Protein 7OA5 (pdb70)

Foldseek 3Di:
DDFKAKAAFQAQDQQWTFGADPNHTATEGEANVQSVPHDGGDIDMWGWDWDDDPPDTYIYTYNDPLLRVQLVLQCVQPQGHNVQSSLQCNQDPSVRVLCCLQVVVLVSSCVRPPQHSVNSNSSSVRCNVVGDVVLLVLLLVVCVVVPDDSVLSNVLQVVQVVVDDSVVSNVSSVVVVVPPD/DDFKAKAFFQDQDQQWTWGADPNHTATEGEANVQSVPDDGGDIDMWGWDWDDDPPDTHIYTYNDPLLRVQLVLQCVQPQGHNVQSSLQCNQDPSVRVLVCLQVVVLVSSCVRPPQHSVNSNSSSVRCSVVGDPVVLQVLLLVVCVVVPDDSVLSNVLLCCQCVPPHPPPDSVRSNVSSVVCVVVVD/DDFKAKAFFQAQDQQWTFGADPNHTATEGEANVQSVPHDGGDIDMWGWDWDDDPPDTYIYTYNDPLLRVQLVLQCPQPQGHNVQSSLQCNQDPSVRVLVCLQVVVLVSSCVRPPQDSVNSNSSSVRCNVVSVLLVLLLVVVVVVPPDPSVSNVLLVVCPVVQPVHPVNCHNVVSNVSSVVVVVD/DDFKAKAFFQDQDQQWTWGADPNHTAIEGEANVQSVPDDGGDIDMWGWDWDDDPPDTHIYTYNDPLLRVQLVLQCVQPQGHNVQSSLQCNQDPSVRVLVCLQVVVLVSSCVRPPAHSVNSNSSSVRCNVVDDVCPLLVLLLVVCVVVPDDSVLSNVLLCVQCVVPVPHSVVSNVSSVVVVPPPD/DDFKAKAFFQAQDQQWTFGADPNHTATEGEANVQSVPHDGGDIDMWGWDWDDDPPDTYIYTYNDPLLRVQLVLQCVQPQGHNVQSSLQCNQDPSVRVLVCLCVVVLVSSCVRPPQHSVNSNSSSVRPNDPLLVLLLVVCVVVPDDSVLSNVLLVVQCDDPPQDSPSHHSVVSNVSSVVVVVD/DDFKAKAFFQDQDQQWTWGADPNHTAIEGEANVQSVPDDGGDIDMWGWDWDDDPPDTHIYTYNDPLLRVQLVLQCVQPQGHNVQSSLQCNQDPSVRVLVCLQVVVLVSSCVRPPAHSVNSNSSSVRPNVPSVPLLVLLLVVCVVVPDDSVLSNVLLVVQCPDPHVPAHSVRSNVSSVVVVPPDD/DDFKAKAFFQAQDQQWTFGADPNHTAIEGEANVQSVPHDGGDIDMWGWDWDDDPPDTYIYTYNDPLLRVQLVLQCVQPQGHNVQSSLQCNQDPSVRVLVCLQVVVLVSSCVRPPQHSVNSNSSSVRPPVVPVLLVLLLVVCVVVPDDSVLSNVLLVVLPPPHPSVVSNVRSVVVSVD/DDFKAKAFFQDQDQQWTWGADPNHTATEGEANVQSVPDDGGDIDMWGWDWDDDPPDTHIYTYNDPQLRVQLVLQCVQPQGHNVQSSLQCNQAPRVRVLVCLQVVVLVSSCVRPPAHSVNSNSSSVRPNVPSLVVLLVLLLVVCVVVPDDSVLSNVLLVVQCPDPHPPAGSVRSNVSSVVVVPDD

InterPro domains:
  IPR000085 Holliday junction branch migration complex subunit RuvA [MF_00031] (1-200)
  IPR000085 Holliday junction branch migration complex subunit RuvA [TIGR00084] (1-196)
  IPR003583 Helix-hairpin-helix DNA-binding motif, class 1 [SM00278] (72-91)
  IPR003583 Helix-hairpin-helix DNA-binding motif, class 1 [SM00278] (107-126)
  IPR010994 RuvA domain 2-like [SSF47781] (64-132)
  IPR011114 Holliday junction DNA helicase RuvA, C-terminal [PF07499] (150-199)
  IPR011114 Holliday junction DNA helicase RuvA, C-terminal [cd14332] (149-196)
  IPR012340 Nucleic acid-binding, OB-fold [G3DSA:2.40.50.140] (1-64)
  IPR012340 Nucleic acid-binding, OB-fold [SSF50249] (1-62)
  IPR013849 DNA helicase, Holliday junction RuvA type, domain I, bacterial [PF01330] (1-61)
  IPR036267 RuvA, C-terminal domain superfamily [SSF46929] (150-201)
  IPR060101 SAM-like helix-hairpin-helix tandem [PF14520] (71-129)

Organism: Mycobacterium leprae (strain TN) (NCBI:txid272631)

Solvent-accessible surface area: 61652 Å² total; per-residue (Å²): 22,10,26,6,0,90,6,59,0,20,84,57,37,42,80,24,0,5,0,12,4,43,6,6,0,22,66,0,27,5,6,11,64,4,5,20,114,11,139,119,50,50,124,20,115,4,28,0,2,22,11,12,99,84,88,39,21,32,0,24,0,1,63,58,46,75,18,14,73,5,0,67,25,0,37,83,3,63,63,14,29,34,147,40,0,18,2,0,10,14,15,13,94,9,68,38,0,38,102,4,0,52,92,58,57,30,74,23,0,57,34,1,20,67,7,38,104,80,17,0,65,72,0,15,26,35,6,33,126,72,27,57,123,129,57,52,48,40,2,26,63,12,0,68,69,35,49,17,65,59,66,41,0,87,118,4,7,94,112,37,90,84,122,130,59,51,50,65,18,6,48,41,0,4,81,60,37,14,71,98,85,30,7,23,4,0,92,7,67,0,25,90,55,38,53,87,24,0,11,0,13,4,45,4,7,0,20,65,0,28,5,9,12,70,0,9,59,103,12,188,121,49,52,123,17,109,4,28,0,1,23,10,13,102,79,89,41,18,32,0,24,0,1,59,58,40,73,19,13,71,4,0,65,26,0,35,72,3,65,64,12,29,34,85,40,0,19,3,0,10,13,14,12,91,10,69,36,0,43,100,4,1,70,91,60,59,41,69,22,0,46,66,0,21,70,9,41,64,103,13,0,74,68,0,15,46,36,2,34,145,126,34,54,145,155,82,36,80,42,39,0,20,127,15,0,67,58,37,48,5,64,52,144,67,0,64,97,5,0,51,116,25,28,121,60,179,33,70,129,77,68,36,36,34,0,2,76,40,0,4,80,41,2,17,69,74,132,30,7,25,6,0,91,6,58,0,20,83,56,38,41,79,26,0,5,0,11,3,42,9,5,0,21,63,0,30,5,6,10,63,4,5,19,114,10,142,120,49,51,123,20,116,4,31,0,2,23,10,13,102,76,78,43,20,30,0,21,0,1,64,57,46,76,17,14,72,9,0,67,26,0,35,84,3,64,64,11,29,32,150,41,0,17,2,0,11,14,15,12,94,9,71,38,0,89,112,4,1,79,93,60,53,41,57,13,0,50,64,1,20,68,8,41,65,56,15,0,76,70,0,14,25,33,7,44,89,76,69,124,45,50,47,33,0,28,114,9,0,77,69,36,37,13,75,106,52,64,0,90,113,2,11,79,104,42,140,130,61,56,113,79,82,72,86,50,39,63,32,52,63,17,5,50,39,0,4,76,68,20,12,113,31,11,20,4,0,100,7,65,0,25,90,56,37,45,88,24,0,12,0,13,3,44,4,6,0,23,65,0,30,5,6,12,67,0,8,60,106,14,186,116,50,51,126,19,110,4,27,0,2,23,10,14,93,82,90,42,23,33,1,24,0,1,58,58,42,71,18,13,75,6,0,65,25,1,37,83,2,56,63,13,28,34,84,41,0,17,3,0,10,14,15,9,92,10,68,36,0,60,113,4,1,74,92,61,35,41,50,5,0,57,25,1,20,70,8,39,63,84,13,0,73,67,0,15,45,55,6,33,149,73,41,95,129,91,80,39,77,40,40,0,19,127,16,0,67,61,37,47,15,69,52,141,64,0,65,89,4,0,46,116,26,28,113,63,159,117,169,55,34,35,46,7,2,75,41,0,3,77,52,4,14,66,93,117,28,8,24,6,0,91,6,59,0,20,81,54,36,40,82,22,0,7,0,11,3,41,5,6,0,22,64,0,29,5,5,12,64,4,6,21,115,8,142,117,49,51,122,20,117,4,31,0,2,24,10,13,99,82,91,40,19,31,0,24,0,1,63,58,47,82,18,13,75,20,0,68,33,0,37,84,4,64,64,12,28,32,84,41,0,17,3,0,11,15,15,12,97,9,68,39,0,80,112,4,8,78,91,59,54,41,54,13,0,58,57,0,19,68,8,41,66,56,13,0,76,71,0,15,28,39,14,68,155,124,31,50,47,34,2,27,118,11,0,67,69,37,49,18,69,55,62,38,0,84,123,4,12,78,117,35,121,122,50,108,115,48,58,98,51,18,50,61,40,42,60,8,3,55,37,0,4,75,63,37,10,122,30,8,24,5,0,92,6,67,0,31,79,51,31,46,85,18,0,10,0,13,4,44,4,7,0,20,65,0,27,5,8,14,69,0,11,54,105,14,185,129,49,52,121,19,108,5,27,0,1,22,10,13,101,83,91,41,18,34,0,24,0,1,59,59,41,75,19,15,73,4,0,68,22,0,36,84,2,63,62,13,29,34,86,38,0,18,3,0,10,13,15,12,94,9,69,38,0,93,112,4,1,80,93,61,54,42,73,29,0,57,55,0,21,69,8,38,64,83,13,0,74,70,0,15,28,32,5,39,130,82,42,118,88,49,76,38,41,0,18,128,15,0,67,69,38,48,15,68,52,145,62,0,65,89,4,0,49,118,26,31,99,85,180,33,75,111,70,63,34,33,48,5,2,76,41,0,3,79,55,4,15,55,87,123,29,7,25,7,0,89,6,59,0,20,84,56,37,40,77,26,0,5,0,10,3,41,5,5,0,23,65,0,29,5,6,11,63,4,7,21,114,10,140,121,50,52,125,20,117,4,31,0,2,23,9,15,106,86,57,43,20,32,0,20,0,1,63,59,46,74,18,14,74,8,0,67,31,0,36,83,4,66,63,14,29,32,204,40,0,18,2,0,10,15,15,11,94,9,69,39,0,103,112,3,5,79,91,61,53,37,60,19,0,59,76,0,20,68,6,39,80,58,13,0,69,72,0,16,28,36,6,28,108,55,101,129,77,54,47,26,2,26,119,11,0,67,69,37,49,16,66,63,75,39,0,93,65,9,13,84,137,28,129,137,82,104,97,53,43,73,18,4,52,41,0,6,79,62,31,8,111,31,7,21,5,0,89,5,68,0,22,93,57,38,55,86,25,0,9,0,14,4,45,4,7,0,20,65,0,27,5,8,8,56,0,9,48,106,14,185,120,49,52,121,20,111,5,28,0,2,22,10,13,100,83,90,41,18,33,0,24,0,1,59,58,41,76,19,12,74,8,0,66,20,0,35,84,3,63,63,13,28,34,85,39,0,18,2,0,11,14,16,16,68,20,60,50,0,61,110,4,1,78,92,61,54,40,72,31,0,49,37,0,21,70,8,42,64,84,13,0,72,68,0,15,46,58,6,40,155,84,44,80,93,82,29,80,40,40,0,19,127,16,0,67,60,36,47,13,69,51,78,66,0,64,103,2,0,50,119,22,34,104,76,187,20,83,132,75,63,35,37,46,5,1,76,42,0,4,79,55,4,14,60,115

Structure (mmCIF, N/CA/C/O backbone):
data_7OA5
#
_entry.id   7OA5
#
_cell.length_a   141.35
_cell.length_b   141.35
_cell.length_c   106.47
_cell.angle_alpha   90
_cell.angle_beta   90
_cell.angle_gamma   120
#
_symmetry.space_group_name_H-M   'P 31'
#
loop_
_entity.id
_entity.type
_entity.pdbx_description
1 polymer 'Holliday junction ATP-dependent DNA helicase RuvA'
2 polymer "DNA (5'-D(*AP*GP*TP*TP*CP*GP*CP*GP*AP*GP*TP*TP*CP*GP*C)-3')"
3 polymer "DNA (5'-D(*GP*CP*GP*AP*AP*CP*TP*CP*GP*CP*GP*AP*AP*C)-3')"
4 polymer "DNA (5'-D(*AP*GP*TP*TP*CP*GP*CP*GP*CP*GP*CP*GP*AP*AP*CP*T)-3')"
5 polymer "DNA (5'-D(P*GP*TP*TP*CP*GP*CP*GP*CP*GP*CP*GP*AP*AP*CP*T)-3')"
6 non-polymer 'CALCIUM ION'
7 water water
#
loop_
_atom_site.group_PDB
_atom_site.id
_atom_site.type_symbol
_atom_site.label_atom_id
_atom_site.label_alt_id
_atom_site.label_comp_id
_atom_site.label_asym_id
_atom_site.label_entity_id
_atom_site.label_seq_id
_atom_site.pdbx_PDB_ins_code
_atom_site.Cartn_x
_atom_site.Cartn_y
_atom_site.Cartn_z
_atom_site.occupancy
_atom_site.B_iso_or_equiv
_atom_site.auth_seq_id
_atom_site.auth_comp_id
_atom_site.auth_asym_id
_atom_site.auth_atom_id
_atom_site.pdbx_PDB_model_num
ATOM 1 N N . MET A 1 1 ? 93.218 43.603 -3.578 1 35.36 1 MET A N 1
ATOM 2 C CA . MET A 1 1 ? 92.353 42.997 -2.576 1 35.52 1 MET A CA 1
ATOM 3 C C . MET A 1 1 ? 91.071 42.515 -3.239 1 34.56 1 MET A C 1
ATOM 4 O O . MET A 1 1 ? 90.579 41.453 -2.915 1 33.74 1 MET A O 1
ATOM 9 N N . ILE A 1 2 ? 90.53 43.301 -4.17 1 34.58 2 ILE A N 1
ATOM 10 C CA . ILE A 1 2 ? 89.34 42.935 -4.895 1 34.94 2 ILE A CA 1
ATOM 11 C C . ILE A 1 2 ? 89.742 42.064 -6.079 1 35.27 2 ILE A C 1
ATOM 12 O O . ILE A 1 2 ? 90.436 42.524 -6.976 1 35.68 2 ILE A O 1
ATOM 17 N N . PHE A 1 3 ? 89.367 40.785 -6.042 1 34.78 3 PHE A N 1
ATOM 18 C CA . PHE A 1 3 ? 89.691 39.856 -7.103 1 34.93 3 PHE A CA 1
ATOM 19 C C . PHE A 1 3 ? 88.55 39.639 -8.081 1 32.97 3 PHE A C 1
ATOM 20 O O . PHE A 1 3 ? 88.795 39.157 -9.185 1 32.96 3 PHE A O 1
ATOM 28 N N . SER A 1 4 ? 87.329 40.059 -7.737 1 30.94 4 SER A N 1
ATOM 29 C CA . SER A 1 4 ? 86.217 39.999 -8.661 1 29.6 4 SER A CA 1
ATOM 30 C C . SER A 1 4 ? 85.086 40.91 -8.23 1 28.63 4 SER A C 1
ATOM 31 O O . SER A 1 4 ? 84.958 41.24 -7.047 1 29.13 4 SER A O 1
ATOM 34 N N . VAL A 1 5 ? 84.298 41.362 -9.196 1 27.34 5 VAL A N 1
ATOM 35 C CA . VAL A 1 5 ? 83.15 42.208 -8.946 1 27.42 5 VAL A CA 1
ATOM 36 C C . VAL A 1 5 ? 81.977 41.546 -9.649 1 26.97 5 VAL A C 1
ATOM 37 O O . VAL A 1 5 ? 82.06 41.288 -10.835 1 27.59 5 VAL A O 1
ATOM 41 N N . ARG A 1 6 ? 80.926 41.222 -8.919 1 25.68 6 ARG A N 1
ATOM 42 C CA . ARG A 1 6 ? 79.767 40.579 -9.469 1 25.76 6 ARG A CA 1
ATOM 43 C C . ARG A 1 6 ? 78.53 41.377 -9.129 1 26.2 6 ARG A C 1
ATOM 44 O O . ARG A 1 6 ? 78.314 41.744 -7.976 1 25.92 6 ARG A O 1
ATOM 52 N N . GLY A 1 7 ? 77.721 41.638 -10.144 1 26.21 7 GLY A N 1
ATOM 53 C CA . GLY A 1 7 ? 76.493 42.379 -9.96 1 26.36 7 GLY A CA 1
ATOM 54 C C . GLY A 1 7 ? 75.913 42.874 -11.259 1 26.5 7 GLY A C 1
ATOM 55 O O . GLY A 1 7 ? 76.266 42.394 -12.339 1 26.56 7 GLY A O 1
ATOM 56 N N . GLU A 1 8 ? 75.007 43.83 -11.157 1 26.66 8 GLU A N 1
ATOM 57 C CA . GLU A 1 8 ? 74.326 44.373 -12.325 1 27.13 8 GLU A CA 1
ATOM 58 C C . GLU A 1 8 ? 75.21 45.307 -13.106 1 27.2 8 GLU A C 1
ATOM 59 O O . GLU A 1 8 ? 75.794 46.213 -12.53 1 27.04 8 GLU A O 1
ATOM 65 N N . VAL A 1 9 ? 75.343 45.072 -14.41 1 26.8 9 VAL A N 1
ATOM 66 C CA . VAL A 1 9 ? 76.12 45.957 -15.247 1 26.68 9 VAL A CA 1
ATOM 67 C C . VAL A 1 9 ? 75.261 47.194 -15.495 1 26.89 9 VAL A C 1
ATOM 68 O O . VAL A 1 9 ? 74.174 47.083 -16.037 1 27.21 9 VAL A O 1
ATOM 72 N N . LEU A 1 10 ? 75.675 48.337 -14.953 1 25.98 10 LEU A N 1
ATOM 73 C CA . LEU A 1 10 ? 74.957 49.59 -15.116 1 26.11 10 LEU A CA 1
ATOM 74 C C . LEU A 1 10 ? 75.333 50.296 -16.4 1 28.46 10 LEU A C 1
ATOM 75 O O . LEU A 1 10 ? 74.518 51.012 -16.951 1 29.96 10 LEU A O 1
ATOM 80 N N . GLU A 1 11 ? 76.569 50.131 -16.861 1 28.7 11 GLU A N 1
ATOM 81 C CA . GLU A 1 11 ? 77.076 50.764 -18.061 1 29.49 11 GLU A CA 1
ATOM 82 C C . GLU A 1 11 ? 78.111 49.869 -18.698 1 29.36 11 GLU A C 1
ATOM 83 O O . GLU A 1 11 ? 78.914 49.264 -17.996 1 29.45 11 GLU A O 1
ATOM 89 N N . VAL A 1 12 ? 78.133 49.818 -20.028 1 28.87 12 VAL A N 1
ATOM 90 C CA . VAL A 1 12 ? 79.174 49.129 -20.788 1 28.67 12 VAL A CA 1
ATOM 91 C C . VAL A 1 12 ? 79.677 50.185 -21.767 1 28.92 12 VAL A C 1
ATOM 92 O O . VAL A 1 12 ? 78.906 50.743 -22.546 1 28.57 12 VAL A O 1
ATOM 96 N N . ALA A 1 13 ? 80.946 50.487 -21.696 1 29.12 13 ALA A N 1
ATOM 97 C CA . ALA A 1 13 ? 81.6 51.405 -22.624 1 29.28 13 ALA A CA 1
ATOM 98 C C . ALA A 1 13 ? 82.655 50.532 -23.392 1 29.12 13 ALA A C 1
ATOM 99 O O . ALA A 1 13 ? 82.739 49.317 -23.149 1 29.58 13 ALA A O 1
ATOM 101 N N . LEU A 1 14 ? 83.391 51.097 -24.343 1 28.17 14 LEU A N 1
ATOM 102 C CA . LEU A 1 14 ? 84.394 50.344 -25.087 1 27.35 14 LEU A CA 1
ATOM 103 C C . LEU A 1 14 ? 85.648 50.05 -24.287 1 27.18 14 LEU A C 1
ATOM 104 O O . LEU A 1 14 ? 86.404 49.165 -24.677 1 27.36 14 LEU A O 1
ATOM 109 N N . ASP A 1 15 ? 85.865 50.73 -23.144 1 26.65 15 ASP A N 1
ATOM 110 C CA . ASP A 1 15 ? 87.062 50.525 -22.332 1 26.67 15 ASP A CA 1
ATOM 111 C C . ASP A 1 15 ? 86.814 50.24 -20.851 1 26.85 15 ASP A C 1
ATOM 112 O O . ASP A 1 15 ? 87.763 50.04 -20.079 1 26.89 15 ASP A O 1
ATOM 117 N N . HIS A 1 16 ? 85.55 50.241 -20.436 1 26.97 16 HIS A N 1
ATOM 118 C CA . HIS A 1 16 ? 85.204 50.001 -19.043 1 26.8 16 HIS A CA 1
ATOM 119 C C . HIS A 1 16 ? 83.757 49.589 -18.914 1 26.97 16 HIS A C 1
ATOM 120 O O . HIS A 1 16 ? 82.97 49.752 -19.837 1 27.38 16 HIS A O 1
ATOM 127 N N . ALA A 1 17 ? 83.396 49.088 -17.748 1 26.99 17 ALA A N 1
ATOM 128 C CA . ALA A 1 17 ? 82.013 48.8 -17.395 1 26.69 17 ALA A CA 1
ATOM 129 C C . ALA A 1 17 ? 81.79 49.296 -15.961 1 26.98 17 ALA A C 1
ATOM 130 O O . ALA A 1 17 ? 82.743 49.461 -15.2 1 27 17 ALA A O 1
ATOM 132 N N . VAL A 1 18 ? 80.543 49.562 -15.602 1 26.72 18 VAL A N 1
ATOM 133 C CA . VAL A 1 18 ? 80.187 49.884 -14.243 1 26.59 18 VAL A CA 1
ATOM 134 C C . VAL A 1 18 ? 79.363 48.707 -13.775 1 27.8 18 VAL A C 1
ATOM 135 O O . VAL A 1 18 ? 78.401 48.345 -14.433 1 28.72 18 VAL A O 1
ATOM 139 N N . ILE A 1 19 ? 79.782 48.048 -12.688 1 27.64 19 ILE A N 1
ATOM 140 C CA . ILE A 1 19 ? 79.083 46.895 -12.157 1 27.65 19 ILE A CA 1
ATOM 141 C C . ILE A 1 19 ? 78.66 47.226 -10.742 1 27.77 19 ILE A C 1
ATOM 142 O O . ILE A 1 19 ? 79.49 47.589 -9.928 1 28 19 ILE A O 1
ATOM 147 N N . GLU A 1 20 ? 77.374 47.119 -10.448 1 27.16 20 GLU A N 1
ATOM 148 C CA . GLU A 1 20 ? 76.839 47.408 -9.138 1 26.33 20 GLU A CA 1
ATOM 149 C C . GLU A 1 20 ? 76.805 46.171 -8.27 1 26.73 20 GLU A C 1
ATOM 150 O O . GLU A 1 20 ? 76.032 45.242 -8.529 1 26.57 20 GLU A O 1
ATOM 156 N N . ALA A 1 21 ? 77.622 46.161 -7.219 1 27.09 21 ALA A N 1
ATOM 157 C CA . ALA A 1 21 ? 77.679 45.05 -6.271 1 27.72 21 ALA A CA 1
ATOM 158 C C . ALA A 1 21 ? 77.235 45.633 -4.956 1 29.72 21 ALA A C 1
ATOM 159 O O . ALA A 1 21 ? 77.865 46.574 -4.472 1 29.59 21 ALA A O 1
ATOM 161 N N . ALA A 1 22 ? 76.136 45.102 -4.379 1 30.85 22 ALA A N 1
ATOM 162 C CA . ALA A 1 22 ? 75.59 45.575 -3.101 1 30.89 22 ALA A CA 1
ATOM 163 C C . ALA A 1 22 ? 75.409 47.116 -3.026 1 30.85 22 ALA A C 1
ATOM 164 O O . ALA A 1 22 ? 75.889 47.759 -2.09 1 31.78 22 ALA A O 1
ATOM 166 N N . GLY A 1 23 ? 74.779 47.69 -4.043 1 29.51 23 GLY A N 1
ATOM 167 C CA . GLY A 1 23 ? 74.502 49.115 -4.105 1 28.44 23 GLY A CA 1
ATOM 168 C C . GLY A 1 23 ? 75.637 49.992 -4.594 1 27.98 23 GLY A C 1
ATOM 169 O O . GLY A 1 23 ? 75.404 51.161 -4.874 1 28.62 23 GLY A O 1
ATOM 170 N N . ILE A 1 24 ? 76.866 49.475 -4.69 1 27 24 ILE A N 1
ATOM 171 C CA . ILE A 1 24 ? 77.999 50.281 -5.141 1 26.68 24 ILE A CA 1
ATOM 172 C C . ILE A 1 24 ? 78.318 49.97 -6.582 1 27.15 24 ILE A C 1
ATOM 173 O O . ILE A 1 24 ? 78.624 48.839 -6.905 1 27.1 24 ILE A O 1
ATOM 178 N N . GLY A 1 25 ? 78.277 50.98 -7.434 1 27.46 25 GLY A N 1
ATOM 179 C CA . GLY A 1 25 ? 78.673 50.817 -8.821 1 27.84 25 GLY A CA 1
ATOM 180 C C . GLY A 1 25 ? 80.177 50.976 -8.927 1 27.39 25 GLY A C 1
ATOM 181 O O . GLY A 1 25 ? 80.709 52.017 -8.582 1 27.01 25 GLY A O 1
ATOM 182 N N . TYR A 1 26 ? 80.874 49.929 -9.318 1 27.11 26 TYR A N 1
ATOM 183 C CA . TYR A 1 26 ? 82.32 49.953 -9.446 1 28.04 26 TYR A CA 1
ATOM 184 C C . TYR A 1 26 ? 82.673 50.165 -10.887 1 28.47 26 TYR A C 1
ATOM 185 O O . TYR A 1 26 ? 82.177 49.438 -11.744 1 28.1 26 TYR A O 1
ATOM 194 N N . ARG A 1 27 ? 83.525 51.146 -11.16 1 28.46 27 ARG A N 1
ATOM 195 C CA . ARG A 1 27 ? 84.021 51.359 -12.497 1 28.66 27 ARG A CA 1
ATOM 196 C C . ARG A 1 27 ? 85.155 50.371 -12.618 1 28.11 27 ARG A C 1
ATOM 197 O O . ARG A 1 27 ? 86.042 50.31 -11.758 1 27.21 27 ARG A O 1
ATOM 205 N N . VAL A 1 28 ? 85.092 49.538 -13.652 1 27.77 28 VAL A N 1
ATOM 206 C CA . VAL A 1 28 ? 86.115 48.539 -13.889 1 27.29 28 VAL A CA 1
ATOM 207 C C . VAL A 1 28 ? 86.638 48.764 -15.28 1 28.73 28 VAL A C 1
ATOM 208 O O . VAL A 1 28 ? 85.898 48.569 -16.246 1 29.45 28 VAL A O 1
ATOM 212 N N . ASN A 1 29 ? 87.901 49.192 -15.404 1 29.27 29 ASN A N 1
ATOM 213 C CA . ASN A 1 29 ? 88.557 49.382 -16.7 1 29.91 29 ASN A CA 1
ATOM 214 C C . ASN A 1 29 ? 88.827 48.01 -17.222 1 29.15 29 ASN A C 1
ATOM 215 O O . ASN A 1 29 ? 89.499 47.266 -16.551 1 29.2 29 ASN A O 1
ATOM 220 N N . ALA A 1 30 ? 88.255 47.636 -18.358 1 28.51 30 ALA A N 1
ATOM 221 C CA . ALA A 1 30 ? 88.341 46.263 -18.839 1 28.25 30 ALA A CA 1
ATOM 222 C C . ALA A 1 30 ? 88.832 46.147 -20.262 1 27.95 30 ALA A C 1
ATOM 223 O O . ALA A 1 30 ? 88.751 47.101 -21.031 1 27.81 30 ALA A O 1
ATOM 225 N N . THR A 1 31 ? 89.38 44.991 -20.604 1 27.91 31 THR A N 1
ATOM 226 C CA . THR A 1 31 ? 89.828 44.724 -21.96 1 28.27 31 THR A CA 1
ATOM 227 C C . THR A 1 31 ? 88.581 44.536 -22.835 1 28.17 31 THR A C 1
ATOM 228 O O . THR A 1 31 ? 87.54 44.082 -22.346 1 28.08 31 THR A O 1
ATOM 232 N N . PRO A 1 32 ? 88.674 44.796 -24.144 1 27.98 32 PRO A N 1
ATOM 233 C CA . PRO A 1 32 ? 87.516 44.549 -25.014 1 28.68 32 PRO A CA 1
ATOM 234 C C . PRO A 1 32 ? 86.976 43.105 -24.94 1 30.35 32 PRO A C 1
ATOM 235 O O . PRO A 1 32 ? 85.748 42.93 -25 1 31.5 32 PRO A O 1
ATOM 239 N N . SER A 1 33 ? 87.839 42.094 -24.714 1 29.82 33 SER A N 1
ATOM 240 C CA . SER A 1 33 ? 87.356 40.729 -24.596 1 30.48 33 SER A CA 1
ATOM 241 C C . SER A 1 33 ? 86.578 40.491 -23.304 1 30.5 33 SER A C 1
ATOM 242 O O . SER A 1 33 ? 85.631 39.696 -23.291 1 31.05 33 SER A O 1
ATOM 245 N N . ALA A 1 34 ? 86.951 41.192 -22.213 1 29.31 34 ALA A N 1
ATOM 246 C CA . ALA A 1 34 ? 86.208 41.099 -20.963 1 28.06 34 ALA A CA 1
ATOM 247 C C . ALA A 1 34 ? 84.842 41.777 -21.096 1 27.76 34 ALA A C 1
ATOM 248 O O . ALA A 1 34 ? 83.869 41.321 -20.512 1 28.04 34 ALA A O 1
ATOM 250 N N . LEU A 1 35 ? 84.768 42.869 -21.847 1 27.72 35 LEU A N 1
ATOM 251 C CA . LEU A 1 35 ? 83.54 43.625 -22.039 1 27.91 35 LEU A CA 1
ATOM 252 C C . LEU A 1 35 ? 82.574 42.984 -23.016 1 28.52 35 LEU A C 1
ATOM 253 O O . LEU A 1 35 ? 81.395 43.349 -23.008 1 28.28 35 LEU A O 1
ATOM 258 N N . ALA A 1 36 ? 83.083 42.092 -23.898 1 29.4 36 ALA A N 1
ATOM 259 C CA . ALA A 1 36 ? 82.365 41.452 -25.001 1 30.23 36 ALA A CA 1
ATOM 260 C C . ALA A 1 36 ? 81 40.926 -24.636 1 31.87 36 ALA A C 1
ATOM 261 O O . ALA A 1 36 ? 80.042 41.242 -25.337 1 32.71 36 ALA A O 1
ATOM 263 N N . THR A 1 37 ? 80.882 40.17 -23.543 1 32.44 37 THR A N 1
ATOM 264 C CA . THR A 1 37 ? 79.594 39.6 -23.158 1 33.54 37 THR A CA 1
ATOM 265 C C . THR A 1 37 ? 78.79 40.463 -22.19 1 34.35 37 THR A C 1
ATOM 266 O O . THR A 1 37 ? 77.709 40.031 -21.757 1 35.26 37 THR A O 1
ATOM 270 N N . LEU A 1 38 ? 79.322 41.628 -21.788 1 33.16 38 LEU A N 1
ATOM 271 C CA . LEU A 1 38 ? 78.654 42.466 -20.822 1 32.43 38 LEU A CA 1
ATOM 272 C C . LEU A 1 38 ? 77.564 43.293 -21.499 1 31.99 38 LEU A C 1
ATOM 273 O O . LEU A 1 38 ? 77.779 43.828 -22.576 1 32.31 38 LEU A O 1
ATOM 278 N N . ARG A 1 39 ? 76.384 43.36 -20.892 1 31.2 39 ARG A N 1
ATOM 279 C CA A ARG A 1 39 ? 75.259 44.128 -21.415 0.5 31.39 39 ARG A CA 1
ATOM 280 C CA B ARG A 1 39 ? 75.28 44.152 -21.418 0.5 31.43 39 ARG A CA 1
ATOM 281 C C . ARG A 1 39 ? 74.615 44.864 -20.263 1 31.71 39 ARG A C 1
ATOM 282 O O . ARG A 1 39 ? 74.466 44.286 -19.19 1 32.05 39 ARG A O 1
ATOM 297 N N . GLN A 1 40 ? 74.186 46.109 -20.484 1 31.38 40 GLN A N 1
ATOM 298 C CA . GLN A 1 40 ? 73.511 46.903 -19.466 1 31.19 40 GLN A CA 1
ATOM 299 C C . GLN A 1 40 ? 72.255 46.188 -18.938 1 30.58 40 GLN A C 1
ATOM 300 O O . GLN A 1 40 ? 71.492 45.639 -19.724 1 31.07 40 GLN A O 1
ATOM 306 N N . GLY A 1 41 ? 72.097 46.123 -17.619 1 29.46 41 GLY A N 1
ATOM 307 C CA . GLY A 1 41 ? 70.973 45.441 -16.985 1 28.81 41 GLY A CA 1
ATOM 308 C C . GLY A 1 41 ? 71.216 43.974 -16.678 1 28.89 41 GLY A C 1
ATOM 309 O O . GLY A 1 41 ? 70.453 43.359 -15.927 1 29.79 41 GLY A O 1
ATOM 310 N N . SER A 1 42 ? 72.287 43.401 -17.232 1 27.74 42 SER A N 1
ATOM 311 C CA . SER A 1 42 ? 72.615 42.009 -16.999 1 27.49 42 SER A CA 1
ATOM 312 C C . SER A 1 42 ? 73.544 41.851 -15.837 1 28.22 42 SER A C 1
ATOM 313 O O . SER A 1 42 ? 74.377 42.711 -15.597 1 29.23 42 SER A O 1
ATOM 316 N N . GLN A 1 43 ? 73.469 40.716 -15.164 1 28.25 43 GLN A N 1
ATOM 317 C CA . GLN A 1 43 ? 74.371 40.349 -14.079 1 28.22 43 GLN A CA 1
ATOM 318 C C . GLN A 1 43 ? 75.625 39.823 -14.715 1 29.26 43 GLN A C 1
ATOM 319 O O . GLN A 1 43 ? 75.551 39.073 -15.686 1 30.82 43 GLN A O 1
ATOM 325 N N . ALA A 1 44 ? 76.769 40.174 -14.167 1 29.2 44 ALA A N 1
ATOM 326 C CA . ALA A 1 44 ? 78.051 39.666 -14.639 1 29.69 44 ALA A CA 1
ATOM 327 C C . ALA A 1 44 ? 79.063 39.622 -13.477 1 30.93 44 ALA A C 1
ATOM 328 O O . ALA A 1 44 ? 78.907 40.356 -12.512 1 30.68 44 ALA A O 1
ATOM 330 N N . ARG A 1 45 ? 80.076 38.735 -13.567 1 31.71 45 ARG A N 1
ATOM 331 C CA . ARG A 1 45 ? 81.174 38.665 -12.618 1 32.45 45 ARG A CA 1
ATOM 332 C C . ARG A 1 45 ? 82.401 38.936 -13.436 1 33.31 45 ARG A C 1
ATOM 333 O O . ARG A 1 45 ? 82.711 38.178 -14.353 1 34.52 45 ARG A O 1
ATOM 341 N N . LEU A 1 46 ? 83.089 40.018 -13.139 1 32.3 46 LEU A N 1
ATOM 342 C CA . LEU A 1 46 ? 84.318 40.361 -13.821 1 32.11 46 LEU A CA 1
ATOM 343 C C . LEU A 1 46 ? 85.488 40.053 -12.906 1 32.38 46 LEU A C 1
ATOM 344 O O . LEU A 1 46 ? 85.452 40.371 -11.722 1 32.56 46 LEU A O 1
ATOM 349 N N . VAL A 1 47 ? 86.506 39.396 -13.43 1 32.47 47 VAL A N 1
ATOM 350 C CA . VAL A 1 47 ? 87.712 39.071 -12.669 1 32.64 47 VAL A CA 1
ATOM 351 C C . VAL A 1 47 ? 88.573 40.336 -12.647 1 32.8 47 VAL A C 1
ATOM 352 O O . VAL A 1 47 ? 88.709 40.965 -13.68 1 33.48 47 VAL A O 1
ATOM 356 N N . THR A 1 48 ? 89.024 40.798 -11.471 1 31.99 48 THR A N 1
ATOM 357 C CA . THR A 1 48 ? 89.682 42.095 -11.347 1 31.34 48 THR A CA 1
ATOM 358 C C . THR A 1 48 ? 91.03 42.106 -10.616 1 31.35 48 THR A C 1
ATOM 359 O O . THR A 1 48 ? 91.391 41.152 -9.935 1 32.52 48 THR A O 1
ATOM 363 N N . ALA A 1 49 ? 91.78 43.203 -10.781 1 30.37 49 ALA A N 1
ATOM 364 C CA . ALA A 1 49 ? 92.999 43.534 -10.073 1 29.79 49 ALA A CA 1
ATOM 365 C C . ALA A 1 49 ? 92.776 44.979 -9.602 1 30.7 49 ALA A C 1
ATOM 366 O O . ALA A 1 49 ? 92.388 45.849 -10.398 1 30.65 49 ALA A O 1
ATOM 368 N N . MET A 1 50 ? 92.936 45.223 -8.295 1 31.18 50 MET A N 1
ATOM 369 C CA . MET A 1 50 ? 92.783 46.57 -7.759 1 31.84 50 MET A CA 1
ATOM 370 C C . MET A 1 50 ? 94.173 47.189 -7.666 1 31.4 50 MET A C 1
ATOM 371 O O . MET A 1 50 ? 95.074 46.599 -7.078 1 31.54 50 MET A O 1
ATOM 376 N N . VAL A 1 51 ? 94.361 48.347 -8.291 1 30.7 51 VAL A N 1
ATOM 377 C CA . VAL A 1 51 ? 95.625 49.049 -8.251 1 30.35 51 VAL A CA 1
ATOM 378 C C . VAL A 1 51 ? 95.454 50.255 -7.348 1 30.54 51 VAL A C 1
ATOM 379 O O . VAL A 1 51 ? 94.588 51.099 -7.58 1 30.82 51 VAL A O 1
ATOM 383 N N . VAL A 1 52 ? 96.226 50.282 -6.272 1 30.05 52 VAL A N 1
ATOM 384 C CA . VAL A 1 52 ? 96.182 51.323 -5.273 1 30.73 52 VAL A CA 1
ATOM 385 C C . VAL A 1 52 ? 97.405 52.204 -5.423 1 32.34 52 VAL A C 1
ATOM 386 O O . VAL A 1 52 ? 98.512 51.711 -5.566 1 32.86 52 VAL A O 1
ATOM 390 N N . ARG A 1 53 ? 97.203 53.494 -5.472 1 33.54 53 ARG A N 1
ATOM 391 C CA . ARG A 1 53 ? 98.272 54.508 -5.565 1 35.13 53 ARG A CA 1
ATOM 392 C C . ARG A 1 53 ? 97.899 55.634 -4.599 1 37.2 53 ARG A C 1
ATOM 393 O O . ARG A 1 53 ? 96.757 55.682 -4.134 1 38.85 53 ARG A O 1
ATOM 401 N N . GLU A 1 54 ? 98.815 56.557 -4.301 1 37.7 54 GLU A N 1
ATOM 402 C CA . GLU A 1 54 ? 98.547 57.658 -3.367 1 38.78 54 GLU A CA 1
ATOM 403 C C . GLU A 1 54 ? 97.244 58.421 -3.667 1 38.88 54 GLU A C 1
ATOM 404 O O . GLU A 1 54 ? 96.473 58.71 -2.755 1 40.04 54 GLU A O 1
ATOM 410 N N . ASP A 1 55 ? 96.991 58.706 -4.933 1 37.49 55 ASP A N 1
ATOM 411 C CA . ASP A 1 55 ? 95.828 59.47 -5.344 1 37.36 55 ASP A CA 1
ATOM 412 C C . ASP A 1 55 ? 94.853 58.705 -6.211 1 34.79 55 ASP A C 1
ATOM 413 O O . ASP A 1 55 ? 94.066 59.339 -6.919 1 33.81 55 ASP A O 1
ATOM 418 N N . SER A 1 56 ? 94.871 57.358 -6.153 1 33.82 56 SER A N 1
ATOM 419 C CA . SER A 1 56 ? 93.926 56.584 -6.942 1 33.45 56 SER A CA 1
ATOM 420 C C . SER A 1 56 ? 93.69 55.19 -6.431 1 33.04 56 SER A C 1
ATOM 421 O O . SER A 1 56 ? 94.538 54.582 -5.796 1 32.5 56 SER A O 1
ATOM 424 N N . MET A 1 57 ? 92.491 54.699 -6.698 1 33.42 57 MET A N 1
ATOM 425 C CA . MET A 1 57 ? 92.069 53.338 -6.446 1 33.51 57 MET A CA 1
ATOM 426 C C . MET A 1 57 ? 91.341 52.949 -7.711 1 32.15 57 MET A C 1
ATOM 427 O O . MET A 1 57 ? 90.348 53.58 -8.074 1 32.38 57 MET A O 1
ATOM 432 N N . THR A 1 58 ? 91.887 51.997 -8.44 1 31.29 58 THR A N 1
ATOM 433 C CA . THR A 1 58 ? 91.334 51.638 -9.751 1 30.9 58 THR A CA 1
ATOM 434 C C . THR A 1 58 ? 91.188 50.15 -9.892 1 29.94 58 THR A C 1
ATOM 435 O O . THR A 1 58 ? 92.056 49.414 -9.464 1 29.4 58 THR A O 1
ATOM 439 N N . LEU A 1 59 ? 90.086 49.708 -10.505 1 29.63 59 LEU A N 1
ATOM 440 C CA . LEU A 1 59 ? 89.861 48.298 -10.787 1 28.82 59 LEU A CA 1
ATOM 441 C C . LEU A 1 59 ? 90.098 48.05 -12.269 1 28.97 59 LEU A C 1
ATOM 442 O O . LEU A 1 59 ? 89.649 48.818 -13.118 1 28.56 59 LEU A O 1
ATOM 447 N N . TYR A 1 60 ? 90.78 46.953 -12.571 1 29.3 60 TYR A N 1
ATOM 448 C CA . TYR A 1 60 ? 91.025 46.493 -13.93 1 29.07 60 TYR A CA 1
ATOM 449 C C . TYR A 1 60 ? 90.352 45.143 -14.063 1 29.04 60 TYR A C 1
ATOM 450 O O . TYR A 1 60 ? 90.482 44.323 -13.184 1 29.27 60 TYR A O 1
ATOM 459 N N . GLY A 1 61 ? 89.584 44.949 -15.115 1 29.59 61 GLY A N 1
ATOM 460 C CA . GLY A 1 61 ? 88.775 43.752 -15.317 1 30.32 61 GLY A CA 1
ATOM 461 C C . GLY A 1 61 ? 89.148 42.936 -16.523 1 30.46 61 GLY A C 1
ATOM 462 O O . GLY A 1 61 ? 89.515 43.467 -17.57 1 31.07 61 GLY A O 1
ATOM 463 N N . PHE A 1 62 ? 89.063 41.636 -16.36 1 30.54 62 PHE A N 1
ATOM 464 C CA . PHE A 1 62 ? 89.527 40.647 -17.327 1 31.39 62 PHE A CA 1
ATOM 465 C C . PHE A 1 62 ? 88.503 39.545 -17.539 1 33.5 62 PHE A C 1
ATOM 466 O O . PHE A 1 62 ? 87.633 39.332 -16.694 1 33.38 62 PHE A O 1
ATOM 474 N N . SER A 1 63 ? 88.604 38.838 -18.677 1 35.22 63 SER A N 1
ATOM 475 C CA . SER A 1 63 ? 87.672 37.737 -18.964 1 37.21 63 SER A CA 1
ATOM 476 C C . SER A 1 63 ? 87.894 36.524 -18.05 1 38.12 63 SER A C 1
ATOM 477 O O . SER A 1 63 ? 86.963 35.765 -17.82 1 39.56 63 SER A O 1
ATOM 480 N N . ASP A 1 64 ? 89.093 36.382 -17.468 1 37.62 64 ASP A N 1
ATOM 481 C CA . ASP A 1 64 ? 89.435 35.274 -16.569 1 37.05 64 ASP A CA 1
ATOM 482 C C . ASP A 1 64 ? 90.639 35.608 -15.681 1 36.25 64 ASP A C 1
ATOM 483 O O . ASP A 1 64 ? 91.284 36.629 -15.877 1 36.17 64 ASP A O 1
ATOM 488 N N . ALA A 1 65 ? 90.939 34.74 -14.717 1 36.14 65 ALA A N 1
ATOM 489 C CA . ALA A 1 65 ? 92.075 34.87 -13.804 1 36.13 65 ALA A CA 1
ATOM 490 C C . ALA A 1 65 ? 93.416 34.808 -14.523 1 36.04 65 ALA A C 1
ATOM 491 O O . ALA A 1 65 ? 94.372 35.412 -14.058 1 36.91 65 ALA A O 1
ATOM 493 N N . GLU A 1 66 ? 93.505 34.071 -15.636 1 35.01 66 GLU A N 1
ATOM 494 C CA . GLU A 1 66 ? 94.737 33.942 -16.405 1 34.23 66 GLU A CA 1
ATOM 495 C C . GLU A 1 66 ? 95.17 35.305 -16.959 1 32.72 66 GLU A C 1
ATOM 496 O O . GLU A 1 66 ? 96.326 35.664 -16.838 1 33.5 66 GLU A O 1
ATOM 502 N N . ASN A 1 67 ? 94.252 36.061 -17.54 1 31.42 67 ASN A N 1
ATOM 503 C CA . ASN A 1 67 ? 94.532 37.385 -18.067 1 31.49 67 ASN A CA 1
ATOM 504 C C . ASN A 1 67 ? 94.801 38.388 -16.972 1 31.58 67 ASN A C 1
ATOM 505 O O . ASN A 1 67 ? 95.648 39.262 -17.148 1 31.67 67 ASN A O 1
ATOM 510 N N . ARG A 1 68 ? 94.117 38.252 -15.831 1 31.5 68 ARG A N 1
ATOM 511 C CA . ARG A 1 68 ? 94.324 39.118 -14.691 1 32.53 68 ARG A CA 1
ATOM 512 C C . ARG A 1 68 ? 95.714 38.923 -14.146 1 34.34 68 ARG A C 1
ATOM 513 O O . ARG A 1 68 ? 96.389 39.906 -13.858 1 35.31 68 ARG A O 1
ATOM 521 N N . ASP A 1 69 ? 96.171 37.661 -14.049 1 34.82 69 ASP A N 1
ATOM 522 C CA . ASP A 1 69 ? 97.515 37.337 -13.571 1 35.44 69 ASP A CA 1
ATOM 523 C C . ASP A 1 69 ? 98.585 37.805 -14.555 1 35.87 69 ASP A C 1
ATOM 524 O O . ASP A 1 69 ? 99.635 38.252 -14.12 1 36.14 69 ASP A O 1
ATOM 529 N N . LEU A 1 70 ? 98.304 37.758 -15.868 1 35.57 70 LEU A N 1
ATOM 530 C CA . LEU A 1 70 ? 99.216 38.282 -16.88 1 36.17 70 LEU A CA 1
ATOM 531 C C . LEU A 1 70 ? 99.313 39.806 -16.773 1 35.76 70 LEU A C 1
ATOM 532 O O . LEU A 1 70 ? 100.391 40.35 -16.944 1 36.36 70 LEU A O 1
ATOM 537 N N . PHE A 1 71 ? 98.205 40.491 -16.456 1 34.95 71 PHE A N 1
ATOM 538 C CA . PHE A 1 71 ? 98.197 41.937 -16.242 1 34.58 71 PHE A CA 1
ATOM 539 C C . PHE A 1 71 ? 99.097 42.285 -15.05 1 34.71 71 PHE A C 1
ATOM 540 O O . PHE A 1 71 ? 99.85 43.244 -15.117 1 35.81 71 PHE A O 1
ATOM 548 N N . LEU A 1 72 ? 98.998 41.518 -13.966 1 33.68 72 LEU A N 1
ATOM 549 C CA . LEU A 1 72 ? 99.815 41.722 -12.779 1 33.33 72 LEU A CA 1
ATOM 550 C C . LEU A 1 72 ? 101.296 41.45 -13.047 1 34.45 72 LEU A C 1
ATOM 551 O O . LEU A 1 72 ? 102.157 42.168 -12.526 1 34.7 72 LEU A O 1
ATOM 556 N N . ALA A 1 73 ? 101.588 40.462 -13.899 1 35.09 73 ALA A N 1
ATOM 557 C CA . ALA A 1 73 ? 102.953 40.128 -14.305 1 36.33 73 ALA A CA 1
ATOM 558 C C . ALA A 1 73 ? 103.513 41.263 -15.153 1 36.89 73 ALA A C 1
ATOM 559 O O . ALA A 1 73 ? 104.65 41.658 -14.934 1 38.19 73 ALA A O 1
ATOM 561 N N . LEU A 1 74 ? 102.71 41.829 -16.069 1 36.13 74 LEU A N 1
ATOM 562 C CA . LEU A 1 74 ? 103.122 42.969 -16.879 1 36.1 74 LEU A CA 1
ATOM 563 C C . LEU A 1 74 ? 103.411 44.192 -15.995 1 37.13 74 LEU A C 1
ATOM 564 O O . LEU A 1 74 ? 104.396 44.887 -16.224 1 37.27 74 LEU A O 1
ATOM 569 N N . LEU A 1 75 ? 102.586 44.431 -14.965 1 37.84 75 LEU A N 1
ATOM 570 C CA . LEU A 1 75 ? 102.783 45.541 -14.019 1 38.97 75 LEU A CA 1
ATOM 571 C C . LEU A 1 75 ? 104.088 45.451 -13.259 1 39.5 75 LEU A C 1
ATOM 572 O O . LEU A 1 75 ? 104.603 46.473 -12.833 1 39.73 75 LEU A O 1
ATOM 577 N N . SER A 1 76 ? 104.59 44.247 -13.028 1 40.14 76 SER A N 1
ATOM 578 C CA . SER A 1 76 ? 105.838 44.055 -12.294 1 41.54 76 SER A CA 1
ATOM 579 C C . SER A 1 76 ? 107.08 44.44 -13.115 1 43.34 76 SER A C 1
ATOM 580 O O . SER A 1 76 ? 108.157 44.534 -12.544 1 44.51 76 SER A O 1
ATOM 583 N N . VAL A 1 77 ? 106.944 44.638 -14.445 1 43.15 77 VAL A N 1
ATOM 584 C CA . VAL A 1 77 ? 108.035 45.053 -15.317 1 42.4 77 VAL A CA 1
ATOM 585 C C . VAL A 1 77 ? 108.176 46.564 -15.188 1 42.87 77 VAL A C 1
ATOM 586 O O . VAL A 1 77 ? 107.185 47.285 -15.352 1 42.61 77 VAL A O 1
ATOM 590 N N . SER A 1 78 ? 109.397 47.05 -14.886 1 43.4 78 SER A N 1
ATOM 591 C CA . SER A 1 78 ? 109.701 48.486 -14.778 1 43.99 78 SER A CA 1
ATOM 592 C C . SER A 1 78 ? 109.474 49.135 -16.148 1 43.47 78 SER A C 1
ATOM 593 O O . SER A 1 78 ? 109.909 48.603 -17.172 1 44.04 78 SER A O 1
ATOM 596 N N . GLY A 1 79 ? 108.744 50.233 -16.167 1 42.63 79 GLY A N 1
ATOM 597 C CA . GLY A 1 79 ? 108.377 50.872 -17.425 1 42.76 79 GLY A CA 1
ATOM 598 C C . GLY A 1 79 ? 106.977 50.497 -17.896 1 42.35 79 GLY A C 1
ATOM 599 O O . GLY A 1 79 ? 106.42 51.172 -18.765 1 43.26 79 GLY A O 1
ATOM 600 N N . VAL A 1 80 ? 106.374 49.434 -17.314 1 40.68 80 VAL A N 1
ATOM 601 C CA . VAL A 1 80 ? 105.021 49.032 -17.666 1 39.23 80 VAL A CA 1
ATOM 602 C C . VAL A 1 80 ? 104.07 49.354 -16.54 1 37.64 80 VAL A C 1
ATOM 603 O O . VAL A 1 80 ? 104.226 48.864 -15.425 1 37.23 80 VAL A O 1
ATOM 607 N N . GLY A 1 81 ? 103.107 50.198 -16.829 1 36.93 81 GLY A N 1
ATOM 608 C CA . GLY A 1 81 ? 102.079 50.548 -15.866 1 36.82 81 GLY A CA 1
ATOM 609 C C . GLY A 1 81 ? 100.732 49.988 -16.276 1 37.29 81 GLY A C 1
ATOM 610 O O . GLY A 1 81 ? 100.617 49.224 -17.249 1 37.22 81 GLY A O 1
ATOM 611 N N . PRO A 1 82 ? 99.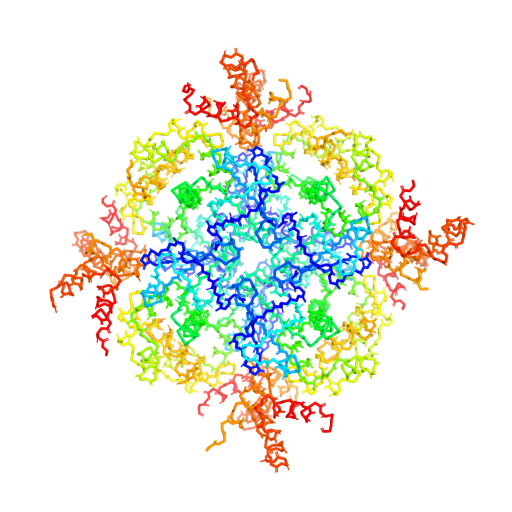669 50.384 -15.557 1 37.28 82 PRO A N 1
ATOM 612 C CA . PRO A 1 82 ? 98.339 49.848 -15.859 1 37.12 82 PRO A CA 1
ATOM 613 C C . PRO A 1 82 ? 97.826 50.094 -17.271 1 37.3 82 PRO A C 1
ATOM 614 O O . PRO A 1 82 ? 97.251 49.183 -17.854 1 38.04 82 PRO A O 1
ATOM 618 N N . ARG A 1 83 ? 98.039 51.285 -17.828 1 36.6 83 ARG A N 1
ATOM 619 C CA . ARG A 1 83 ? 97.571 51.601 -19.176 1 36.73 83 ARG A CA 1
ATOM 620 C C . ARG A 1 83 ? 98.23 50.741 -20.232 1 35.98 83 ARG A C 1
ATOM 621 O O . ARG A 1 83 ? 97.553 50.233 -21.12 1 35.71 83 ARG A O 1
ATOM 626 N N . LEU A 1 84 ? 99.541 50.563 -20.131 1 35.78 84 LEU A N 1
ATOM 627 C CA . LEU A 1 84 ? 100.316 49.768 -21.072 1 35.78 84 LEU A CA 1
ATOM 628 C C . LEU A 1 84 ? 100.015 48.288 -20.925 1 34.71 84 LEU A C 1
ATOM 629 O O . LEU A 1 84 ? 99.949 47.578 -21.929 1 35.07 84 LEU A O 1
ATOM 634 N N . ALA A 1 85 ? 99.817 47.82 -19.686 1 33.42 85 ALA A N 1
ATOM 635 C CA . ALA A 1 85 ? 99.462 46.429 -19.454 1 32.79 85 ALA A CA 1
ATOM 636 C C . ALA A 1 85 ? 98.074 46.138 -20.026 1 32.34 85 ALA A C 1
ATOM 637 O O . ALA A 1 85 ? 97.878 45.066 -20.588 1 32.68 85 ALA A O 1
ATOM 639 N N . MET A 1 86 ? 97.13 47.103 -19.948 1 31.66 86 MET A N 1
ATOM 640 C CA . MET A 1 86 ? 95.789 46.92 -20.517 1 31.82 86 MET A CA 1
ATOM 641 C C . MET A 1 86 ? 95.831 46.939 -22.029 1 32.86 86 MET A C 1
ATOM 642 O O . MET A 1 86 ? 95.157 46.124 -22.675 1 33.44 86 MET A O 1
ATOM 647 N N . ALA A 1 87 ? 96.653 47.826 -22.608 1 32.72 87 ALA A N 1
ATOM 648 C CA . ALA A 1 87 ? 96.815 47.905 -24.06 1 32.61 87 ALA A CA 1
ATOM 649 C C . ALA A 1 87 ? 97.395 46.611 -24.595 1 32.5 87 ALA A C 1
ATOM 650 O O . ALA A 1 87 ? 96.972 46.158 -25.649 1 33.47 87 ALA A O 1
ATOM 652 N N . THR A 1 88 ? 98.314 45.985 -23.849 1 31.97 88 THR A N 1
ATOM 653 C CA . THR A 1 88 ? 98.935 44.721 -24.226 1 32.11 88 THR A CA 1
ATOM 654 C C . THR A 1 88 ? 97.898 43.621 -24.259 1 32.96 88 THR A C 1
ATOM 655 O O . THR A 1 88 ? 97.866 42.845 -25.209 1 33.38 88 THR A O 1
ATOM 659 N N . LEU A 1 89 ? 97.052 43.551 -23.229 1 32.83 89 LEU A N 1
ATOM 660 C CA . LEU A 1 89 ? 96.013 42.535 -23.172 1 33.33 89 LEU A CA 1
ATOM 661 C C . LEU A 1 89 ? 94.861 42.801 -24.139 1 34.12 89 LEU A C 1
ATOM 662 O O . LEU A 1 89 ? 94.17 41.864 -24.498 1 35.18 89 LEU A O 1
ATOM 667 N N . ALA A 1 90 ? 94.675 44.046 -24.597 1 33.77 90 ALA A N 1
ATOM 668 C CA . ALA A 1 90 ? 93.666 44.376 -25.603 1 33.98 90 ALA A CA 1
ATOM 669 C C . ALA A 1 90 ? 94.128 43.901 -27.005 1 35.25 90 ALA A C 1
ATOM 670 O O . ALA A 1 90 ? 93.307 43.547 -27.836 1 35.29 90 ALA A O 1
ATOM 672 N N . VAL A 1 91 ? 95.435 43.888 -27.253 1 36.21 91 VAL A N 1
ATOM 673 C CA . VAL A 1 91 ? 96.006 43.485 -28.524 1 37.43 91 VAL A CA 1
ATOM 674 C C . VAL A 1 91 ? 96.294 41.977 -28.534 1 38.79 91 VAL A C 1
ATOM 675 O O . VAL A 1 91 ? 95.975 41.302 -29.51 1 38.7 91 VAL A O 1
ATOM 679 N N . HIS A 1 92 ? 96.856 41.443 -27.451 1 39.85 92 HIS A N 1
ATOM 680 C CA . HIS A 1 92 ? 97.183 40.031 -27.382 1 42.02 92 HIS A CA 1
ATOM 681 C C . HIS A 1 92 ? 96.347 39.254 -26.384 1 45.36 92 HIS A C 1
ATOM 682 O O . HIS A 1 92 ? 96.253 39.635 -25.212 1 45.62 92 HIS A O 1
ATOM 689 N N . ASP A 1 93 ? 95.801 38.11 -26.836 1 47.3 93 ASP A N 1
ATOM 690 C CA . ASP A 1 93 ? 95.07 37.212 -25.954 1 49.97 93 ASP A CA 1
ATOM 691 C C . ASP A 1 93 ? 96.048 36.509 -25.015 1 51.41 93 ASP A C 1
ATOM 692 O O . ASP A 1 93 ? 97.254 36.543 -25.255 1 51.96 93 ASP A O 1
ATOM 697 N N . ALA A 1 94 ? 95.555 35.906 -23.926 1 52.12 94 ALA A N 1
ATOM 698 C CA . ALA A 1 94 ? 96.437 35.251 -22.943 1 52.78 94 ALA A CA 1
ATOM 699 C C . ALA A 1 94 ? 97.451 34.277 -23.544 1 52.83 94 ALA A C 1
ATOM 700 O O . ALA A 1 94 ? 98.633 34.379 -23.239 1 53.07 94 ALA A O 1
ATOM 702 N N . ALA A 1 95 ? 96.998 33.377 -24.432 1 52.57 95 ALA A N 1
ATOM 703 C CA . ALA A 1 95 ? 97.849 32.39 -25.079 1 52.55 95 ALA A CA 1
ATOM 704 C C . ALA A 1 95 ? 98.865 33.047 -25.995 1 52.12 95 ALA A C 1
ATOM 705 O O . ALA A 1 95 ? 100.016 32.638 -25.985 1 52.27 95 ALA A O 1
ATOM 707 N N . ALA A 1 96 ? 98.455 34.054 -26.784 1 51.71 96 ALA A N 1
ATOM 708 C CA . ALA A 1 96 ? 99.37 34.747 -27.69 1 52.19 96 ALA A CA 1
ATOM 709 C C . ALA A 1 96 ? 100.474 35.484 -26.931 1 52.88 96 ALA A C 1
ATOM 710 O O . ALA A 1 96 ? 101.627 35.429 -27.334 1 53.87 96 ALA A O 1
ATOM 712 N N . LEU A 1 97 ? 100.13 36.125 -25.817 1 52.54 97 LEU A N 1
ATOM 713 C CA . LEU A 1 97 ? 101.086 36.853 -24.999 1 53 97 LEU A CA 1
ATOM 714 C C . LEU A 1 97 ? 102.065 35.905 -24.309 1 53.7 97 LEU A C 1
ATOM 715 O O . LEU A 1 97 ? 103.266 36.155 -24.312 1 53.9 97 LEU A O 1
ATOM 720 N N . ARG A 1 98 ? 101.562 34.807 -23.751 1 54.17 98 ARG A N 1
ATOM 721 C CA . ARG A 1 98 ? 102.369 33.784 -23.083 1 55.34 98 ARG A CA 1
ATOM 722 C C . ARG A 1 98 ? 103.361 33.141 -24.08 1 56.49 98 ARG A C 1
ATOM 723 O O . ARG A 1 98 ? 104.495 32.802 -23.713 1 56.91 98 ARG A O 1
ATOM 731 N N . GLN A 1 99 ? 102.925 32.994 -25.347 1 56.49 99 GLN A N 1
ATOM 732 C CA . GLN A 1 99 ? 103.702 32.436 -26.437 1 56.75 99 GLN A CA 1
ATOM 733 C C . GLN A 1 99 ? 104.806 33.425 -26.784 1 56.6 99 GLN A C 1
ATOM 734 O O . GLN A 1 99 ? 105.972 33.033 -26.805 1 57.13 99 GLN A O 1
ATOM 740 N N . ALA A 1 100 ? 104.454 34.709 -27.01 1 55.58 100 ALA A N 1
ATOM 741 C CA . ALA A 1 100 ? 105.428 35.736 -27.349 1 55.41 100 ALA A CA 1
ATOM 742 C C . ALA A 1 100 ? 106.521 35.877 -26.295 1 55.49 100 ALA A C 1
ATOM 743 O O . ALA A 1 100 ? 107.643 36.204 -26.64 1 55.32 100 ALA A O 1
ATOM 745 N N . LEU A 1 101 ? 106.209 35.61 -25.026 1 55.95 101 LEU A N 1
ATOM 746 C CA . LEU A 1 101 ? 107.203 35.697 -23.969 1 56.99 101 LEU A CA 1
ATOM 747 C C . LEU A 1 101 ? 108.176 34.535 -24.072 1 58.88 101 LEU A C 1
ATOM 748 O O . LEU A 1 101 ? 109.386 34.76 -24.12 1 59.57 101 LEU A O 1
ATOM 753 N N . ALA A 1 102 ? 107.652 33.306 -24.238 1 59.42 102 ALA A N 1
ATOM 754 C CA . ALA A 1 102 ? 108.459 32.088 -24.382 1 59.73 102 ALA A CA 1
ATOM 755 C C . ALA A 1 102 ? 109.365 32.134 -25.62 1 59.72 102 ALA A C 1
ATOM 756 O O . ALA A 1 102 ? 110.541 31.792 -25.528 1 60.38 102 ALA A O 1
ATOM 758 N N . ASP A 1 103 ? 108.831 32.592 -26.761 1 58.83 103 ASP A N 1
ATOM 759 C CA . ASP A 1 103 ? 109.578 32.697 -28.008 1 58.56 103 ASP A CA 1
ATOM 760 C C . ASP A 1 103 ? 110.347 34.009 -28.165 1 58.08 103 ASP A C 1
ATOM 761 O O . ASP A 1 103 ? 110.876 34.256 -29.256 1 58.45 103 ASP A O 1
ATOM 766 N N . SER A 1 104 ? 110.352 34.893 -27.134 1 56.76 104 SER A N 1
ATOM 767 C CA . SER A 1 104 ? 111.022 36.196 -27.19 1 55.81 104 SER A CA 1
ATOM 768 C C . SER A 1 104 ? 110.618 36.992 -28.434 1 54.54 104 SER A C 1
ATOM 769 O O . SER A 1 104 ? 111.454 37.638 -29.061 1 54.71 104 SER A O 1
ATOM 772 N N . ASP A 1 105 ? 109.337 36.897 -28.806 1 53.2 105 ASP A N 1
ATOM 773 C CA . ASP A 1 105 ? 108.776 37.548 -29.976 1 52.52 105 ASP A CA 1
ATOM 774 C C . ASP A 1 105 ? 108.556 39.017 -29.696 1 52.07 105 ASP A C 1
ATOM 775 O O . ASP A 1 105 ? 107.426 39.458 -29.477 1 52.46 105 ASP A O 1
ATOM 780 N N . VAL A 1 106 ? 109.648 39.778 -29.748 1 50.84 106 VAL A N 1
ATOM 781 C CA . VAL A 1 106 ? 109.693 41.217 -29.549 1 49.61 106 VAL A CA 1
ATOM 782 C C . VAL A 1 106 ? 108.842 41.935 -30.593 1 49.09 106 VAL A C 1
ATOM 783 O O . VAL A 1 106 ? 108.225 42.955 -30.278 1 49.16 106 VAL A O 1
ATOM 787 N N . ALA A 1 107 ? 108.767 41.391 -31.821 1 48.49 107 ALA A N 1
ATOM 788 C CA . ALA A 1 107 ? 107.978 41.989 -32.895 1 48.68 107 ALA A CA 1
ATOM 789 C C . ALA A 1 107 ? 106.469 42.002 -32.598 1 49 107 ALA A C 1
ATOM 790 O O . ALA A 1 107 ? 105.798 42.973 -32.935 1 49.57 107 ALA A O 1
ATOM 792 N N . SER A 1 108 ? 105.939 40.932 -31.986 1 48.46 108 SER A N 1
ATOM 793 C CA . SER A 1 108 ? 104.518 40.872 -31.653 1 48.4 108 SER A CA 1
ATOM 794 C C . SER A 1 108 ? 104.212 41.838 -30.522 1 46.64 108 SER A C 1
ATOM 795 O O . SER A 1 108 ? 103.239 42.589 -30.616 1 46.7 108 SER A O 1
ATOM 798 N N . LEU A 1 109 ? 105.079 41.878 -29.492 1 45.1 109 LEU A N 1
ATOM 799 C CA . LEU A 1 109 ? 104.944 42.811 -28.366 1 44.01 109 LEU A CA 1
ATOM 800 C C . LEU A 1 109 ? 105.01 44.25 -28.834 1 42.79 109 LEU A C 1
ATOM 801 O O . LEU A 1 109 ? 104.258 45.074 -28.343 1 42.9 109 LEU A O 1
ATOM 806 N N . THR A 1 110 ? 105.851 44.544 -29.833 1 41.93 110 THR A N 1
ATOM 807 C CA . THR A 1 110 ? 105.98 45.881 -30.424 1 41.55 110 THR A CA 1
ATOM 808 C C . THR A 1 110 ? 104.698 46.313 -31.179 1 40.34 110 THR A C 1
ATOM 809 O O . THR A 1 110 ? 104.501 47.51 -31.419 1 40.47 110 THR A O 1
ATOM 813 N N . ARG A 1 111 ? 103.8 45.371 -31.508 1 39.32 111 ARG A N 1
ATOM 814 C CA . ARG A 1 111 ? 102.514 45.714 -32.12 1 38.81 111 ARG A CA 1
ATOM 815 C C . ARG A 1 111 ? 101.624 46.501 -31.123 1 37.49 111 ARG A C 1
ATOM 816 O O . ARG A 1 111 ? 100.771 47.272 -31.548 1 37.96 111 ARG A O 1
ATOM 821 N N . VAL A 1 112 ? 101.835 46.317 -29.805 1 35.88 112 VAL A N 1
ATOM 822 C CA . VAL A 1 112 ? 101.097 47.035 -28.788 1 35.09 112 VAL A CA 1
ATOM 823 C C . VAL A 1 112 ? 101.566 48.478 -28.783 1 36.24 112 VAL A C 1
ATOM 824 O O . VAL A 1 112 ? 102.76 48.733 -28.643 1 36.42 112 VAL A O 1
ATOM 828 N N . PRO A 1 113 ? 100.657 49.442 -28.967 1 37 113 PRO A N 1
ATOM 829 C CA . PRO A 1 113 ? 101.078 50.849 -28.963 1 37.32 113 PRO A CA 1
ATOM 830 C C . PRO A 1 113 ? 101.575 51.265 -27.59 1 37.89 113 PRO A C 1
ATOM 831 O O . PRO A 1 113 ? 101.011 50.863 -26.583 1 37.9 113 PRO A O 1
ATOM 835 N N . GLY A 1 114 ? 102.668 52.016 -27.57 1 38.09 114 GLY A N 1
ATOM 836 C CA . GLY A 1 114 ? 103.334 52.404 -26.338 1 38.58 114 GLY A CA 1
ATOM 837 C C . GLY A 1 114 ? 104.496 51.484 -25.997 1 39.74 114 GLY A C 1
ATOM 838 O O . GLY A 1 114 ? 105.334 51.821 -25.162 1 40.61 114 GLY A O 1
ATOM 839 N N . ILE A 1 115 ? 104.555 50.302 -26.615 1 39.97 115 ILE A N 1
ATOM 840 C CA . ILE A 1 115 ? 105.637 49.358 -26.422 1 40.45 115 ILE A CA 1
ATOM 841 C C . ILE A 1 115 ? 106.509 49.376 -27.664 1 41.3 115 ILE A C 1
ATOM 842 O O . ILE A 1 115 ? 106.07 48.973 -28.747 1 41.24 115 ILE A O 1
ATOM 847 N N . GLY A 1 116 ? 107.722 49.87 -27.502 1 41.49 116 GLY A N 1
ATOM 848 C CA . GLY A 1 116 ? 108.721 49.889 -28.561 1 41.63 116 GLY A CA 1
ATOM 849 C C . GLY A 1 116 ? 109.684 48.734 -28.394 1 42.02 116 GLY A C 1
ATOM 850 O O . GLY A 1 116 ? 109.489 47.872 -27.532 1 42.18 116 GLY A O 1
ATOM 851 N N . LYS A 1 117 ? 110.74 48.708 -29.192 1 42.45 117 LYS A N 1
ATOM 852 C CA . LYS A 1 117 ? 111.732 47.636 -29.14 1 43.65 117 LYS A CA 1
ATOM 853 C C . LYS A 1 117 ? 112.342 47.46 -27.74 1 44 117 LYS A C 1
ATOM 854 O O . LYS A 1 117 ? 112.473 46.333 -27.263 1 43.93 117 LYS A O 1
ATOM 858 N N . ARG A 1 118 ? 112.668 48.57 -27.071 1 44.55 118 ARG A N 1
ATOM 859 C CA . ARG A 1 118 ? 113.276 48.532 -25.741 1 45.81 118 ARG A CA 1
ATOM 860 C C . ARG A 1 118 ? 112.324 47.977 -24.699 1 44.53 118 ARG A C 1
ATOM 861 O O . ARG A 1 118 ? 112.695 47.078 -23.951 1 44.92 118 ARG A O 1
ATOM 869 N N . GLY A 1 119 ? 111.099 48.477 -24.697 1 43.63 119 GLY A N 1
ATOM 870 C CA . GLY A 1 119 ? 110.06 48.001 -23.797 1 43.35 119 GLY A CA 1
ATOM 871 C C . GLY A 1 119 ? 109.751 46.53 -23.998 1 42.79 119 GLY A C 1
ATOM 872 O O . GLY A 1 119 ? 109.705 45.774 -23.026 1 42.67 119 GLY A O 1
ATOM 873 N N . ALA A 1 120 ? 109.631 46.092 -25.264 1 42.28 120 ALA A N 1
ATOM 874 C CA . ALA A 1 120 ? 109.366 44.689 -25.582 1 42.52 120 ALA A CA 1
ATOM 875 C C . ALA A 1 120 ? 110.48 43.793 -25.077 1 43.16 120 ALA A C 1
ATOM 876 O O . ALA A 1 120 ? 110.212 42.735 -24.514 1 42.98 120 ALA A O 1
ATOM 878 N N . GLU A 1 121 ? 111.735 44.245 -25.204 1 44.1 121 GLU A N 1
ATOM 879 C CA . GLU A 1 121 ? 112.888 43.482 -24.726 1 44.86 121 GLU A CA 1
ATOM 880 C C . GLU A 1 121 ? 112.943 43.396 -23.216 1 43.95 121 GLU A C 1
ATOM 881 O O . GLU A 1 121 ? 113.349 42.368 -22.683 1 43.63 121 GLU A O 1
ATOM 887 N N . ARG A 1 122 ? 112.498 44.452 -22.513 1 43.94 122 ARG A N 1
ATOM 888 C CA . ARG A 1 122 ? 112.444 44.452 -21.051 1 44.1 122 ARG A CA 1
ATOM 889 C C . ARG A 1 122 ? 111.368 43.497 -20.551 1 43.17 122 ARG A C 1
ATOM 890 O O . ARG A 1 122 ? 111.586 42.795 -19.569 1 43.12 122 ARG A O 1
ATOM 898 N N . ILE A 1 123 ? 110.191 43.5 -21.202 1 42.51 123 ILE A N 1
ATOM 899 C CA . ILE A 1 123 ? 109.087 42.612 -20.853 1 42.65 123 ILE A CA 1
ATOM 900 C C . ILE A 1 123 ? 109.518 41.166 -21.033 1 43.16 123 ILE A C 1
ATOM 901 O O . ILE A 1 123 ? 109.355 40.387 -20.11 1 43.34 123 ILE A O 1
ATOM 906 N N . VAL A 1 124 ? 110.111 40.822 -22.193 1 43.64 124 VAL A N 1
ATOM 907 C CA . VAL A 1 124 ? 110.61 39.474 -22.487 1 45.04 124 VAL A CA 1
ATOM 908 C C . VAL A 1 124 ? 111.663 39.083 -21.458 1 46.81 124 VAL A C 1
ATOM 909 O O . VAL A 1 124 ? 111.615 37.981 -20.914 1 47.22 124 VAL A O 1
ATOM 913 N N . LEU A 1 125 ? 112.598 39.991 -21.166 1 47.75 125 LEU A N 1
ATOM 914 C CA . LEU A 1 125 ? 113.645 39.716 -20.191 1 49.52 125 LEU A CA 1
ATOM 915 C C . LEU A 1 125 ? 113.081 39.398 -18.809 1 51.07 125 LEU A C 1
ATOM 916 O O . LEU A 1 125 ? 113.512 38.444 -18.168 1 51.27 125 LEU A O 1
ATOM 921 N N . GLU A 1 126 ? 112.096 40.165 -18.371 1 52.41 126 GLU A N 1
ATOM 922 C CA . GLU A 1 126 ? 111.5 39.982 -17.058 1 54.48 126 GLU A CA 1
ATOM 923 C C . GLU A 1 126 ? 110.486 38.847 -16.952 1 56.41 126 GLU A C 1
ATOM 924 O O . GLU A 1 126 ? 110.384 38.239 -15.895 1 56.79 126 GLU A O 1
ATOM 930 N N . LEU A 1 127 ? 109.722 38.572 -18.011 1 57.92 127 LEU A N 1
ATOM 931 C CA . LEU A 1 127 ? 108.636 37.598 -17.939 1 60.24 127 LEU A CA 1
ATOM 932 C C . LEU A 1 127 ? 108.863 36.263 -18.643 1 63.79 127 LEU A C 1
ATOM 933 O O . LEU A 1 127 ? 108.09 35.338 -18.397 1 64.32 127 LEU A O 1
ATOM 938 N N . ARG A 1 128 ? 109.893 36.13 -19.506 1 65.91 128 ARG A N 1
ATOM 939 C CA . ARG A 1 128 ? 110.241 34.815 -20.055 1 68.59 128 ARG A CA 1
ATOM 940 C C . ARG A 1 128 ? 110.948 34.13 -18.861 1 71.51 128 ARG A C 1
ATOM 941 O O . ARG A 1 128 ? 111.847 34.741 -18.266 1 72.09 128 ARG A O 1
ATOM 944 N N . ASP A 1 129 ? 110.432 32.968 -18.423 1 73.08 129 ASP A N 1
ATOM 945 C CA . ASP A 1 129 ? 110.88 32.203 -17.251 1 75.4 129 ASP A CA 1
ATOM 946 C C . ASP A 1 129 ? 109.832 32.366 -16.152 1 77.74 129 ASP A C 1
ATOM 947 O O . ASP A 1 129 ? 109.468 31.375 -15.515 1 78.15 129 ASP A O 1
ATOM 952 N N . LYS A 1 130 ? 109.307 33.6 -15.946 1 79.01 130 LYS A N 1
ATOM 953 C CA . LYS A 1 130 ? 108.236 33.79 -14.963 1 80.62 130 LYS A CA 1
ATOM 954 C C . LYS A 1 130 ? 106.849 33.527 -15.606 1 82.77 130 LYS A C 1
ATOM 955 O O . LYS A 1 130 ? 105.856 34.119 -15.192 1 82.98 130 LYS A O 1
ATOM 957 N N . VAL A 1 131 ? 106.793 32.651 -16.633 1 84.27 131 VAL A N 1
ATOM 958 C CA . VAL A 1 131 ? 105.575 32.295 -17.355 1 86.17 131 VAL A CA 1
ATOM 959 C C . VAL A 1 131 ? 105.567 30.773 -17.695 1 88.38 131 VAL A C 1
ATOM 960 O O . VAL A 1 131 ? 106.63 30.169 -17.879 1 88.59 131 VAL A O 1
ATOM 964 N N . GLY A 1 132 ? 104.376 30.171 -17.723 1 89.73 132 GLY A N 1
ATOM 965 C CA . GLY A 1 132 ? 104.199 28.747 -18.004 1 91.42 132 GLY A CA 1
ATOM 966 C C . GLY A 1 132 ? 104.452 28.337 -19.447 1 92.99 132 GLY A C 1
ATOM 967 O O . GLY A 1 132 ? 105.599 28.335 -19.903 1 93.33 132 GLY A O 1
ATOM 968 N N . PRO A 1 133 ? 103.395 27.957 -20.201 1 93.55 133 PRO A N 1
ATOM 969 C CA . PRO A 1 133 ? 103.604 27.552 -21.603 1 93.8 133 PRO A CA 1
ATOM 970 C C . PRO A 1 133 ? 103.665 28.743 -22.562 1 93.99 133 PRO A C 1
ATOM 971 O O . PRO A 1 133 ? 103.656 28.566 -23.781 1 93.97 133 PRO A O 1
ATOM 975 N N . ALA A 1 149 ? 101.227 14.958 -7.659 1 83.91 149 ALA A N 1
ATOM 976 C CA . ALA A 1 149 ? 100.733 16.338 -7.665 1 84.31 149 ALA A CA 1
ATOM 977 C C . ALA A 1 149 ? 100.692 16.93 -6.263 1 84.35 149 ALA A C 1
ATOM 978 O O . ALA A 1 149 ? 100.873 18.138 -6.113 1 84.67 149 ALA A O 1
ATOM 980 N N . VAL A 1 150 ? 100.422 16.09 -5.244 1 83.85 150 VAL A N 1
ATOM 981 C CA . VAL A 1 150 ? 100.386 16.499 -3.844 1 83.81 150 VAL A CA 1
ATOM 982 C C . VAL A 1 150 ? 101.782 16.949 -3.423 1 83.8 150 VAL A C 1
ATOM 983 O O . VAL A 1 150 ? 101.921 18.01 -2.823 1 84.1 150 VAL A O 1
ATOM 987 N N . ARG A 1 151 ? 102.82 16.19 -3.811 1 83.33 151 ARG A N 1
ATOM 988 C CA . ARG A 1 151 ? 104.205 16.508 -3.478 1 83.35 151 ARG A CA 1
ATOM 989 C C . ARG A 1 151 ? 104.653 17.848 -4.054 1 82.82 151 ARG A C 1
ATOM 990 O O . ARG A 1 151 ? 105.18 18.676 -3.319 1 82.79 151 ARG A O 1
ATOM 992 N N . GLY A 1 152 ? 104.413 18.056 -5.344 1 82.3 152 GLY A N 1
ATOM 993 C CA . GLY A 1 152 ? 104.789 19.289 -6.022 1 82.43 152 GLY A CA 1
ATOM 994 C C . GLY A 1 152 ? 104.12 20.513 -5.432 1 82.3 152 GLY A C 1
ATOM 995 O O . GLY A 1 152 ? 104.76 21.552 -5.268 1 82.4 152 GLY A O 1
ATOM 996 N N . SER A 1 153 ? 102.833 20.389 -5.083 1 81.77 153 SER A N 1
ATOM 997 C CA . SER A 1 153 ? 102.077 21.485 -4.493 1 81.64 153 SER A CA 1
ATOM 998 C C . SER A 1 153 ? 102.551 21.828 -3.075 1 80.89 153 SER A C 1
ATOM 999 O O . SER A 1 153 ? 102.71 23.01 -2.761 1 81 153 SER A O 1
ATOM 1002 N N . VAL A 1 154 ? 102.815 20.806 -2.237 1 79.65 154 VAL A N 1
ATOM 1003 C CA . VAL A 1 154 ? 103.298 21.029 -0.874 1 78.81 154 VAL A CA 1
ATOM 1004 C C . VAL A 1 154 ? 104.685 21.683 -0.892 1 77.92 154 VAL A C 1
ATOM 1005 O O . VAL A 1 154 ? 104.907 22.659 -0.172 1 77.83 154 VAL A O 1
ATOM 1009 N N . VAL A 1 155 ? 105.587 21.19 -1.768 1 77 155 VAL A N 1
ATOM 1010 C CA . VAL A 1 155 ? 106.938 21.739 -1.936 1 76.57 155 VAL A CA 1
ATOM 1011 C C . VAL A 1 155 ? 106.859 23.196 -2.404 1 75.71 155 VAL A C 1
ATOM 1012 O O . VAL A 1 155 ? 107.567 24.046 -1.873 1 75.53 155 VAL A O 1
ATOM 1016 N N . GLU A 1 156 ? 105.958 23.484 -3.354 1 75.08 156 GLU A N 1
ATOM 1017 C CA . GLU A 1 156 ? 105.73 24.832 -3.878 1 74.92 156 GLU A CA 1
ATOM 1018 C C . GLU A 1 156 ? 105.232 25.774 -2.776 1 74.31 156 GLU A C 1
ATOM 1019 O O . GLU A 1 156 ? 105.689 26.912 -2.702 1 74.51 156 GLU A O 1
ATOM 1021 N N . ALA A 1 157 ? 104.328 25.293 -1.904 1 73.45 157 ALA A N 1
ATOM 1022 C CA . ALA A 1 157 ? 103.798 26.085 -0.795 1 73.39 157 ALA A CA 1
ATOM 1023 C C . ALA A 1 157 ? 104.871 26.346 0.272 1 73.2 157 ALA A C 1
ATOM 1024 O O . ALA A 1 157 ? 104.922 27.445 0.824 1 73.32 157 ALA A O 1
ATOM 1026 N N . LEU A 1 158 ? 105.752 25.362 0.528 1 72.83 158 LEU A N 1
ATOM 1027 C CA . LEU A 1 158 ? 106.845 25.507 1.495 1 72.77 158 LEU A CA 1
ATOM 1028 C C . LEU A 1 158 ? 107.877 26.494 0.974 1 73 158 LEU A C 1
ATOM 1029 O O . LEU A 1 158 ? 108.31 27.372 1.719 1 73.02 158 LEU A O 1
ATOM 1034 N N . VAL A 1 159 ? 108.211 26.406 -0.322 1 73.16 159 VAL A N 1
ATOM 1035 C CA . VAL A 1 159 ? 109.123 27.348 -0.98 1 73.77 159 VAL A CA 1
ATOM 1036 C C . VAL A 1 159 ? 108.511 28.766 -0.953 1 74.1 159 VAL A C 1
ATOM 1037 O O . VAL A 1 159 ? 109.209 29.728 -0.629 1 73.97 159 VAL A O 1
ATOM 1041 N N . GLY A 1 160 ? 107.198 28.857 -1.178 1 74.27 160 GLY A N 1
ATOM 1042 C CA . GLY A 1 160 ? 106.447 30.106 -1.107 1 74.76 160 GLY A CA 1
ATOM 1043 C C . GLY A 1 160 ? 106.512 30.742 0.269 1 75.05 160 GLY A C 1
ATOM 1044 O O . GLY A 1 160 ? 106.512 31.967 0.388 1 75.21 160 GLY A O 1
ATOM 1045 N N . LEU A 1 161 ? 106.602 29.92 1.318 1 75.08 161 LEU A N 1
ATOM 1046 C CA . LEU A 1 161 ? 106.744 30.409 2.688 1 75.94 161 LEU A CA 1
ATOM 1047 C C . LEU A 1 161 ? 108.182 30.849 3.044 1 77.34 161 LEU A C 1
ATOM 1048 O O . LEU A 1 161 ? 108.392 31.448 4.093 1 77.53 161 LEU A O 1
ATOM 1053 N N . GLY A 1 162 ? 109.153 30.54 2.189 1 78.1 162 GLY A N 1
ATOM 1054 C CA . GLY A 1 162 ? 110.537 30.921 2.41 1 79.36 162 GLY A CA 1
ATOM 1055 C C . GLY A 1 162 ? 111.496 29.767 2.611 1 80.55 162 GLY A C 1
ATOM 1056 O O . GLY A 1 162 ? 112.693 30.003 2.776 1 80.87 162 GLY A O 1
ATOM 1057 N N . PHE A 1 163 ? 110.995 28.518 2.628 1 80.98 163 PHE A N 1
ATOM 1058 C CA . PHE A 1 163 ? 111.867 27.361 2.82 1 81.95 163 PHE A CA 1
ATOM 1059 C C . PHE A 1 163 ? 112.698 27.085 1.582 1 83.28 163 PHE A C 1
ATOM 1060 O O . PHE A 1 163 ? 112.236 27.318 0.461 1 83.29 163 PHE A O 1
ATOM 1068 N N . ALA A 1 164 ? 113.943 26.611 1.784 1 84.1 164 ALA A N 1
ATOM 1069 C CA . ALA A 1 164 ? 114.824 26.274 0.668 1 85.13 164 ALA A CA 1
ATOM 1070 C C . ALA A 1 164 ? 114.262 25.037 -0.027 1 86.14 164 ALA A C 1
ATOM 1071 O O . ALA A 1 164 ? 113.708 24.161 0.64 1 86.18 164 ALA A O 1
ATOM 1073 N N . ALA A 1 165 ? 114.39 24.963 -1.367 1 86.67 165 ALA A N 1
ATOM 1074 C CA . ALA A 1 165 ? 113.872 23.84 -2.155 1 87.45 165 ALA A CA 1
ATOM 1075 C C . ALA A 1 165 ? 114.374 22.492 -1.642 1 88.16 165 ALA A C 1
ATOM 1076 O O . ALA A 1 165 ? 113.609 21.529 -1.618 1 88.2 165 ALA A O 1
ATOM 1078 N N . LYS A 1 166 ? 115.634 22.447 -1.169 1 88.48 166 LYS A N 1
ATOM 1079 C CA . LYS A 1 166 ? 116.212 21.23 -0.604 1 89.19 166 LYS A CA 1
ATOM 1080 C C . LYS A 1 166 ? 115.457 20.806 0.668 1 89.58 166 LYS A C 1
ATOM 1081 O O . LYS A 1 166 ? 114.937 19.694 0.706 1 89.62 166 LYS A O 1
ATOM 1083 N N . GLN A 1 167 ? 115.337 21.709 1.669 1 89.62 167 GLN A N 1
ATOM 1084 C CA . GLN A 1 167 ? 114.635 21.442 2.934 1 90.16 167 GLN A CA 1
ATOM 1085 C C . GLN A 1 167 ? 113.131 21.165 2.749 1 90.53 167 GLN A C 1
ATOM 1086 O O . GLN A 1 167 ? 112.549 20.403 3.526 1 90.49 167 GLN A O 1
ATOM 1088 N N . ALA A 1 168 ? 112.512 21.781 1.722 1 90.61 168 ALA A N 1
ATOM 1089 C CA . ALA A 1 168 ? 111.096 21.597 1.417 1 91.08 168 ALA A CA 1
ATOM 1090 C C . ALA A 1 168 ? 110.862 20.175 0.923 1 91.47 168 ALA A C 1
ATOM 1091 O O . ALA A 1 168 ? 109.916 19.529 1.364 1 91.51 168 ALA A O 1
ATOM 1093 N N . GLU A 1 169 ? 111.746 19.664 0.054 1 91.53 169 GLU A N 1
ATOM 1094 C CA . GLU A 1 169 ? 111.618 18.303 -0.456 1 92 169 GLU A CA 1
ATOM 1095 C C . GLU A 1 169 ? 111.85 17.256 0.639 1 92.4 169 GLU A C 1
ATOM 1096 O O . GLU A 1 169 ? 111.162 16.241 0.651 1 92.45 169 GLU A O 1
ATOM 1102 N N . GLU A 1 170 ? 112.782 17.515 1.574 1 92.6 170 GLU A N 1
ATOM 1103 C CA . GLU A 1 170 ? 113.072 16.573 2.656 1 93.5 170 GLU A CA 1
ATOM 1104 C C . GLU A 1 170 ? 111.872 16.374 3.583 1 93.97 170 GLU A C 1
ATOM 1105 O O . GLU A 1 170 ? 111.567 15.243 3.96 1 94.09 170 GLU A O 1
ATOM 1111 N N . ALA A 1 171 ? 111.197 17.469 3.953 1 94.02 171 ALA A N 1
ATOM 1112 C CA . ALA A 1 171 ? 110.059 17.4 4.863 1 94.44 171 ALA A CA 1
ATOM 1113 C C . ALA A 1 171 ? 108.789 16.804 4.248 1 94.65 171 ALA A C 1
ATOM 1114 O O . ALA A 1 171 ? 108 16.202 4.972 1 94.6 171 ALA A O 1
ATOM 1116 N N . THR A 1 172 ? 108.585 16.964 2.928 1 94.71 172 THR A N 1
ATOM 1117 C CA . THR A 1 172 ? 107.391 16.439 2.254 1 95.14 172 THR A CA 1
ATOM 1118 C C . THR A 1 172 ? 107.419 14.924 2.097 1 95.3 172 THR A C 1
ATOM 1119 O O . THR A 1 172 ? 106.432 14.266 2.424 1 95.25 172 THR A O 1
ATOM 1123 N N . ASP A 1 173 ? 108.537 14.37 1.588 1 95.32 173 ASP A N 1
ATOM 1124 C CA . ASP A 1 173 ? 108.706 12.927 1.391 1 95.71 173 ASP A CA 1
ATOM 1125 C C . ASP A 1 173 ? 108.664 12.179 2.732 1 96.06 173 ASP A C 1
ATOM 1126 O O . ASP A 1 173 ? 108.104 11.082 2.813 1 96.14 173 ASP A O 1
ATOM 1131 N N . GLN A 1 174 ? 109.228 12.795 3.786 1 96.06 174 GLN A N 1
ATOM 1132 C CA . GLN A 1 174 ? 109.22 12.246 5.137 1 96.72 174 GLN A CA 1
ATOM 1133 C C . GLN A 1 174 ? 107.777 12.145 5.651 1 97.55 174 GLN A C 1
ATOM 1134 O O . GLN A 1 174 ? 107.4 11.137 6.25 1 97.61 174 GLN A O 1
ATOM 1140 N N . VAL A 1 175 ? 106.971 13.183 5.385 1 97.91 175 VAL A N 1
ATOM 1141 C CA . VAL A 1 175 ? 105.572 13.279 5.792 1 98.73 175 VAL A CA 1
ATOM 1142 C C . VAL A 1 175 ? 104.677 12.311 4.997 1 99.33 175 VAL A C 1
ATOM 1143 O O . VAL A 1 175 ? 103.795 11.671 5.582 1 99.41 175 VAL A O 1
ATOM 1147 N N . LEU A 1 176 ? 104.926 12.185 3.68 1 99.46 176 LEU A N 1
ATOM 1148 C CA . LEU A 1 176 ? 104.169 11.296 2.794 1 100.11 176 LEU A CA 1
ATOM 1149 C C . LEU A 1 176 ? 104.304 9.818 3.208 1 100.48 176 LEU A C 1
ATOM 1150 O O . LEU A 1 176 ? 103.375 9.035 3.005 1 100.65 176 LEU A O 1
ATOM 1152 N N . ASP A 1 177 ? 105.444 9.45 3.82 1 100.38 177 ASP A N 1
ATOM 1153 C CA . ASP A 1 177 ? 105.673 8.099 4.318 1 100.58 177 ASP A CA 1
ATOM 1154 C C . ASP A 1 177 ? 105.43 8.068 5.842 1 100.57 177 ASP A C 1
ATOM 1155 O O . ASP A 1 177 ? 106.343 8.324 6.629 1 100.66 177 ASP A O 1
ATOM 1157 N N . GLY A 1 178 ? 104.192 7.793 6.236 1 100.23 178 GLY A N 1
ATOM 1158 C CA . GLY A 1 178 ? 103.821 7.74 7.643 1 100.44 178 GLY A CA 1
ATOM 1159 C C . GLY A 1 178 ? 102.347 7.469 7.862 1 100.51 178 GLY A C 1
ATOM 1160 O O . GLY A 1 178 ? 101.865 7.513 8.994 1 100.47 178 GLY A O 1
ATOM 1161 N N . VAL A 1 186 ? 95.094 11.391 0.715 1 85.08 186 VAL A N 1
ATOM 1162 C CA . VAL A 1 186 ? 96.375 12.039 1.011 1 85.74 186 VAL A CA 1
ATOM 1163 C C . VAL A 1 186 ? 96.222 13.475 1.567 1 85.85 186 VAL A C 1
ATOM 1164 O O . VAL A 1 186 ? 96.749 13.767 2.641 1 86.19 186 VAL A O 1
ATOM 1166 N N . ALA A 1 187 ? 95.495 14.346 0.83 1 85.42 187 ALA A N 1
ATOM 1167 C CA . ALA A 1 187 ? 95.202 15.779 1.073 1 85.57 187 ALA A CA 1
ATOM 1168 C C . ALA A 1 187 ? 96.431 16.684 1.115 1 85.41 187 ALA A C 1
ATOM 1169 O O . ALA A 1 187 ? 97.328 16.516 1.946 1 85.66 187 ALA A O 1
ATOM 1171 N N . THR A 1 188 ? 96.458 17.653 0.196 1 84.75 188 THR A N 1
ATOM 1172 C CA . THR A 1 188 ? 97.574 18.577 0.065 1 84.89 188 THR A CA 1
ATOM 1173 C C . THR A 1 188 ? 97.722 19.48 1.273 1 84.36 188 THR A C 1
ATOM 1174 O O . THR A 1 188 ? 98.837 19.673 1.757 1 84.46 188 THR A O 1
ATOM 1178 N N . SER A 1 189 ? 96.611 20.026 1.766 1 83.56 189 SER A N 1
ATOM 1179 C CA . SER A 1 189 ? 96.653 20.907 2.926 1 83.49 189 SER A CA 1
ATOM 1180 C C . SER A 1 189 ? 97.086 20.152 4.171 1 83.17 189 SER A C 1
ATOM 1181 O O . SER A 1 189 ? 97.856 20.682 4.968 1 83.39 189 SER A O 1
ATOM 1184 N N . SER A 1 190 ? 96.623 18.902 4.313 1 82.53 190 SER A N 1
ATOM 1185 C CA . SER A 1 190 ? 96.952 18.02 5.424 1 82.41 190 SER A CA 1
ATOM 1186 C C . SER A 1 190 ? 98.454 17.708 5.426 1 81.49 190 SER A C 1
ATOM 1187 O O . SER A 1 190 ? 99.093 17.752 6.48 1 81.52 190 SER A O 1
ATOM 1190 N N . ALA A 1 191 ? 99.017 17.433 4.241 1 80.41 191 ALA A N 1
ATOM 1191 C CA . ALA A 1 191 ? 100.44 17.155 4.078 1 80.08 191 ALA A CA 1
ATOM 1192 C C . ALA A 1 191 ? 101.284 18.402 4.341 1 79.4 191 ALA A C 1
ATOM 1193 O O . ALA A 1 191 ? 102.385 18.292 4.873 1 79.36 191 ALA A O 1
ATOM 1195 N N . LEU A 1 192 ? 100.77 19.584 3.965 1 78.62 192 LEU A N 1
ATOM 1196 C CA . LEU A 1 192 ? 101.452 20.853 4.184 1 78.15 192 LEU A CA 1
ATOM 1197 C C . LEU A 1 192 ? 101.534 21.16 5.679 1 77.89 192 LEU A C 1
ATOM 1198 O O . LEU A 1 192 ? 102.599 21.544 6.165 1 77.68 192 LEU A O 1
ATOM 1203 N N . ARG A 1 193 ? 100.431 20.944 6.413 1 77.74 193 ARG A N 1
ATOM 1204 C CA . ARG A 1 193 ? 100.403 21.162 7.858 1 78.1 193 ARG A CA 1
ATOM 1205 C C . ARG A 1 193 ? 101.358 20.203 8.578 1 78.28 193 ARG A C 1
ATOM 1206 O O . ARG A 1 193 ? 101.979 20.589 9.564 1 78.41 193 ARG A O 1
ATOM 1208 N N . ALA A 1 194 ? 101.492 18.969 8.07 1 78.14 194 ALA A N 1
ATOM 1209 C CA . ALA A 1 194 ? 102.396 17.964 8.621 1 78.53 194 ALA A CA 1
ATOM 1210 C C . ALA A 1 194 ? 103.855 18.337 8.33 1 78.69 194 ALA A C 1
ATOM 1211 O O . ALA A 1 194 ? 104.702 18.195 9.211 1 78.51 194 ALA A O 1
ATOM 1213 N N . ALA A 1 195 ? 104.149 18.82 7.105 1 78.78 195 ALA A N 1
ATOM 1214 C CA . ALA A 1 195 ? 105.5 19.238 6.729 1 79.42 195 ALA A CA 1
ATOM 1215 C C . ALA A 1 195 ? 105.929 20.464 7.537 1 80.16 195 ALA A C 1
ATOM 1216 O O . ALA A 1 195 ? 107.063 20.52 7.998 1 80.18 195 ALA A O 1
ATOM 1218 N N . LEU A 1 196 ? 105.012 21.418 7.752 1 80.62 196 LEU A N 1
ATOM 1219 C CA . LEU A 1 196 ? 105.279 22.619 8.546 1 81.65 196 LEU A CA 1
ATOM 1220 C C . LEU A 1 196 ? 105.465 22.293 10.026 1 83.14 196 LEU A C 1
ATOM 1221 O O . LEU A 1 196 ? 106.261 22.943 10.707 1 83.17 196 LEU A O 1
ATOM 1226 N N . SER A 1 197 ? 104.719 21.3 10.526 1 84.2 197 SER A N 1
ATOM 1227 C CA . SER A 1 197 ? 104.84 20.846 11.908 1 85.82 197 SER A CA 1
ATOM 1228 C C . SER A 1 197 ? 106.237 20.24 12.118 1 87.39 197 SER A C 1
ATOM 1229 O O . SER A 1 197 ? 106.886 20.51 13.125 1 87.44 197 SER A O 1
ATOM 1232 N N . LEU A 1 198 ? 106.705 19.454 11.145 1 88.34 198 LEU A N 1
ATOM 1233 C CA . LEU A 1 198 ? 108.013 18.83 11.152 1 89.66 198 LEU A CA 1
ATOM 1234 C C . LEU A 1 198 ? 109.125 19.894 11.048 1 90.94 198 LEU A C 1
ATOM 1235 O O . LEU A 1 198 ? 110.094 19.839 11.804 1 91.24 198 LEU A O 1
ATOM 1240 N N . LEU A 1 199 ? 108.96 20.889 10.164 1 91.52 199 LEU A N 1
ATOM 1241 C CA . LEU A 1 199 ? 109.943 21.957 9.972 1 92.57 199 LEU A CA 1
ATOM 1242 C C . LEU A 1 199 ? 110.114 22.888 11.184 1 93.85 199 LEU A C 1
ATOM 1243 O O . LEU A 1 199 ? 111.171 23.495 11.342 1 93.83 199 LEU A O 1
ATOM 1248 N N . GLY A 1 200 ? 109.105 22.967 12.036 1 94.79 200 GLY A N 1
ATOM 1249 C CA . GLY A 1 200 ? 109.19 23.8 13.228 1 96.4 200 GLY A CA 1
ATOM 1250 C C . GLY A 1 200 ? 109.672 23.085 14.472 1 98.17 200 GLY A C 1
ATOM 1251 O O . GLY A 1 200 ? 109.673 23.685 15.548 1 98.33 200 GLY A O 1
ATOM 1252 N N . LYS A 1 201 ? 110.083 21.802 14.342 1 99.29 201 LYS A N 1
ATOM 1253 C CA . LYS A 1 201 ? 110.472 20.937 15.46 1 100.78 201 LYS A CA 1
ATOM 1254 C C . LYS A 1 201 ? 111.597 21.433 16.367 1 102.27 201 LYS A C 1
ATOM 1255 O O . LYS A 1 201 ? 111.488 21.226 17.575 1 102.45 201 LYS A O 1
ATOM 1257 N N . THR A 1 202 ? 112.686 22.013 15.829 1 103.12 202 THR A N 1
ATOM 1258 C CA . THR A 1 202 ? 113.796 22.479 16.676 1 104.24 202 THR A CA 1
ATOM 1259 C C . THR A 1 202 ? 113.355 23.585 17.662 1 104.89 202 THR A C 1
ATOM 1260 O O . THR A 1 202 ? 113.218 24.748 17.283 1 104.98 202 THR A O 1
ATOM 1264 N N . ARG A 1 203 ? 113.11 23.207 18.924 1 105.08 203 ARG A N 1
ATOM 1265 C CA . ARG A 1 203 ? 112.667 24.15 19.946 1 105.62 203 ARG A CA 1
ATOM 1266 C C . ARG A 1 203 ? 113.746 24.351 21.005 1 105.97 203 ARG A C 1
ATOM 1268 N N . MET B 1 1 ? 86.894 54.824 -8.326 1 35.64 1 MET B N 1
ATOM 1269 C CA . MET B 1 1 ? 86.478 53.424 -8.418 1 35.15 1 MET B CA 1
ATOM 1270 C C . MET B 1 1 ? 84.984 53.328 -8.233 1 33.2 1 MET B C 1
ATOM 1271 O O . MET B 1 1 ? 84.336 52.552 -8.902 1 33.01 1 MET B O 1
ATOM 1276 N N . ILE B 1 2 ? 84.434 54.103 -7.305 1 32 2 ILE B N 1
ATOM 1277 C CA . ILE B 1 2 ? 83.016 54.115 -7.044 1 30.64 2 ILE B CA 1
ATOM 1278 C C . ILE B 1 2 ? 82.36 55.082 -8.01 1 30.01 2 ILE B C 1
ATOM 1279 O O . ILE B 1 2 ? 82.614 56.279 -7.955 1 30.29 2 ILE B O 1
ATOM 1284 N N . PHE B 1 3 ? 81.568 54.558 -8.93 1 28.9 3 PHE B N 1
ATOM 1285 C CA . PHE B 1 3 ? 80.87 55.371 -9.913 1 29.14 3 PHE B CA 1
ATOM 1286 C C . PHE B 1 3 ? 79.416 55.639 -9.558 1 28.05 3 PHE B C 1
ATOM 1287 O O . PHE B 1 3 ? 78.826 56.554 -10.125 1 27.76 3 PHE B O 1
ATOM 1295 N N . SER B 1 4 ? 78.859 54.923 -8.57 1 26.72 4 SER B N 1
ATOM 1296 C CA . SER B 1 4 ? 77.531 55.204 -8.097 1 27 4 SER B CA 1
ATOM 1297 C C . SER B 1 4 ? 77.282 54.589 -6.732 1 27.21 4 SER B C 1
ATOM 1298 O O . SER B 1 4 ? 77.945 53.629 -6.346 1 26.57 4 SER B O 1
ATOM 1301 N N . VAL B 1 5 ? 76.343 55.175 -5.986 1 27.5 5 VAL B N 1
ATOM 1302 C CA . VAL B 1 5 ? 75.952 54.672 -4.685 1 28.76 5 VAL B CA 1
ATOM 1303 C C . VAL B 1 5 ? 74.442 54.6 -4.718 1 29.11 5 VAL B C 1
ATOM 1304 O O . VAL B 1 5 ? 73.797 55.587 -5.027 1 29.33 5 VAL B O 1
ATOM 1308 N N . ARG B 1 6 ? 73.881 53.429 -4.462 1 29.16 6 ARG B N 1
ATOM 1309 C CA . ARG B 1 6 ? 72.447 53.23 -4.496 1 29.5 6 ARG B CA 1
ATOM 1310 C C . ARG B 1 6 ? 71.993 52.648 -3.189 1 29.4 6 ARG B C 1
ATOM 1311 O O . ARG B 1 6 ? 72.579 51.688 -2.711 1 30.03 6 ARG B O 1
ATOM 1319 N N . GLY B 1 7 ? 70.926 53.193 -2.641 1 28.41 7 GLY B N 1
ATOM 1320 C CA . GLY B 1 7 ? 70.374 52.705 -1.395 1 27.88 7 GLY B CA 1
ATOM 1321 C C . GLY B 1 7 ? 69.457 53.706 -0.751 1 27.51 7 GLY B C 1
ATOM 1322 O O . GLY B 1 7 ? 68.976 54.633 -1.402 1 27 7 GLY B O 1
ATOM 1323 N N . GLU B 1 8 ? 69.196 53.503 0.533 1 27.52 8 GLU B N 1
ATOM 1324 C CA . GLU B 1 8 ? 68.307 54.369 1.263 1 27.61 8 GLU B CA 1
ATOM 1325 C C . GLU B 1 8 ? 68.956 55.69 1.621 1 27.25 8 GLU B C 1
ATOM 1326 O O . GLU B 1 8 ? 70.048 55.712 2.174 1 27.41 8 GLU B O 1
ATOM 1332 N N . VAL B 1 9 ? 68.271 56.791 1.331 1 27.07 9 VAL B N 1
ATOM 1333 C CA . VAL B 1 9 ? 68.741 58.106 1.688 1 27.78 9 VAL B CA 1
ATOM 1334 C C . VAL B 1 9 ? 68.496 58.228 3.182 1 28.97 9 VAL B C 1
ATOM 1335 O O . VAL B 1 9 ? 67.343 58.224 3.603 1 28.57 9 VAL B O 1
ATOM 1339 N N . LEU B 1 10 ? 69.57 58.251 3.99 1 29.58 10 LEU B N 1
ATOM 1340 C CA . LEU B 1 10 ? 69.426 58.4 5.431 1 30 10 LEU B CA 1
ATOM 1341 C C . LEU B 1 10 ? 69.359 59.867 5.815 1 33.37 10 LEU B C 1
ATOM 1342 O O . LEU B 1 10 ? 68.711 60.199 6.797 1 33.77 10 LEU B O 1
ATOM 1347 N N . GLU B 1 11 ? 70.056 60.747 5.081 1 35.14 11 GLU B N 1
ATOM 1348 C CA . GLU B 1 11 ? 70.114 62.159 5.409 1 37.06 11 GLU B CA 1
ATOM 1349 C C . GLU B 1 11 ? 70.284 62.962 4.14 1 38.43 11 GLU B C 1
ATOM 1350 O O . GLU B 1 11 ? 71.039 62.577 3.264 1 38.16 11 GLU B O 1
ATOM 1356 N N . VAL B 1 12 ? 69.612 64.105 4.057 1 39.56 12 VAL B N 1
ATOM 1357 C CA . VAL B 1 12 ? 69.82 65.075 2.999 1 41.03 12 VAL B CA 1
ATOM 1358 C C . VAL B 1 12 ? 70.168 66.383 3.729 1 42.98 12 VAL B C 1
ATOM 1359 O O . VAL B 1 12 ? 69.371 66.866 4.523 1 43.6 12 VAL B O 1
ATOM 1363 N N . ALA B 1 13 ? 71.375 66.898 3.53 1 43.84 13 ALA B N 1
ATOM 1364 C CA . ALA B 1 13 ? 71.844 68.175 4.065 1 44.49 13 ALA B CA 1
ATOM 1365 C C . ALA B 1 13 ? 71.941 69.16 2.854 1 46.03 13 ALA B C 1
ATOM 1366 O O . ALA B 1 13 ? 71.559 68.786 1.738 1 46.26 13 ALA B O 1
ATOM 1368 N N . LEU B 1 14 ? 72.359 70.424 3.06 1 47.23 14 LEU B N 1
ATOM 1369 C CA . LEU B 1 14 ? 72.421 71.399 1.966 1 48.56 14 LEU B CA 1
ATOM 1370 C C . LEU B 1 14 ? 73.569 71.146 0.989 1 47.53 14 LEU B C 1
ATOM 1371 O O . LEU B 1 14 ? 73.491 71.602 -0.166 1 48.08 14 LEU B O 1
ATOM 1376 N N . ASP B 1 15 ? 74.617 70.41 1.439 1 45.75 15 ASP B N 1
ATOM 1377 C CA . ASP B 1 15 ? 75.8 70.144 0.62 1 45.3 15 ASP B CA 1
ATOM 1378 C C . ASP B 1 15 ? 76.178 68.662 0.463 1 43.86 15 ASP B C 1
ATOM 1379 O O . ASP B 1 15 ? 77.158 68.346 -0.215 1 43.5 15 ASP B O 1
ATOM 1384 N N . HIS B 1 16 ? 75.432 67.769 1.104 1 42.42 16 HIS B N 1
ATOM 1385 C CA . HIS B 1 16 ? 75.728 66.352 1.043 1 41.15 16 HIS B CA 1
ATOM 1386 C C . HIS B 1 16 ? 74.51 65.52 1.397 1 39.49 16 HIS B C 1
ATOM 1387 O O . HIS B 1 16 ? 73.54 66.035 1.934 1 39.53 16 HIS B O 1
ATOM 1394 N N . ALA B 1 17 ? 74.584 64.222 1.116 1 37.49 17 ALA B N 1
ATOM 1395 C CA . ALA B 1 17 ? 73.582 63.247 1.491 1 35.51 17 ALA B CA 1
ATOM 1396 C C . ALA B 1 17 ? 74.296 62.012 2.053 1 33.63 17 ALA B C 1
ATOM 1397 O O . ALA B 1 17 ? 75.474 61.795 1.785 1 33.94 17 ALA B O 1
ATOM 1399 N N . VAL B 1 18 ? 73.589 61.219 2.851 1 31.35 18 VAL B N 1
ATOM 1400 C CA . VAL B 1 18 ? 74.102 59.959 3.327 1 29.8 18 VAL B CA 1
ATOM 1401 C C . VAL B 1 18 ? 73.221 58.9 2.683 1 29.17 18 VAL B C 1
ATOM 1402 O O . VAL B 1 18 ? 71.997 58.989 2.765 1 29.46 18 VAL B O 1
ATOM 1406 N N . ILE B 1 19 ? 73.824 57.968 1.945 1 27.91 19 ILE B N 1
ATOM 1407 C CA . ILE B 1 19 ? 73.078 56.922 1.271 1 27.42 19 ILE B CA 1
ATOM 1408 C C . ILE B 1 19 ? 73.589 55.592 1.804 1 27.21 19 ILE B C 1
ATOM 1409 O O . ILE B 1 19 ? 74.788 55.352 1.785 1 27.08 19 ILE B O 1
ATOM 1414 N N . GLU B 1 20 ? 72.692 54.76 2.318 1 26.57 20 GLU B N 1
ATOM 1415 C CA . GLU B 1 20 ? 73.069 53.485 2.876 1 27.24 20 GLU B CA 1
ATOM 1416 C C . GLU B 1 20 ? 72.968 52.387 1.844 1 27.66 20 GLU B C 1
ATOM 1417 O O . GLU B 1 20 ? 71.866 52.038 1.423 1 28.7 20 GLU B O 1
ATOM 1423 N N . ALA B 1 21 ? 74.113 51.822 1.448 1 26.54 21 ALA B N 1
ATOM 1424 C CA . ALA B 1 21 ? 74.171 50.739 0.484 1 26.49 21 ALA B CA 1
ATOM 1425 C C . ALA B 1 21 ? 74.674 49.536 1.241 1 27.28 21 ALA B C 1
ATOM 1426 O O . ALA B 1 21 ? 75.796 49.575 1.73 1 27.01 21 ALA B O 1
ATOM 1428 N N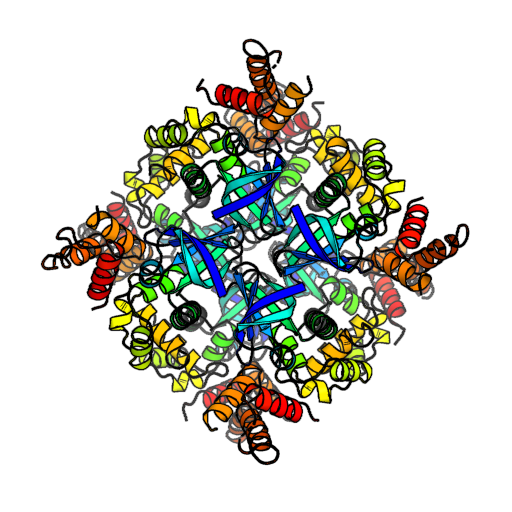 . ALA B 1 22 ? 73.852 48.476 1.348 1 28.03 22 ALA B N 1
ATOM 1429 C CA . ALA B 1 22 ? 74.187 47.246 2.053 1 29.22 22 ALA B CA 1
ATOM 1430 C C . ALA B 1 22 ? 74.798 47.483 3.477 1 30.11 22 ALA B C 1
ATOM 1431 O O . ALA B 1 22 ? 75.888 46.999 3.801 1 30.61 22 ALA B O 1
ATOM 1433 N N . GLY B 1 23 ? 74.103 48.273 4.278 1 29.5 23 GLY B N 1
ATOM 1434 C CA . GLY B 1 23 ? 74.525 48.552 5.64 1 29.05 23 GLY B CA 1
ATOM 1435 C C . GLY B 1 23 ? 75.541 49.657 5.802 1 29.26 23 GLY B C 1
ATOM 1436 O O . GLY B 1 23 ? 75.776 50.085 6.928 1 30.54 23 GLY B O 1
ATOM 1437 N N . ILE B 1 24 ? 76.182 50.125 4.718 1 28.01 24 ILE B N 1
ATOM 1438 C CA . ILE B 1 24 ? 77.164 51.199 4.842 1 27.18 24 ILE B CA 1
ATOM 1439 C C . ILE B 1 24 ? 76.562 52.52 4.408 1 26.29 24 ILE B C 1
ATOM 1440 O O . ILE B 1 24 ? 76.156 52.647 3.269 1 26.75 24 ILE B O 1
ATOM 1445 N N . GLY B 1 25 ? 76.54 53.501 5.291 1 25.24 25 GLY B N 1
ATOM 1446 C CA . GLY B 1 25 ? 76.073 54.832 4.951 1 25.01 25 GLY B CA 1
ATOM 1447 C C . GLY B 1 25 ? 77.234 55.608 4.372 1 25.14 25 GLY B C 1
ATOM 1448 O O . GLY B 1 25 ? 78.26 55.77 5.018 1 25.36 25 GLY B O 1
ATOM 1449 N N . TYR B 1 26 ? 77.131 56.003 3.126 1 25.23 26 TYR B N 1
ATOM 1450 C CA . TYR B 1 26 ? 78.173 56.747 2.444 1 25.49 26 TYR B CA 1
ATOM 1451 C C . TYR B 1 26 ? 77.828 58.2 2.456 1 25.83 26 TYR B C 1
ATOM 1452 O O . TYR B 1 26 ? 76.723 58.566 2.05 1 26.21 26 TYR B O 1
ATOM 1461 N N . ARG B 1 27 ? 78.761 59.027 2.894 1 25.84 27 ARG B N 1
ATOM 1462 C CA . ARG B 1 27 ? 78.571 60.458 2.815 1 27.79 27 ARG B CA 1
ATOM 1463 C C . ARG B 1 27 ? 78.971 60.836 1.381 1 27.63 27 ARG B C 1
ATOM 1464 O O . ARG B 1 27 ? 80.055 60.49 0.918 1 26.87 27 ARG B O 1
ATOM 1472 N N . VAL B 1 28 ? 78.072 61.483 0.677 1 27.88 28 VAL B N 1
ATOM 1473 C CA . VAL B 1 28 ? 78.305 61.883 -0.692 1 29.08 28 VAL B CA 1
ATOM 1474 C C . VAL B 1 28 ? 78.101 63.382 -0.767 1 31.27 28 VAL B C 1
ATOM 1475 O O . VAL B 1 28 ? 76.985 63.839 -0.56 1 31.87 28 VAL B O 1
ATOM 1479 N N . ASN B 1 29 ? 79.164 64.15 -1.026 1 32.22 29 ASN B N 1
ATOM 1480 C CA . ASN B 1 29 ? 79.091 65.598 -1.197 1 33.47 29 ASN B CA 1
ATOM 1481 C C . ASN B 1 29 ? 78.446 65.813 -2.52 1 34.13 29 ASN B C 1
ATOM 1482 O O . ASN B 1 29 ? 78.972 65.337 -3.496 1 34.61 29 ASN B O 1
ATOM 1487 N N . ALA B 1 30 ? 77.29 66.454 -2.567 1 34.82 30 ALA B N 1
ATOM 1488 C CA . ALA B 1 30 ? 76.541 66.569 -3.808 1 35.84 30 ALA B CA 1
ATOM 1489 C C . ALA B 1 30 ? 76.162 67.987 -4.174 1 38.07 30 ALA B C 1
ATOM 1490 O O . ALA B 1 30 ? 76.096 68.86 -3.309 1 38.62 30 ALA B O 1
ATOM 1492 N N . THR B 1 31 ? 75.971 68.224 -5.476 1 39.66 31 THR B N 1
ATOM 1493 C CA . THR B 1 31 ? 75.536 69.518 -5.972 1 42.47 31 THR B CA 1
ATOM 1494 C C . THR B 1 31 ? 74.075 69.721 -5.532 1 45.04 31 THR B C 1
ATOM 1495 O O . THR B 1 31 ? 73.324 68.742 -5.386 1 45.31 31 THR B O 1
ATOM 1499 N N . PRO B 1 32 ? 73.62 70.977 -5.397 1 46.07 32 PRO B N 1
ATOM 1500 C CA . PRO B 1 32 ? 72.211 71.202 -5.051 1 46.45 32 PRO B CA 1
ATOM 1501 C C . PRO B 1 32 ? 71.221 70.524 -6.025 1 47.02 32 PRO B C 1
ATOM 1502 O O . PRO B 1 32 ? 70.195 70.047 -5.57 1 47.64 32 PRO B O 1
ATOM 1506 N N . SER B 1 33 ? 71.544 70.396 -7.326 1 47.09 33 SER B N 1
ATOM 1507 C CA . SER B 1 33 ? 70.652 69.707 -8.274 1 47.8 33 SER B CA 1
ATOM 1508 C C . SER B 1 33 ? 70.574 68.199 -7.993 1 47.31 33 SER B C 1
ATOM 1509 O O . SER B 1 33 ? 69.523 67.593 -8.19 1 47.64 33 SER B O 1
ATOM 1512 N N . ALA B 1 34 ? 71.685 67.592 -7.554 1 46.31 34 ALA B N 1
ATOM 1513 C CA . ALA B 1 34 ? 71.697 66.179 -7.205 1 46.1 34 ALA B CA 1
ATOM 1514 C C . ALA B 1 34 ? 70.915 65.957 -5.907 1 46.08 34 ALA B C 1
ATOM 1515 O O . ALA B 1 34 ? 70.247 64.939 -5.759 1 46.23 34 ALA B O 1
ATOM 1517 N N . LEU B 1 35 ? 71.04 66.901 -4.95 1 46.02 35 LEU B N 1
ATOM 1518 C CA . LEU B 1 35 ? 70.38 66.874 -3.653 1 46.73 35 LEU B CA 1
ATOM 1519 C C . LEU B 1 35 ? 68.88 67.147 -3.727 1 49.06 35 LEU B C 1
ATOM 1520 O O . LEU B 1 35 ? 68.132 66.682 -2.859 1 49.71 35 LEU B O 1
ATOM 1525 N N . ALA B 1 36 ? 68.436 67.888 -4.758 1 49.96 36 ALA B N 1
ATOM 1526 C CA . ALA B 1 36 ? 67.02 68.199 -5.026 1 50.96 36 ALA B CA 1
ATOM 1527 C C . ALA B 1 36 ? 66.232 66.909 -5.275 1 51.76 36 ALA B C 1
ATOM 1528 O O . ALA B 1 36 ? 65.072 66.803 -4.883 1 52.43 36 ALA B O 1
ATOM 1530 N N . THR B 1 37 ? 66.87 65.941 -5.935 1 51.55 37 THR B N 1
ATOM 1531 C CA . THR B 1 37 ? 66.338 64.625 -6.245 1 52.23 37 THR B CA 1
ATOM 1532 C C . THR B 1 37 ? 66.214 63.722 -4.989 1 50.69 37 THR B C 1
ATOM 1533 O O . THR B 1 37 ? 65.486 62.735 -5.022 1 52.04 37 THR B O 1
ATOM 1537 N N . LEU B 1 38 ? 66.928 64.033 -3.902 1 47.74 38 LEU B N 1
ATOM 1538 C CA . LEU B 1 38 ? 66.954 63.181 -2.726 1 45.25 38 LEU B CA 1
ATOM 1539 C C . LEU B 1 38 ? 66.003 63.581 -1.633 1 44.78 38 LEU B C 1
ATOM 1540 O O . LEU B 1 38 ? 65.844 64.755 -1.304 1 45.12 38 LEU B O 1
ATOM 1545 N N . ARG B 1 39 ? 65.42 62.57 -1.015 1 43.6 39 ARG B N 1
ATOM 1546 C CA . ARG B 1 39 ? 64.5 62.749 0.084 1 42.74 39 ARG B CA 1
ATOM 1547 C C . ARG B 1 39 ? 64.72 61.587 1.073 1 40.47 39 ARG B C 1
ATOM 1548 O O . ARG B 1 39 ? 64.769 60.443 0.653 1 39.91 39 ARG B O 1
ATOM 1556 N N . GLN B 1 40 ? 64.88 61.891 2.37 1 39.14 40 GLN B N 1
ATOM 1557 C CA . GLN B 1 40 ? 65.108 60.918 3.43 1 38.47 40 GLN B CA 1
ATOM 1558 C C . GLN B 1 40 ? 64.065 59.779 3.393 1 37.44 40 GLN B C 1
ATOM 1559 O O . GLN B 1 40 ? 62.878 60.05 3.195 1 38.48 40 GLN B O 1
ATOM 1565 N N . GLY B 1 41 ? 64.529 58.527 3.475 1 34.63 41 GLY B N 1
ATOM 1566 C CA . GLY B 1 41 ? 63.67 57.353 3.431 1 32.81 41 GLY B CA 1
ATOM 1567 C C . GLY B 1 41 ? 63.497 56.762 2.051 1 32.37 41 GLY B C 1
ATOM 1568 O O . GLY B 1 41 ? 63.125 55.596 1.918 1 32.79 41 GLY B O 1
ATOM 1569 N N . SER B 1 42 ? 63.712 57.549 1.01 1 31.96 42 SER B N 1
ATOM 1570 C CA . SER B 1 42 ? 63.603 57.068 -0.371 1 32.97 42 SER B CA 1
ATOM 1571 C C . SER B 1 42 ? 64.844 56.257 -0.765 1 32.73 42 SER B C 1
ATOM 1572 O O . SER B 1 42 ? 65.903 56.385 -0.145 1 32.08 42 SER B O 1
ATOM 1575 N N . GLN B 1 43 ? 64.711 55.439 -1.802 1 32.51 43 GLN B N 1
ATOM 1576 C CA . GLN B 1 43 ? 65.827 54.747 -2.42 1 33.08 43 GLN B CA 1
ATOM 1577 C C . GLN B 1 43 ? 66.291 55.67 -3.523 1 34.28 43 GLN B C 1
ATOM 1578 O O . GLN B 1 43 ? 65.47 56.248 -4.244 1 34.66 43 GLN B O 1
ATOM 1584 N N . ALA B 1 44 ? 67.596 55.785 -3.697 1 34.41 44 ALA B N 1
ATOM 1585 C CA . ALA B 1 44 ? 68.165 56.631 -4.746 1 34.56 44 ALA B CA 1
ATOM 1586 C C . ALA B 1 44 ? 69.493 56.072 -5.197 1 35.19 44 ALA B C 1
ATOM 1587 O O . ALA B 1 44 ? 70.17 55.39 -4.423 1 35.31 44 ALA B O 1
ATOM 1589 N N . ARG B 1 45 ? 69.866 56.348 -6.46 1 34.75 45 ARG B N 1
ATOM 1590 C CA . ARG B 1 45 ? 71.169 55.996 -6.982 1 34.42 45 ARG B CA 1
ATOM 1591 C C . ARG B 1 45 ? 71.795 57.294 -7.365 1 34.89 45 ARG B C 1
ATOM 1592 O O . ARG B 1 45 ? 71.291 57.971 -8.246 1 36.52 45 ARG B O 1
ATOM 1600 N N . LEU B 1 46 ? 72.856 57.668 -6.694 1 33.65 46 LEU B N 1
ATOM 1601 C CA . LEU B 1 46 ? 73.565 58.892 -6.964 1 33.01 46 LEU B CA 1
ATOM 1602 C C . LEU B 1 46 ? 74.803 58.539 -7.773 1 32.51 46 LEU B C 1
ATOM 1603 O O . LEU B 1 46 ? 75.527 57.608 -7.433 1 31.99 46 LEU B O 1
ATOM 1608 N N . VAL B 1 47 ? 75.023 59.261 -8.862 1 32.38 47 VAL B N 1
ATOM 1609 C CA . VAL B 1 47 ? 76.174 59.051 -9.714 1 32.92 47 VAL B CA 1
ATOM 1610 C C . VAL B 1 47 ? 77.349 59.754 -9.048 1 33.46 47 VAL B C 1
ATOM 1611 O O . VAL B 1 47 ? 77.181 60.866 -8.589 1 34.41 47 VAL B O 1
ATOM 1615 N N . THR B 1 48 ? 78.479 59.065 -8.849 1 33.19 48 THR B N 1
ATOM 1616 C CA . THR B 1 48 ? 79.577 59.591 -8.047 1 33.48 48 THR B CA 1
ATOM 1617 C C . THR B 1 48 ? 80.968 59.559 -8.697 1 33.8 48 THR B C 1
ATOM 1618 O O . THR B 1 48 ? 81.194 58.878 -9.685 1 34.74 48 THR B O 1
ATOM 1622 N N . ALA B 1 49 ? 81.897 60.309 -8.111 1 33.25 49 ALA B N 1
ATOM 1623 C CA . ALA B 1 49 ? 83.304 60.31 -8.414 1 33.53 49 ALA B CA 1
ATOM 1624 C C . ALA B 1 49 ? 84.002 60.202 -7.053 1 33.22 49 ALA B C 1
ATOM 1625 O O . ALA B 1 49 ? 83.68 60.945 -6.121 1 33.2 49 ALA B O 1
ATOM 1627 N N . MET B 1 50 ? 84.884 59.216 -6.905 1 33.49 50 MET B N 1
ATOM 1628 C CA . MET B 1 50 ? 85.628 59.022 -5.66 1 33.78 50 MET B CA 1
ATOM 1629 C C . MET B 1 50 ? 86.97 59.702 -5.824 1 33.32 50 MET B C 1
ATOM 1630 O O . MET B 1 50 ? 87.682 59.457 -6.802 1 33.89 50 MET B O 1
ATOM 1635 N N . VAL B 1 51 ? 87.284 60.628 -4.921 1 32.35 51 VAL B N 1
ATOM 1636 C CA . VAL B 1 51 ? 88.553 61.332 -4.964 1 31.59 51 VAL B CA 1
ATOM 1637 C C . VAL B 1 51 ? 89.407 60.785 -3.843 1 30.99 51 VAL B C 1
ATOM 1638 O O . VAL B 1 51 ? 89.017 60.814 -2.673 1 30.59 51 VAL B O 1
ATOM 1642 N N . VAL B 1 52 ? 90.538 60.201 -4.222 1 30.64 52 VAL B N 1
ATOM 1643 C CA . VAL B 1 52 ? 91.468 59.588 -3.303 1 31.12 52 VAL B CA 1
ATOM 1644 C C . VAL B 1 52 ? 92.671 60.479 -3.146 1 32.2 52 VAL B C 1
ATOM 1645 O O . VAL B 1 52 ? 93.215 60.962 -4.123 1 32.37 52 VAL B O 1
ATOM 1649 N N . ARG B 1 53 ? 93.03 60.783 -1.912 1 32.85 53 ARG B N 1
ATOM 1650 C CA . ARG B 1 53 ? 94.222 61.548 -1.567 1 34.04 53 ARG B CA 1
ATOM 1651 C C . ARG B 1 53 ? 94.914 60.776 -0.43 1 35.35 53 ARG B C 1
ATOM 1652 O O . ARG B 1 53 ? 94.312 59.89 0.181 1 35.29 53 ARG B O 1
ATOM 1660 N N . GLU B 1 54 ? 96.176 61.094 -0.133 1 36.63 54 GLU B N 1
ATOM 1661 C CA . GLU B 1 54 ? 96.92 60.412 0.937 1 38.03 54 GLU B CA 1
ATOM 1662 C C . GLU B 1 54 ? 96.14 60.323 2.278 1 37.79 54 GLU B C 1
ATOM 1663 O O . GLU B 1 54 ? 96.136 59.287 2.912 1 38.59 54 GLU B O 1
ATOM 1669 N N . ASP B 1 55 ? 95.463 61.392 2.655 1 36.9 55 ASP B N 1
ATOM 1670 C CA . ASP B 1 55 ? 94.732 61.471 3.907 1 36.82 55 ASP B CA 1
ATOM 1671 C C . ASP B 1 55 ? 93.221 61.607 3.765 1 34.36 55 ASP B C 1
ATOM 1672 O O . ASP B 1 55 ? 92.571 62.021 4.723 1 33.57 55 ASP B O 1
ATOM 1677 N N . SER B 1 56 ? 92.652 61.234 2.608 1 33.12 56 SER B N 1
ATOM 1678 C CA . SER B 1 56 ? 91.206 61.32 2.434 1 32.73 56 SER B CA 1
ATOM 1679 C C . SER B 1 56 ? 90.654 60.449 1.325 1 32.69 56 SER B C 1
ATOM 1680 O O . SER B 1 56 ? 91.33 60.148 0.347 1 32.88 56 SER B O 1
ATOM 1683 N N . MET B 1 57 ? 89.41 60.043 1.492 1 32.38 57 MET B N 1
ATOM 1684 C CA . MET B 1 57 ? 88.654 59.312 0.502 1 33.21 57 MET B CA 1
ATOM 1685 C C . MET B 1 57 ? 87.283 59.965 0.527 1 32.08 57 MET B C 1
ATOM 1686 O O . MET B 1 57 ? 86.628 59.954 1.555 1 32.05 57 MET B O 1
ATOM 1691 N N . THR B 1 58 ? 86.903 60.622 -0.565 1 30.82 58 THR B N 1
ATOM 1692 C CA . THR B 1 58 ? 85.682 61.418 -0.598 1 30.19 58 THR B CA 1
ATOM 1693 C C . THR B 1 58 ? 84.839 61.103 -1.807 1 30.02 58 THR B C 1
ATOM 1694 O O . THR B 1 58 ? 85.383 60.914 -2.877 1 30.31 58 THR B O 1
ATOM 1698 N N . LEU B 1 59 ? 83.511 61.035 -1.637 1 29.38 59 LEU B N 1
ATOM 1699 C CA . LEU B 1 59 ? 82.596 60.805 -2.739 1 29.3 59 LEU B CA 1
ATOM 1700 C C . LEU B 1 59 ? 81.904 62.114 -3.092 1 28.94 59 LEU B C 1
ATOM 1701 O O . LEU B 1 59 ? 81.469 62.85 -2.212 1 28.52 59 LEU B O 1
ATOM 1706 N N . TYR B 1 60 ? 81.801 62.391 -4.389 1 28.64 60 TYR B N 1
ATOM 1707 C CA . TYR B 1 60 ? 81.108 63.555 -4.923 1 28.59 60 TYR B CA 1
ATOM 1708 C C . TYR B 1 60 ? 79.957 63.023 -5.759 1 28.98 60 TYR B C 1
ATOM 1709 O O . TYR B 1 60 ? 80.144 62.1 -6.516 1 29.13 60 TYR B O 1
ATOM 1718 N N . GLY B 1 61 ? 78.767 63.558 -5.56 1 29.2 61 GLY B N 1
ATOM 1719 C CA . GLY B 1 61 ? 77.553 63.059 -6.192 1 30.2 61 GLY B CA 1
ATOM 1720 C C . GLY B 1 61 ? 76.875 64.038 -7.098 1 30.71 61 GLY B C 1
ATOM 1721 O O . GLY B 1 61 ? 76.847 65.236 -6.848 1 30.63 61 GLY B O 1
ATOM 1722 N N . PHE B 1 62 ? 76.358 63.512 -8.184 1 31.94 62 PHE B N 1
ATOM 1723 C CA . PHE B 1 62 ? 75.792 64.282 -9.284 1 33.33 62 PHE B CA 1
ATOM 1724 C C . PHE B 1 62 ? 74.447 63.723 -9.721 1 36.61 62 PHE B C 1
ATOM 1725 O O . PHE B 1 62 ? 74.146 62.56 -9.466 1 36.43 62 PHE B O 1
ATOM 1733 N N . SER B 1 63 ? 73.632 64.558 -10.378 1 39.75 63 SER B N 1
ATOM 1734 C CA . SER B 1 63 ? 72.317 64.113 -10.856 1 43.15 63 SER B CA 1
ATOM 1735 C C . SER B 1 63 ? 72.439 63.115 -12.027 1 44.74 63 SER B C 1
ATOM 1736 O O . SER B 1 63 ? 71.538 62.314 -12.223 1 45.7 63 SER B O 1
ATOM 1739 N N . ASP B 1 64 ? 73.579 63.105 -12.747 1 44.94 64 ASP B N 1
ATOM 1740 C CA . ASP B 1 64 ? 73.807 62.179 -13.855 1 45.17 64 ASP B CA 1
ATOM 1741 C C . ASP B 1 64 ? 75.297 62.012 -14.171 1 44.46 64 ASP B C 1
ATOM 1742 O O . ASP B 1 64 ? 76.127 62.724 -13.605 1 44.65 64 ASP B O 1
ATOM 1747 N N . ALA B 1 65 ? 75.632 61.069 -15.069 1 43.7 65 ALA B N 1
ATOM 1748 C CA . ALA B 1 65 ? 76.993 60.791 -15.51 1 43.47 65 ALA B CA 1
ATOM 1749 C C . ALA B 1 65 ? 77.614 61.979 -16.249 1 43.34 65 ALA B C 1
ATOM 1750 O O . ALA B 1 65 ? 78.82 62.157 -16.193 1 43.25 65 ALA B O 1
ATOM 1752 N N . GLU B 1 66 ? 76.801 62.788 -16.932 1 43.12 66 GLU B N 1
ATOM 1753 C CA . GLU B 1 66 ? 77.277 63.943 -17.676 1 43.14 66 GLU B CA 1
ATOM 1754 C C . GLU B 1 66 ? 77.906 64.969 -16.738 1 42.26 66 GLU B C 1
ATOM 1755 O O . GLU B 1 66 ? 79.001 65.444 -17.001 1 42.98 66 GLU B O 1
ATOM 1761 N N . ASN B 1 67 ? 77.244 65.281 -15.63 1 40.76 67 ASN B N 1
ATOM 1762 C CA . ASN B 1 67 ? 77.774 66.21 -14.642 1 39.84 67 ASN B CA 1
ATOM 1763 C C . ASN B 1 67 ? 78.964 65.639 -13.902 1 38.06 67 ASN B C 1
ATOM 1764 O O . ASN B 1 67 ? 79.895 66.379 -13.579 1 38.05 67 ASN B O 1
ATOM 1769 N N . ARG B 1 68 ? 78.959 64.321 -13.653 1 36.18 68 ARG B N 1
ATOM 1770 C CA . ARG B 1 68 ? 80.057 63.669 -12.985 1 34.99 68 ARG B CA 1
ATOM 1771 C C . ARG B 1 68 ? 81.299 63.729 -13.848 1 35.33 68 ARG B C 1
ATOM 1772 O O . ARG B 1 68 ? 82.366 64.014 -13.33 1 35.2 68 ARG B O 1
ATOM 1780 N N . ASP B 1 69 ? 81.156 63.493 -15.166 1 36.16 69 ASP B N 1
ATOM 1781 C CA . ASP B 1 69 ? 82.258 63.55 -16.119 1 37.53 69 ASP B CA 1
ATOM 1782 C C . ASP B 1 69 ? 82.786 64.978 -16.269 1 38.43 69 ASP B C 1
ATOM 1783 O O . ASP B 1 69 ? 83.986 65.167 -16.394 1 38.64 69 ASP B O 1
ATOM 1788 N N . LEU B 1 70 ? 81.904 65.976 -16.205 1 38.54 70 LEU B N 1
ATOM 1789 C CA . LEU B 1 70 ? 82.311 67.37 -16.249 1 39.13 70 LEU B CA 1
ATOM 1790 C C . LEU B 1 70 ? 83.089 67.727 -14.987 1 38.64 70 LEU B C 1
ATOM 1791 O O . LEU B 1 70 ? 84.039 68.489 -15.079 1 39.84 70 LEU B O 1
ATOM 1796 N N . PHE B 1 71 ? 82.702 67.176 -13.811 1 36.54 71 PHE B N 1
ATOM 1797 C CA . PHE B 1 71 ? 83.416 67.382 -12.549 1 34.47 71 PHE B CA 1
ATOM 1798 C C . PHE B 1 71 ? 84.841 66.832 -12.683 1 34.77 71 PHE B C 1
ATOM 1799 O O . PHE B 1 71 ? 85.784 67.461 -12.229 1 34.63 71 PHE B O 1
ATOM 1807 N N . LEU B 1 72 ? 84.988 65.646 -13.283 1 34.99 72 LEU B N 1
ATOM 1808 C CA . LEU B 1 72 ? 86.282 65.019 -13.482 1 35.46 72 LEU B CA 1
ATOM 1809 C C . LEU B 1 72 ? 87.145 65.798 -14.469 1 37.36 72 LEU B C 1
ATOM 1810 O O . LEU B 1 72 ? 88.354 65.888 -14.276 1 38.62 72 LEU B O 1
ATOM 1815 N N . ALA B 1 73 ? 86.525 66.404 -15.482 1 37.87 73 ALA B N 1
ATOM 1816 C CA . ALA B 1 73 ? 87.205 67.245 -16.463 1 39.01 73 ALA B CA 1
ATOM 1817 C C . ALA B 1 73 ? 87.693 68.524 -15.772 1 39.68 73 ALA B C 1
ATOM 1818 O O . ALA B 1 73 ? 88.839 68.931 -15.964 1 40.4 73 ALA B O 1
ATOM 1820 N N . LEU B 1 74 ? 86.863 69.115 -14.907 1 39.22 74 LEU B N 1
ATOM 1821 C CA . LEU B 1 74 ? 87.253 70.298 -14.143 1 39.11 74 LEU B CA 1
ATOM 1822 C C . LEU B 1 74 ? 88.422 69.979 -13.215 1 40.21 74 LEU B C 1
ATOM 1823 O O . LEU B 1 74 ? 89.339 70.78 -13.104 1 40.25 74 LEU B O 1
ATOM 1828 N N . LEU B 1 75 ? 88.415 68.797 -12.57 1 41.13 75 LEU B N 1
ATOM 1829 C CA . LEU B 1 75 ? 89.495 68.367 -11.68 1 42.39 75 LEU B CA 1
ATOM 1830 C C . LEU B 1 75 ? 90.822 68.241 -12.381 1 44.12 75 LEU B C 1
ATOM 1831 O O . LEU B 1 75 ? 91.853 68.387 -11.735 1 44.79 75 LEU B O 1
ATOM 1836 N N . SER B 1 76 ? 90.817 67.917 -13.672 1 44.92 76 SER B N 1
ATOM 1837 C CA . SER B 1 76 ? 92.052 67.769 -14.426 1 46.37 76 SER B CA 1
ATOM 1838 C C . SER B 1 76 ? 92.757 69.099 -14.703 1 47.9 76 SER B C 1
ATOM 1839 O O . SER B 1 76 ? 93.908 69.075 -15.108 1 48.76 76 SER B O 1
ATOM 1842 N N . VAL B 1 77 ? 92.079 70.244 -14.506 1 48.53 77 VAL B N 1
ATOM 1843 C CA . VAL B 1 77 ? 92.633 71.579 -14.707 1 49.77 77 VAL B CA 1
ATOM 1844 C C . VAL B 1 77 ? 93.426 71.936 -13.461 1 51.48 77 VAL B C 1
ATOM 1845 O O . VAL B 1 77 ? 92.885 71.852 -12.351 1 51.72 77 VAL B O 1
ATOM 1849 N N . SER B 1 78 ? 94.707 72.321 -13.626 1 52.46 78 SER B N 1
ATOM 1850 C CA . SER B 1 78 ? 95.574 72.738 -12.519 1 53.43 78 SER B CA 1
ATOM 1851 C C . SER B 1 78 ? 94.989 74 -11.896 1 53.59 78 SER B C 1
ATOM 1852 O O . SER B 1 78 ? 94.587 74.925 -12.604 1 53.94 78 SER B O 1
ATOM 1855 N N . GLY B 1 79 ? 94.87 74 -10.581 1 53.31 79 GLY B N 1
ATOM 1856 C CA . GLY B 1 79 ? 94.238 75.101 -9.868 1 53.02 79 GLY B CA 1
ATOM 1857 C C . GLY B 1 79 ? 92.786 74.823 -9.524 1 52.53 79 GLY B C 1
ATOM 1858 O O . GLY B 1 79 ? 92.196 75.548 -8.721 1 53.17 79 GLY B O 1
ATOM 1859 N N . VAL B 1 80 ? 92.176 73.785 -10.141 1 51.24 80 VAL B N 1
ATOM 1860 C CA . VAL B 1 80 ? 90.796 73.419 -9.848 1 49.97 80 VAL B CA 1
ATOM 1861 C C . VAL B 1 80 ? 90.767 72.127 -9.08 1 48.77 80 VAL B C 1
ATOM 1862 O O . VAL B 1 80 ? 91.214 71.096 -9.576 1 49.08 80 VAL B O 1
ATOM 1866 N N . GLY B 1 81 ? 90.289 72.198 -7.858 1 47.35 81 GLY B N 1
ATOM 1867 C CA . GLY B 1 81 ? 90.15 71.027 -7.011 1 46.69 81 GLY B CA 1
ATOM 1868 C C . GLY B 1 81 ? 88.691 70.662 -6.824 1 45.9 81 GLY B C 1
ATOM 1869 O O . GLY B 1 81 ? 87.794 71.233 -7.458 1 45.88 81 GLY B O 1
ATOM 1870 N N . PRO B 1 82 ? 88.422 69.707 -5.93 1 44.75 82 PRO B N 1
ATOM 1871 C CA . PRO B 1 82 ? 87.042 69.24 -5.754 1 43.69 82 PRO B CA 1
ATOM 1872 C C . PRO B 1 82 ? 86.045 70.3 -5.328 1 42.77 82 PRO B C 1
ATOM 1873 O O . PRO B 1 82 ? 84.944 70.313 -5.858 1 42.91 82 PRO B O 1
ATOM 1877 N N . ARG B 1 83 ? 86.414 71.194 -4.41 1 42.1 83 ARG B N 1
ATOM 1878 C CA . ARG B 1 83 ? 85.508 72.241 -3.937 1 42.13 83 ARG B CA 1
ATOM 1879 C C . ARG B 1 83 ? 85.136 73.221 -5.03 1 42.17 83 ARG B C 1
ATOM 1880 O O . ARG B 1 83 ? 83.965 73.574 -5.167 1 42.45 83 ARG B O 1
ATOM 1882 N N . LEU B 1 84 ? 86.116 73.631 -5.835 1 41.92 84 LEU B N 1
ATOM 1883 C CA . LEU B 1 84 ? 85.896 74.555 -6.936 1 42.2 84 LEU B CA 1
ATOM 1884 C C . LEU B 1 84 ? 85.13 73.906 -8.079 1 41.32 84 LEU B C 1
ATOM 1885 O O . LEU B 1 84 ? 84.283 74.551 -8.69 1 41.71 84 LEU B O 1
ATOM 1890 N N . ALA B 1 85 ? 85.408 72.63 -8.364 1 40.48 85 ALA B N 1
ATOM 1891 C CA . ALA B 1 85 ? 84.675 71.907 -9.394 1 40.3 85 ALA B CA 1
ATOM 1892 C C . ALA B 1 85 ? 83.206 71.732 -8.965 1 40.4 85 ALA B C 1
ATOM 1893 O O . ALA B 1 85 ? 82.324 71.839 -9.811 1 40.93 85 ALA B O 1
ATOM 1895 N N . MET B 1 86 ? 82.934 71.513 -7.66 1 40 86 MET B N 1
ATOM 1896 C CA . MET B 1 86 ? 81.56 71.389 -7.162 1 40.57 86 MET B CA 1
ATOM 1897 C C . MET B 1 86 ? 80.847 72.731 -7.223 1 41 86 MET B C 1
ATOM 1898 O O . MET B 1 86 ? 79.701 72.784 -7.664 1 41.56 86 MET B O 1
ATOM 1903 N N . ALA B 1 87 ? 81.536 73.818 -6.846 1 40.69 87 ALA B N 1
ATOM 1904 C CA . ALA B 1 87 ? 80.972 75.166 -6.921 1 41.14 87 ALA B CA 1
ATOM 1905 C C . ALA B 1 87 ? 80.612 75.53 -8.359 1 41.61 87 ALA B C 1
ATOM 1906 O O . ALA B 1 87 ? 79.577 76.145 -8.589 1 41.9 87 ALA B O 1
ATOM 1908 N N . THR B 1 88 ? 81.426 75.104 -9.328 1 41.55 88 THR B N 1
ATOM 1909 C CA . THR B 1 88 ? 81.176 75.351 -10.744 1 42.02 88 THR B CA 1
ATOM 1910 C C . THR B 1 88 ? 79.92 74.635 -11.194 1 43.68 88 THR B C 1
ATOM 1911 O O . THR B 1 88 ? 79.12 75.211 -11.92 1 43.99 88 THR B O 1
ATOM 1915 N N . LEU B 1 89 ? 79.755 73.368 -10.792 1 44.58 89 LEU B N 1
ATOM 1916 C CA . LEU B 1 89 ? 78.563 72.607 -11.162 1 45.82 89 LEU B CA 1
ATOM 1917 C C . LEU B 1 89 ? 77.31 73.038 -10.389 1 47.38 89 LEU B C 1
ATOM 1918 O O . LEU B 1 89 ? 76.203 72.81 -10.865 1 48.12 89 LEU B O 1
ATOM 1923 N N . ALA B 1 90 ? 77.474 73.686 -9.229 1 47.91 90 ALA B N 1
ATOM 1924 C CA . ALA B 1 90 ? 76.351 74.224 -8.469 1 49.18 90 ALA B CA 1
ATOM 1925 C C . ALA B 1 90 ? 75.791 75.49 -9.159 1 51.46 90 ALA B C 1
ATOM 1926 O O . ALA B 1 90 ? 74.588 75.732 -9.117 1 51.52 90 ALA B O 1
ATOM 1928 N N . VAL B 1 91 ? 76.662 76.277 -9.813 1 53.24 91 VAL B N 1
ATOM 1929 C CA . VAL B 1 91 ? 76.304 77.512 -10.507 1 55.12 91 VAL B CA 1
ATOM 1930 C C . VAL B 1 91 ? 75.904 77.237 -11.964 1 57.39 91 VAL B C 1
ATOM 1931 O O . VAL B 1 91 ? 74.892 77.766 -12.435 1 58.09 91 VAL B O 1
ATOM 1935 N N . HIS B 1 92 ? 76.655 76.379 -12.662 1 58.47 92 HIS B N 1
ATOM 1936 C CA . HIS B 1 92 ? 76.362 76.074 -14.055 1 60.54 92 HIS B CA 1
ATOM 1937 C C . HIS B 1 92 ? 75.906 74.658 -14.295 1 62.14 92 HIS B C 1
ATOM 1938 O O . HIS B 1 92 ? 76.571 73.711 -13.881 1 62.37 92 HIS B O 1
ATOM 1945 N N . ASP B 1 93 ? 74.78 74.51 -15.004 1 63.06 93 ASP B N 1
ATOM 1946 C CA . ASP B 1 93 ? 74.262 73.199 -15.385 1 64.37 93 ASP B CA 1
ATOM 1947 C C . ASP B 1 93 ? 75.168 72.582 -16.453 1 64.48 93 ASP B C 1
ATOM 1948 O O . ASP B 1 93 ? 75.998 73.285 -17.03 1 64.88 93 ASP B O 1
ATOM 1953 N N . ALA B 1 94 ? 75.034 71.278 -16.708 1 64.28 94 ALA B N 1
ATOM 1954 C CA . ALA B 1 94 ? 75.889 70.592 -17.677 1 64.94 94 ALA B CA 1
ATOM 1955 C C . ALA B 1 94 ? 75.959 71.254 -19.061 1 65.48 94 ALA B C 1
ATOM 1956 O O . ALA B 1 94 ? 77.049 71.415 -19.613 1 65.55 94 ALA B O 1
ATOM 1958 N N . ALA B 1 95 ? 74.808 71.652 -19.603 1 65.46 95 ALA B N 1
ATOM 1959 C CA . ALA B 1 95 ? 74.732 72.295 -20.906 1 65.65 95 ALA B CA 1
ATOM 1960 C C . ALA B 1 95 ? 75.368 73.681 -20.872 1 65.58 95 ALA B C 1
ATOM 1961 O O . ALA B 1 95 ? 76.06 74.046 -21.815 1 65.97 95 ALA B O 1
ATOM 1963 N N . ALA B 1 96 ? 75.132 74.454 -19.804 1 64.91 96 ALA B N 1
ATOM 1964 C CA . ALA B 1 96 ? 75.689 75.799 -19.696 1 64.87 96 ALA B CA 1
ATOM 1965 C C . ALA B 1 96 ? 77.214 75.767 -19.579 1 65.41 96 ALA B C 1
ATOM 1966 O O . ALA B 1 96 ? 77.884 76.607 -20.176 1 65.83 96 ALA B O 1
ATOM 1968 N N . LEU B 1 97 ? 77.766 74.782 -18.852 1 65.07 97 LEU B N 1
ATOM 1969 C CA . LEU B 1 97 ? 79.212 74.66 -18.714 1 65.24 97 LEU B CA 1
ATOM 1970 C C . LEU B 1 97 ? 79.832 74.176 -20.022 1 66.09 97 LEU B C 1
ATOM 1971 O O . LEU B 1 97 ? 80.89 74.663 -20.411 1 66.28 97 LEU B O 1
ATOM 1976 N N . ARG B 1 98 ? 79.166 73.241 -20.719 1 66.54 98 ARG B N 1
ATOM 1977 C CA . ARG B 1 98 ? 79.631 72.735 -22.02 1 67.6 98 ARG B CA 1
ATOM 1978 C C . ARG B 1 98 ? 79.617 73.865 -23.089 1 68.48 98 ARG B C 1
ATOM 1979 O O . ARG B 1 98 ? 80.427 73.859 -24.021 1 68.84 98 ARG B O 1
ATOM 1987 N N . GLN B 1 99 ? 78.687 74.83 -22.928 1 68.41 99 GLN B N 1
ATOM 1988 C CA . GLN B 1 99 ? 78.462 75.995 -23.768 1 68.64 99 GLN B CA 1
ATOM 1989 C C . GLN B 1 99 ? 79.529 77.047 -23.508 1 68.32 99 GLN B C 1
ATOM 1990 O O . GLN B 1 99 ? 80.121 77.555 -24.457 1 68.46 99 GLN B O 1
ATOM 1996 N N . ALA B 1 100 ? 79.788 77.374 -22.232 1 67.64 100 ALA B N 1
ATOM 1997 C CA . ALA B 1 100 ? 80.806 78.361 -21.893 1 67.73 100 ALA B CA 1
ATOM 1998 C C . ALA B 1 100 ? 82.199 77.938 -22.355 1 68.1 100 ALA B C 1
ATOM 1999 O O . ALA B 1 100 ? 83.011 78.796 -22.675 1 68.53 100 ALA B O 1
ATOM 2001 N N . LEU B 1 101 ? 82.47 76.627 -22.427 1 67.91 101 LEU B N 1
ATOM 2002 C CA . LEU B 1 101 ? 83.761 76.127 -22.892 1 68.13 101 LEU B CA 1
ATOM 2003 C C . LEU B 1 101 ? 83.885 76.323 -24.396 1 68.55 101 LEU B C 1
ATOM 2004 O O . LEU B 1 101 ? 84.931 76.771 -24.876 1 69.26 101 LEU B O 1
ATOM 2009 N N . ALA B 1 102 ? 82.813 76.016 -25.137 1 67.83 102 ALA B N 1
ATOM 2010 C CA . ALA B 1 102 ? 82.786 76.19 -26.586 1 67.65 102 ALA B CA 1
ATOM 2011 C C . ALA B 1 102 ? 82.89 77.678 -26.974 1 67.05 102 ALA B C 1
ATOM 2012 O O . ALA B 1 102 ? 83.662 78.022 -27.867 1 67.23 102 ALA B O 1
ATOM 2014 N N . ASP B 1 103 ? 82.145 78.551 -26.279 1 66.12 103 ASP B N 1
ATOM 2015 C CA . ASP B 1 103 ? 82.144 79.984 -26.55 1 65.79 103 ASP B CA 1
ATOM 2016 C C . ASP B 1 103 ? 83.236 80.761 -25.818 1 65.48 103 ASP B C 1
ATOM 2017 O O . ASP B 1 103 ? 83.222 81.992 -25.889 1 65.68 103 ASP B O 1
ATOM 2022 N N . SER B 1 104 ? 84.126 80.082 -25.053 1 64.78 104 SER B N 1
ATOM 2023 C CA . SER B 1 104 ? 85.185 80.728 -24.256 1 64.37 104 SER B CA 1
ATOM 2024 C C . SER B 1 104 ? 84.638 81.866 -23.391 1 64.13 104 SER B C 1
ATOM 2025 O O . SER B 1 104 ? 85.257 82.918 -23.265 1 64.48 104 SER B O 1
ATOM 2028 N N . ASP B 1 105 ? 83.442 81.652 -22.833 1 63.42 105 ASP B N 1
ATOM 2029 C CA . ASP B 1 105 ? 82.741 82.62 -22.003 1 63.18 105 ASP B CA 1
ATOM 2030 C C . ASP B 1 105 ? 83.352 82.66 -20.615 1 62.33 105 ASP B C 1
ATOM 2031 O O . ASP B 1 105 ? 82.805 82.102 -19.664 1 62.77 105 ASP B O 1
ATOM 2036 N N . VAL B 1 106 ? 84.48 83.35 -20.508 1 61.14 106 VAL B N 1
ATOM 2037 C CA . VAL B 1 106 ? 85.221 83.555 -19.275 1 60.87 106 VAL B CA 1
ATOM 2038 C C . VAL B 1 106 ? 84.372 84.286 -18.229 1 61.02 106 VAL B C 1
ATOM 2039 O O . VAL B 1 106 ? 84.498 84.016 -17.036 1 61.05 106 VAL B O 1
ATOM 2043 N N . ALA B 1 107 ? 83.479 85.182 -18.674 1 60.88 107 ALA B N 1
ATOM 2044 C CA . ALA B 1 107 ? 82.614 85.944 -17.781 1 60.76 107 ALA B CA 1
ATOM 2045 C C . ALA B 1 107 ? 81.629 85.063 -17.03 1 60.31 107 ALA B C 1
ATOM 2046 O O . ALA B 1 107 ? 81.383 85.325 -15.856 1 60.72 107 ALA B O 1
ATOM 2048 N N . SER B 1 108 ? 81.072 84.029 -17.679 1 59.53 108 SER B N 1
ATOM 2049 C CA . SER B 1 108 ? 80.12 83.13 -17.016 1 59.7 108 SER B CA 1
ATOM 2050 C C . SER B 1 108 ? 80.843 82.264 -16.002 1 58.74 108 SER B C 1
ATOM 2051 O O . SER B 1 108 ? 80.367 82.136 -14.879 1 58.9 108 SER B O 1
ATOM 2054 N N . LEU B 1 109 ? 82.03 81.745 -16.365 1 57.54 109 LEU B N 1
ATOM 2055 C CA . LEU B 1 109 ? 82.878 80.961 -15.463 1 56.75 109 LEU B CA 1
ATOM 2056 C C . LEU B 1 109 ? 83.312 81.775 -14.26 1 56.16 109 LEU B C 1
ATOM 2057 O O . LEU B 1 109 ? 83.34 81.255 -13.153 1 56.46 109 LEU B O 1
ATOM 2062 N N . THR B 1 110 ? 83.588 83.061 -14.454 1 55.46 110 THR B N 1
ATOM 2063 C CA . THR B 1 110 ? 83.955 83.957 -13.359 1 55.48 110 THR B CA 1
ATOM 2064 C C . THR B 1 110 ? 82.798 84.21 -12.382 1 54.55 110 THR B C 1
ATOM 2065 O O . THR B 1 110 ? 83.05 84.667 -11.273 1 54.13 110 THR B O 1
ATOM 2069 N N . ARG B 1 111 ? 81.54 83.893 -12.764 1 54.36 111 ARG B N 1
ATOM 2070 C CA . ARG B 1 111 ? 80.396 83.994 -11.848 1 54.91 111 ARG B CA 1
ATOM 2071 C C . ARG B 1 111 ? 80.519 82.975 -10.694 1 55.1 111 ARG B C 1
ATOM 2072 O O . ARG B 1 111 ? 79.973 83.206 -9.621 1 55.69 111 ARG B O 1
ATOM 2077 N N . VAL B 1 112 ? 81.247 81.859 -10.914 1 54.28 112 VAL B N 1
ATOM 2078 C CA . VAL B 1 112 ? 81.491 80.851 -9.901 1 53.95 112 VAL B CA 1
ATOM 2079 C C . VAL B 1 112 ? 82.449 81.433 -8.88 1 54.63 112 VAL B C 1
ATOM 2080 O O . VAL B 1 112 ? 83.541 81.868 -9.244 1 55.22 112 VAL B O 1
ATOM 2084 N N . PRO B 1 113 ? 82.066 81.455 -7.6 1 54.46 113 PRO B N 1
ATOM 2085 C CA . PRO B 1 113 ? 82.967 82.007 -6.581 1 54.71 113 PRO B CA 1
ATOM 2086 C C . PRO B 1 113 ? 84.205 81.146 -6.422 1 55.82 113 PRO B C 1
ATOM 2087 O O . PRO B 1 113 ? 84.119 79.918 -6.464 1 56.7 113 PRO B O 1
ATOM 2091 N N . GLY B 1 114 ? 85.352 81.8 -6.283 1 55.46 114 GLY B N 1
ATOM 2092 C CA . GLY B 1 114 ? 86.636 81.119 -6.215 1 55.27 114 GLY B CA 1
ATOM 2093 C C . GLY B 1 114 ? 87.323 81.057 -7.569 1 55.38 114 GLY B C 1
ATOM 2094 O O . GLY B 1 114 ? 88.521 80.793 -7.634 1 55.48 114 GLY B O 1
ATOM 2095 N N . ILE B 1 115 ? 86.575 81.282 -8.667 1 55.41 115 ILE B N 1
ATOM 2096 C CA . ILE B 1 115 ? 87.117 81.301 -10.02 1 55.92 115 ILE B CA 1
ATOM 2097 C C . ILE B 1 115 ? 87.198 82.745 -10.482 1 56.8 115 ILE B C 1
ATOM 2098 O O . ILE B 1 115 ? 86.166 83.414 -10.654 1 56.86 115 ILE B O 1
ATOM 2103 N N . GLY B 1 116 ? 88.422 83.212 -10.661 1 56.99 116 GLY B N 1
ATOM 2104 C CA . GLY B 1 116 ? 88.691 84.549 -11.164 1 57.5 116 GLY B CA 1
ATOM 2105 C C . GLY B 1 116 ? 88.968 84.514 -12.655 1 58.16 116 GLY B C 1
ATOM 2106 O O . GLY B 1 116 ? 88.834 83.463 -13.296 1 58.6 116 GLY B O 1
ATOM 2107 N N . LYS B 1 117 ? 89.366 85.657 -13.231 1 58.08 117 LYS B N 1
ATOM 2108 C CA . LYS B 1 117 ? 89.655 85.732 -14.666 1 58.27 117 LYS B CA 1
ATOM 2109 C C . LYS B 1 117 ? 90.735 84.724 -15.1 1 57.75 117 LYS B C 1
ATOM 2110 O O . LYS B 1 117 ? 90.586 84.068 -16.131 1 57.53 117 LYS B O 1
ATOM 2112 N N . ARG B 1 118 ? 91.795 84.58 -14.293 1 57.62 118 ARG B N 1
ATOM 2113 C CA . ARG B 1 118 ? 92.886 83.661 -14.599 1 58.12 118 ARG B CA 1
ATOM 2114 C C . ARG B 1 118 ? 92.436 82.214 -14.585 1 56.43 118 ARG B C 1
ATOM 2115 O O . ARG B 1 118 ? 92.71 81.476 -15.533 1 56.39 118 ARG B O 1
ATOM 2123 N N . GLY B 1 119 ? 91.717 81.835 -13.535 1 54.98 119 GLY B N 1
ATOM 2124 C CA . GLY B 1 119 ? 91.169 80.495 -13.395 1 54.22 119 GLY B CA 1
ATOM 2125 C C . GLY B 1 119 ? 90.215 80.149 -14.518 1 53.18 119 GLY B C 1
ATOM 2126 O O . GLY B 1 119 ? 90.34 79.079 -15.123 1 53.46 119 GLY B O 1
ATOM 2127 N N . ALA B 1 120 ? 89.313 81.085 -14.865 1 51.92 120 ALA B N 1
ATOM 2128 C CA . ALA B 1 120 ? 88.36 80.882 -15.958 1 51.5 120 ALA B CA 1
ATOM 2129 C C . ALA B 1 120 ? 89.072 80.669 -17.286 1 51.06 120 ALA B C 1
ATOM 2130 O O . ALA B 1 120 ? 88.691 79.794 -18.061 1 50.92 120 ALA B O 1
ATOM 2132 N N . GLU B 1 121 ? 90.144 81.427 -17.525 1 50.84 121 GLU B N 1
ATOM 2133 C CA . GLU B 1 121 ? 90.925 81.283 -18.748 1 50.93 121 GLU B CA 1
ATOM 2134 C C . GLU B 1 121 ? 91.675 79.961 -18.802 1 49.34 121 GLU B C 1
ATOM 2135 O O . GLU B 1 121 ? 91.816 79.394 -19.887 1 49 121 GLU B O 1
ATOM 2141 N N . ARG B 1 122 ? 92.131 79.456 -17.64 1 48.4 122 ARG B N 1
ATOM 2142 C CA . ARG B 1 122 ? 92.813 78.165 -17.556 1 48.27 122 ARG B CA 1
ATOM 2143 C C . ARG B 1 122 ? 91.845 77.048 -17.86 1 47.05 122 ARG B C 1
ATOM 2144 O O . ARG B 1 122 ? 92.187 76.15 -18.619 1 47.48 122 ARG B O 1
ATOM 2152 N N . ILE B 1 123 ? 90.622 77.121 -17.308 1 45.65 123 ILE B N 1
ATOM 2153 C CA . ILE B 1 123 ? 89.579 76.123 -17.529 1 45.27 123 ILE B CA 1
ATOM 2154 C C . ILE B 1 123 ? 89.224 76.059 -19 1 46.23 123 ILE B C 1
ATOM 2155 O O . ILE B 1 123 ? 89.263 74.971 -19.57 1 46.88 123 ILE B O 1
ATOM 2160 N N . VAL B 1 124 ? 88.923 77.218 -19.626 1 46.43 124 VAL B N 1
ATOM 2161 C CA . VAL B 1 124 ? 88.609 77.321 -21.061 1 47.24 124 VAL B CA 1
ATOM 2162 C C . VAL B 1 124 ? 89.768 76.77 -21.888 1 47.71 124 VAL B C 1
ATOM 2163 O O . VAL B 1 124 ? 89.553 75.963 -22.786 1 47.9 124 VAL B O 1
ATOM 2167 N N . LEU B 1 125 ? 90.996 77.185 -21.57 1 48.19 125 LEU B N 1
ATOM 2168 C CA . LEU B 1 125 ? 92.171 76.727 -22.3 1 49.45 125 LEU B CA 1
ATOM 2169 C C . LEU B 1 125 ? 92.331 75.207 -22.244 1 51.51 125 LEU B C 1
ATOM 2170 O O . LEU B 1 125 ? 92.611 74.569 -23.267 1 51.01 125 LEU B O 1
ATOM 2175 N N . GLU B 1 126 ? 92.143 74.628 -21.047 1 53.31 126 GLU B N 1
ATOM 2176 C CA . GLU B 1 126 ? 92.313 73.197 -20.854 1 55.6 126 GLU B CA 1
ATOM 2177 C C . GLU B 1 126 ? 91.154 72.335 -21.339 1 57.31 126 GLU B C 1
ATOM 2178 O O . GLU B 1 126 ? 91.393 71.214 -21.785 1 57.16 126 GLU B O 1
ATOM 2184 N N . LEU B 1 127 ? 89.912 72.838 -21.268 1 59 127 LEU B N 1
ATOM 2185 C CA . LEU B 1 127 ? 88.757 72.011 -21.596 1 61.3 127 LEU B CA 1
ATOM 2186 C C . LEU B 1 127 ? 88.025 72.314 -22.906 1 64.58 127 LEU B C 1
ATOM 2187 O O . LEU B 1 127 ? 87.163 71.513 -23.264 1 64.91 127 LEU B O 1
ATOM 2192 N N . ARG B 1 128 ? 88.344 73.403 -23.639 1 66.96 128 ARG B N 1
ATOM 2193 C CA . ARG B 1 128 ? 87.636 73.689 -24.897 1 69.79 128 ARG B CA 1
ATOM 2194 C C . ARG B 1 128 ? 87.726 72.529 -25.899 1 72.97 128 ARG B C 1
ATOM 2195 O O . ARG B 1 128 ? 86.695 72.048 -26.361 1 73.18 128 ARG B O 1
ATOM 2197 N N . ASP B 1 129 ? 88.932 72.016 -26.156 1 75.47 129 ASP B N 1
ATOM 2198 C CA . ASP B 1 129 ? 89.114 70.905 -27.095 1 78.52 129 ASP B CA 1
ATOM 2199 C C . ASP B 1 129 ? 88.833 69.516 -26.508 1 81.1 129 ASP B C 1
ATOM 2200 O O . ASP B 1 129 ? 88.71 68.552 -27.263 1 81.36 129 ASP B O 1
ATOM 2205 N N . LYS B 1 130 ? 88.747 69.405 -25.175 1 82.73 130 LYS B N 1
ATOM 2206 C CA . LYS B 1 130 ? 88.47 68.141 -24.492 1 84.74 130 LYS B CA 1
ATOM 2207 C C . LYS B 1 130 ? 86.976 68.026 -24.109 1 87.01 130 LYS B C 1
ATOM 2208 O O . LYS B 1 130 ? 86.647 67.434 -23.087 1 87.13 130 LYS B O 1
ATOM 2214 N N . VAL B 1 131 ? 86.08 68.627 -24.911 1 88.6 131 VAL B N 1
ATOM 2215 C CA . VAL B 1 131 ? 84.64 68.618 -24.646 1 90.46 131 VAL B CA 1
ATOM 2216 C C . VAL B 1 131 ? 83.829 68.305 -25.938 1 92.64 131 VAL B C 1
ATOM 2217 O O . VAL B 1 131 ? 84.335 68.485 -27.052 1 93.02 131 VAL B O 1
ATOM 2221 N N . GLY B 1 132 ? 82.602 67.808 -25.774 1 93.73 132 GLY B N 1
ATOM 2222 C CA . GLY B 1 132 ? 81.748 67.44 -26.899 1 95.07 132 GLY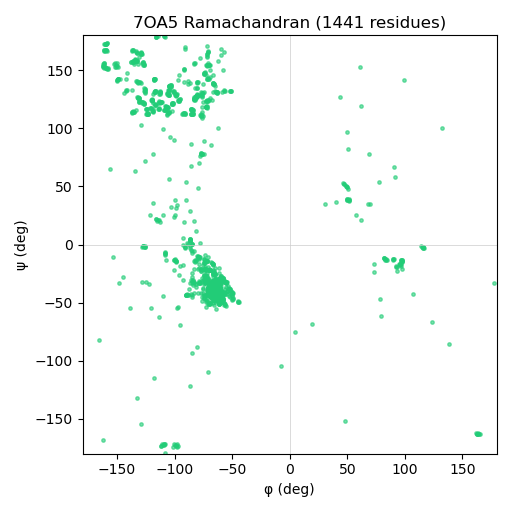 B CA 1
ATOM 2223 C C . GLY B 1 132 ? 80.902 68.564 -27.471 1 96.18 132 GLY B C 1
ATOM 2224 O O . GLY B 1 132 ? 81.426 69.582 -27.933 1 96.28 132 GLY B O 1
ATOM 2225 N N . PRO B 1 133 ? 79.568 68.387 -27.486 1 96.75 133 PRO B N 1
ATOM 2226 C CA . PRO B 1 133 ? 78.698 69.435 -28.043 1 97.06 133 PRO B CA 1
ATOM 2227 C C . PRO B 1 133 ? 78.358 70.521 -27.022 1 97.34 133 PRO B C 1
ATOM 2228 O O . PRO B 1 133 ? 77.506 71.374 -27.271 1 97.37 133 PRO B O 1
ATOM 2232 N N . ASN B 1 148 ? 79.733 54.452 -39.567 1 67.41 148 ASN B N 1
ATOM 2233 C CA . ASN B 1 148 ? 79.045 55.73 -39.342 1 67.91 148 ASN B CA 1
ATOM 2234 C C . ASN B 1 148 ? 79.457 56.269 -37.936 1 66.81 148 ASN B C 1
ATOM 2235 O O . ASN B 1 148 ? 80.592 56.732 -37.776 1 67.18 148 ASN B O 1
ATOM 2240 N N . ALA B 1 149 ? 78.567 56.171 -36.925 1 65.07 149 ALA B N 1
ATOM 2241 C CA . ALA B 1 149 ? 78.857 56.461 -35.519 1 63.56 149 ALA B CA 1
ATOM 2242 C C . ALA B 1 149 ? 79.74 55.309 -34.946 1 60.98 149 ALA B C 1
ATOM 2243 O O . ALA B 1 149 ? 80.469 55.527 -33.982 1 61.12 149 ALA B O 1
ATOM 2245 N N . VAL B 1 150 ? 79.631 54.085 -35.531 1 58.37 150 VAL B N 1
ATOM 2246 C CA . VAL B 1 150 ? 80.406 52.901 -35.206 1 56.55 150 VAL B CA 1
ATOM 2247 C C . VAL B 1 150 ? 81.87 53.229 -35.49 1 54.51 150 VAL B C 1
ATOM 2248 O O . VAL B 1 150 ? 82.715 53.045 -34.62 1 54.55 150 VAL B O 1
ATOM 2252 N N . ARG B 1 151 ? 82.154 53.779 -36.677 1 52.76 151 ARG B N 1
ATOM 2253 C CA . ARG B 1 151 ? 83.514 54.114 -37.074 1 51.84 151 ARG B CA 1
ATOM 2254 C C . ARG B 1 151 ? 84.216 55.065 -36.122 1 50.25 151 ARG B C 1
ATOM 2255 O O . ARG B 1 151 ? 85.316 54.764 -35.676 1 50.53 151 ARG B O 1
ATOM 2263 N N . GLY B 1 152 ? 83.588 56.187 -35.807 1 48.43 152 GLY B N 1
ATOM 2264 C CA . GLY B 1 152 ? 84.183 57.175 -34.926 1 47.28 152 GLY B CA 1
ATOM 2265 C C . GLY B 1 152 ? 84.395 56.643 -33.531 1 46.24 152 GLY B C 1
ATOM 2266 O O . GLY B 1 152 ? 85.413 56.935 -32.917 1 46.73 152 GLY B O 1
ATOM 2267 N N . SER B 1 153 ? 83.449 55.845 -33.03 1 44.72 153 SER B N 1
ATOM 2268 C CA . SER B 1 153 ? 83.558 55.247 -31.707 1 43.47 153 SER B CA 1
ATOM 2269 C C . SER B 1 153 ? 84.727 54.274 -31.628 1 42.06 153 SER B C 1
ATOM 2270 O O . SER B 1 153 ? 85.501 54.354 -30.681 1 41.92 153 SER B O 1
ATOM 2273 N N . VAL B 1 154 ? 84.877 53.389 -32.64 1 40.96 154 VAL B N 1
ATOM 2274 C CA . VAL B 1 154 ? 85.949 52.397 -32.676 1 40.78 154 VAL B CA 1
ATOM 2275 C C . VAL B 1 154 ? 87.307 53.075 -32.786 1 41.32 154 VAL B C 1
ATOM 2276 O O . VAL B 1 154 ? 88.229 52.709 -32.041 1 42.25 154 VAL B O 1
ATOM 2280 N N . VAL B 1 155 ? 87.424 54.096 -33.675 1 40.4 155 VAL B N 1
ATOM 2281 C CA . VAL B 1 155 ? 88.644 54.877 -33.871 1 39.85 155 VAL B CA 1
ATOM 2282 C C . VAL B 1 155 ? 89.021 55.563 -32.565 1 39.95 155 VAL B C 1
ATOM 2283 O O . VAL B 1 155 ? 90.172 55.479 -32.142 1 41.04 155 VAL B O 1
ATOM 2287 N N . GLU B 1 156 ? 88.048 56.163 -31.886 1 38.74 156 GLU B N 1
ATOM 2288 C CA . GLU B 1 156 ? 88.259 56.826 -30.601 1 38.64 156 GLU B CA 1
ATOM 2289 C C . GLU B 1 156 ? 88.756 55.846 -29.523 1 37.76 156 GLU B C 1
ATOM 2290 O O . GLU B 1 156 ? 89.658 56.187 -28.766 1 38.03 156 GLU B O 1
ATOM 2296 N N . ALA B 1 157 ? 88.217 54.613 -29.494 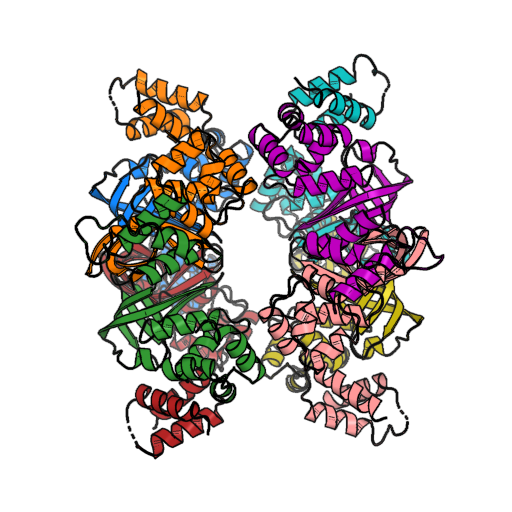1 36.68 157 ALA B N 1
ATOM 2297 C CA . ALA B 1 157 ? 88.656 53.585 -28.551 1 36.34 157 ALA B CA 1
ATOM 2298 C C . ALA B 1 157 ? 90.088 53.083 -28.874 1 36.39 157 ALA B C 1
ATOM 2299 O O . ALA B 1 157 ? 90.882 52.832 -27.958 1 36.68 157 ALA B O 1
ATOM 2301 N N . LEU B 1 158 ? 90.433 52.996 -30.164 1 35.94 158 LEU B N 1
ATOM 2302 C CA . LEU B 1 158 ? 91.774 52.585 -30.593 1 36.28 158 LEU B CA 1
ATOM 2303 C C . LEU B 1 158 ? 92.786 53.665 -30.252 1 37.32 158 LEU B C 1
ATOM 2304 O O . LEU B 1 158 ? 93.849 53.357 -29.728 1 37.67 158 LEU B O 1
ATOM 2309 N N . VAL B 1 159 ? 92.432 54.932 -30.481 1 38.27 159 VAL B N 1
ATOM 2310 C CA . VAL B 1 159 ? 93.266 56.085 -30.111 1 39.64 159 VAL B CA 1
ATOM 2311 C C . VAL B 1 159 ? 93.438 56.125 -28.58 1 39.77 159 VAL B C 1
ATOM 2312 O O . VAL B 1 159 ? 94.551 56.3 -28.099 1 40.38 159 VAL B O 1
ATOM 2316 N N . GLY B 1 160 ? 92.368 55.839 -27.841 1 39.5 160 GLY B N 1
ATOM 2317 C CA . GLY B 1 160 ? 92.406 55.748 -26.387 1 39.68 160 GLY B CA 1
ATOM 2318 C C . GLY B 1 160 ? 93.34 54.661 -25.893 1 40.4 160 GLY B C 1
ATOM 2319 O O . GLY B 1 160 ? 93.927 54.782 -24.821 1 40.81 160 GLY B O 1
ATOM 2320 N N . LEU B 1 161 ? 93.506 53.584 -26.673 1 40.38 161 LEU B N 1
ATOM 2321 C CA . LEU B 1 161 ? 94.452 52.517 -26.328 1 40.66 161 LEU B CA 1
ATOM 2322 C C . LEU B 1 161 ? 95.924 52.863 -26.685 1 40.86 161 LEU B C 1
ATOM 2323 O O . LEU B 1 161 ? 96.834 52.123 -26.303 1 41.27 161 LEU B O 1
ATOM 2328 N N . GLY B 1 162 ? 96.142 53.951 -27.422 1 40.05 162 GLY B N 1
ATOM 2329 C CA . GLY B 1 162 ? 97.481 54.364 -27.785 1 40.35 162 GLY B CA 1
ATOM 2330 C C . GLY B 1 162 ? 97.796 54.31 -29.26 1 40.87 162 GLY B C 1
ATOM 2331 O O . GLY B 1 162 ? 98.912 54.67 -29.653 1 40.68 162 GLY B O 1
ATOM 2332 N N . PHE B 1 163 ? 96.84 53.846 -30.09 1 40.97 163 PHE B N 1
ATOM 2333 C CA . PHE B 1 163 ? 97.086 53.769 -31.526 1 41.62 163 PHE B CA 1
ATOM 2334 C C . PHE B 1 163 ? 97.049 55.142 -32.164 1 44.52 163 PHE B C 1
ATOM 2335 O O . PHE B 1 163 ? 96.294 56.017 -31.725 1 45.34 163 PHE B O 1
ATOM 2343 N N . ALA B 1 164 ? 97.863 55.338 -33.211 1 45.99 164 ALA B N 1
ATOM 2344 C CA . ALA B 1 164 ? 97.854 56.605 -33.944 1 47.59 164 ALA B CA 1
ATOM 2345 C C . ALA B 1 164 ? 96.553 56.67 -34.726 1 49.06 164 ALA B C 1
ATOM 2346 O O . ALA B 1 164 ? 96.092 55.649 -35.212 1 49.64 164 ALA B O 1
ATOM 2348 N N . ALA B 1 165 ? 95.955 57.847 -34.834 1 49.79 165 ALA B N 1
ATOM 2349 C CA . ALA B 1 165 ? 94.681 58.019 -35.509 1 51.2 165 ALA B CA 1
ATOM 2350 C C . ALA B 1 165 ? 94.633 57.457 -36.918 1 52.93 165 ALA B C 1
ATOM 2351 O O . ALA B 1 165 ? 93.631 56.854 -37.271 1 53.91 165 ALA B O 1
ATOM 2353 N N . LYS B 1 166 ? 95.716 57.575 -37.695 1 53.07 166 LYS B N 1
ATOM 2354 C CA . LYS B 1 166 ? 95.75 57.041 -39.055 1 53.23 166 LYS B CA 1
ATOM 2355 C C . LYS B 1 166 ? 95.72 55.508 -39.05 1 52.31 166 LYS B C 1
ATOM 2356 O O . LYS B 1 166 ? 94.95 54.905 -39.798 1 52.39 166 LYS B O 1
ATOM 2362 N N . GLN B 1 167 ? 96.521 54.883 -38.186 1 51.46 167 GLN B N 1
ATOM 2363 C CA . GLN B 1 167 ? 96.557 53.423 -38.042 1 51.1 167 GLN B CA 1
ATOM 2364 C C . GLN B 1 167 ? 95.207 52.895 -37.456 1 49.93 167 GLN B C 1
ATOM 2365 O O . GLN B 1 167 ? 94.746 51.819 -37.831 1 50.06 167 GLN B O 1
ATOM 2371 N N . ALA B 1 168 ? 94.542 53.698 -36.615 1 48.68 168 ALA B N 1
ATOM 2372 C CA . ALA B 1 168 ? 93.233 53.384 -36.056 1 48.09 168 ALA B CA 1
ATOM 2373 C C . ALA B 1 168 ? 92.155 53.45 -37.149 1 48.21 168 ALA B C 1
ATOM 2374 O O . ALA B 1 168 ? 91.299 52.564 -37.197 1 47.93 168 ALA B O 1
ATOM 2376 N N . GLU B 1 169 ? 92.196 54.485 -38.03 1 48.14 169 GLU B N 1
ATOM 2377 C CA . GLU B 1 169 ? 91.216 54.626 -39.122 1 48.67 169 GLU B CA 1
ATOM 2378 C C . GLU B 1 169 ? 91.386 53.514 -40.138 1 48.84 169 GLU B C 1
ATOM 2379 O O . GLU B 1 169 ? 90.4 52.964 -40.602 1 48.82 169 GLU B O 1
ATOM 2385 N N . GLU B 1 170 ? 92.629 53.166 -40.463 1 49.08 170 GLU B N 1
ATOM 2386 C CA . GLU B 1 170 ? 92.911 52.11 -41.422 1 50.1 170 GLU B CA 1
ATOM 2387 C C . GLU B 1 170 ? 92.413 50.758 -40.958 1 49.65 170 GLU B C 1
ATOM 2388 O O . GLU B 1 170 ? 91.829 50.027 -41.754 1 50.25 170 GLU B O 1
ATOM 2394 N N . ALA B 1 171 ? 92.642 50.413 -39.683 1 48.28 171 ALA B N 1
ATOM 2395 C CA . ALA B 1 171 ? 92.191 49.132 -39.146 1 47.01 171 ALA B CA 1
ATOM 2396 C C . ALA B 1 171 ? 90.667 49.085 -39.026 1 45.88 171 ALA B C 1
ATOM 2397 O O . ALA B 1 171 ? 90.066 48.075 -39.357 1 45.57 171 ALA B O 1
ATOM 2399 N N . THR B 1 172 ? 90.043 50.186 -38.605 1 45.35 172 THR B N 1
ATOM 2400 C CA . THR B 1 172 ? 88.588 50.26 -38.485 1 46.01 172 THR B CA 1
ATOM 2401 C C . THR B 1 172 ? 87.928 50.136 -39.852 1 47.54 172 THR B C 1
ATOM 2402 O O . THR B 1 172 ? 86.931 49.441 -39.976 1 47.51 172 THR B O 1
ATOM 2406 N N . ASP B 1 173 ? 88.48 50.81 -40.882 1 48.74 173 ASP B N 1
ATOM 2407 C CA . ASP B 1 173 ? 87.918 50.757 -42.229 1 49.98 173 ASP B CA 1
ATOM 2408 C C . ASP B 1 173 ? 88.108 49.376 -42.845 1 50.74 173 ASP B C 1
ATOM 2409 O O . ASP B 1 173 ? 87.175 48.857 -43.445 1 50.82 173 ASP B O 1
ATOM 2414 N N . GLN B 1 174 ? 89.261 48.736 -42.62 1 51.06 174 GLN B N 1
ATOM 2415 C CA . GLN B 1 174 ? 89.497 47.392 -43.137 1 52.24 174 GLN B CA 1
ATOM 2416 C C . GLN B 1 174 ? 88.488 46.361 -42.598 1 53.27 174 GLN B C 1
ATOM 2417 O O . GLN B 1 174 ? 88.171 45.403 -43.296 1 53.42 174 GLN B O 1
ATOM 2423 N N . VAL B 1 175 ? 87.952 46.566 -41.378 1 53.97 175 VAL B N 1
ATOM 2424 C CA . VAL B 1 175 ? 87.009 45.617 -40.789 1 55.1 175 VAL B CA 1
ATOM 2425 C C . VAL B 1 175 ? 85.541 46.026 -41.01 1 57.34 175 VAL B C 1
ATOM 2426 O O . VAL B 1 175 ? 84.671 45.165 -41.069 1 57.35 175 VAL B O 1
ATOM 2430 N N . LEU B 1 176 ? 85.268 47.317 -41.174 1 59.23 176 LEU B N 1
ATOM 2431 C CA . LEU B 1 176 ? 83.91 47.798 -41.412 1 61.66 176 LEU B CA 1
ATOM 2432 C C . LEU B 1 176 ? 83.519 47.726 -42.908 1 64.49 176 LEU B C 1
ATOM 2433 O O . LEU B 1 176 ? 82.343 47.585 -43.238 1 64.68 176 LEU B O 1
ATOM 2438 N N . ASP B 1 177 ? 84.505 47.814 -43.804 1 66.67 177 ASP B N 1
ATOM 2439 C CA . ASP B 1 177 ? 84.282 47.742 -45.253 1 69.36 177 ASP B CA 1
ATOM 2440 C C . ASP B 1 177 ? 84.478 46.33 -45.832 1 71.69 177 ASP B C 1
ATOM 2441 O O . ASP B 1 177 ? 84.029 46.068 -46.949 1 72.12 177 ASP B O 1
ATOM 2446 N N . GLY B 1 178 ? 85.16 45.455 -45.097 1 72.93 178 GLY B N 1
ATOM 2447 C CA . GLY B 1 178 ? 85.418 44.096 -45.541 1 74.71 178 GLY B CA 1
ATOM 2448 C C . GLY B 1 178 ? 84.257 43.143 -45.34 1 76.53 178 GLY B C 1
ATOM 2449 O O . GLY B 1 178 ? 83.452 42.936 -46.254 1 76.75 178 GLY B O 1
ATOM 2450 N N . GLU B 1 179 ? 84.186 42.511 -44.155 1 77.55 179 GLU B N 1
ATOM 2451 C CA . GLU B 1 179 ? 83.13 41.53 -43.858 1 78.63 179 GLU B CA 1
ATOM 2452 C C . GLU B 1 179 ? 82.042 42.12 -42.944 1 80.91 179 GLU B C 1
ATOM 2453 O O . GLU B 1 179 ? 81.449 41.395 -42.132 1 81.01 179 GLU B O 1
ATOM 2459 N N . LEU B 1 180 ? 81.782 43.438 -43.075 1 82.24 180 LEU B N 1
ATOM 2460 C CA . LEU B 1 180 ? 80.753 44.074 -42.267 1 83.9 180 LEU B CA 1
ATOM 2461 C C . LEU B 1 180 ? 79.617 44.643 -43.168 1 85.44 180 LEU B C 1
ATOM 2462 O O . LEU B 1 180 ? 78.932 43.848 -43.819 1 85.79 180 LEU B O 1
ATOM 2464 N N . GLY B 1 181 ? 79.425 45.963 -43.221 1 85.99 181 GLY B N 1
ATOM 2465 C CA . GLY B 1 181 ? 78.326 46.546 -43.974 1 86.83 181 GLY B CA 1
ATOM 2466 C C . GLY B 1 181 ? 77.059 46.378 -43.161 1 87.62 181 GLY B C 1
ATOM 2467 O O . GLY B 1 181 ? 76.089 45.771 -43.627 1 87.83 181 GLY B O 1
ATOM 2468 N N . LYS B 1 182 ? 77.108 46.86 -41.896 1 87.83 182 LYS B N 1
ATOM 2469 C CA . LYS B 1 182 ? 76.039 46.805 -40.89 1 88.37 182 LYS B CA 1
ATOM 2470 C C . LYS B 1 182 ? 75.755 45.389 -40.393 1 88.67 182 LYS B C 1
ATOM 2471 O O . LYS B 1 182 ? 75.857 45.125 -39.193 1 88.69 182 LYS B O 1
ATOM 2473 N N . VAL B 1 186 ? 78.421 44.417 -37.916 1 55.75 186 VAL B N 1
ATOM 2474 C CA . VAL B 1 186 ? 78.819 44.173 -36.531 1 56.12 186 VAL B CA 1
ATOM 2475 C C . VAL B 1 186 ? 78.591 45.401 -35.62 1 55.33 186 VAL B C 1
ATOM 2476 O O . VAL B 1 186 ? 78.643 46.55 -36.08 1 55.85 186 VAL B O 1
ATOM 2480 N N . ALA B 1 187 ? 78.323 45.132 -34.318 1 53.52 187 ALA B N 1
ATOM 2481 C CA . ALA B 1 187 ? 78.209 46.109 -33.219 1 51.48 187 ALA B CA 1
ATOM 2482 C C . ALA B 1 187 ? 79.565 46.883 -33.081 1 48.96 187 ALA B C 1
ATOM 2483 O O . ALA B 1 187 ? 80.575 46.478 -33.669 1 49.16 187 ALA B O 1
ATOM 2485 N N . THR B 1 188 ? 79.589 47.977 -32.305 1 46.13 188 THR B N 1
ATOM 2486 C CA . THR B 1 188 ? 80.796 48.774 -32.102 1 43.56 188 THR B CA 1
ATOM 2487 C C . THR B 1 188 ? 81.871 47.999 -31.366 1 40.27 188 THR B C 1
ATOM 2488 O O . THR B 1 188 ? 83.028 48.037 -31.767 1 40.2 188 THR B O 1
ATOM 2492 N N . SER B 1 189 ? 81.499 47.282 -30.31 1 38.05 189 SER B N 1
ATOM 2493 C CA . SER B 1 189 ? 82.483 46.512 -29.55 1 36.54 189 SER B CA 1
ATOM 2494 C C . SER B 1 189 ? 83.018 45.345 -30.361 1 34.44 189 SER B C 1
ATOM 2495 O O . SER B 1 189 ? 84.21 45.064 -30.319 1 34.2 189 SER B O 1
ATOM 2498 N N . SER B 1 190 ? 82.159 44.716 -31.156 1 32.93 190 SER B N 1
ATOM 2499 C CA . SER B 1 190 ? 82.523 43.624 -32.041 1 32.39 190 SER B CA 1
ATOM 2500 C C . SER B 1 190 ? 83.513 44.107 -33.101 1 30.84 190 SER B C 1
ATOM 2501 O O . SER B 1 190 ? 84.499 43.429 -33.369 1 30.41 190 SER B O 1
ATOM 2504 N N . ALA B 1 191 ? 83.287 45.316 -33.65 1 30.17 191 ALA B N 1
ATOM 2505 C CA . ALA B 1 191 ? 84.181 45.927 -34.637 1 30.27 191 ALA B CA 1
ATOM 2506 C C . ALA B 1 191 ? 85.513 46.338 -33.996 1 29.89 191 ALA B C 1
ATOM 2507 O O . ALA B 1 191 ? 86.556 46.236 -34.637 1 30.24 191 ALA B O 1
ATOM 2509 N N . LEU B 1 192 ? 85.483 46.771 -32.735 1 29.22 192 LEU B N 1
ATOM 2510 C CA . LEU B 1 192 ? 86.683 47.117 -31.984 1 29.32 192 LEU B CA 1
ATOM 2511 C C . LEU B 1 192 ? 87.562 45.868 -31.771 1 29.74 192 LEU B C 1
ATOM 2512 O O . LEU B 1 192 ? 88.771 45.929 -32.007 1 30.48 192 LEU B O 1
ATOM 2517 N N . ARG B 1 193 ? 86.955 44.735 -31.378 1 28.68 193 ARG B N 1
ATOM 2518 C CA . ARG B 1 193 ? 87.683 43.486 -31.203 1 28.48 193 ARG B CA 1
ATOM 2519 C C . ARG B 1 193 ? 88.281 42.992 -32.53 1 29.97 193 ARG B C 1
ATOM 2520 O O . ARG B 1 193 ? 89.368 42.424 -32.535 1 31.07 193 ARG B O 1
ATOM 2528 N N . ALA B 1 194 ? 87.593 43.222 -33.644 1 29.91 194 ALA B N 1
ATOM 2529 C CA . ALA B 1 194 ? 88.07 42.867 -34.984 1 29.95 194 ALA B CA 1
ATOM 2530 C C . ALA B 1 194 ? 89.232 43.789 -35.396 1 30.71 194 ALA B C 1
ATOM 2531 O O . ALA B 1 194 ? 90.207 43.309 -35.956 1 30.86 194 ALA B O 1
ATOM 2533 N N . ALA B 1 195 ? 89.133 45.105 -35.122 1 31.32 195 ALA B N 1
ATOM 2534 C CA . ALA B 1 195 ? 90.199 46.054 -35.443 1 32.57 195 ALA B CA 1
ATOM 2535 C C . ALA B 1 195 ? 91.459 45.762 -34.614 1 33.89 195 ALA B C 1
ATOM 2536 O O . ALA B 1 195 ? 92.565 45.791 -35.153 1 34.54 195 ALA B O 1
ATOM 2538 N N . LEU B 1 196 ? 91.287 45.419 -33.326 1 33.73 196 LEU B N 1
ATOM 2539 C CA . LEU B 1 196 ? 92.386 45.065 -32.44 1 33.98 196 LEU B CA 1
ATOM 2540 C C . LEU B 1 196 ? 93.036 43.748 -32.838 1 35.35 196 LEU B C 1
ATOM 2541 O O . LEU B 1 196 ? 94.251 43.578 -32.68 1 35.8 196 LEU B O 1
ATOM 2546 N N . SER B 1 197 ? 92.227 42.796 -33.318 1 35.53 197 SER B N 1
ATOM 2547 C CA . SER B 1 197 ? 92.725 41.506 -33.788 1 36.18 197 SER B CA 1
ATOM 2548 C C . SER B 1 197 ? 93.629 41.731 -35.009 1 37.22 197 SER B C 1
ATOM 2549 O O . SER B 1 197 ? 94.721 41.17 -35.097 1 37.32 197 SER B O 1
ATOM 2552 N N . LEU B 1 198 ? 93.187 42.59 -35.92 1 37.74 198 LEU B N 1
ATOM 2553 C CA . LEU B 1 198 ? 93.927 42.953 -37.106 1 39.64 198 LEU B CA 1
ATOM 2554 C C . LEU B 1 198 ? 95.223 43.71 -36.75 1 40.97 198 LEU B C 1
ATOM 2555 O O . LEU B 1 198 ? 96.28 43.374 -37.279 1 41.96 198 LEU B O 1
ATOM 2560 N N . LEU B 1 199 ? 95.159 44.669 -35.814 1 40.87 199 LEU B N 1
ATOM 2561 C CA . LEU B 1 199 ? 96.314 45.458 -35.381 1 41.23 199 LEU B CA 1
ATOM 2562 C C . LEU B 1 199 ? 97.401 44.637 -34.683 1 43.13 199 LEU B C 1
ATOM 2563 O O . LEU B 1 199 ? 98.567 45.031 -34.703 1 43.17 199 LEU B O 1
ATOM 2568 N N . GLY B 1 200 ? 97.035 43.51 -34.092 1 44.89 200 GLY B N 1
ATOM 2569 C CA . GLY B 1 200 ? 98.004 42.644 -33.432 1 47.83 200 GLY B CA 1
ATOM 2570 C C . GLY B 1 200 ? 98.712 41.657 -34.34 1 51.9 200 GLY B C 1
ATOM 2571 O O . GLY B 1 200 ? 99.616 40.944 -33.896 1 52.09 200 GLY B O 1
ATOM 2572 N N . LYS B 1 201 ? 98.282 41.575 -35.604 1 55.31 201 LYS B N 1
ATOM 2573 C CA . LYS B 1 201 ? 98.879 40.716 -36.613 1 59.31 201 LYS B CA 1
ATOM 2574 C C . LYS B 1 201 ? 99.881 41.606 -37.366 1 64.1 201 LYS B C 1
ATOM 2575 O O . LYS B 1 201 ? 101.081 41.485 -37.119 1 64.37 201 LYS B O 1
ATOM 2577 N N . THR B 1 202 ? 99.331 42.604 -38.153 1 67.34 202 THR B N 1
ATOM 2578 C CA . THR B 1 202 ? 99.869 43.586 -39.116 1 70.71 202 THR B CA 1
ATOM 2579 C C . THR B 1 202 ? 101.283 43.222 -39.686 1 72.91 202 THR B C 1
ATOM 2580 O O . THR B 1 202 ? 101.37 42.931 -40.885 1 73.35 202 THR B O 1
ATOM 2584 N N . ARG B 1 203 ? 102.362 43.262 -38.859 1 73.69 203 ARG B N 1
ATOM 2585 C CA . ARG B 1 203 ? 103.729 42.924 -39.259 1 74.69 203 ARG B CA 1
ATOM 2586 C C . ARG B 1 203 ? 104.229 43.775 -40.431 1 75.54 203 ARG B C 1
ATOM 2587 O O . ARG B 1 203 ? 103.789 44.915 -40.6 1 75.93 203 ARG B O 1
ATOM 2589 N N . MET C 1 1 ? 84.378 58.941 4.243 1 34.79 1 MET C N 1
ATOM 2590 C CA . MET C 1 1 ? 83.413 58.498 3.246 1 34.55 1 MET C CA 1
ATOM 2591 C C . MET C 1 1 ? 82.352 57.628 3.919 1 33.24 1 MET C C 1
ATOM 2592 O O . MET C 1 1 ? 81.187 57.72 3.587 1 31.91 1 MET C O 1
ATOM 2597 N N . ILE C 1 2 ? 82.762 56.778 4.861 1 33.55 2 ILE C N 1
ATOM 2598 C CA . ILE C 1 2 ? 81.847 55.923 5.581 1 34.24 2 ILE C CA 1
ATOM 2599 C C . ILE C 1 2 ? 81.292 56.693 6.764 1 34.49 2 ILE C C 1
ATOM 2600 O O . ILE C 1 2 ? 82.037 57.055 7.668 1 35.01 2 ILE C O 1
ATOM 2605 N N . PHE C 1 3 ? 79.995 57.005 6.724 1 33.82 3 PHE C N 1
ATOM 2606 C CA . PHE C 1 3 ? 79.35 57.749 7.781 1 33.92 3 PHE C CA 1
ATOM 2607 C C . PHE C 1 3 ? 78.591 56.869 8.771 1 31.41 3 PHE C C 1
ATOM 2608 O O . PHE C 1 3 ? 78.297 57.324 9.872 1 30.89 3 PHE C O 1
ATOM 2616 N N . SER C 1 4 ? 78.342 55.607 8.432 1 29.57 4 SER C N 1
ATOM 2617 C CA . SER C 1 4 ? 77.737 54.671 9.359 1 28.4 4 SER C CA 1
ATOM 2618 C C . SER C 1 4 ? 77.952 53.242 8.92 1 27.61 4 SER C C 1
ATOM 2619 O O . SER C 1 4 ? 78.171 52.97 7.731 1 27.85 4 SER C O 1
ATOM 2622 N N . VAL C 1 5 ? 77.958 52.326 9.888 1 26.69 5 VAL C N 1
ATOM 2623 C CA . VAL C 1 5 ? 78.119 50.91 9.638 1 26.59 5 VAL C CA 1
ATOM 2624 C C . VAL C 1 5 ? 76.964 50.229 10.344 1 26.57 5 VAL C C 1
ATOM 2625 O O . VAL C 1 5 ? 76.784 50.425 11.538 1 27.23 5 VAL C O 1
ATOM 2629 N N . ARG C 1 6 ? 76.159 49.476 9.615 1 25.34 6 ARG C N 1
ATOM 2630 C CA . ARG C 1 6 ? 75.029 48.794 10.164 1 25.16 6 ARG C CA 1
ATOM 2631 C C . ARG C 1 6 ? 75.102 47.322 9.828 1 25.97 6 ARG C C 1
ATOM 2632 O O . ARG C 1 6 ? 75.315 46.953 8.684 1 25.7 6 ARG C O 1
ATOM 2640 N N . GLY C 1 7 ? 74.893 46.484 10.838 1 26.32 7 GLY C N 1
ATOM 2641 C CA . GLY C 1 7 ? 74.927 45.05 10.65 1 26.27 7 GLY C CA 1
ATOM 2642 C C . GLY C 1 7 ? 75.08 44.308 11.958 1 26.09 7 GLY C C 1
ATOM 2643 O O . GLY C 1 7 ? 74.826 44.853 13.035 1 25.44 7 GLY C O 1
ATOM 2644 N N . GLU C 1 8 ? 75.461 43.041 11.861 1 25.95 8 GLU C N 1
ATOM 2645 C CA . GLU C 1 8 ? 75.586 42.186 13.016 1 26.36 8 GLU C CA 1
ATOM 2646 C C . GLU C 1 8 ? 76.838 42.491 13.797 1 26.86 8 GLU C C 1
ATOM 2647 O O . GLU C 1 8 ? 77.918 42.543 13.221 1 26.39 8 GLU C O 1
ATOM 2653 N N . VAL C 1 9 ? 76.702 42.729 15.106 1 26.82 9 VAL C N 1
ATOM 2654 C CA . VAL C 1 9 ? 77.86 42.958 15.938 1 26.79 9 VAL C CA 1
ATOM 2655 C C . VAL C 1 9 ? 78.482 41.587 16.169 1 27.21 9 VAL C C 1
ATOM 2656 O O . VAL C 1 9 ? 77.839 40.705 16.718 1 27.48 9 VAL C O 1
ATOM 2660 N N . LEU C 1 10 ? 79.682 41.376 15.651 1 26.61 10 LEU C N 1
ATOM 2661 C CA . LEU C 1 10 ? 80.398 40.122 15.819 1 26.75 10 LEU C CA 1
ATOM 2662 C C . LEU C 1 10 ? 81.196 40.088 17.1 1 28.49 10 LEU C C 1
ATOM 2663 O O . LEU C 1 10 ? 81.401 39.018 17.654 1 29.61 10 LEU C O 1
ATOM 2668 N N . GLU C 1 11 ? 81.679 41.235 17.557 1 28.72 11 GLU C N 1
ATOM 2669 C CA . GLU C 1 11 ? 82.483 41.357 18.751 1 29.62 11 GLU C CA 1
ATOM 2670 C C . GLU C 1 11 ? 82.23 42.704 19.385 1 29.38 11 GLU C C 1
ATOM 2671 O O . GLU C 1 11 ? 82.126 43.696 18.68 1 29.4 11 GLU C O 1
ATOM 2677 N N . VAL C 1 12 ? 82.193 42.756 20.714 1 29.05 12 VAL C N 1
ATOM 2678 C CA . VAL C 1 12 ? 82.128 44.007 21.468 1 28.89 12 VAL C CA 1
ATOM 2679 C C . VAL C 1 12 ? 83.294 43.906 22.443 1 29.35 12 VAL C C 1
ATOM 2680 O O . VAL C 1 12 ? 83.384 42.955 23.222 1 29.63 12 VAL C O 1
ATOM 2684 N N . ALA C 1 13 ? 84.209 44.842 22.368 1 29.17 13 ALA C N 1
ATOM 2685 C CA . ALA C 1 13 ? 85.33 44.949 23.303 1 28.83 13 ALA C CA 1
ATOM 2686 C C . ALA C 1 13 ? 85.101 46.301 24.075 1 28.2 13 ALA C C 1
ATOM 2687 O O . ALA C 1 13 ? 84.094 46.979 23.834 1 28.39 13 ALA C O 1
ATOM 2689 N N . LEU C 1 14 ? 85.961 46.664 25.018 1 27.41 14 LEU C N 1
ATOM 2690 C CA . LEU C 1 14 ? 85.817 47.911 25.765 1 26.69 14 LEU C CA 1
ATOM 2691 C C . LEU C 1 14 ? 86.189 49.145 24.968 1 26.95 14 LEU C C 1
ATOM 2692 O O . LEU C 1 14 ? 85.804 50.245 25.353 1 27.1 14 LEU C O 1
ATOM 2697 N N . ASP C 1 15 ? 86.898 48.99 23.837 1 27.14 15 ASP C N 1
ATOM 2698 C CA . ASP C 1 15 ? 87.32 50.134 23.02 1 27.25 15 ASP C CA 1
ATOM 2699 C C . ASP C 1 15 ? 86.941 50.061 21.537 1 27.19 15 ASP C C 1
ATOM 2700 O O . ASP C 1 15 ? 87.242 50.984 20.763 1 27.02 15 ASP C O 1
ATOM 2705 N N . HIS C 1 16 ? 86.3 48.968 21.127 1 27.15 16 HIS C N 1
ATOM 2706 C CA . HIS C 1 16 ? 85.916 48.792 19.735 1 27.36 16 HIS C CA 1
ATOM 2707 C C . HIS C 1 16 ? 84.835 47.733 19.604 1 27.47 16 HIS C C 1
ATOM 2708 O O . HIS C 1 16 ? 84.584 46.964 20.528 1 27.45 16 HIS C O 1
ATOM 2715 N N . ALA C 1 17 ? 84.232 47.664 18.433 1 27.15 17 ALA C N 1
ATOM 2716 C CA . ALA C 1 17 ? 83.283 46.613 18.082 1 26.52 17 ALA C CA 1
ATOM 2717 C C . ALA C 1 17 ? 83.59 46.177 16.649 1 26.23 17 ALA C C 1
ATOM 2718 O O . ALA C 1 17 ? 84.208 46.919 15.886 1 25.86 17 ALA C O 1
ATOM 2720 N N . VAL C 1 18 ? 83.196 44.965 16.296 1 26.29 18 VAL C N 1
ATOM 2721 C CA . VAL C 1 18 ? 83.289 44.496 14.932 1 26.71 18 VAL C CA 1
ATOM 2722 C C . VAL C 1 18 ? 81.851 44.38 14.463 1 27.03 18 VAL C C 1
ATOM 2723 O O . VAL C 1 18 ? 81.045 43.735 15.13 1 27.68 18 VAL C O 1
ATOM 2727 N N . ILE C 1 19 ? 81.499 45.077 13.388 1 26.65 19 ILE C N 1
ATOM 2728 C CA . ILE C 1 19 ? 80.151 45.055 12.845 1 27.38 19 ILE C CA 1
ATOM 2729 C C . ILE C 1 19 ? 80.22 44.522 11.428 1 27.65 19 ILE C C 1
ATOM 2730 O O . ILE C 1 19 ? 80.945 45.064 10.606 1 27.92 19 ILE C O 1
ATOM 2735 N N . GLU C 1 20 ? 79.488 43.465 11.14 1 27.03 20 GLU C N 1
ATOM 2736 C CA . GLU C 1 20 ? 79.468 42.854 9.826 1 26.02 20 GLU C CA 1
ATOM 2737 C C . GLU C 1 20 ? 78.381 43.433 8.963 1 27.16 20 GLU C C 1
ATOM 2738 O O . GLU C 1 20 ? 77.197 43.214 9.221 1 27.21 20 GLU C O 1
ATOM 2744 N N . ALA C 1 21 ? 78.773 44.149 7.911 1 28.14 21 ALA C N 1
ATOM 2745 C CA . ALA C 1 21 ? 77.839 44.747 6.957 1 29.03 21 ALA C CA 1
ATOM 2746 C C . ALA C 1 21 ? 78.131 44.071 5.644 1 30.36 21 ALA C C 1
ATOM 2747 O O . ALA C 1 21 ? 79.259 44.158 5.163 1 29.55 21 ALA C O 1
ATOM 2749 N N . ALA C 1 22 ? 77.126 43.376 5.064 1 31.5 22 ALA C N 1
ATOM 2750 C CA . ALA C 1 22 ? 77.26 42.659 3.791 1 31.51 22 ALA C CA 1
ATOM 2751 C C . ALA C 1 22 ? 78.5 41.728 3.725 1 31.54 22 ALA C C 1
ATOM 2752 O O . ALA C 1 22 ? 79.306 41.815 2.806 1 32.15 22 ALA C O 1
ATOM 2754 N N . GLY C 1 23 ? 78.676 40.905 4.744 1 30.9 23 GLY C N 1
ATOM 2755 C CA . GLY C 1 23 ? 79.774 39.956 4.812 1 29.78 23 GLY C CA 1
ATOM 2756 C C . GLY C 1 23 ? 81.098 40.505 5.291 1 28.6 23 GLY C C 1
ATOM 2757 O O . GLY C 1 23 ? 82.003 39.723 5.545 1 29.02 23 GLY C O 1
ATOM 2758 N N . ILE C 1 24 ? 81.257 41.825 5.395 1 27.7 24 ILE C N 1
ATOM 2759 C CA . ILE C 1 24 ? 82.533 42.411 5.834 1 27.32 24 ILE C CA 1
ATOM 2760 C C . ILE C 1 24 ? 82.43 42.846 7.274 1 26.9 24 ILE C C 1
ATOM 2761 O O . ILE C 1 24 ? 81.601 43.683 7.594 1 26.48 24 ILE C O 1
ATOM 2766 N N . GLY C 1 25 ? 83.284 42.297 8.128 1 26.48 25 GLY C N 1
ATOM 2767 C CA . GLY C 1 25 ? 83.343 42.721 9.511 1 26.65 25 GLY C CA 1
ATOM 2768 C C . GLY C 1 25 ? 84.231 43.944 9.612 1 26.5 25 GLY C C 1
ATOM 2769 O O . GLY C 1 25 ? 85.401 43.879 9.276 1 26.5 25 GLY C O 1
ATOM 2770 N N . TYR C 1 26 ? 83.672 45.079 10.003 1 26.04 26 TYR C N 1
ATOM 2771 C CA . TYR C 1 26 ? 84.421 46.315 10.138 1 26.36 26 TYR C CA 1
ATOM 2772 C C . TYR C 1 26 ? 84.787 46.507 11.575 1 26.85 26 TYR C C 1
ATOM 2773 O O . TYR C 1 26 ? 83.917 46.421 12.432 1 27.17 26 TYR C O 1
ATOM 2782 N N . ARG C 1 27 ? 86.061 46.766 11.846 1 26.51 27 ARG C N 1
ATOM 2783 C CA . ARG C 1 27 ? 86.493 47.083 13.177 1 27.04 27 ARG C CA 1
ATOM 2784 C C . ARG C 1 27 ? 86.198 48.565 13.299 1 27.55 27 ARG C C 1
ATOM 2785 O O . ARG C 1 27 ? 86.596 49.369 12.446 1 26.14 27 ARG C O 1
ATOM 2793 N N . VAL C 1 28 ? 85.459 48.927 14.346 1 28.12 28 VAL C N 1
ATOM 2794 C CA . VAL C 1 28 ? 85.103 50.306 14.586 1 28.27 28 VAL C CA 1
ATOM 2795 C C . VAL C 1 28 ? 85.565 50.647 15.974 1 29.54 28 VAL C C 1
ATOM 2796 O O . VAL C 1 28 ? 85.031 50.098 16.932 1 30.37 28 VAL C O 1
ATOM 2800 N N . ASN C 1 29 ? 86.572 51.525 16.098 1 29.94 29 ASN C N 1
ATOM 2801 C CA . ASN C 1 29 ? 87.059 52.001 17.397 1 30.7 29 ASN C CA 1
ATOM 2802 C C . ASN C 1 29 ? 86.001 52.925 17.915 1 29.22 29 ASN C C 1
ATOM 2803 O O . ASN C 1 29 ? 85.69 53.877 17.237 1 28.97 29 ASN C O 1
ATOM 2808 N N . ALA C 1 30 ? 85.394 52.62 19.046 1 28.31 30 ALA C N 1
ATOM 2809 C CA . ALA C 1 30 ? 84.249 53.38 19.523 1 28.33 30 ALA C CA 1
ATOM 2810 C C . ALA C 1 30 ? 84.395 53.862 20.95 1 28.3 30 ALA C C 1
ATOM 2811 O O . ALA C 1 30 ? 85.169 53.305 21.725 1 28.41 30 ALA C O 1
ATOM 2813 N N . THR C 1 31 ? 83.672 54.914 21.291 1 28.11 31 THR C N 1
ATOM 2814 C CA . THR C 1 31 ? 83.656 55.431 22.644 1 28.41 31 THR C CA 1
ATOM 2815 C C . THR C 1 31 ? 82.871 54.443 23.506 1 28.75 31 THR C C 1
ATOM 2816 O O . THR C 1 31 ? 81.958 53.758 23.01 1 28.72 31 THR C O 1
ATOM 2820 N N . PRO C 1 32 ? 83.141 54.401 24.82 1 28.55 32 PRO C N 1
ATOM 2821 C CA . PRO C 1 32 ? 82.352 53.519 25.689 1 28.9 32 PRO C CA 1
ATOM 2822 C C . PRO C 1 32 ? 80.831 53.773 25.619 1 30.11 32 PRO C C 1
ATOM 2823 O O . PRO C 1 32 ? 80.063 52.798 25.674 1 31.17 32 PRO C O 1
ATOM 2827 N N . SER C 1 33 ? 80.389 55.022 25.39 1 29.81 33 SER C N 1
ATOM 2828 C CA . SER C 1 33 ? 78.965 55.294 25.28 1 30.62 33 SER C CA 1
ATOM 2829 C C . SER C 1 33 ? 78.364 54.74 23.988 1 30.64 33 SER C C 1
ATOM 2830 O O . SER C 1 33 ? 77.203 54.323 23.983 1 31.26 33 SER C O 1
ATOM 2833 N N . ALA C 1 34 ? 79.157 54.704 22.894 1 29.42 34 ALA C N 1
ATOM 2834 C CA . ALA C 1 34 ? 78.699 54.102 21.65 1 28.48 34 ALA C CA 1
ATOM 2835 C C . ALA C 1 34 ? 78.6 52.579 21.786 1 28.03 34 ALA C C 1
ATOM 2836 O O . ALA C 1 34 ? 77.719 51.967 21.191 1 28.38 34 ALA C O 1
ATOM 2838 N N . LEU C 1 35 ? 79.514 51.968 22.539 1 27.39 35 LEU C N 1
ATOM 2839 C CA . LEU C 1 35 ? 79.556 50.524 22.724 1 27.61 35 LEU C CA 1
ATOM 2840 C C . LEU C 1 35 ? 78.513 50.007 23.684 1 28.93 35 LEU C C 1
ATOM 2841 O O . LEU C 1 35 ? 78.232 48.814 23.658 1 28.99 35 LEU C O 1
ATOM 2846 N N . ALA C 1 36 ? 78.012 50.879 24.586 1 30.3 36 ALA C N 1
ATOM 2847 C CA . ALA C 1 36 ? 77.097 50.578 25.684 1 31.16 36 ALA C CA 1
ATOM 2848 C C . ALA C 1 36 ? 75.946 49.674 25.307 1 32.89 36 ALA C C 1
ATOM 2849 O O . ALA C 1 36 ? 75.716 48.689 25.997 1 33.32 36 ALA C O 1
ATOM 2851 N N . THR C 1 37 ? 75.23 49.979 24.216 1 33.77 37 THR C N 1
ATOM 2852 C CA . THR C 1 37 ? 74.076 49.176 23.82 1 34.84 37 THR C CA 1
ATOM 2853 C C . THR C 1 37 ? 74.408 48.03 22.868 1 35.33 37 THR C C 1
ATOM 2854 O O . THR C 1 37 ? 73.489 47.285 22.496 1 36.34 37 THR C O 1
ATOM 2858 N N . LEU C 1 38 ? 75.676 47.909 22.437 1 34.09 38 LEU C N 1
ATOM 2859 C CA . LEU C 1 38 ? 76.068 46.89 21.484 1 33.23 38 LEU C CA 1
ATOM 2860 C C . LEU C 1 38 ? 76.266 45.559 22.19 1 32.77 38 LEU C C 1
ATOM 2861 O O . LEU C 1 38 ? 76.875 45.522 23.252 1 33.5 38 LEU C O 1
ATOM 2866 N N . ARG C 1 39 ? 75.736 44.479 21.604 1 31.54 39 ARG C N 1
ATOM 2867 C CA A ARG C 1 39 ? 75.845 43.12 22.122 0.5 31.52 39 ARG C CA 1
ATOM 2868 C CA B ARG C 1 39 ? 75.878 43.125 22.125 0.5 31.51 39 ARG C CA 1
ATOM 2869 C C . ARG C 1 39 ? 76.158 42.199 20.964 1 31.73 39 ARG C C 1
ATOM 2870 O O . ARG C 1 39 ? 75.58 42.364 19.886 1 31.61 39 ARG C O 1
ATOM 2885 N N . GLN C 1 40 ? 77.024 41.206 21.185 1 31.3 40 GLN C N 1
ATOM 2886 C CA . GLN C 1 40 ? 77.373 40.22 20.167 1 31.26 40 GLN C CA 1
ATOM 2887 C C . GLN C 1 40 ? 76.125 39.489 19.627 1 30.45 40 GLN C C 1
ATOM 2888 O O . GLN C 1 40 ? 75.259 39.108 20.405 1 31.03 40 GLN C O 1
ATOM 2894 N N . GLY C 1 41 ? 75.994 39.384 18.307 1 28.93 41 GLY C N 1
ATOM 2895 C CA . GLY C 1 41 ? 74.845 38.753 17.665 1 28 41 GLY C CA 1
ATOM 2896 C C . GLY C 1 41 ? 73.694 39.701 17.362 1 28.01 41 GLY C C 1
ATOM 2897 O O . GLY C 1 41 ? 72.784 39.353 16.611 1 28.46 41 GLY C O 1
ATOM 2898 N N . SER C 1 42 ? 73.724 40.911 17.928 1 27.39 42 SER C N 1
ATOM 2899 C CA . SER C 1 42 ? 72.677 41.885 17.701 1 27.82 42 SER C CA 1
ATOM 2900 C C . SER C 1 42 ? 73.01 42.766 16.537 1 29.07 42 SER C C 1
ATOM 2901 O O . SER C 1 42 ? 74.181 43.036 16.299 1 29.51 42 SER C O 1
ATOM 2904 N N . GLN C 1 43 ? 71.978 43.26 15.844 1 29.25 43 GLN C N 1
ATOM 2905 C CA . GLN C 1 43 ? 72.106 44.216 14.76 1 29.9 43 GLN C CA 1
ATOM 2906 C C . GLN C 1 43 ? 72.265 45.573 15.399 1 31.39 43 GLN C C 1
ATOM 2907 O O . GLN C 1 43 ? 71.583 45.879 16.375 1 32.67 43 GLN C O 1
ATOM 2913 N N . ALA C 1 44 ? 73.132 46.4 14.843 1 31.23 44 ALA C N 1
ATOM 2914 C CA . ALA C 1 44 ? 73.337 47.763 15.321 1 31.22 44 ALA C CA 1
ATOM 2915 C C . ALA C 1 44 ? 73.822 48.65 14.163 1 32.57 44 ALA C C 1
ATOM 2916 O O . ALA C 1 44 ? 74.401 48.147 13.201 1 32.05 44 ALA C O 1
ATOM 2918 N N . ARG C 1 45 ? 73.577 49.971 14.262 1 33.35 45 ARG C N 1
ATOM 2919 C CA . ARG C 1 45 ? 74.075 50.959 13.321 1 33.6 45 ARG C CA 1
ATOM 2920 C C . ARG C 1 45 ? 74.917 51.892 14.142 1 34.04 45 ARG C C 1
ATOM 2921 O O . ARG C 1 45 ? 74.422 52.535 15.064 1 34.87 45 ARG C O 1
ATOM 2929 N N . LEU C 1 46 ? 76.189 51.954 13.836 1 33.16 46 LEU C N 1
ATOM 2930 C CA . LEU C 1 46 ? 77.108 52.839 14.513 1 32.77 46 LEU C CA 1
ATOM 2931 C C . LEU C 1 46 ? 77.422 54.004 13.603 1 33.08 46 LEU C C 1
ATOM 2932 O O . LEU C 1 46 ? 77.678 53.811 12.422 1 32.65 46 LEU C O 1
ATOM 2937 N N . VAL C 1 47 ? 77.358 55.223 14.133 1 33.7 47 VAL C N 1
ATOM 2938 C CA . VAL C 1 47 ? 77.685 56.428 13.364 1 34.11 47 VAL C CA 1
ATOM 2939 C C . VAL C 1 47 ? 79.212 56.538 13.338 1 34.03 47 VAL C C 1
ATOM 2940 O O . VAL C 1 47 ? 79.831 56.338 14.369 1 34.68 47 VAL C O 1
ATOM 2944 N N . THR C 1 48 ? 79.833 56.701 12.163 1 33.01 48 THR C N 1
ATOM 2945 C CA . THR C 1 48 ? 81.288 56.62 12.038 1 31.96 48 THR C CA 1
ATOM 2946 C C . THR C 1 48 ? 81.967 57.779 11.307 1 31.92 48 THR C C 1
ATOM 2947 O O . THR C 1 48 ? 81.321 58.566 10.623 1 32.83 48 THR C O 1
ATOM 2951 N N . ALA C 1 49 ? 83.295 57.882 11.473 1 31.13 49 ALA C N 1
ATOM 2952 C CA . ALA C 1 49 ? 84.19 58.775 10.759 1 30.7 49 ALA C CA 1
ATOM 2953 C C . ALA C 1 49 ? 85.334 57.865 10.292 1 31.44 49 ALA C C 1
ATOM 2954 O O . ALA C 1 49 ? 85.896 57.094 11.089 1 31.39 49 ALA C O 1
ATOM 2956 N N . MET C 1 50 ? 85.62 57.88 8.983 1 31.73 50 MET C N 1
ATOM 2957 C CA . MET C 1 50 ? 86.714 57.075 8.452 1 32.27 50 MET C CA 1
ATOM 2958 C C . MET C 1 50 ? 87.946 57.967 8.357 1 31.52 50 MET C C 1
ATOM 2959 O O . MET C 1 50 ? 87.883 59.04 7.763 1 31.87 50 MET C O 1
ATOM 2964 N N . VAL C 1 51 ? 89.041 57.553 8.982 1 30.33 51 VAL C N 1
ATOM 2965 C CA . VAL C 1 51 ? 90.28 58.299 8.942 1 29.89 51 VAL C CA 1
ATOM 2966 C C . VAL C 1 51 ? 91.246 57.55 8.049 1 30.62 51 VAL C C 1
ATOM 2967 O O . VAL C 1 51 ? 91.551 56.379 8.276 1 30.67 51 VAL C O 1
ATOM 2971 N N . VAL C 1 52 ? 91.653 58.207 6.976 1 31 52 VAL C N 1
ATOM 2972 C CA . VAL C 1 52 ? 92.533 57.641 5.983 1 32.05 52 VAL C CA 1
ATOM 2973 C C . VAL C 1 52 ? 93.908 58.263 6.135 1 33.21 52 VAL C C 1
ATOM 2974 O O . VAL C 1 52 ? 94.03 59.469 6.272 1 33.54 52 VAL C O 1
ATOM 2978 N N . ARG C 1 53 ? 94.929 57.442 6.197 1 33.96 53 ARG C N 1
ATOM 2979 C CA . ARG C 1 53 ? 96.335 57.863 6.275 1 35.18 53 ARG C CA 1
ATOM 2980 C C . ARG C 1 53 ? 97.111 56.969 5.299 1 37.1 53 ARG C C 1
ATOM 2981 O O . ARG C 1 53 ? 96.58 55.947 4.85 1 38.38 53 ARG C O 1
ATOM 2989 N N . GLU C 1 54 ? 98.361 57.308 4.977 1 37.44 54 GLU C N 1
ATOM 2990 C CA . GLU C 1 54 ? 99.167 56.509 4.039 1 38.19 54 GLU C CA 1
ATOM 2991 C C . GLU C 1 54 ? 99.191 55.009 4.36 1 37.94 54 GLU C C 1
ATOM 2992 O O . GLU C 1 54 ? 99.046 54.186 3.452 1 39.19 54 GLU C O 1
ATOM 2998 N N . ASP C 1 55 ? 99.36 54.662 5.64 1 36.05 55 ASP C N 1
ATOM 2999 C CA . ASP C 1 55 ? 99.458 53.277 6.061 1 35.91 55 ASP C CA 1
ATOM 3000 C C . ASP C 1 55 ? 98.289 52.808 6.916 1 33.55 55 ASP C C 1
ATOM 3001 O O . ASP C 1 55 ? 98.443 51.815 7.627 1 32.28 55 ASP C O 1
ATOM 3006 N N . SER C 1 56 ? 97.127 53.494 6.86 1 32.73 56 SER C N 1
ATOM 3007 C CA . SER C 1 56 ? 95.981 53.054 7.648 1 32.5 56 SER C CA 1
ATOM 3008 C C . SER C 1 56 ? 94.654 53.545 7.138 1 31.66 56 SER C C 1
ATOM 3009 O O . SER C 1 56 ? 94.55 54.584 6.501 1 31.15 56 SER C O 1
ATOM 3012 N N . MET C 1 57 ? 93.629 52.755 7.411 1 31.67 57 MET C N 1
ATOM 3013 C CA . MET C 1 57 ? 92.243 53.076 7.153 1 31.78 57 MET C CA 1
ATOM 3014 C C . MET C 1 57 ? 91.539 52.638 8.416 1 31.02 57 MET C C 1
ATOM 3015 O O . MET C 1 57 ? 91.6 51.469 8.774 1 31.39 57 MET C O 1
ATOM 3020 N N . THR C 1 58 ? 90.976 53.579 9.144 1 30.71 58 THR C N 1
ATOM 3021 C CA . THR C 1 58 ? 90.39 53.278 10.451 1 30.96 58 THR C CA 1
ATOM 3022 C C . THR C 1 58 ? 89.024 53.906 10.591 1 30.36 58 THR C C 1
ATOM 3023 O O . THR C 1 58 ? 88.823 55.022 10.145 1 29.97 58 THR C O 1
ATOM 3027 N N . LEU C 1 59 ? 88.086 53.176 11.213 1 29.72 59 LEU C N 1
ATOM 3028 C CA . LEU C 1 59 ? 86.754 53.678 11.49 1 28.64 59 LEU C CA 1
ATOM 3029 C C . LEU C 1 59 ? 86.658 54.001 12.965 1 27.99 59 LEU C C 1
ATOM 3030 O O . LEU C 1 59 ? 87.1 53.228 13.815 1 27.06 59 LEU C O 1
ATOM 3035 N N . TYR C 1 60 ? 86.053 55.145 13.265 1 28.41 60 TYR C N 1
ATOM 3036 C CA . TYR C 1 60 ? 85.78 55.588 14.623 1 28.32 60 TYR C CA 1
ATOM 3037 C C . TYR C 1 60 ? 84.267 55.675 14.754 1 29.43 60 TYR C C 1
ATOM 3038 O O . TYR C 1 60 ? 83.619 56.19 13.874 1 30.15 60 TYR C O 1
ATOM 3047 N N . GLY C 1 61 ? 83.713 55.115 15.812 1 30.11 61 GLY C N 1
ATOM 3048 C CA . GLY C 1 61 ? 82.272 55.008 16.01 1 30.58 61 GLY C CA 1
ATOM 3049 C C . GLY C 1 61 ? 81.752 55.74 17.215 1 31.08 61 GLY C C 1
ATOM 3050 O O . GLY C 1 61 ? 82.393 55.792 18.268 1 31.71 61 GLY C O 1
ATOM 3051 N N . PHE C 1 62 ? 80.58 56.319 17.051 1 31.11 62 PHE C N 1
ATOM 3052 C CA . PHE C 1 62 ? 79.96 57.213 18.017 1 32.02 62 PHE C CA 1
ATOM 3053 C C . PHE C 1 62 ? 78.49 56.878 18.227 1 34.91 62 PHE C C 1
ATOM 3054 O O . PHE C 1 62 ? 77.872 56.231 17.381 1 35 62 PHE C O 1
ATOM 3062 N N . SER C 1 63 ? 77.928 57.313 19.37 1 36.58 63 SER C N 1
ATOM 3063 C CA . SER C 1 63 ? 76.511 57.054 19.654 1 38.4 63 SER C CA 1
ATOM 3064 C C . SER C 1 63 ? 75.572 57.858 18.746 1 39.4 63 SER C C 1
ATOM 3065 O O . SER C 1 63 ? 74.44 57.438 18.534 1 40.72 63 SER C O 1
ATOM 3068 N N . ASP C 1 64 ? 76.055 58.968 18.151 1 38.68 64 ASP C N 1
ATOM 3069 C CA . ASP C 1 64 ? 75.266 59.817 17.255 1 37.98 64 ASP C CA 1
ATOM 3070 C C . ASP C 1 64 ? 76.156 60.694 16.374 1 36.95 64 ASP C C 1
ATOM 3071 O O . ASP C 1 64 ? 77.36 60.748 16.572 1 36.55 64 ASP C O 1
ATOM 3076 N N . ALA C 1 65 ? 75.555 61.389 15.41 1 36.94 65 ALA C N 1
ATOM 3077 C CA . ALA C 1 65 ? 76.236 62.305 14.498 1 36.82 65 ALA C CA 1
ATOM 3078 C C . ALA C 1 65 ? 76.847 63.5 15.221 1 36.52 65 ALA C C 1
ATOM 3079 O O . ALA C 1 65 ? 77.844 64.025 14.76 1 36.97 65 ALA C O 1
ATOM 3081 N N . GLU C 1 66 ? 76.243 63.95 16.327 1 35.72 66 GLU C N 1
ATOM 3082 C CA . GLU C 1 66 ? 76.757 65.075 17.096 1 35.54 66 GLU C CA 1
ATOM 3083 C C . GLU C 1 66 ? 78.156 64.768 17.651 1 34.18 66 GLU C C 1
ATOM 3084 O O . GLU C 1 66 ? 79.048 65.585 17.532 1 34.86 66 GLU C O 1
ATOM 3090 N N . ASN C 1 67 ? 78.349 63.591 18.23 1 33.05 67 ASN C N 1
ATOM 3091 C CA . ASN C 1 67 ? 79.639 63.17 18.757 1 32.78 67 ASN C CA 1
ATOM 3092 C C . ASN C 1 67 ? 80.642 62.904 17.653 1 33.03 67 ASN C C 1
ATOM 3093 O O . ASN C 1 67 ? 81.828 63.197 17.821 1 33.23 67 ASN C O 1
ATOM 3098 N N . ARG C 1 68 ? 80.176 62.388 16.514 1 32.89 68 ARG C N 1
ATOM 3099 C CA . ARG C 1 68 ? 81.029 62.138 15.372 1 34.06 68 ARG C CA 1
ATOM 3100 C C . ARG C 1 68 ? 81.557 63.435 14.824 1 35.94 68 ARG C C 1
ATOM 3101 O O . ARG C 1 68 ? 82.746 63.522 14.524 1 37.07 68 ARG C O 1
ATOM 3109 N N . ASP C 1 69 ? 80.697 64.461 14.732 1 36.51 69 ASP C N 1
ATOM 3110 C CA . ASP C 1 69 ? 81.082 65.786 14.258 1 37.52 69 ASP C CA 1
ATOM 3111 C C . ASP C 1 69 ? 82.028 66.484 15.243 1 38.01 69 ASP C C 1
ATOM 3112 O O . ASP C 1 69 ? 82.947 67.168 14.807 1 38.59 69 ASP C O 1
ATOM 3117 N N . LEU C 1 70 ? 81.842 66.27 16.558 1 37.14 70 LEU C N 1
ATOM 3118 C CA . LEU C 1 70 ? 82.753 66.792 17.569 1 37.15 70 LEU C CA 1
ATOM 3119 C C . LEU C 1 70 ? 84.123 66.122 17.456 1 36.76 70 LEU C C 1
ATOM 3120 O O . LEU C 1 70 ? 85.133 66.791 17.625 1 37.44 70 LEU C O 1
ATOM 3125 N N . PHE C 1 71 ? 84.165 64.812 17.135 1 35.46 71 PHE C N 1
ATOM 3126 C CA . PHE C 1 71 ? 85.411 64.083 16.929 1 34.24 71 PHE C CA 1
ATOM 3127 C C . PHE C 1 71 ? 86.164 64.691 15.746 1 35 71 PHE C C 1
ATOM 3128 O O . PHE C 1 71 ? 87.371 64.867 15.826 1 35.91 71 PHE C O 1
ATOM 3136 N N . LEU C 1 72 ? 85.453 64.993 14.653 1 34.39 72 LEU C N 1
ATOM 3137 C CA . LEU C 1 72 ? 86.046 65.585 13.469 1 34.37 72 LEU C CA 1
ATOM 3138 C C . LEU C 1 72 ? 86.556 67.01 13.734 1 35.19 72 LEU C C 1
ATOM 3139 O O . LEU C 1 72 ? 87.604 67.399 13.201 1 35.18 72 LEU C O 1
ATOM 3144 N 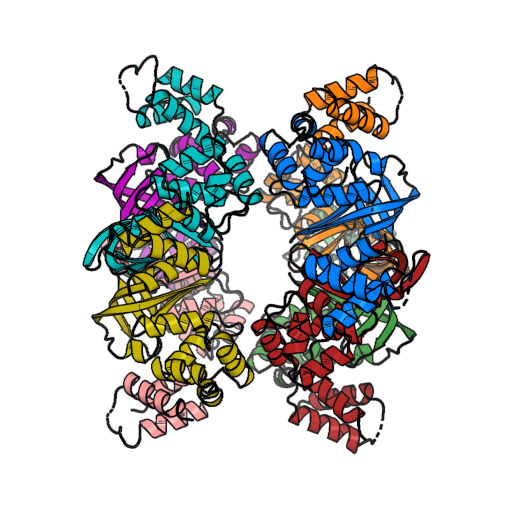N . ALA C 1 73 ? 85.848 67.758 14.587 1 35.33 73 ALA C N 1
ATOM 3145 C CA . ALA C 1 73 ? 86.239 69.106 14.987 1 35.91 73 ALA C CA 1
ATOM 3146 C C . ALA C 1 73 ? 87.498 69.02 15.837 1 36.35 73 ALA C C 1
ATOM 3147 O O . ALA C 1 73 ? 88.421 69.798 15.612 1 37.55 73 ALA C O 1
ATOM 3149 N N . LEU C 1 74 ? 87.578 68.047 16.765 1 35.33 74 LEU C N 1
ATOM 3150 C CA . LEU C 1 74 ? 88.775 67.842 17.579 1 35.39 74 LEU C CA 1
ATOM 3151 C C . LEU C 1 74 ? 89.979 67.482 16.704 1 36.34 74 LEU C C 1
ATOM 3152 O O . LEU C 1 74 ? 91.078 67.987 16.915 1 36.02 74 LEU C O 1
ATOM 3157 N N . LEU C 1 75 ? 89.759 66.622 15.717 1 37.22 75 LEU C N 1
ATOM 3158 C CA . LEU C 1 75 ? 90.768 66.183 14.762 1 38.74 75 LEU C CA 1
ATOM 3159 C C . LEU C 1 75 ? 91.374 67.342 13.946 1 39.61 75 LEU C C 1
ATOM 3160 O O . LEU C 1 75 ? 92.509 67.235 13.505 1 39.61 75 LEU C O 1
ATOM 3165 N N . SER C 1 76 ? 90.629 68.439 13.747 1 40.49 76 SER C N 1
ATOM 3166 C CA . SER C 1 76 ? 91.094 69.614 12.995 1 41.47 76 SER C CA 1
ATOM 3167 C C . SER C 1 76 ? 92.036 70.523 13.807 1 42.7 76 SER C C 1
ATOM 3168 O O . SER C 1 76 ? 92.634 71.427 13.236 1 44.13 76 SER C O 1
ATOM 3171 N N . VAL C 1 77 ? 92.153 70.305 15.129 1 41.91 77 VAL C N 1
ATOM 3172 C CA . VAL C 1 77 ? 93.06 71.042 15.999 1 40.76 77 VAL C CA 1
ATOM 3173 C C . VAL C 1 77 ? 94.436 70.403 15.865 1 41.26 77 VAL C C 1
ATOM 3174 O O . VAL C 1 77 ? 94.564 69.179 16.014 1 40.96 77 VAL C O 1
ATOM 3178 N N . SER C 1 78 ? 95.471 71.215 15.567 1 41.66 78 SER C N 1
ATOM 3179 C CA . SER C 1 78 ? 96.854 70.739 15.447 1 41.84 78 SER C CA 1
ATOM 3180 C C . SER C 1 78 ? 97.307 70.21 16.809 1 41.53 78 SER C C 1
ATOM 3181 O O . SER C 1 78 ? 97.09 70.848 17.843 1 41.96 78 SER C O 1
ATOM 3184 N N . GLY C 1 79 ? 97.884 69.027 16.809 1 41.15 79 GLY C N 1
ATOM 3185 C CA . GLY C 1 79 ? 98.277 68.362 18.043 1 41.65 79 GLY C CA 1
ATOM 3186 C C . GLY C 1 79 ? 97.246 67.351 18.526 1 41.69 79 GLY C C 1
ATOM 3187 O O . GLY C 1 79 ? 97.549 66.545 19.407 1 43.23 79 GLY C O 1
ATOM 3188 N N . VAL C 1 80 ? 96.016 67.374 17.964 1 39.73 80 VAL C N 1
ATOM 3189 C CA . VAL C 1 80 ? 94.986 66.418 18.334 1 37.98 80 VAL C CA 1
ATOM 3190 C C . VAL C 1 80 ? 94.776 65.429 17.214 1 36.26 80 VAL C C 1
ATOM 3191 O O . VAL C 1 80 ? 94.416 65.808 16.107 1 36.03 80 VAL C O 1
ATOM 3195 N N . GLY C 1 81 ? 95.038 64.176 17.496 1 35.29 81 GLY C N 1
ATOM 3196 C CA . GLY C 1 81 ? 94.828 63.106 16.537 1 35.13 81 GLY C CA 1
ATOM 3197 C C . GLY C 1 81 ? 93.661 62.228 16.95 1 35.35 81 GLY C C 1
ATOM 3198 O O . GLY C 1 81 ? 92.95 62.508 17.925 1 34.91 81 GLY C O 1
ATOM 3199 N N . PRO C 1 82 ? 93.466 61.113 16.236 1 35.9 82 PRO C N 1
ATOM 3200 C CA . PRO C 1 82 ? 92.328 60.24 16.536 1 36.08 82 PRO C CA 1
ATOM 3201 C C . PRO C 1 82 ? 92.279 59.672 17.944 1 36.83 82 PRO C C 1
ATOM 3202 O O . PRO C 1 82 ? 91.2 59.634 18.529 1 36.87 82 PRO C O 1
ATOM 3206 N N . ARG C 1 83 ? 93.419 59.259 18.498 1 37.46 83 ARG C N 1
ATOM 3207 C CA . ARG C 1 83 ? 93.45 58.692 19.851 1 38.23 83 ARG C CA 1
ATOM 3208 C C . ARG C 1 83 ? 93.063 59.7 20.91 1 37.81 83 ARG C C 1
ATOM 3209 O O . ARG C 1 83 ? 92.285 59.382 21.803 1 38.05 83 ARG C O 1
ATOM 3214 N N . LEU C 1 84 ? 93.569 60.92 20.795 1 37.31 84 LEU C N 1
ATOM 3215 C CA . LEU C 1 84 ? 93.27 61.985 21.74 1 37.76 84 LEU C CA 1
ATOM 3216 C C . LEU C 1 84 ? 91.84 62.474 21.599 1 37.14 84 LEU C C 1
ATOM 3217 O O . LEU C 1 84 ? 91.193 62.773 22.607 1 37.79 84 LEU C O 1
ATOM 3222 N N . ALA C 1 85 ? 91.333 62.541 20.357 1 35.66 85 ALA C N 1
ATOM 3223 C CA . ALA C 1 85 ? 89.951 62.932 20.132 1 34.83 85 ALA C CA 1
ATOM 3224 C C . ALA C 1 85 ? 89.001 61.875 20.713 1 33.97 85 ALA C C 1
ATOM 3225 O O . ALA C 1 85 ? 87.976 62.244 21.274 1 34.52 85 ALA C O 1
ATOM 3227 N N . MET C 1 86 ? 89.357 60.581 20.635 1 33.1 86 MET C N 1
ATOM 3228 C CA . MET C 1 86 ? 88.526 59.508 21.2 1 33.27 86 MET C CA 1
ATOM 3229 C C . MET C 1 86 ? 88.57 59.535 22.706 1 34.54 86 MET C C 1
ATOM 3230 O O . MET C 1 86 ? 87.525 59.371 23.347 1 35.56 86 MET C O 1
ATOM 3235 N N . ALA C 1 87 ? 89.755 59.794 23.287 1 34.25 87 ALA C N 1
ATOM 3236 C CA . ALA C 1 87 ? 89.903 59.9 24.739 1 34.01 87 ALA C CA 1
ATOM 3237 C C . ALA C 1 87 ? 89.068 61.05 25.272 1 34.05 87 ALA C C 1
ATOM 3238 O O . ALA C 1 87 ? 88.464 60.912 26.326 1 34.81 87 ALA C O 1
ATOM 3240 N N . THR C 1 88 ? 88.982 62.154 24.524 1 33.68 88 THR C N 1
ATOM 3241 C CA . THR C 1 88 ? 88.198 63.326 24.903 1 33.88 88 THR C CA 1
ATOM 3242 C C . THR C 1 88 ? 86.732 62.979 24.941 1 34.98 88 THR C C 1
ATOM 3243 O O . THR C 1 88 ? 86.05 63.33 25.899 1 35.71 88 THR C O 1
ATOM 3247 N N . LEU C 1 89 ? 86.245 62.28 23.916 1 34.97 89 LEU C N 1
ATOM 3248 C CA . LEU C 1 89 ? 84.842 61.889 23.862 1 35.32 89 LEU C CA 1
ATOM 3249 C C . LEU C 1 89 ? 84.499 60.754 24.834 1 35.91 89 LEU C C 1
ATOM 3250 O O . LEU C 1 89 ? 83.34 60.621 25.204 1 36.99 89 LEU C O 1
ATOM 3255 N N . ALA C 1 90 ? 85.489 59.966 25.28 1 35.37 90 ALA C N 1
ATOM 3256 C CA . ALA C 1 90 ? 85.281 58.927 26.288 1 35.39 90 ALA C CA 1
ATOM 3257 C C . ALA C 1 90 ? 85.094 59.562 27.692 1 36.62 90 ALA C C 1
ATOM 3258 O O . ALA C 1 90 ? 84.363 59.031 28.521 1 36.55 90 ALA C O 1
ATOM 3260 N N . VAL C 1 91 ? 85.739 60.701 27.942 1 37.68 91 VAL C N 1
ATOM 3261 C CA . VAL C 1 91 ? 85.673 61.402 29.209 1 38.78 91 VAL C CA 1
ATOM 3262 C C . VAL C 1 91 ? 84.514 62.411 29.217 1 39.91 91 VAL C C 1
ATOM 3263 O O . VAL C 1 91 ? 83.772 62.479 30.194 1 40.11 91 VAL C O 1
ATOM 3267 N N . HIS C 1 92 ? 84.333 63.157 28.136 1 40.78 92 HIS C N 1
ATOM 3268 C CA . HIS C 1 92 ? 83.276 64.149 28.068 1 43.25 92 HIS C CA 1
ATOM 3269 C C . HIS C 1 92 ? 82.186 63.817 27.071 1 46.69 92 HIS C C 1
ATOM 3270 O O . HIS C 1 92 ? 82.469 63.554 25.894 1 46.82 92 HIS C O 1
ATOM 3277 N N . ASP C 1 93 ? 80.921 63.91 27.524 1 48.64 93 ASP C N 1
ATOM 3278 C CA . ASP C 1 93 ? 79.779 63.725 26.634 1 50.94 93 ASP C CA 1
ATOM 3279 C C . ASP C 1 93 ? 79.665 64.927 25.71 1 52.15 93 ASP C C 1
ATOM 3280 O O . ASP C 1 93 ? 80.287 65.951 25.972 1 52.79 93 ASP C O 1
ATOM 3285 N N . ALA C 1 94 ? 78.931 64.809 24.602 1 52.77 94 ALA C N 1
ATOM 3286 C CA . ALA C 1 94 ? 78.803 65.915 23.636 1 53.29 94 ALA C CA 1
ATOM 3287 C C . ALA C 1 94 ? 78.43 67.275 24.254 1 53.33 94 ALA C C 1
ATOM 3288 O O . ALA C 1 94 ? 79.045 68.284 23.92 1 53.3 94 ALA C O 1
ATOM 3290 N N . ALA C 1 95 ? 77.431 67.298 25.149 1 53.19 95 ALA C N 1
ATOM 3291 C CA . ALA C 1 95 ? 76.989 68.53 25.787 1 53.34 95 ALA C CA 1
ATOM 3292 C C . ALA C 1 95 ? 78.056 69.086 26.708 1 53.32 95 ALA C C 1
ATOM 3293 O O . ALA C 1 95 ? 78.266 70.291 26.703 1 53.41 95 ALA C O 1
ATOM 3295 N N . ALA C 1 96 ? 78.728 68.227 27.494 1 53.14 96 ALA C N 1
ATOM 3296 C CA . ALA C 1 96 ? 79.783 68.669 28.403 1 53.73 96 ALA C CA 1
ATOM 3297 C C . ALA C 1 96 ? 80.969 69.266 27.648 1 54.73 96 ALA C C 1
ATOM 3298 O O . ALA C 1 96 ? 81.5 70.288 28.062 1 55.69 96 ALA C O 1
ATOM 3300 N N . LEU C 1 97 ? 81.354 68.653 26.529 1 54.5 97 LEU C N 1
ATOM 3301 C CA . LEU C 1 97 ? 82.458 69.12 25.71 1 55.03 97 LEU C CA 1
ATOM 3302 C C . LEU C 1 97 ? 82.117 70.44 25.03 1 55.94 97 LEU C C 1
ATOM 3303 O O . LEU C 1 97 ? 82.928 71.357 25.039 1 56.24 97 LEU C O 1
ATOM 3308 N N . ARG C 1 98 ? 80.915 70.55 24.469 1 56.52 98 ARG C N 1
ATOM 3309 C CA . ARG C 1 98 ? 80.428 71.759 23.809 1 57.72 98 ARG C CA 1
ATOM 3310 C C . ARG C 1 98 ? 80.362 72.938 24.817 1 58.53 98 ARG C C 1
ATOM 3311 O O . ARG C 1 98 ? 80.631 74.088 24.46 1 58.83 98 ARG C O 1
ATOM 3319 N N . GLN C 1 99 ? 80.03 72.629 26.081 1 58.45 99 GLN C N 1
ATOM 3320 C CA . GLN C 1 99 ? 79.944 73.578 27.171 1 58.7 99 GLN C CA 1
ATOM 3321 C C . GLN C 1 99 ? 81.361 74.043 27.515 1 58.24 99 GLN C C 1
ATOM 3322 O O . GLN C 1 99 ? 81.609 75.247 27.551 1 58.7 99 GLN C O 1
ATOM 3328 N N . ALA C 1 100 ? 82.298 73.096 27.702 1 56.89 100 ALA C N 1
ATOM 3329 C CA . ALA C 1 100 ? 83.677 73.404 28.026 1 56.42 100 ALA C CA 1
ATOM 3330 C C . ALA C 1 100 ? 84.343 74.292 26.977 1 56.4 100 ALA C C 1
ATOM 3331 O O . ALA C 1 100 ? 85.221 75.064 27.32 1 56.36 100 ALA C O 1
ATOM 3333 N N . LEU C 1 101 ? 83.916 74.212 25.716 1 56.57 101 LEU C N 1
ATOM 3334 C CA . LEU C 1 101 ? 84.483 75.04 24.659 1 57.42 101 LEU C CA 1
ATOM 3335 C C . LEU C 1 101 ? 83.943 76.459 24.772 1 59.38 101 LEU C C 1
ATOM 3336 O O . LEU C 1 101 ? 84.719 77.417 24.756 1 59.85 101 LEU C O 1
ATOM 3341 N N . ALA C 1 102 ? 82.62 76.593 24.978 1 60.07 102 ALA C N 1
ATOM 3342 C CA . ALA C 1 102 ? 81.957 77.89 25.131 1 60.52 102 ALA C CA 1
ATOM 3343 C C . ALA C 1 102 ? 82.466 78.655 26.357 1 60.44 102 ALA C C 1
ATOM 3344 O O . ALA C 1 102 ? 82.748 79.847 26.262 1 61.12 102 ALA C O 1
ATOM 3346 N N . ASP C 1 103 ? 82.622 77.962 27.493 1 59.45 103 ASP C N 1
ATOM 3347 C CA . ASP C 1 103 ? 83.103 78.559 28.731 1 58.9 103 ASP C CA 1
ATOM 3348 C C . ASP C 1 103 ? 84.623 78.578 28.855 1 58.26 103 ASP C C 1
ATOM 3349 O O . ASP C 1 103 ? 85.115 78.91 29.935 1 58.9 103 ASP C O 1
ATOM 3354 N N . SER C 1 104 ? 85.377 78.149 27.814 1 56.93 104 SER C N 1
ATOM 3355 C CA . SER C 1 104 ? 86.847 78.082 27.847 1 55.95 104 SER C CA 1
ATOM 3356 C C . SER C 1 104 ? 87.352 77.336 29.081 1 54.43 104 SER C C 1
ATOM 3357 O O . SER C 1 104 ? 88.336 77.737 29.697 1 54.78 104 SER C O 1
ATOM 3360 N N . ASP C 1 105 ? 86.644 76.265 29.445 1 52.77 105 ASP C N 1
ATOM 3361 C CA . ASP C 1 105 ? 86.919 75.459 30.618 1 52.01 105 ASP C CA 1
ATOM 3362 C C . ASP C 1 105 ? 88.079 74.523 30.363 1 51.81 105 ASP C C 1
ATOM 3363 O O . ASP C 1 105 ? 87.907 73.307 30.199 1 52.34 105 ASP C O 1
ATOM 3368 N N . VAL C 1 106 ? 89.277 75.106 30.387 1 50.48 106 VAL C N 1
ATOM 3369 C CA . VAL C 1 106 ? 90.549 74.429 30.207 1 49.47 106 VAL C CA 1
ATOM 3370 C C . VAL C 1 106 ? 90.741 73.334 31.256 1 49.19 106 VAL C C 1
ATOM 3371 O O . VAL C 1 106 ? 91.3 72.288 30.951 1 49.54 106 VAL C O 1
ATOM 3375 N N . ALA C 1 107 ? 90.22 73.545 32.471 1 48.77 107 ALA C N 1
ATOM 3376 C CA . ALA C 1 107 ? 90.32 72.593 33.571 1 48.77 107 ALA C CA 1
ATOM 3377 C C . ALA C 1 107 ? 89.619 71.256 33.308 1 48.65 107 ALA C C 1
ATOM 3378 O O . ALA C 1 107 ? 90.152 70.21 33.692 1 49.1 107 ALA C O 1
ATOM 3380 N N . SER C 1 108 ? 88.429 71.283 32.685 1 47.89 108 SER C N 1
ATOM 3381 C CA . SER C 1 108 ? 87.716 70.04 32.394 1 47.83 108 SER C CA 1
ATOM 3382 C C . SER C 1 108 ? 88.367 69.323 31.217 1 46.23 108 SER C C 1
ATOM 3383 O O . SER C 1 108 ? 88.536 68.101 31.285 1 46.22 108 SER C O 1
ATOM 3386 N N . LEU C 1 109 ? 88.822 70.081 30.186 1 44.64 109 LEU C N 1
ATOM 3387 C CA . LEU C 1 109 ? 89.555 69.512 29.053 1 43.65 109 LEU C CA 1
ATOM 3388 C C . LEU C 1 109 ? 90.843 68.844 29.519 1 42.9 109 LEU C C 1
ATOM 3389 O O . LEU C 1 109 ? 91.154 67.775 29.018 1 42.75 109 LEU C O 1
ATOM 3394 N N . THR C 1 110 ? 91.56 69.409 30.528 1 42.49 110 THR C N 1
ATOM 3395 C CA . THR C 1 110 ? 92.768 68.741 31.04 1 42.44 110 THR C CA 1
ATOM 3396 C C . THR C 1 110 ? 92.463 67.477 31.827 1 41.95 110 THR C C 1
ATOM 3397 O O . THR C 1 110 ? 93.396 66.724 32.119 1 42.44 110 THR C O 1
ATOM 3401 N N . ARG C 1 111 ? 91.187 67.208 32.166 1 41.25 111 ARG C N 1
ATOM 3402 C CA . ARG C 1 111 ? 90.834 65.931 32.796 1 40.76 111 ARG C CA 1
ATOM 3403 C C . ARG C 1 111 ? 91.067 64.769 31.795 1 39.02 111 ARG C C 1
ATOM 3404 O O . ARG C 1 111 ? 91.294 63.637 32.215 1 39.34 111 ARG C O 1
ATOM 3412 N N . VAL C 1 112 ? 91.024 65.048 30.473 1 37.17 112 VAL C N 1
ATOM 3413 C CA . VAL C 1 112 ? 91.275 64.049 29.457 1 35.86 112 VAL C CA 1
ATOM 3414 C C . VAL C 1 112 ? 92.758 63.741 29.462 1 36.22 112 VAL C C 1
ATOM 3415 O O . VAL C 1 112 ? 93.565 64.653 29.327 1 36.31 112 VAL C O 1
ATOM 3419 N N . PRO C 1 113 ? 93.147 62.477 29.653 1 36.59 113 PRO C N 1
ATOM 3420 C CA . PRO C 1 113 ? 94.577 62.145 29.649 1 36.75 113 PRO C CA 1
ATOM 3421 C C . PRO C 1 113 ? 95.189 62.374 28.276 1 37.58 113 PRO C C 1
ATOM 3422 O O . PRO C 1 113 ? 94.57 62.073 27.259 1 37.59 113 PRO C O 1
ATOM 3426 N N . GLY C 1 114 ? 96.384 62.952 28.259 1 37.68 114 GLY C N 1
ATOM 3427 C CA . GLY C 1 114 ? 97.03 63.334 27.014 1 37.91 114 GLY C CA 1
ATOM 3428 C C . GLY C 1 114 ? 96.809 64.797 26.678 1 38.79 114 GLY C C 1
ATOM 3429 O O . GLY C 1 114 ? 97.526 65.364 25.855 1 40.05 114 GLY C O 1
ATOM 3430 N N . ILE C 1 115 ? 95.808 65.425 27.283 1 38.63 115 ILE C N 1
ATOM 3431 C CA . ILE C 1 115 ? 95.535 66.838 27.099 1 38.98 115 ILE C CA 1
ATOM 3432 C C . ILE C 1 115 ? 95.974 67.57 28.351 1 39.72 115 ILE C C 1
ATOM 3433 O O . ILE C 1 115 ? 95.416 67.343 29.441 1 39.39 115 ILE C O 1
ATOM 3438 N N . GLY C 1 116 ? 96.998 68.402 28.187 1 39.7 116 GLY C N 1
ATOM 3439 C CA . GLY C 1 116 ? 97.535 69.246 29.249 1 39.8 116 GLY C CA 1
ATOM 3440 C C . GLY C 1 116 ? 97.04 70.662 29.086 1 40.18 116 GLY C C 1
ATOM 3441 O O . GLY C 1 116 ? 96.206 70.928 28.218 1 40.72 116 GLY C O 1
ATOM 3442 N N . LYS C 1 117 ? 97.536 71.59 29.901 1 40.29 117 LYS C N 1
ATOM 3443 C CA . LYS C 1 117 ? 97.105 72.988 29.831 1 41.17 117 LYS C CA 1
ATOM 3444 C C . LYS C 1 117 ? 97.258 73.599 28.438 1 41.53 117 LYS C C 1
ATOM 3445 O O . LYS C 1 117 ? 96.348 74.271 27.954 1 41.94 117 LYS C O 1
ATOM 3447 N N . ARG C 1 118 ? 98.382 73.326 27.777 1 41.83 118 ARG C N 1
ATOM 3448 C CA . ARG C 1 118 ? 98.657 73.871 26.448 1 42.71 118 ARG C CA 1
ATOM 3449 C C . ARG C 1 118 ? 97.711 73.322 25.393 1 42.28 118 ARG C C 1
ATOM 3450 O O . ARG C 1 118 ? 97.124 74.087 24.632 1 42.54 118 ARG C O 1
ATOM 3452 N N . GLY C 1 119 ? 97.54 72.008 25.386 1 42.05 119 GLY C N 1
ATOM 3453 C CA . GLY C 1 119 ? 96.617 71.334 24.484 1 42.2 119 GLY C CA 1
ATOM 3454 C C . GLY C 1 119 ? 95.187 71.798 24.675 1 42.19 119 GLY C C 1
ATOM 3455 O O . GLY C 1 119 ? 94.514 72.125 23.695 1 42.04 119 GLY C O 1
ATOM 3456 N N . ALA C 1 120 ? 94.738 71.92 25.948 1 41.68 120 ALA C N 1
ATOM 3457 C CA . ALA C 1 120 ? 93.389 72.385 26.259 1 41.78 120 ALA C CA 1
ATOM 3458 C C . ALA C 1 120 ? 93.17 73.796 25.748 1 41.92 120 ALA C C 1
ATOM 3459 O O . ALA C 1 120 ? 92.118 74.086 25.184 1 41.91 120 ALA C O 1
ATOM 3461 N N . GLU C 1 121 ? 94.182 74.661 25.88 1 42.18 121 GLU C N 1
ATOM 3462 C CA . GLU C 1 121 ? 94.1 76.034 25.386 1 42.8 121 GLU C CA 1
ATOM 3463 C C . GLU C 1 121 ? 94.07 76.108 23.87 1 42.23 121 GLU C C 1
ATOM 3464 O O . GLU C 1 121 ? 93.39 76.97 23.319 1 41.89 121 GLU C O 1
ATOM 3470 N N . ARG C 1 122 ? 94.76 75.181 23.188 1 42.66 122 ARG C N 1
ATOM 3471 C CA . ARG C 1 122 ? 94.747 75.117 21.724 1 43.85 122 ARG C CA 1
ATOM 3472 C C . ARG C 1 122 ? 93.374 74.691 21.224 1 43.11 122 ARG C C 1
ATOM 3473 O O . ARG C 1 122 ? 92.857 75.285 20.279 1 42.89 122 ARG C O 1
ATOM 3481 N N . ILE C 1 123 ? 92.781 73.674 21.877 1 42.66 123 ILE C N 1
ATOM 3482 C CA . ILE C 1 123 ? 91.455 73.165 21.537 1 43.06 123 ILE C CA 1
ATOM 3483 C C . ILE C 1 123 ? 90.42 74.263 21.708 1 43.91 123 ILE C C 1
ATOM 3484 O O . ILE C 1 123 ? 89.673 74.517 20.773 1 43.88 123 ILE C O 1
ATOM 3489 N N . VAL C 1 124 ? 90.406 74.944 22.878 1 44.46 124 VAL C N 1
ATOM 3490 C CA . VAL C 1 124 ? 89.494 76.054 23.162 1 45.6 124 VAL C CA 1
ATOM 3491 C C . VAL C 1 124 ? 89.686 77.159 22.132 1 46.51 124 VAL C C 1
ATOM 3492 O O . VAL C 1 124 ? 88.704 77.661 21.583 1 46.8 124 VAL C O 1
ATOM 3496 N N . LEU C 1 125 ? 90.944 77.514 21.843 1 46.85 125 LEU C N 1
ATOM 3497 C CA . LEU C 1 125 ? 91.229 78.563 20.872 1 48.35 125 LEU C CA 1
ATOM 3498 C C . LEU C 1 125 ? 90.688 78.233 19.493 1 50 125 LEU C C 1
ATOM 3499 O O . LEU C 1 125 ? 90.074 79.08 18.853 1 50.39 125 LEU C O 1
ATOM 3504 N N . GLU C 1 126 ? 90.876 76.996 19.052 1 51.33 126 GLU C N 1
ATOM 3505 C CA . GLU C 1 126 ? 90.435 76.57 17.737 1 53.26 126 GLU C CA 1
ATOM 3506 C C . GLU C 1 126 ? 88.945 76.265 17.613 1 54.9 126 GLU C C 1
ATOM 3507 O O . GLU C 1 126 ? 88.382 76.48 16.545 1 55.61 126 GLU C O 1
ATOM 3513 N N . LEU C 1 127 ? 88.305 75.762 18.669 1 55.6 127 LEU C N 1
ATOM 3514 C CA . LEU C 1 127 ? 86.92 75.324 18.572 1 57.34 127 LEU C CA 1
ATOM 3515 C C . LEU C 1 127 ? 85.856 76.191 19.26 1 60.19 127 LEU C C 1
ATOM 3516 O O . LEU C 1 127 ? 84.675 75.92 19.031 1 60.42 127 LEU C O 1
ATOM 3521 N N . ARG C 1 128 ? 86.219 77.224 20.055 1 62.06 128 ARG C N 1
ATOM 3522 C CA . ARG C 1 128 ? 85.2 78.075 20.689 1 64.31 128 ARG C CA 1
ATOM 3523 C C . ARG C 1 128 ? 84.235 78.713 19.662 1 66.87 128 ARG C C 1
ATOM 3524 O O . ARG C 1 128 ? 83.019 78.552 19.776 1 67.27 128 ARG C O 1
ATOM 3526 N N . ASP C 1 129 ? 84.773 79.361 18.624 1 68.35 129 ASP C N 1
ATOM 3527 C CA . ASP C 1 129 ? 83.955 79.995 17.591 1 70.36 129 ASP C CA 1
ATOM 3528 C C . ASP C 1 129 ? 83.386 79.015 16.543 1 72.4 129 ASP C C 1
ATOM 3529 O O . ASP C 1 129 ? 82.461 79.371 15.813 1 72.89 129 ASP C O 1
ATOM 3531 N N . LYS C 1 130 ? 83.939 77.801 16.454 1 73.41 130 LYS C N 1
ATOM 3532 C CA . LYS C 1 130 ? 83.495 76.779 15.505 1 74.64 130 LYS C CA 1
ATOM 3533 C C . LYS C 1 130 ? 82.57 75.732 16.174 1 76.16 130 LYS C C 1
ATOM 3534 O O . LYS C 1 130 ? 82.54 74.584 15.746 1 76.57 130 LYS C O 1
ATOM 3536 N N . VAL C 1 131 ? 81.875 76.106 17.265 1 76.66 131 VAL C N 1
ATOM 3537 C CA . VAL C 1 131 ? 80.992 75.19 17.982 1 77.34 131 VAL C CA 1
ATOM 3538 C C . VAL C 1 131 ? 79.597 75.792 18.109 1 78.03 131 VAL C C 1
ATOM 3539 O O . VAL C 1 131 ? 79.435 76.856 18.709 1 78.39 131 VAL C O 1
ATOM 3541 N N . ALA C 1 149 ? 63.493 80.173 8.255 1 80.57 149 ALA C N 1
ATOM 3542 C CA . ALA C 1 149 ? 64.409 79.03 8.258 1 80.97 149 ALA C CA 1
ATOM 3543 C C . ALA C 1 149 ? 64.902 78.692 6.847 1 81.2 149 ALA C C 1
ATOM 3544 O O . ALA C 1 149 ? 66.034 78.227 6.692 1 81.37 149 ALA C O 1
ATOM 3546 N N . VAL C 1 150 ? 64.049 78.917 5.827 1 80.94 150 VAL C N 1
ATOM 3547 C CA . VAL C 1 150 ? 64.403 78.691 4.43 1 81.22 150 VAL C CA 1
ATOM 3548 C C . VAL C 1 150 ? 65.496 79.68 4.025 1 81.51 150 VAL C C 1
ATOM 3549 O O . VAL C 1 150 ? 66.489 79.277 3.427 1 81.93 150 VAL C O 1
ATOM 3553 N N . ARG C 1 151 ? 65.362 80.952 4.43 1 81.18 151 ARG C N 1
ATOM 3554 C CA . ARG C 1 151 ? 66.342 81.987 4.119 1 81.22 151 ARG C CA 1
ATOM 3555 C C . ARG C 1 151 ? 67.717 81.689 4.715 1 80.71 151 ARG C C 1
ATOM 3556 O O . ARG C 1 151 ? 68.708 81.746 3.999 1 80.91 151 ARG C O 1
ATOM 3558 N N . GLY C 1 152 ? 67.76 81.345 5.997 1 80.08 152 GLY C N 1
ATOM 3559 C CA . GLY C 1 152 ? 69.003 81.031 6.689 1 80.11 152 GLY C CA 1
ATOM 3560 C C . GLY C 1 152 ? 69.734 79.851 6.084 1 79.78 152 GLY C C 1
ATOM 3561 O O . GLY C 1 152 ? 70.956 79.893 5.936 1 79.82 152 GLY C O 1
ATOM 3562 N N . SER C 1 153 ? 68.982 78.802 5.701 1 79.16 153 SER C N 1
ATOM 3563 C CA . SER C 1 153 ? 69.541 77.601 5.09 1 79.03 153 SER C CA 1
ATOM 3564 C C . SER C 1 153 ? 70.105 77.887 3.696 1 78.63 153 SER C C 1
ATOM 3565 O O . SER C 1 153 ? 71.209 77.439 3.391 1 78.89 153 SER C O 1
ATOM 3568 N N . VAL C 1 154 ? 69.37 78.647 2.861 1 77.65 154 VAL C N 1
ATOM 3569 C CA . VAL C 1 154 ? 69.834 78.989 1.518 1 77.11 154 VAL C CA 1
ATOM 3570 C C . VAL C 1 154 ? 71.103 79.841 1.576 1 76.9 154 VAL C C 1
ATOM 3571 O O . VAL C 1 154 ? 72.065 79.543 0.862 1 77 154 VAL C O 1
ATOM 3575 N N . VAL C 1 155 ? 71.131 80.847 2.479 1 76.27 155 VAL C N 1
ATOM 3576 C CA . VAL C 1 155 ? 72.288 81.725 2.683 1 76.09 155 VAL C CA 1
ATOM 3577 C C . VAL C 1 155 ? 73.489 80.904 3.143 1 75.57 155 VAL C C 1
ATOM 3578 O O . VAL C 1 155 ? 74.585 81.08 2.622 1 75.42 155 VAL C O 1
ATOM 3582 N N . GLU C 1 156 ? 73.265 79.974 4.08 1 75.15 156 GLU C N 1
ATOM 3583 C CA . GLU C 1 156 ? 74.303 79.084 4.598 1 75.07 156 GLU C CA 1
ATOM 3584 C C . GLU C 1 156 ? 74.885 78.2 3.483 1 74.08 156 GLU C C 1
ATOM 3585 O O . GLU C 1 156 ? 76.102 78.029 3.411 1 74.28 156 GLU C O 1
ATOM 3591 N N . ALA C 1 157 ? 74.024 77.684 2.59 1 72.99 157 ALA C N 1
ATOM 3592 C CA . ALA C 1 157 ? 74.456 76.856 1.47 1 72.67 157 ALA C CA 1
ATOM 3593 C C . ALA C 1 157 ? 75.225 77.671 0.421 1 72.22 157 ALA C C 1
ATOM 3594 O O . ALA C 1 157 ? 76.204 77.175 -0.133 1 72.08 157 ALA C O 1
ATOM 3596 N N . LEU C 1 158 ? 74.815 78.927 0.173 1 71.86 158 LEU C N 1
ATOM 3597 C CA . LEU C 1 158 ? 75.503 79.798 -0.784 1 71.77 158 LEU C CA 1
ATOM 3598 C C . LEU C 1 158 ? 76.865 80.217 -0.233 1 72.06 158 LEU C C 1
ATOM 3599 O O . LEU C 1 158 ? 77.853 80.185 -0.962 1 72 158 LEU C O 1
ATOM 3604 N N . VAL C 1 159 ? 76.939 80.513 1.072 1 72.28 159 VAL C N 1
ATOM 3605 C CA . VAL C 1 159 ? 78.206 80.832 1.735 1 73.02 159 VAL C CA 1
ATOM 3606 C C . VAL C 1 159 ? 79.135 79.6 1.677 1 73.82 159 VAL C C 1
ATOM 3607 O O . VAL C 1 159 ? 80.312 79.739 1.338 1 73.59 159 VAL C O 1
ATOM 3611 N N . GLY C 1 160 ? 78.564 78.407 1.893 1 74.34 160 GLY C N 1
ATOM 3612 C CA . GLY C 1 160 ? 79.275 77.139 1.799 1 75.21 160 GLY C CA 1
ATOM 3613 C C . GLY C 1 160 ? 79.857 76.902 0.419 1 76.15 160 GLY C C 1
ATOM 3614 O O . GLY C 1 160 ? 80.92 76.298 0.288 1 76.32 160 GLY C O 1
ATOM 3615 N N . LEU C 1 161 ? 79.184 77.395 -0.621 1 76.83 161 LEU C N 1
ATOM 3616 C CA . LEU C 1 161 ? 79.674 77.286 -1.993 1 78.38 161 LEU C CA 1
ATOM 3617 C C . LEU C 1 161 ? 80.768 78.318 -2.346 1 80.5 161 LEU C C 1
ATOM 3618 O O . LEU C 1 161 ? 81.406 78.196 -3.389 1 80.56 161 LEU C O 1
ATOM 3623 N N . GLY C 1 162 ? 80.958 79.327 -1.501 1 82.02 162 GLY C N 1
ATOM 3624 C CA . GLY C 1 162 ? 81.967 80.342 -1.733 1 84.03 162 GLY C CA 1
ATOM 3625 C C . GLY C 1 162 ? 81.439 81.746 -1.932 1 86.24 162 GLY C C 1
ATOM 3626 O O . GLY C 1 162 ? 82.24 82.666 -2.108 1 86.47 162 GLY C O 1
ATOM 3627 N N . PHE C 1 163 ? 80.106 81.939 -1.949 1 87.67 163 PHE C N 1
ATOM 3628 C CA . PHE C 1 163 ? 79.537 83.281 -2.101 1 89.69 163 PHE C CA 1
ATOM 3629 C C . PHE C 1 163 ? 79.713 84.013 -0.767 1 92.29 163 PHE C C 1
ATOM 3630 O O . PHE C 1 163 ? 78.863 83.925 0.12 1 92.58 163 PHE C O 1
ATOM 3638 N N . ALA C 1 164 ? 80.858 84.697 -0.62 1 93.97 164 ALA C N 1
ATOM 3639 C CA . ALA C 1 164 ? 81.277 85.402 0.591 1 95.8 164 ALA C CA 1
ATOM 3640 C C . ALA C 1 164 ? 80.819 86.887 0.619 1 97.53 164 ALA C C 1
ATOM 3641 O O . ALA C 1 164 ? 80.309 87.383 -0.389 1 97.63 164 ALA C O 1
ATOM 3643 N N . ALA C 1 165 ? 80.977 87.575 1.793 1 98.68 165 ALA C N 1
ATOM 3644 C CA . ALA C 1 165 ? 80.635 88.977 2.079 1 100.19 165 ALA C CA 1
ATOM 3645 C C . ALA C 1 165 ? 79.133 89.245 2.084 1 101.39 165 ALA C C 1
ATOM 3646 O O . ALA C 1 165 ? 78.697 90.324 1.679 1 101.54 165 ALA C O 1
ATOM 3648 N N . LYS C 1 166 ? 78.348 88.251 2.549 1 102.04 166 LYS C N 1
ATOM 3649 C CA . LYS C 1 166 ? 76.89 88.306 2.651 1 103.13 166 LYS C CA 1
ATOM 3650 C C . LYS C 1 166 ? 76.174 88.477 1.304 1 104 166 LYS C C 1
ATOM 3651 O O . LYS C 1 166 ? 75.023 88.909 1.281 1 104.16 166 LYS C O 1
ATOM 3653 N N . GLN C 1 167 ? 76.839 88.129 0.186 1 104.4 167 GLN C N 1
ATOM 3654 C CA . GLN C 1 167 ? 76.217 88.179 -1.15 1 105.19 167 GLN C CA 1
ATOM 3655 C C . GLN C 1 167 ? 75.077 87.128 -1.265 1 105.36 167 GLN C C 1
ATOM 3656 O O . GLN C 1 167 ? 74.131 87.309 -2.037 1 105.3 167 GLN C O 1
ATOM 3662 N N . ALA C 1 168 ? 75.143 86.067 -0.438 1 105.33 168 ALA C N 1
ATOM 3663 C CA . ALA C 1 168 ? 74.134 85.03 -0.321 1 105.71 168 ALA C CA 1
ATOM 3664 C C . ALA C 1 168 ? 72.795 85.661 0.09 1 105.99 168 ALA C C 1
ATOM 3665 O O . ALA C 1 168 ? 71.755 85.277 -0.439 1 105.98 168 ALA C O 1
ATOM 3667 N N . GLU C 1 169 ? 72.829 86.651 1.007 1 106.1 169 GLU C N 1
ATOM 3668 C CA . GLU C 1 169 ? 71.641 87.365 1.482 1 106.64 169 GLU C CA 1
ATOM 3669 C C . GLU C 1 169 ? 70.99 88.183 0.36 1 106.85 169 GLU C C 1
ATOM 3670 O O . GLU C 1 169 ? 69.77 88.296 0.313 1 106.91 169 GLU C O 1
ATOM 3676 N N . GLU C 1 170 ? 71.804 88.74 -0.543 1 106.82 170 GLU C N 1
ATOM 3677 C CA . GLU C 1 170 ? 71.328 89.544 -1.66 1 107.33 170 GLU C CA 1
ATOM 3678 C C . GLU C 1 170 ? 70.519 88.729 -2.675 1 107.81 170 GLU C C 1
ATOM 3679 O O . GLU C 1 170 ? 69.408 89.127 -3.014 1 107.94 170 GLU C O 1
ATOM 3685 N N . ALA C 1 171 ? 71.049 87.588 -3.142 1 107.92 171 ALA C N 1
ATOM 3686 C CA . ALA C 1 171 ? 70.338 86.766 -4.122 1 108.49 171 ALA C CA 1
ATOM 3687 C C . ALA C 1 171 ? 69.188 85.946 -3.528 1 108.95 171 ALA C C 1
ATOM 3688 O O . ALA C 1 171 ? 68.291 85.544 -4.267 1 108.91 171 ALA C O 1
ATOM 3690 N N . THR C 1 172 ? 69.205 85.694 -2.204 1 109.21 172 THR C N 1
ATOM 3691 C CA . THR C 1 172 ? 68.14 84.925 -1.55 1 109.79 172 THR C CA 1
ATOM 3692 C C . THR C 1 172 ? 66.912 85.807 -1.307 1 110.28 172 THR C C 1
ATOM 3693 O O . THR C 1 172 ? 65.784 85.368 -1.525 1 110.35 172 THR C O 1
ATOM 3697 N N . ASP C 1 173 ? 67.127 87.059 -0.873 1 110.41 173 ASP C N 1
ATOM 3698 C CA . ASP C 1 173 ? 66.02 87.996 -0.684 1 110.93 173 ASP C CA 1
ATOM 3699 C C . ASP C 1 173 ? 65.49 88.502 -2.043 1 111.35 173 ASP C C 1
ATOM 3700 O O . ASP C 1 173 ? 64.342 88.923 -2.125 1 111.62 173 ASP C O 1
ATOM 3705 N N . GLN C 1 174 ? 66.31 88.42 -3.114 1 111.31 174 GLN C N 1
ATOM 3706 C CA . GLN C 1 174 ? 65.908 88.782 -4.465 1 111.81 174 GLN C CA 1
ATOM 3707 C C . GLN C 1 174 ? 64.93 87.751 -5.044 1 112.37 174 GLN C C 1
ATOM 3708 O O . GLN C 1 174 ? 64.16 88.106 -5.934 1 112.48 174 GLN C O 1
ATOM 3714 N N . VAL C 1 175 ? 64.938 86.486 -4.552 1 112.6 175 VAL C N 1
ATOM 3715 C CA . VAL C 1 175 ? 63.984 85.494 -5.046 1 113.33 175 VAL C CA 1
ATOM 3716 C C . VAL C 1 175 ? 62.692 85.515 -4.206 1 113.92 175 VAL C C 1
ATOM 3717 O O . VAL C 1 175 ? 62.087 84.472 -3.96 1 113.92 175 VAL C O 1
ATOM 3721 N N . LEU C 1 176 ? 62.256 86.729 -3.806 1 114.14 176 LEU C N 1
ATOM 3722 C CA . LEU C 1 176 ? 61.001 86.962 -3.077 1 114.73 176 LEU C CA 1
ATOM 3723 C C . LEU C 1 176 ? 59.769 87.041 -4.025 1 115.3 176 LEU C C 1
ATOM 3724 O O . LEU C 1 176 ? 58.638 87.132 -3.552 1 115.37 176 LEU C O 1
ATOM 3729 N N . ASP C 1 177 ? 59.997 87.007 -5.352 1 115.55 177 ASP C N 1
ATOM 3730 C CA . ASP C 1 177 ? 58.964 87.002 -6.389 1 116.25 177 ASP C CA 1
ATOM 3731 C C . ASP C 1 177 ? 58.579 85.564 -6.825 1 116.87 177 ASP C C 1
ATOM 3732 O O . ASP C 1 177 ? 57.536 85.376 -7.452 1 116.87 177 ASP C O 1
ATOM 3737 N N . GLY C 1 178 ? 59.426 84.578 -6.512 1 117.27 178 GLY C N 1
ATOM 3738 C CA . GLY C 1 178 ? 59.209 83.179 -6.856 1 117.97 178 GLY C CA 1
ATOM 3739 C C . GLY C 1 178 ? 58.243 82.481 -5.923 1 118.48 178 GLY C C 1
ATOM 3740 O O . GLY C 1 178 ? 58.523 81.385 -5.435 1 118.56 178 GLY C O 1
ATOM 3741 N N . GLU C 1 179 ? 57.097 83.122 -5.674 1 118.58 179 GLU C N 1
ATOM 3742 C CA . GLU C 1 179 ? 56.029 82.618 -4.821 1 119.15 179 GLU C CA 1
ATOM 3743 C C . GLU C 1 179 ? 54.725 83.298 -5.252 1 119.42 179 GLU C C 1
ATOM 3744 O O . GLU C 1 179 ? 54.148 84.077 -4.493 1 119.63 179 GLU C O 1
ATOM 3746 N N . LEU C 1 180 ? 54.275 83.018 -6.488 1 119.26 180 LEU C N 1
ATOM 3747 C CA . LEU C 1 180 ? 53.051 83.603 -7.034 1 119.56 180 LEU C CA 1
ATOM 3748 C C . LEU C 1 180 ? 51.809 83.124 -6.271 1 119.56 180 LEU C C 1
ATOM 3749 O O . LEU C 1 180 ? 51.03 83.946 -5.785 1 119.66 180 LEU C O 1
ATOM 3751 N N . GLY C 1 181 ? 51.665 81.81 -6.127 1 119.22 181 GLY C N 1
ATOM 3752 C CA . GLY C 1 181 ? 50.553 81.229 -5.383 1 119.33 181 GLY C CA 1
ATOM 3753 C C . GLY C 1 181 ? 50.867 80.984 -3.917 1 119.12 181 GLY C C 1
ATOM 3754 O O . GLY C 1 181 ? 50.173 80.2 -3.263 1 119.29 181 GLY C O 1
ATOM 3755 N N . LYS C 1 182 ? 51.91 81.669 -3.39 1 118.53 182 LYS C N 1
ATOM 3756 C CA . LYS C 1 182 ? 52.402 81.576 -2.017 1 118.43 182 LYS C CA 1
ATOM 3757 C C . LYS C 1 182 ? 52.641 80.126 -1.598 1 117.97 182 LYS C C 1
ATOM 3758 O O . LYS C 1 182 ? 51.783 79.523 -0.955 1 118.16 182 LYS C O 1
ATOM 3760 N N . ASP C 1 183 ? 53.801 79.559 -1.968 1 117.2 183 ASP C N 1
ATOM 3761 C CA . ASP C 1 183 ? 54.129 78.171 -1.634 1 116.83 183 ASP C CA 1
ATOM 3762 C C . ASP C 1 183 ? 54.721 77.983 -0.222 1 116.2 183 ASP C C 1
ATOM 3763 O O . ASP C 1 183 ? 55.373 76.968 0.036 1 116.27 183 ASP C O 1
ATOM 3765 N N . GLY C 1 184 ? 54.488 78.951 0.669 1 115.29 184 GLY C N 1
ATOM 3766 C CA . GLY C 1 184 ? 54.974 78.924 2.045 1 114.87 184 GLY C CA 1
ATOM 3767 C C . GLY C 1 184 ? 56.429 79.328 2.158 1 114.01 184 GLY C C 1
ATOM 3768 O O . GLY C 1 184 ? 56.77 80.318 2.811 1 114.1 184 GLY C O 1
ATOM 3769 N N . ALA C 1 185 ? 57.29 78.552 1.504 1 112.87 185 ALA C N 1
ATOM 3770 C CA . ALA C 1 185 ? 58.732 78.756 1.436 1 112.21 185 ALA C CA 1
ATOM 3771 C C . ALA C 1 185 ? 59.355 78.142 0.161 1 111.04 185 ALA C C 1
ATOM 3772 O O . ALA C 1 185 ? 60.533 78.386 -0.109 1 111.16 185 ALA C O 1
ATOM 3774 N N . VAL C 1 186 ? 58.573 77.33 -0.601 1 109.63 186 VAL C N 1
ATOM 3775 C CA . VAL C 1 186 ? 58.969 76.631 -1.828 1 108.57 186 VAL C CA 1
ATOM 3776 C C . VAL C 1 186 ? 60.171 75.709 -1.623 1 106.99 186 VAL C C 1
ATOM 3777 O O . VAL C 1 186 ? 60.885 75.441 -2.585 1 107.39 186 VAL C O 1
ATOM 3779 N N . ALA C 1 187 ? 60.397 75.229 -0.376 1 105.03 187 ALA C N 1
ATOM 3780 C CA . ALA C 1 187 ? 61.511 74.361 0.038 1 103.61 187 ALA C CA 1
ATOM 3781 C C . ALA C 1 187 ? 62.894 74.988 -0.165 1 101.71 187 ALA C C 1
ATOM 3782 O O . ALA C 1 187 ? 63.074 75.836 -1.038 1 101.79 187 ALA C O 1
ATOM 3784 N N . THR C 1 188 ? 63.87 74.57 0.642 1 99.88 188 THR C N 1
ATOM 3785 C CA . THR C 1 188 ? 65.225 75.101 0.539 1 98.75 188 THR C CA 1
ATOM 3786 C C . THR C 1 188 ? 65.936 74.616 -0.747 1 97.1 188 THR C C 1
ATOM 3787 O O . THR C 1 188 ? 66.747 75.351 -1.304 1 97.1 188 THR C O 1
ATOM 3791 N N . SER C 1 189 ? 65.584 73.427 -1.254 1 95.51 189 SER C N 1
ATOM 3792 C CA . SER C 1 189 ? 66.184 72.903 -2.481 1 94.53 189 SER C CA 1
ATOM 3793 C C . SER C 1 189 ? 65.819 73.745 -3.713 1 93.09 189 SER C C 1
ATOM 3794 O O . SER C 1 189 ? 66.653 73.942 -4.598 1 93.05 189 SER C O 1
ATOM 3797 N N . SER C 1 190 ? 64.579 74.249 -3.765 1 91.66 190 SER C N 1
ATOM 3798 C CA . SER C 1 190 ? 64.136 75.073 -4.889 1 90.71 190 SER C CA 1
ATOM 3799 C C . SER C 1 190 ? 64.56 76.538 -4.727 1 88.98 190 SER C C 1
ATOM 3800 O O . SER C 1 190 ? 64.824 77.211 -5.722 1 88.94 190 SER C O 1
ATOM 3803 N N . ALA C 1 191 ? 64.63 77.028 -3.482 1 87.33 191 ALA C N 1
ATOM 3804 C CA . ALA C 1 191 ? 65.066 78.397 -3.206 1 86.46 191 ALA C CA 1
ATOM 3805 C C . ALA C 1 191 ? 66.572 78.581 -3.467 1 85.16 191 ALA C C 1
ATOM 3806 O O . ALA C 1 191 ? 67.014 79.678 -3.809 1 85.03 191 ALA C O 1
ATOM 3808 N N . LEU C 1 192 ? 67.355 77.509 -3.286 1 83.83 192 LEU C N 1
ATOM 3809 C CA . LEU C 1 192 ? 68.796 77.507 -3.512 1 82.85 192 LEU C CA 1
ATOM 3810 C C . LEU C 1 192 ? 69.093 77.43 -5.004 1 81.92 192 LEU C C 1
ATOM 3811 O O . LEU C 1 192 ? 69.964 78.148 -5.49 1 81.68 192 LEU C O 1
ATOM 3816 N N . ARG C 1 193 ? 68.345 76.595 -5.738 1 81.32 193 ARG C N 1
ATOM 3817 C CA . ARG C 1 193 ? 68.507 76.467 -7.183 1 81.24 193 ARG C CA 1
ATOM 3818 C C . ARG C 1 193 ? 68.161 77.784 -7.892 1 81.02 193 ARG C C 1
ATOM 3819 O O . ARG C 1 193 ? 68.803 78.127 -8.883 1 81.24 193 ARG C O 1
ATOM 3821 N N . ALA C 1 194 ? 67.173 78.535 -7.366 1 80.41 194 ALA C N 1
ATOM 3822 C CA . ALA C 1 194 ? 66.769 79.828 -7.913 1 80.27 194 ALA C CA 1
ATOM 3823 C C . ALA C 1 194 ? 67.838 80.893 -7.633 1 79.92 194 ALA C C 1
ATOM 3824 O O . ALA C 1 194 ? 68.15 81.685 -8.521 1 79.85 194 ALA C O 1
ATOM 3826 N N . ALA C 1 195 ? 68.404 80.911 -6.414 1 79.56 195 ALA C N 1
ATOM 3827 C CA . ALA C 1 195 ? 69.454 81.866 -6.053 1 79.82 195 ALA C CA 1
ATOM 3828 C C . ALA C 1 195 ? 70.733 81.588 -6.848 1 80.06 195 ALA C C 1
ATOM 3829 O O . ALA C 1 195 ? 71.381 82.53 -7.286 1 80.04 195 ALA C O 1
ATOM 3831 N N . LEU C 1 196 ? 71.071 80.3 -7.068 1 80.01 196 LEU C N 1
ATOM 3832 C CA . LEU C 1 196 ? 72.238 79.905 -7.863 1 80.42 196 LEU C CA 1
ATOM 3833 C C . LEU C 1 196 ? 72.05 80.239 -9.337 1 81.15 196 LEU C C 1
ATOM 3834 O O . LEU C 1 196 ? 73.016 80.59 -10.011 1 81.03 196 LEU C O 1
ATOM 3839 N N . SER C 1 197 ? 70.815 80.114 -9.842 1 81.73 197 SER C N 1
ATOM 3840 C CA . SER C 1 197 ? 70.489 80.456 -11.223 1 82.87 197 SER C CA 1
ATOM 3841 C C . SER C 1 197 ? 70.7 81.967 -11.436 1 83.92 197 SER C C 1
ATOM 3842 O O . SER C 1 197 ? 71.28 82.387 -12.438 1 84.07 197 SER C O 1
ATOM 3845 N N . LEU C 1 198 ? 70.261 82.768 -10.461 1 84.35 198 LEU C N 1
ATOM 3846 C CA . LEU C 1 198 ? 70.404 84.209 -10.463 1 85.29 198 LEU C CA 1
ATOM 3847 C C . LEU C 1 198 ? 71.89 84.611 -10.347 1 85.86 198 LEU C C 1
ATOM 3848 O O . LEU C 1 198 ? 72.352 85.467 -11.1 1 86.24 198 LEU C O 1
ATOM 3853 N N . LEU C 1 199 ? 72.648 83.957 -9.454 1 85.77 199 LEU C N 1
ATOM 3854 C CA . LEU C 1 199 ? 74.07 84.243 -9.251 1 86.13 199 LEU C CA 1
ATOM 3855 C C . LEU C 1 199 ? 74.968 83.895 -10.445 1 86.52 199 LEU C C 1
ATOM 3856 O O . LEU C 1 199 ? 76.057 84.447 -10.572 1 86.55 199 LEU C O 1
ATOM 3861 N N . GLY C 1 200 ? 74.511 82.999 -11.306 1 86.74 200 GLY C N 1
ATOM 3862 C CA . GLY C 1 200 ? 75.269 82.609 -12.485 1 87.66 200 GLY C CA 1
ATOM 3863 C C . GLY C 1 200 ? 74.998 83.461 -13.709 1 88.63 200 GLY C C 1
ATOM 3864 O O . GLY C 1 200 ? 75.58 83.203 -14.767 1 88.78 200 GLY C O 1
ATOM 3865 N N . LYS C 1 201 ? 74.115 84.487 -13.571 1 89.11 201 LYS C N 1
ATOM 3866 C CA . LYS C 1 201 ? 73.695 85.422 -14.624 1 89.98 201 LYS C CA 1
ATOM 3867 C C . LYS C 1 201 ? 73.024 84.707 -15.789 1 90.48 201 LYS C C 1
ATOM 3868 O O . LYS C 1 201 ? 72.075 83.952 -15.579 1 90.67 201 LYS C O 1
ATOM 3870 N N . MET D 1 1 ? 90.949 47.877 8.969 1 36.39 1 MET D N 1
ATOM 3871 C CA . MET D 1 1 ? 89.533 48.213 9.085 1 36.01 1 MET D CA 1
ATOM 3872 C C . MET D 1 1 ? 88.695 46.965 8.919 1 33.41 1 MET D C 1
ATOM 3873 O O . MET D 1 1 ? 87.71 46.802 9.6 1 33.09 1 MET D O 1
ATOM 3878 N N . ILE D 1 2 ? 89.068 46.101 7.986 1 31.85 2 ILE D N 1
ATOM 3879 C CA . ILE D 1 2 ? 88.375 44.859 7.732 1 30.12 2 ILE D CA 1
ATOM 3880 C C . ILE D 1 2 ? 88.882 43.804 8.7 1 29.61 2 ILE D C 1
ATOM 3881 O O . ILE D 1 2 ? 90.046 43.422 8.656 1 29.9 2 ILE D O 1
ATOM 3886 N N . PHE D 1 3 ? 88.024 43.372 9.61 1 28.78 3 PHE D N 1
ATOM 3887 C CA . PHE D 1 3 ? 88.372 42.367 10.598 1 29.11 3 PHE D CA 1
ATOM 3888 C C . PHE D 1 3 ? 87.879 40.976 10.247 1 27.82 3 PHE D C 1
ATOM 3889 O O . PHE D 1 3 ? 88.377 40.004 10.812 1 27.86 3 PHE D O 1
ATOM 3897 N N . SER D 1 4 ? 86.98 40.849 9.266 1 26.44 4 SER D N 1
ATOM 3898 C CA . SER D 1 4 ? 86.57 39.558 8.778 1 26.27 4 SER D CA 1
ATOM 3899 C C . SER D 1 4 ? 85.92 39.65 7.407 1 26.39 4 SER D C 1
ATOM 3900 O O . SER D 1 4 ? 85.412 40.696 7.024 1 25.79 4 SER D O 1
ATOM 3903 N N . VAL D 1 5 ? 85.959 38.548 6.664 1 26.82 5 VAL D N 1
ATOM 3904 C CA . VAL D 1 5 ? 85.339 38.453 5.357 1 28.15 5 VAL D CA 1
ATOM 3905 C C . VAL D 1 5 ? 84.531 37.189 5.379 1 29.26 5 VAL D C 1
ATOM 3906 O O . VAL D 1 5 ? 85.063 36.128 5.685 1 29.46 5 VAL D O 1
ATOM 3910 N N . ARG D 1 6 ? 83.238 37.299 5.116 1 29.62 6 ARG D N 1
ATOM 3911 C CA . ARG D 1 6 ? 82.349 36.157 5.152 1 30.2 6 ARG D CA 1
ATOM 3912 C C . ARG D 1 6 ? 81.599 36.053 3.855 1 30.25 6 ARG D C 1
ATOM 3913 O O . ARG D 1 6 ? 81.086 37.045 3.363 1 29.92 6 ARG D O 1
ATOM 3921 N N . GLY D 1 7 ? 81.522 34.852 3.317 1 30.09 7 GLY D N 1
ATOM 3922 C CA . GLY D 1 7 ? 80.821 34.613 2.071 1 29.95 7 GLY D CA 1
ATOM 3923 C C . GLY D 1 7 ? 81.226 33.31 1.431 1 29.33 7 GLY D C 1
ATOM 3924 O O . GLY D 1 7 ? 81.787 32.429 2.086 1 28.89 7 GLY D O 1
ATOM 3925 N N . GLU D 1 8 ? 80.927 33.179 0.15 1 29.01 8 GLU D N 1
ATOM 3926 C CA . GLU D 1 8 ? 81.236 31.967 -0.581 1 28.38 8 GLU D CA 1
ATOM 3927 C C . GLU D 1 8 ? 82.705 31.873 -0.94 1 27.67 8 GLU D C 1
ATOM 3928 O O . GLU D 1 8 ? 83.266 32.815 -1.482 1 27.86 8 GLU D O 1
ATOM 3934 N N . VAL D 1 9 ? 83.322 30.724 -0.662 1 27.19 9 VAL D N 1
ATOM 3935 C CA . VAL D 1 9 ? 84.697 30.491 -1.017 1 27.75 9 VAL D CA 1
ATOM 3936 C C . VAL D 1 9 ? 84.702 30.21 -2.523 1 29.37 9 VAL D C 1
ATOM 3937 O O . VAL D 1 9 ? 84.167 29.187 -2.951 1 29.43 9 VAL D O 1
ATOM 3941 N N . LEU D 1 10 ? 85.219 31.146 -3.332 1 30.03 10 LEU D N 1
ATOM 3942 C CA . LEU D 1 10 ? 85.281 30.947 -4.77 1 31.17 10 LEU D CA 1
ATOM 3943 C C . LEU D 1 10 ? 86.51 30.144 -5.151 1 34.91 10 LEU D C 1
ATOM 3944 O O . LEU D 1 10 ? 86.472 29.404 -6.128 1 35.86 10 LEU D O 1
ATOM 3949 N N . GLU D 1 11 ? 87.615 30.307 -4.421 1 36.38 11 GLU D N 1
ATOM 3950 C CA . GLU D 1 11 ? 88.859 29.642 -4.74 1 37.71 11 GLU D CA 1
ATOM 3951 C C . GLU D 1 11 ? 89.636 29.396 -3.468 1 38.17 11 GLU D C 1
ATOM 3952 O O . GLU D 1 11 ? 89.676 30.242 -2.594 1 37.83 11 GLU D O 1
ATOM 3958 N N . VAL D 1 12 ? 90.295 28.251 -3.39 1 38.96 12 VAL D N 1
ATOM 3959 C CA . VAL D 1 12 ? 91.226 27.932 -2.333 1 39.82 12 VAL D CA 1
ATOM 3960 C C . VAL D 1 12 ? 92.533 27.572 -3.053 1 41.33 12 VAL D C 1
ATOM 3961 O O . VAL D 1 12 ? 92.55 26.637 -3.847 1 41.71 12 VAL D O 1
ATOM 3965 N N . ALA D 1 13 ? 93.591 28.352 -2.837 1 42.2 13 ALA D N 1
ATOM 3966 C CA . ALA D 1 13 ? 94.943 28.103 -3.339 1 42.89 13 ALA D CA 1
ATOM 3967 C C . ALA D 1 13 ? 95.817 27.691 -2.103 1 44.53 13 ALA D C 1
ATOM 3968 O O . ALA D 1 13 ? 95.277 27.575 -0.985 1 44.87 13 ALA D O 1
ATOM 3970 N N . LEU D 1 14 ? 97.119 27.381 -2.284 1 45.53 14 LEU D N 1
ATOM 3971 C CA . LEU D 1 14 ? 97.95 26.953 -1.15 1 46.69 14 LEU D CA 1
ATOM 3972 C C . LEU D 1 14 ? 98.353 28.098 -0.221 1 46.32 14 LEU D C 1
ATOM 3973 O O . LEU D 1 14 ? 98.728 27.835 0.937 1 47.14 14 LEU D O 1
ATOM 3975 N N . ASP D 1 15 ? 98.25 29.361 -0.7 1 44.66 15 ASP D N 1
ATOM 3976 C CA . ASP D 1 15 ? 98.631 30.53 0.091 1 44.14 15 ASP D CA 1
ATOM 3977 C C . ASP D 1 15 ? 97.544 31.616 0.238 1 43.11 15 ASP D C 1
ATOM 3978 O O . ASP D 1 15 ? 97.764 32.631 0.906 1 42.87 15 ASP D O 1
ATOM 3983 N N . HIS D 1 16 ? 96.394 31.415 -0.4 1 41.95 16 HIS D N 1
ATOM 3984 C CA . HIS D 1 16 ? 95.318 32.388 -0.344 1 40.85 16 HIS D CA 1
ATOM 3985 C C . HIS D 1 16 ? 93.983 31.754 -0.692 1 39.04 16 HIS D C 1
ATOM 3986 O O . HIS D 1 16 ? 93.933 30.648 -1.211 1 39.03 16 HIS D O 1
ATOM 3993 N N . ALA D 1 17 ? 92.899 32.478 -0.425 1 37 17 ALA D N 1
ATOM 3994 C CA . ALA D 1 17 ? 91.551 32.098 -0.802 1 34.92 17 ALA D CA 1
ATOM 3995 C C . ALA D 1 17 ? 90.846 33.331 -1.364 1 32.89 17 ALA D C 1
ATOM 3996 O O . ALA D 1 17 ? 91.258 34.455 -1.099 1 33.22 17 ALA D O 1
ATOM 3998 N N . VAL D 1 18 ? 89.81 33.121 -2.162 1 30.72 18 VAL D N 1
ATOM 3999 C CA . VAL D 1 18 ? 88.978 34.199 -2.646 1 29.25 18 VAL D CA 1
ATOM 4000 C C . VAL D 1 18 ? 87.616 33.968 -2.011 1 28.63 18 VAL D C 1
ATOM 4001 O O . VAL D 1 18 ? 87.076 32.873 -2.108 1 28.66 18 VAL D O 1
ATOM 4005 N N . ILE D 1 19 ? 87.116 34.944 -1.261 1 27.84 19 ILE D N 1
ATOM 4006 C CA . ILE D 1 19 ? 85.83 34.829 -0.597 1 27.7 19 ILE D CA 1
ATOM 4007 C C . ILE D 1 19 ? 84.933 35.933 -1.127 1 27.2 19 ILE D C 1
ATOM 4008 O O . ILE D 1 19 ? 85.319 37.09 -1.112 1 27.02 19 ILE D O 1
ATOM 4013 N N . GLU D 1 20 ? 83.776 35.575 -1.643 1 26.97 20 GLU D N 1
ATOM 4014 C CA . GLU D 1 20 ? 82.849 36.538 -2.2 1 27.89 20 GLU D CA 1
ATOM 4015 C C . GLU D 1 20 ? 81.858 37.002 -1.165 1 28.66 20 GLU D C 1
ATOM 4016 O O . GLU D 1 20 ? 81.012 36.217 -0.747 1 29.76 20 GLU D O 1
ATOM 4022 N N . ALA D 1 21 ? 81.94 38.277 -0.771 1 27.98 21 ALA D N 1
ATOM 4023 C CA . ALA D 1 21 ? 81.04 38.884 0.196 1 28.47 21 ALA D CA 1
ATOM 4024 C C . ALA D 1 21 ? 80.243 39.919 -0.554 1 29.3 21 ALA D C 1
ATOM 4025 O O . ALA D 1 21 ? 80.834 40.86 -1.053 1 29.76 21 ALA D O 1
ATOM 4027 N N . ALA D 1 22 ? 78.92 39.751 -0.647 1 29.65 22 ALA D N 1
ATOM 4028 C CA . ALA D 1 22 ? 78.024 40.657 -1.362 1 30.71 22 ALA D CA 1
ATOM 4029 C C . ALA D 1 22 ? 78.522 41.047 -2.789 1 30.77 22 ALA D C 1
ATOM 4030 O O . ALA D 1 22 ? 78.666 42.228 -3.115 1 30.75 22 ALA D O 1
ATOM 4032 N N . GLY D 1 23 ? 78.839 40.041 -3.591 1 30.23 23 GLY D N 1
ATOM 4033 C CA . GLY D 1 23 ? 79.294 40.26 -4.952 1 29.7 23 GLY D CA 1
ATOM 4034 C C . GLY D 1 23 ? 80.761 40.585 -5.121 1 29.68 23 GLY D C 1
ATOM 4035 O O . GLY D 1 23 ? 81.248 40.547 -6.243 1 30.85 23 GLY D O 1
ATOM 4036 N N . ILE D 1 24 ? 81.492 40.912 -4.045 1 28.77 24 ILE D N 1
ATOM 4037 C CA . ILE D 1 24 ? 82.917 41.225 -4.175 1 28.66 24 ILE D CA 1
ATOM 4038 C C . ILE D 1 24 ? 83.761 40.039 -3.747 1 27.82 24 ILE D C 1
ATOM 4039 O O . ILE D 1 24 ? 83.671 39.623 -2.611 1 28.21 24 ILE D O 1
ATOM 4044 N N . GLY D 1 25 ? 84.589 39.524 -4.634 1 27.06 25 GLY D N 1
ATOM 4045 C CA . GLY D 1 25 ? 85.516 38.455 -4.295 1 26.59 25 GLY D CA 1
ATOM 4046 C C . GLY D 1 25 ? 86.766 39.08 -3.707 1 25.82 25 GLY D C 1
ATOM 4047 O O . GLY D 1 25 ? 87.422 39.876 -4.356 1 25.09 25 GLY D O 1
ATOM 4048 N N . TYR D 1 26 ? 87.056 38.796 -2.456 1 25.88 26 TYR D N 1
ATOM 4049 C CA . TYR D 1 26 ? 88.222 39.32 -1.775 1 25.92 26 TYR D CA 1
ATOM 4050 C C . TYR D 1 26 ? 89.301 38.295 -1.778 1 26.23 26 TYR D C 1
ATOM 4051 O O . TYR D 1 26 ? 89.057 37.172 -1.352 1 26.28 26 TYR D O 1
ATOM 4060 N N . ARG D 1 27 ? 90.494 38.68 -2.22 1 26.5 27 ARG D N 1
ATOM 4061 C CA . ARG D 1 27 ? 91.641 37.806 -2.126 1 28.33 27 ARG D CA 1
ATOM 4062 C C . ARG D 1 27 ? 92.163 37.96 -0.694 1 28.85 27 ARG D C 1
ATOM 4063 O O . ARG D 1 27 ? 92.406 39.074 -0.227 1 29 27 ARG D O 1
ATOM 4071 N N . VAL D 1 28 ? 92.271 36.856 0.012 1 28.71 28 VAL D N 1
ATOM 4072 C CA . VAL D 1 28 ? 92.736 36.863 1.382 1 29.29 28 VAL D CA 1
ATOM 4073 C C . VAL D 1 28 ? 93.935 35.939 1.462 1 31.35 28 VAL D C 1
ATOM 4074 O O . VAL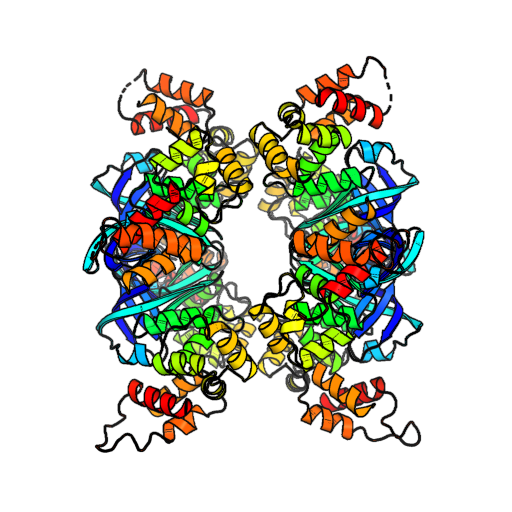 D 1 28 ? 93.779 34.743 1.259 1 31.8 28 VAL D O 1
ATOM 4078 N N . ASN D 1 29 ? 95.135 36.48 1.71 1 32.56 29 ASN D N 1
ATOM 4079 C CA . ASN D 1 29 ? 96.355 35.692 1.887 1 33.43 29 ASN D CA 1
ATOM 4080 C C . ASN D 1 29 ? 96.216 35.032 3.211 1 33.74 29 ASN D C 1
ATOM 4081 O O . ASN D 1 29 ? 96.048 35.732 4.182 1 34.4 29 ASN D O 1
ATOM 4086 N N . ALA D 1 30 ? 96.203 33.707 3.262 1 33.96 30 ALA D N 1
ATOM 4087 C CA . ALA D 1 30 ? 95.929 33.006 4.499 1 34.83 30 ALA D CA 1
ATOM 4088 C C . ALA D 1 30 ? 96.977 31.979 4.872 1 37.1 30 ALA D C 1
ATOM 4089 O O . ALA D 1 30 ? 97.731 31.501 4.015 1 37.69 30 ALA D O 1
ATOM 4091 N N . THR D 1 31 ? 97.069 31.688 6.173 1 38.65 31 THR D N 1
ATOM 4092 C CA . THR D 1 31 ? 97.977 30.669 6.664 1 41.83 31 THR D CA 1
ATOM 4093 C C . THR D 1 31 ? 97.431 29.3 6.222 1 44.27 31 THR D C 1
ATOM 4094 O O . THR D 1 31 ? 96.211 29.132 6.081 1 44.63 31 THR D O 1
ATOM 4098 N N . PRO D 1 32 ? 98.293 28.28 6.087 1 45.37 32 PRO D N 1
ATOM 4099 C CA . PRO D 1 32 ? 97.784 26.943 5.742 1 45.66 32 PRO D CA 1
ATOM 4100 C C . PRO D 1 32 ? 96.701 26.429 6.716 1 46.04 32 PRO D C 1
ATOM 4101 O O . PRO D 1 32 ? 95.771 25.777 6.258 1 46.42 32 PRO D O 1
ATOM 4105 N N . SER D 1 33 ? 96.757 26.772 8.021 1 45.88 33 SER D N 1
ATOM 4106 C CA . SER D 1 33 ? 95.715 26.336 8.965 1 46.48 33 SER D CA 1
ATOM 4107 C C . SER D 1 33 ? 94.371 27.024 8.687 1 46.47 33 SER D C 1
ATOM 4108 O O . SER D 1 33 ? 93.319 26.41 8.878 1 47.03 33 SER D O 1
ATOM 4111 N N . ALA D 1 34 ? 94.398 28.294 8.247 1 45.48 34 ALA D N 1
ATOM 4112 C CA . ALA D 1 34 ? 93.173 29.005 7.896 1 45.11 34 ALA D CA 1
ATOM 4113 C C . ALA D 1 34 ? 92.576 28.427 6.611 1 44.66 34 ALA D C 1
ATOM 4114 O O . ALA D 1 34 ? 91.36 28.365 6.481 1 44.52 34 ALA D O 1
ATOM 4116 N N . LEU D 1 35 ? 93.431 28.027 5.652 1 44.5 35 LEU D N 1
ATOM 4117 C CA . LEU D 1 35 ? 93.021 27.456 4.375 1 45.28 35 LEU D CA 1
ATOM 4118 C C . LEU D 1 35 ? 92.519 26.017 4.484 1 47.73 35 LEU D C 1
ATOM 4119 O O . LEU D 1 35 ? 91.694 25.597 3.67 1 48.5 35 LEU D O 1
ATOM 4124 N N . ALA D 1 36 ? 92.981 25.276 5.502 1 48.47 36 ALA D N 1
ATOM 4125 C CA . ALA D 1 36 ? 92.572 23.894 5.803 1 49.36 36 ALA D CA 1
ATOM 4126 C C . ALA D 1 36 ? 91.051 23.77 5.942 1 49.98 36 ALA D C 1
ATOM 4127 O O . ALA D 1 36 ? 90.482 22.79 5.475 1 51.25 36 ALA D O 1
ATOM 4129 N N . THR D 1 37 ? 90.399 24.757 6.581 1 49.05 37 THR D N 1
ATOM 4130 C CA . THR D 1 37 ? 88.955 24.763 6.792 1 49.25 37 THR D CA 1
ATOM 4131 C C . THR D 1 37 ? 88.141 25.33 5.61 1 48.13 37 THR D C 1
ATOM 4132 O O . THR D 1 37 ? 86.928 25.476 5.741 1 49.44 37 THR D O 1
ATOM 4136 N N . LEU D 1 38 ? 88.793 25.74 4.523 1 45.46 38 LEU D N 1
ATOM 4137 C CA . LEU D 1 38 ? 88.112 26.362 3.407 1 43.34 38 LEU D CA 1
ATOM 4138 C C . LEU D 1 38 ? 87.972 25.391 2.288 1 42.59 38 LEU D C 1
ATOM 4139 O O . LEU D 1 38 ? 88.912 24.677 1.93 1 42.58 38 LEU D O 1
ATOM 4144 N N . ARG D 1 39 ? 86.798 25.398 1.696 1 41.45 39 ARG D N 1
ATOM 4145 C CA . ARG D 1 39 ? 86.516 24.532 0.577 1 40.63 39 ARG D CA 1
ATOM 4146 C C . ARG D 1 39 ? 85.636 25.295 -0.418 1 38.19 39 ARG D C 1
ATOM 4147 O O . ARG D 1 39 ? 84.683 25.939 -0.008 1 37.47 39 ARG D O 1
ATOM 4155 N N . GLN D 1 40 ? 85.985 25.263 -1.714 1 36.87 40 GLN D N 1
ATOM 4156 C CA . GLN D 1 40 ? 85.261 25.941 -2.776 1 36.3 40 GLN D CA 1
ATOM 4157 C C . GLN D 1 40 ? 83.749 25.607 -2.732 1 35.59 40 GLN D C 1
ATOM 4158 O O . GLN D 1 40 ? 83.391 24.45 -2.512 1 36.01 40 GLN D O 1
ATOM 4164 N N . GLY D 1 41 ? 82.902 26.635 -2.808 1 33.89 41 GLY D N 1
ATOM 4165 C CA . GLY D 1 41 ? 81.454 26.475 -2.758 1 32.81 41 GLY D CA 1
ATOM 4166 C C . GLY D 1 41 ? 80.857 26.616 -1.375 1 32.83 41 GLY D C 1
ATOM 4167 O O . GLY D 1 41 ? 79.656 26.849 -1.233 1 33.19 41 GLY D O 1
ATOM 4168 N N . SER D 1 42 ? 81.667 26.476 -0.345 1 32.91 42 SER D N 1
ATOM 4169 C CA . SER D 1 42 ? 81.212 26.596 1.039 1 34.19 42 SER D CA 1
ATOM 4170 C C . SER D 1 42 ? 81.161 28.047 1.487 1 34.03 42 SER D C 1
ATOM 4171 O O . SER D 1 42 ? 81.888 28.88 0.961 1 33.93 42 SER D O 1
ATOM 4174 N N . GLN D 1 43 ? 80.337 28.341 2.486 1 33.4 43 GLN D N 1
ATOM 4175 C CA . GLN D 1 43 ? 80.311 29.654 3.108 1 33.7 43 GLN D CA 1
ATOM 4176 C C . GLN D 1 43 ? 81.35 29.593 4.207 1 34.89 43 GLN D C 1
ATOM 4177 O O . GLN D 1 43 ? 81.45 28.592 4.919 1 35.43 43 GLN D O 1
ATOM 4183 N N . ALA D 1 44 ? 82.094 30.668 4.387 1 35.08 44 ALA D N 1
ATOM 4184 C CA . ALA D 1 44 ? 83.113 30.738 5.432 1 35.11 44 ALA D CA 1
ATOM 4185 C C . ALA D 1 44 ? 83.29 32.173 5.872 1 35.79 44 ALA D C 1
ATOM 4186 O O . ALA D 1 44 ? 83.048 33.095 5.089 1 35.82 44 ALA D O 1
ATOM 4188 N N . ARG D 1 45 ? 83.715 32.364 7.136 1 35.53 45 ARG D N 1
ATOM 4189 C CA . ARG D 1 45 ? 84.072 33.665 7.653 1 35.31 45 ARG D CA 1
ATOM 4190 C C . ARG D 1 45 ? 85.51 33.546 8.034 1 35.9 45 ARG D C 1
ATOM 4191 O O . ARG D 1 45 ? 85.845 32.753 8.9 1 37.57 45 ARG D O 1
ATOM 4199 N N . LEU D 1 46 ? 86.37 34.275 7.36 1 34.73 46 LEU D N 1
ATOM 4200 C CA . LEU D 1 46 ? 87.779 34.276 7.633 1 34.06 46 LEU D CA 1
ATOM 4201 C C . LEU D 1 46 ? 88.094 35.526 8.451 1 33.61 46 LEU D C 1
ATOM 4202 O O . LEU D 1 46 ? 87.656 36.622 8.107 1 32.86 46 LEU D O 1
ATOM 4207 N N . VAL D 1 47 ? 88.821 35.351 9.549 1 33.37 47 VAL D N 1
ATOM 4208 C CA . VAL D 1 47 ? 89.214 36.457 10.401 1 33.47 47 VAL D CA 1
ATOM 4209 C C . VAL D 1 47 ? 90.411 37.123 9.727 1 33.41 47 VAL D C 1
ATOM 4210 O O . VAL D 1 47 ? 91.296 36.424 9.274 1 34.51 47 VAL D O 1
ATOM 4214 N N . THR D 1 48 ? 90.386 38.445 9.537 1 32.51 48 THR D N 1
ATOM 4215 C CA . THR D 1 48 ? 91.392 39.133 8.741 1 32.05 48 THR D CA 1
ATOM 4216 C C . THR D 1 48 ? 92.06 40.344 9.398 1 32.1 48 THR D C 1
ATOM 4217 O O . THR D 1 48 ? 91.578 40.873 10.388 1 32.72 48 THR D O 1
ATOM 4221 N N . ALA D 1 49 ? 93.176 40.778 8.809 1 31.48 49 ALA D N 1
ATOM 4222 C CA . ALA D 1 49 ? 93.88 41.997 9.11 1 31.83 49 ALA D CA 1
ATOM 4223 C C . ALA D 1 49 ? 94.135 42.65 7.741 1 31.7 49 ALA D C 1
ATOM 4224 O O . ALA D 1 49 ? 94.61 41.996 6.806 1 31.53 49 ALA D O 1
ATOM 4226 N N . MET D 1 50 ? 93.736 43.911 7.597 1 32.08 50 MET D N 1
ATOM 4227 C CA . MET D 1 50 ? 93.937 44.642 6.348 1 32.45 50 MET D CA 1
ATOM 4228 C C . MET D 1 50 ? 95.196 45.46 6.511 1 31.89 50 MET D C 1
ATOM 4229 O O . MET D 1 50 ? 95.328 46.214 7.48 1 32.31 50 MET D O 1
ATOM 4234 N N . VAL D 1 51 ? 96.155 45.265 5.612 1 30.82 51 VAL D N 1
ATOM 4235 C CA . VAL D 1 51 ? 97.399 46.015 5.649 1 30.62 51 VAL D CA 1
ATOM 4236 C C . VAL D 1 51 ? 97.351 47.021 4.526 1 30.86 51 VAL D C 1
ATOM 4237 O O . VAL D 1 51 ? 97.163 46.668 3.356 1 30.42 51 VAL D O 1
ATOM 4241 N N . VAL D 1 52 ? 97.403 48.295 4.906 1 31.09 52 VAL D N 1
ATOM 4242 C CA . VAL D 1 52 ? 97.328 49.413 3.986 1 31.08 52 VAL D CA 1
ATOM 4243 C C . VAL D 1 52 ? 98.696 50.01 3.831 1 32.19 52 VAL D C 1
ATOM 4244 O O . VAL D 1 52 ? 99.388 50.229 4.815 1 32.2 52 VAL D O 1
ATOM 4248 N N . ARG D 1 53 ? 99.127 50.184 2.596 1 33.07 53 ARG D N 1
ATOM 4249 C CA . ARG D 1 53 ? 100.388 50.833 2.25 1 34.48 53 ARG D CA 1
ATOM 4250 C C . ARG D 1 53 ? 100.071 51.819 1.118 1 35.92 53 ARG D C 1
ATOM 4251 O O . ARG D 1 53 ? 98.996 51.758 0.514 1 36.25 53 ARG D O 1
ATOM 4259 N N . GLU D 1 54 ? 100.996 52.734 0.812 1 36.78 54 GLU D N 1
ATOM 4260 C CA . GLU D 1 54 ? 100.791 53.728 -0.25 1 37.24 54 GLU D CA 1
ATOM 4261 C C . GLU D 1 54 ? 100.317 53.114 -1.586 1 37.02 54 GLU D C 1
ATOM 4262 O O . GLU D 1 54 ? 99.423 53.644 -2.223 1 37.99 54 GLU D O 1
ATOM 4268 N N . ASP D 1 55 ? 100.892 51.993 -1.969 1 35.89 55 ASP D N 1
ATOM 4269 C CA . ASP D 1 55 ? 100.589 51.326 -3.223 1 35.54 55 ASP D CA 1
ATOM 4270 C C . ASP D 1 55 ? 99.955 49.945 -3.077 1 33.35 55 ASP D C 1
ATOM 4271 O O . ASP D 1 55 ? 100.011 49.163 -4.02 1 32.55 55 ASP D O 1
ATOM 4276 N N . SER D 1 56 ? 99.327 49.647 -1.93 1 32.39 56 SER D N 1
ATOM 4277 C CA . SER D 1 56 ? 98.685 48.347 -1.752 1 32.11 56 SER D CA 1
ATOM 4278 C C . SER D 1 56 ? 97.656 48.298 -0.643 1 31.92 56 SER D C 1
ATOM 4279 O O . SER D 1 56 ? 97.725 49.044 0.324 1 32.14 56 SER D O 1
ATOM 4282 N N . MET D 1 57 ? 96.695 47.409 -0.803 1 31.64 57 MET D N 1
ATOM 4283 C CA . MET D 1 57 ? 95.684 47.106 0.186 1 32.64 57 MET D CA 1
ATOM 4284 C C . MET D 1 57 ? 95.581 45.594 0.156 1 31.9 57 MET D C 1
ATOM 4285 O O . MET D 1 57 ? 95.244 45.025 -0.872 1 31.31 57 MET D O 1
ATOM 4290 N N . THR D 1 58 ? 95.974 44.942 1.247 1 31.52 58 THR D N 1
ATOM 4291 C CA . THR D 1 58 ? 96.048 43.487 1.28 1 31.34 58 THR D CA 1
ATOM 4292 C C . THR D 1 58 ? 95.342 42.916 2.493 1 31.07 58 THR D C 1
ATOM 4293 O O . THR D 1 58 ? 95.45 43.481 3.566 1 31.32 58 THR D O 1
ATOM 4297 N N . LEU D 1 59 ? 94.612 41.802 2.317 1 30.05 59 LEU D N 1
ATOM 4298 C CA . LEU D 1 59 ? 93.95 41.127 3.42 1 29.58 59 LEU D CA 1
ATOM 4299 C C . LEU D 1 59 ? 94.74 39.875 3.776 1 29.94 59 LEU D C 1
ATOM 4300 O O . LEU D 1 59 ? 95.161 39.127 2.893 1 29.47 59 LEU D O 1
ATOM 4305 N N . TYR D 1 60 ? 94.939 39.658 5.081 1 29.82 60 TYR D N 1
ATOM 4306 C CA . TYR D 1 60 ? 95.592 38.472 5.616 1 29.61 60 TYR D CA 1
ATOM 4307 C C . TYR D 1 60 ? 94.549 37.74 6.451 1 29.73 60 TYR D C 1
ATOM 4308 O O . TYR D 1 60 ? 93.833 38.367 7.201 1 29.4 60 TYR D O 1
ATOM 4317 N N . GLY D 1 61 ? 94.418 36.441 6.253 1 30.04 61 GLY D N 1
ATOM 4318 C CA . GLY D 1 61 ? 93.378 35.644 6.881 1 30.79 61 GLY D CA 1
ATOM 4319 C C . GLY D 1 61 ? 93.888 34.563 7.784 1 31.16 61 GLY D C 1
ATOM 4320 O O . GLY D 1 61 ? 94.908 33.93 7.526 1 31.09 61 GLY D O 1
ATOM 4321 N N . PHE D 1 62 ? 93.171 34.384 8.876 1 31.78 62 PHE D N 1
ATOM 4322 C CA . PHE D 1 62 ? 93.553 33.504 9.967 1 32.91 62 PHE D CA 1
ATOM 4323 C C . PHE D 1 62 ? 92.393 32.617 10.406 1 35.9 62 PHE D C 1
ATOM 4324 O O . PHE D 1 62 ? 91.233 32.937 10.167 1 35.23 62 PHE D O 1
ATOM 4332 N N . SER D 1 63 ? 92.714 31.491 11.058 1 39.27 63 SER D N 1
ATOM 4333 C CA . SER D 1 63 ? 91.682 30.572 11.541 1 42.36 63 SER D CA 1
ATOM 4334 C C . SER D 1 63 ? 90.879 31.176 12.711 1 43.92 63 SER D C 1
ATOM 4335 O O . SER D 1 63 ? 89.733 30.795 12.905 1 45.05 63 SER D O 1
ATOM 4338 N N . ASP D 1 64 ? 91.441 32.166 13.435 1 43.59 64 ASP D N 1
ATOM 4339 C CA . ASP D 1 64 ? 90.746 32.821 14.539 1 43.53 64 ASP D CA 1
ATOM 4340 C C . ASP D 1 64 ? 91.342 34.201 14.855 1 43.18 64 ASP D C 1
ATOM 4341 O O . ASP D 1 64 ? 92.374 34.571 14.289 1 43.35 64 ASP D O 1
ATOM 4346 N N . ALA D 1 65 ? 90.694 34.955 15.757 1 42.58 65 ALA D N 1
ATOM 4347 C CA . ALA D 1 65 ? 91.135 36.269 16.195 1 42.84 65 ALA D CA 1
ATOM 4348 C C . ALA D 1 65 ? 92.475 36.22 16.927 1 43.14 65 ALA D C 1
ATOM 4349 O O . ALA D 1 65 ? 93.232 37.18 16.868 1 43 65 ALA D O 1
ATOM 4351 N N . GLU D 1 66 ? 92.773 35.11 17.606 1 43.2 66 GLU D N 1
ATOM 4352 C CA . GLU D 1 66 ? 94.012 34.95 18.353 1 43.21 66 GLU D CA 1
ATOM 4353 C C . GLU D 1 66 ? 95.216 34.979 17.416 1 42.22 66 GLU D C 1
ATOM 4354 O O . GLU D 1 66 ? 96.176 35.687 17.68 1 42.83 66 GLU D O 1
ATOM 4360 N N . ASN D 1 67 ? 95.151 34.255 16.309 1 40.82 67 ASN D N 1
ATOM 4361 C CA . ASN D 1 67 ? 96.218 34.248 15.318 1 39.92 67 ASN D CA 1
ATOM 4362 C C . ASN D 1 67 ? 96.319 35.565 14.578 1 38.53 67 ASN D C 1
ATOM 4363 O O . ASN D 1 67 ? 97.422 36.002 14.253 1 38.61 67 ASN D O 1
ATOM 4368 N N . ARG D 1 68 ? 95.18 36.216 14.33 1 36.86 68 ARG D N 1
ATOM 4369 C CA . ARG D 1 68 ? 95.16 37.496 13.667 1 36.12 68 ARG D CA 1
ATOM 4370 C C . ARG D 1 68 ? 95.834 38.539 14.535 1 36.07 68 ARG D C 1
ATOM 4371 O O . ARG D 1 68 ? 96.597 39.334 14.016 1 35.77 68 ARG D O 1
ATOM 4379 N N . ASP D 1 69 ? 95.559 38.529 15.852 1 36.6 69 ASP D N 1
ATOM 4380 C CA . ASP D 1 69 ? 96.16 39.456 16.806 1 37.58 69 ASP D CA 1
ATOM 4381 C C . ASP D 1 69 ? 97.66 39.194 16.955 1 37.91 69 ASP D C 1
ATOM 4382 O O . ASP D 1 69 ? 98.427 40.136 17.081 1 37.78 69 ASP D O 1
ATOM 4387 N N . LEU D 1 70 ? 98.083 37.928 16.883 1 37.99 70 LEU D N 1
ATOM 4388 C CA . LEU D 1 70 ? 99.497 37.586 16.926 1 38.68 70 LEU D CA 1
ATOM 4389 C C . LEU D 1 70 ? 100.195 38.086 15.668 1 38.63 70 LEU D C 1
ATOM 4390 O O . LEU D 1 70 ? 101.327 38.539 15.763 1 39.65 70 LEU D O 1
ATOM 4395 N N . PHE D 1 71 ? 99.524 38.025 14.491 1 37.19 71 PHE D N 1
ATOM 4396 C CA . PHE D 1 71 ? 100.049 38.551 13.23 1 35.68 71 PHE D CA 1
ATOM 4397 C C . PHE D 1 71 ? 100.281 40.059 13.363 1 35.58 71 PHE D C 1
ATOM 4398 O O . PHE D 1 71 ? 101.292 40.562 12.912 1 35.72 71 PHE D O 1
ATOM 4406 N N . LEU D 1 72 ? 99.33 40.773 13.955 1 35.65 72 LEU D N 1
ATOM 4407 C CA . LEU D 1 72 ? 99.433 42.212 14.161 1 36.17 72 LEU D CA 1
ATOM 4408 C C . LEU D 1 72 ? 100.545 42.569 15.15 1 37.81 72 LEU D C 1
ATOM 4409 O O . LEU D 1 72 ? 101.235 43.572 14.956 1 38.93 72 LEU D O 1
ATOM 4414 N N . ALA D 1 73 ? 100.757 41.727 16.166 1 37.99 73 ALA D N 1
ATOM 4415 C CA . ALA D 1 73 ? 101.83 41.898 17.144 1 39.12 73 ALA D CA 1
ATOM 4416 C C . ALA D 1 73 ? 103.179 41.685 16.45 1 40.13 73 ALA D C 1
ATOM 4417 O O . ALA D 1 73 ? 104.098 42.477 16.638 1 40.8 73 ALA D O 1
ATOM 4419 N N . LEU D 1 74 ? 103.278 40.668 15.586 1 40.32 74 LEU D N 1
ATOM 4420 C CA . LEU D 1 74 ? 104.493 40.41 14.82 1 40.72 74 LEU D CA 1
ATOM 4421 C C . LEU D 1 74 ? 104.807 41.581 13.892 1 41.76 74 LEU D C 1
ATOM 4422 O O . LEU D 1 74 ? 105.963 41.973 13.785 1 41.39 74 LEU D O 1
ATOM 4427 N N . LEU D 1 75 ? 103.776 42.165 13.243 1 42.75 75 LEU D N 1
ATOM 4428 C CA . LEU D 1 75 ? 103.95 43.31 12.347 1 43.97 75 LEU D CA 1
ATOM 4429 C C . LEU D 1 75 ? 104.507 44.52 13.043 1 45.5 75 LEU D C 1
ATOM 4430 O O . LEU D 1 75 ? 105.141 45.341 12.391 1 46 75 LEU D O 1
ATOM 4435 N N . SER D 1 76 ? 104.228 44.681 14.338 1 46.3 76 SER D N 1
ATOM 4436 C CA . SER D 1 76 ? 104.716 45.826 15.087 1 47.5 76 SER D CA 1
ATOM 4437 C C . SER D 1 76 ? 106.221 45.773 15.361 1 49.27 76 SER D C 1
ATOM 4438 O O . SER D 1 76 ? 106.781 46.787 15.755 1 50.42 76 SER D O 1
ATOM 4441 N N . VAL D 1 77 ? 106.871 44.608 15.172 1 49.53 77 VAL D N 1
ATOM 4442 C CA . VAL D 1 77 ? 108.299 44.428 15.376 1 50.26 77 VAL D CA 1
ATOM 4443 C C . VAL D 1 77 ? 109.004 44.939 14.122 1 51.48 77 VAL D C 1
ATOM 4444 O O . VAL D 1 77 ? 108.655 44.518 13.012 1 51.53 77 VAL D O 1
ATOM 4448 N N . SER D 1 78 ? 109.989 45.847 14.286 1 52.19 78 SER D N 1
ATOM 4449 C CA . SER D 1 78 ? 110.78 46.372 13.167 1 53.03 78 SER D CA 1
ATOM 4450 C C . SER D 1 78 ? 111.586 45.228 12.568 1 52.81 78 SER D C 1
ATOM 4451 O O . SER D 1 78 ? 112.179 44.428 13.29 1 52.9 78 SER D O 1
ATOM 4454 N N . GLY D 1 79 ? 111.536 45.113 11.255 1 52.5 79 GLY D N 1
ATOM 4455 C CA . GLY D 1 79 ? 112.17 44.003 10.561 1 52.5 79 GLY D CA 1
ATOM 4456 C C . GLY D 1 79 ? 111.197 42.886 10.222 1 52.35 79 GLY D C 1
ATOM 4457 O O . GLY D 1 79 ? 111.52 42.006 9.422 1 53.03 79 GLY D O 1
ATOM 4458 N N . VAL D 1 80 ? 109.994 42.891 10.83 1 51.11 80 VAL D N 1
ATOM 4459 C CA . VAL D 1 80 ? 108.982 41.888 10.536 1 49.9 80 VAL D CA 1
ATOM 4460 C C . VAL D 1 80 ? 107.851 42.515 9.754 1 48.59 80 VAL D C 1
ATOM 4461 O O . VAL D 1 80 ? 107.178 43.422 10.237 1 48.95 80 VAL D O 1
ATOM 4465 N N . GLY D 1 81 ? 107.68 42.06 8.531 1 46.89 81 GLY D N 1
ATOM 4466 C CA . GLY D 1 81 ? 106.598 42.531 7.685 1 46.17 81 GLY D CA 1
ATOM 4467 C C . GLY D 1 81 ? 105.537 41.458 7.511 1 44.95 81 GLY D C 1
ATOM 4468 O O . GLY D 1 81 ? 105.586 40.393 8.137 1 44.82 81 GLY D O 1
ATOM 4469 N N . PRO D 1 82 ? 104.575 41.703 6.622 1 43.67 82 PRO D N 1
ATOM 4470 C CA . PRO D 1 82 ? 103.482 40.74 6.444 1 42.63 82 PRO D CA 1
ATOM 4471 C C . PRO D 1 82 ? 103.907 39.343 6.015 1 41.9 82 PRO D C 1
ATOM 4472 O O . PRO D 1 82 ? 103.374 38.384 6.544 1 41.65 82 PRO D O 1
ATOM 4476 N N . ARG D 1 83 ? 104.866 39.218 5.095 1 41.53 83 ARG D N 1
ATOM 4477 C CA . ARG D 1 83 ? 105.327 37.914 4.622 1 42.1 83 ARG D CA 1
ATOM 4478 C C . ARG D 1 83 ? 105.986 37.1 5.724 1 42.69 83 ARG D C 1
ATOM 4479 O O . ARG D 1 83 ? 105.713 35.905 5.865 1 43.02 83 ARG D O 1
ATOM 4481 N N . LEU D 1 84 ? 106.829 37.745 6.524 1 42.74 84 LEU D N 1
ATOM 4482 C CA . LEU D 1 84 ? 107.517 37.093 7.626 1 43.43 84 LEU D CA 1
ATOM 4483 C C . LEU D 1 84 ? 106.57 36.755 8.772 1 42.76 84 LEU D C 1
ATOM 4484 O O . LEU D 1 84 ? 106.706 35.698 9.392 1 43.61 84 LEU D O 1
ATOM 4489 N N . ALA D 1 85 ? 105.603 37.63 9.045 1 41.32 85 ALA D N 1
ATOM 4490 C CA . ALA D 1 85 ? 104.608 37.363 10.078 1 40.6 85 ALA D CA 1
ATOM 4491 C C . ALA D 1 85 ? 103.724 36.179 9.65 1 40.18 85 ALA D C 1
ATOM 4492 O O . ALA D 1 85 ? 103.374 35.366 10.501 1 40.72 85 ALA D O 1
ATOM 4494 N N . MET D 1 86 ? 103.404 36.048 8.342 1 39.15 86 MET D N 1
ATOM 4495 C CA . MET D 1 86 ? 102.603 34.925 7.848 1 39.25 86 MET D CA 1
ATOM 4496 C C . MET D 1 86 ? 103.403 33.64 7.914 1 39.8 86 MET D C 1
ATOM 4497 O O . MET D 1 86 ? 102.877 32.627 8.359 1 39.67 86 MET D O 1
ATOM 4502 N N . ALA D 1 87 ? 104.692 33.69 7.54 1 40.35 87 ALA D N 1
ATOM 4503 C CA . ALA D 1 87 ? 105.57 32.524 7.621 1 41.3 87 ALA D CA 1
ATOM 4504 C C . ALA D 1 87 ? 105.708 32.043 9.066 1 42.44 87 ALA D C 1
ATOM 4505 O O . ALA D 1 87 ? 105.715 30.842 9.308 1 43.11 87 ALA D O 1
ATOM 4507 N N . THR D 1 88 ? 105.748 32.97 10.028 1 42.6 88 THR D N 1
ATOM 4508 C CA . THR D 1 88 ? 105.824 32.648 11.454 1 43.47 88 THR D CA 1
ATOM 4509 C C . THR D 1 88 ? 104.566 31.936 11.943 1 45.4 88 THR D C 1
ATOM 4510 O O . THR D 1 88 ? 104.649 31.038 12.781 1 45.62 88 THR D O 1
ATOM 4514 N N . LEU D 1 89 ? 103.39 32.371 11.467 1 46.52 89 LEU D N 1
ATOM 4515 C CA . LEU D 1 89 ? 102.135 31.727 11.84 1 47.73 89 LEU D CA 1
ATOM 4516 C C . LEU D 1 89 ? 101.875 30.425 11.062 1 49.39 89 LEU D C 1
ATOM 4517 O O . LEU D 1 89 ? 101.116 29.583 11.528 1 50.27 89 LEU D O 1
ATOM 4522 N N . ALA D 1 90 ? 102.529 30.239 9.913 1 49.89 90 ALA D N 1
ATOM 4523 C CA . ALA D 1 90 ? 102.44 28.996 9.155 1 51.18 90 ALA D CA 1
ATOM 4524 C C . ALA D 1 90 ? 103.266 27.887 9.859 1 53.18 90 ALA D C 1
ATOM 4525 O O . ALA D 1 90 ? 102.877 26.721 9.835 1 53.68 90 ALA D O 1
ATOM 4527 N N . VAL D 1 91 ? 104.396 28.265 10.493 1 54.26 91 VAL D N 1
ATOM 4528 C CA . VAL D 1 91 ? 105.302 27.367 11.214 1 55.69 91 VAL D CA 1
ATOM 4529 C C . VAL D 1 91 ? 104.879 27.187 12.687 1 57.66 91 VAL D C 1
ATOM 4530 O O . VAL D 1 91 ? 104.945 26.07 13.207 1 58.41 91 VAL D O 1
ATOM 4534 N N . HIS D 1 92 ? 104.397 28.257 13.345 1 58.55 92 HIS D N 1
ATOM 4535 C CA . HIS D 1 92 ? 104.001 28.163 14.748 1 60.51 92 HIS D CA 1
ATOM 4536 C C . HIS D 1 92 ? 102.542 28.47 15.006 1 62.85 92 HIS D C 1
ATOM 4537 O O . HIS D 1 92 ? 102.054 29.525 14.603 1 63.57 92 HIS D O 1
ATOM 4544 N N . 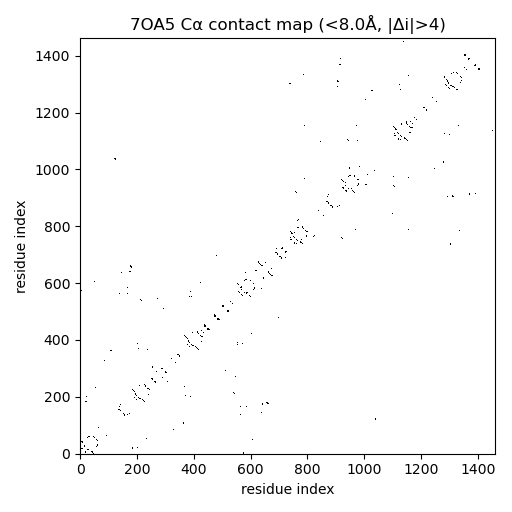ASP D 1 93 ? 101.849 27.58 15.736 1 63.81 93 ASP D N 1
ATOM 4545 C CA . ASP D 1 93 ? 100.454 27.829 16.104 1 65.13 93 ASP D CA 1
ATOM 4546 C C . ASP D 1 93 ? 100.382 28.924 17.174 1 65.82 93 ASP D C 1
ATOM 4547 O O . ASP D 1 93 ? 101.417 29.359 17.68 1 66.2 93 ASP D O 1
ATOM 4552 N N . ALA D 1 94 ? 99.18 29.405 17.492 1 66.04 94 ALA D N 1
ATOM 4553 C CA . ALA D 1 94 ? 99.012 30.475 18.47 1 66.79 94 ALA D CA 1
ATOM 4554 C C . ALA D 1 94 ? 99.615 30.168 19.849 1 67.47 94 ALA D C 1
ATOM 4555 O O . ALA D 1 94 ? 100.192 31.051 20.492 1 67.52 94 ALA D O 1
ATOM 4557 N N . ALA D 1 95 ? 99.496 28.91 20.284 1 67.51 95 ALA D N 1
ATOM 4558 C CA . ALA D 1 95 ? 100.014 28.461 21.565 1 67.68 95 ALA D CA 1
ATOM 4559 C C . ALA D 1 95 ? 101.536 28.345 21.531 1 67.79 95 ALA D C 1
ATOM 4560 O O . ALA D 1 95 ? 102.187 28.748 22.495 1 68.04 95 ALA D O 1
ATOM 4562 N N . ALA D 1 96 ? 102.103 27.775 20.446 1 67.3 96 ALA D N 1
ATOM 4563 C CA . ALA D 1 96 ? 103.548 27.593 20.333 1 67.43 96 ALA D CA 1
ATOM 4564 C C . ALA D 1 96 ? 104.256 28.93 20.202 1 68.09 96 ALA D C 1
ATOM 4565 O O . ALA D 1 96 ? 105.311 29.116 20.802 1 68.61 96 ALA D O 1
ATOM 4567 N N . LEU D 1 97 ? 103.671 29.872 19.45 1 67.65 97 LEU D N 1
ATOM 4568 C CA . LEU D 1 97 ? 104.269 31.186 19.284 1 67.51 97 LEU D CA 1
ATOM 4569 C C . LEU D 1 97 ? 104.243 31.955 20.598 1 67.71 97 LEU D C 1
ATOM 4570 O O . LEU D 1 97 ? 105.237 32.59 20.938 1 67.89 97 LEU D O 1
ATOM 4575 N N . ARG D 1 98 ? 103.14 31.873 21.359 1 67.78 98 ARG D N 1
ATOM 4576 C CA . ARG D 1 98 ? 103.068 32.572 22.646 1 68.51 98 ARG D CA 1
ATOM 4577 C C . ARG D 1 98 ? 103.969 31.932 23.713 1 68.97 98 ARG D C 1
ATOM 4578 O O . ARG D 1 98 ? 104.47 32.629 24.601 1 69.12 98 ARG D O 1
ATOM 4586 N N . GLN D 1 99 ? 104.188 30.61 23.606 1 68.83 99 GLN D N 1
ATOM 4587 C CA . GLN D 1 99 ? 105.062 29.854 24.487 1 69.12 99 GLN D CA 1
ATOM 4588 C C . GLN D 1 99 ? 106.501 30.28 24.198 1 68.89 99 GLN D C 1
ATOM 4589 O O . GLN D 1 99 ? 107.215 30.657 25.123 1 69.21 99 GLN D O 1
ATOM 4595 N N . ALA D 1 100 ? 106.912 30.278 22.917 1 68.05 100 ALA D N 1
ATOM 4596 C CA . ALA D 1 100 ? 108.258 30.68 22.531 1 67.86 100 ALA D CA 1
ATOM 4597 C C . ALA D 1 100 ? 108.586 32.11 22.961 1 68.23 100 ALA D C 1
ATOM 4598 O O . ALA D 1 100 ? 109.74 32.397 23.243 1 68.7 100 ALA D O 1
ATOM 4600 N N . LEU D 1 101 ? 107.581 32.991 23.065 1 67.94 101 LEU D N 1
ATOM 4601 C CA . LEU D 1 101 ? 107.796 34.37 23.504 1 68.15 101 LEU D CA 1
ATOM 4602 C C . LEU D 1 101 ? 108.037 34.419 25.01 1 68.89 101 LEU D C 1
ATOM 4603 O O . LEU D 1 101 ? 108.937 35.126 25.466 1 69.56 101 LEU D O 1
ATOM 4608 N N . ALA D 1 102 ? 107.242 33.665 25.78 1 68.5 102 ALA D N 1
ATOM 4609 C CA . ALA D 1 102 ? 107.376 33.587 27.234 1 68.68 102 ALA D CA 1
ATOM 4610 C C . ALA D 1 102 ? 108.713 32.935 27.647 1 68.5 102 ALA D C 1
ATOM 4611 O O . ALA D 1 102 ? 109.385 33.43 28.554 1 68.68 102 ALA D O 1
ATOM 4613 N N . ASP D 1 103 ? 109.1 31.847 26.966 1 67.75 103 ASP D N 1
ATOM 4614 C CA . ASP D 1 103 ? 110.34 31.129 27.242 1 67.47 103 ASP D CA 1
ATOM 4615 C C . ASP D 1 103 ? 111.556 31.686 26.5 1 66.83 103 ASP D C 1
ATOM 4616 O O . ASP D 1 103 ? 112.608 31.054 26.553 1 67.04 103 ASP D O 1
ATOM 4621 N N . SER D 1 104 ? 111.415 32.8 25.745 1 65.91 104 SER D N 1
ATOM 4622 C CA . SER D 1 104 ? 112.499 33.391 24.947 1 65.51 104 SER D CA 1
ATOM 4623 C C . SER D 1 104 ? 113.196 32.354 24.066 1 65.21 104 SER D C 1
ATOM 4624 O O . SER D 1 104 ? 114.413 32.364 23.927 1 65.48 104 SER D O 1
ATOM 4627 N N . ASP D 1 105 ? 112.407 31.431 23.511 1 64.66 105 ASP D N 1
ATOM 4628 C CA . ASP D 1 105 ? 112.88 30.343 22.668 1 64.56 105 ASP D CA 1
ATOM 4629 C C . ASP D 1 105 ? 113.227 30.853 21.28 1 63.69 105 ASP D C 1
ATOM 4630 O O . ASP D 1 105 ? 112.477 30.661 20.326 1 63.9 105 ASP D O 1
ATOM 4635 N N . VAL D 1 106 ? 114.391 31.48 21.181 1 62.62 106 VAL D N 1
ATOM 4636 C CA . VAL D 1 106 ? 114.947 32.021 19.953 1 62.2 106 VAL D CA 1
ATOM 4637 C C . VAL D 1 106 ? 115.159 30.923 18.905 1 62.43 106 VAL D C 1
ATOM 4638 O O . VAL D 1 106 ? 114.998 31.17 17.707 1 62.6 106 VAL D O 1
ATOM 4642 N N . ALA D 1 107 ? 115.491 29.7 19.353 1 62.17 107 ALA D N 1
ATOM 4643 C CA . ALA D 1 107 ? 115.73 28.577 18.453 1 61.95 107 ALA D CA 1
ATOM 4644 C C . ALA D 1 107 ? 114.48 28.165 17.692 1 61.47 107 ALA D C 1
ATOM 4645 O O . ALA D 1 107 ? 114.59 27.814 16.518 1 61.79 107 ALA D O 1
ATOM 4647 N N . SER D 1 108 ? 113.301 28.193 18.342 1 60.62 108 SER D N 1
ATOM 4648 C CA . SER D 1 108 ? 112.049 27.814 17.677 1 60.49 108 SER D CA 1
ATOM 4649 C C . SER D 1 108 ? 111.66 28.87 16.659 1 59.47 108 SER D C 1
ATOM 4650 O O . SER D 1 108 ? 111.322 28.525 15.531 1 59.86 108 SER D O 1
ATOM 4653 N N . LEU D 1 109 ? 111.794 30.154 17.026 1 58.05 109 LEU D N 1
ATOM 4654 C CA . LEU D 1 109 ? 111.531 31.279 16.129 1 56.96 109 LEU D CA 1
ATOM 4655 C C . LEU D 1 109 ? 112.449 31.253 14.922 1 55.93 109 LEU D C 1
ATOM 4656 O O . LEU D 1 109 ? 112.005 31.529 13.818 1 55.95 109 LEU D O 1
ATOM 4661 N N . THR D 1 110 ? 113.708 30.858 15.114 1 55.33 110 THR D N 1
ATOM 4662 C CA . THR D 1 110 ? 114.693 30.731 14.035 1 55.24 110 THR D CA 1
ATOM 4663 C C . THR D 1 110 ? 114.337 29.609 13.047 1 54.41 110 THR D C 1
ATOM 4664 O O . THR D 1 110 ? 114.833 29.628 11.922 1 54.03 110 THR D O 1
ATOM 4668 N N . ARG D 1 111 ? 113.442 28.664 13.428 1 54.22 111 ARG D N 1
ATOM 4669 C CA . ARG D 1 111 ? 112.973 27.61 12.517 1 54.75 111 ARG D CA 1
ATOM 4670 C C . ARG D 1 111 ? 112.169 28.203 11.341 1 55.17 111 ARG D C 1
ATOM 4671 O O . ARG D 1 111 ? 112.179 27.633 10.248 1 55.73 111 ARG D O 1
ATOM 4674 N N . VAL D 1 112 ? 111.484 29.346 11.571 1 54.5 112 VAL D N 1
ATOM 4675 C CA . VAL D 1 112 ? 110.709 30.059 10.565 1 54.12 112 VAL D CA 1
ATOM 4676 C C . VAL D 1 112 ? 111.686 30.614 9.545 1 54.82 112 VAL D C 1
ATOM 4677 O O . VAL D 1 112 ? 112.596 31.348 9.92 1 55.44 112 VAL D O 1
ATOM 4681 N N . PRO D 1 113 ? 111.518 30.293 8.257 1 54.66 113 PRO D N 1
ATOM 4682 C CA . PRO D 1 113 ? 112.443 30.82 7.242 1 55.01 113 PRO D CA 1
ATOM 4683 C C . PRO D 1 113 ? 112.322 32.32 7.082 1 56.18 113 PRO D C 1
ATOM 4684 O O . PRO D 1 113 ? 111.214 32.855 7.117 1 56.85 113 PRO D O 1
ATOM 4688 N N . GLY D 1 114 ? 113.462 32.988 6.939 1 56.04 114 GLY D N 1
ATOM 4689 C CA . GLY D 1 114 ? 113.519 34.439 6.861 1 56.15 114 GLY D CA 1
ATOM 4690 C C . GLY D 1 114 ? 113.858 35.076 8.2 1 56.47 114 GLY D C 1
ATOM 4691 O O . GLY D 1 114 ? 114.329 36.211 8.231 1 56.72 114 GLY D O 1
ATOM 4692 N N . ILE D 1 115 ? 113.634 34.351 9.321 1 56.55 115 ILE D N 1
ATOM 4693 C CA . ILE D 1 115 ? 113.959 34.807 10.679 1 57.31 115 ILE D CA 1
ATOM 4694 C C . ILE D 1 115 ? 115.249 34.143 11.171 1 58.07 115 ILE D C 1
ATOM 4695 O O . ILE D 1 115 ? 115.292 32.919 11.375 1 58.26 115 ILE D O 1
ATOM 4700 N N . GLY D 1 116 ? 116.269 34.964 11.384 1 58.14 116 GLY D N 1
ATOM 4701 C CA . GLY D 1 116 ? 117.556 34.517 11.895 1 58.51 116 GLY D CA 1
ATOM 4702 C C . GLY D 1 116 ? 117.669 34.779 13.38 1 59.06 116 GLY D C 1
ATOM 4703 O O . GLY D 1 116 ? 116.693 35.193 14.018 1 59.42 116 GLY D O 1
ATOM 4704 N N . LYS D 1 117 ? 118.861 34.555 13.957 1 58.96 117 LYS D N 1
ATOM 4705 C CA . LYS D 1 117 ? 119.065 34.766 15.394 1 59 117 LYS D CA 1
ATOM 4706 C C . LYS D 1 117 ? 118.735 36.203 15.826 1 58.47 117 LYS D C 1
ATOM 4707 O O . LYS D 1 117 ? 118.087 36.407 16.85 1 58.53 117 LYS D O 1
ATOM 4709 N N . ARG D 1 118 ? 119.142 37.186 15.022 1 58.04 118 ARG D N 1
ATOM 4710 C CA . ARG D 1 118 ? 118.9 38.596 15.322 1 58.23 118 ARG D CA 1
ATOM 4711 C C . ARG D 1 118 ? 117.415 38.931 15.303 1 56.91 118 ARG D C 1
ATOM 4712 O O . ARG D 1 118 ? 116.914 39.541 16.248 1 57.05 118 ARG D O 1
ATOM 4720 N N . GLY D 1 119 ? 116.728 38.496 14.253 1 55.58 119 GLY D N 1
ATOM 4721 C CA . GLY D 1 119 ? 115.294 38.696 14.108 1 54.77 119 GLY D CA 1
ATOM 4722 C C . GLY D 1 119 ? 114.512 38.043 15.225 1 53.4 119 GLY D C 1
ATOM 4723 O O . GLY D 1 119 ? 113.644 38.682 15.82 1 53.63 119 GLY D O 1
ATOM 4724 N N . ALA D 1 120 ? 114.873 36.804 15.579 1 52.08 120 ALA D N 1
ATOM 4725 C CA . ALA D 1 120 ? 114.212 36.076 16.665 1 51.44 120 ALA D CA 1
ATOM 4726 C C . ALA D 1 120 ? 114.386 36.792 17.994 1 51.2 120 ALA D C 1
ATOM 4727 O O . ALA D 1 120 ? 113.437 36.904 18.771 1 51.23 120 ALA D O 1
ATOM 4729 N N . GLU D 1 121 ? 115.579 37.34 18.233 1 51.08 121 GLU D N 1
ATOM 4730 C CA . GLU D 1 121 ? 115.843 38.093 19.456 1 51.17 121 GLU D CA 1
ATOM 4731 C C . GLU D 1 121 ? 115.077 39.398 19.507 1 49.06 121 GLU D C 1
ATOM 4732 O O . GLU D 1 121 ? 114.65 39.799 20.587 1 48.62 121 GLU D O 1
ATOM 4738 N N . ARG D 1 122 ? 114.87 40.044 18.347 1 48.17 122 ARG D N 1
ATOM 4739 C CA . ARG D 1 122 ? 114.094 41.282 18.26 1 48.47 122 ARG D CA 1
ATOM 4740 C C . ARG D 1 122 ? 112.636 41.007 18.56 1 47.33 122 ARG D C 1
ATOM 4741 O O . ARG D 1 122 ? 112.026 41.755 19.316 1 47.89 122 ARG D O 1
ATOM 4749 N N . ILE D 1 123 ? 112.086 39.915 18.01 1 45.94 123 ILE D N 1
ATOM 4750 C CA . ILE D 1 123 ? 110.702 39.509 18.23 1 45.33 123 ILE D CA 1
ATOM 4751 C C . ILE D 1 123 ? 110.47 39.232 19.696 1 46.42 123 ILE D C 1
ATOM 4752 O O . ILE D 1 123 ? 109.545 39.802 20.261 1 46.98 123 ILE D O 1
ATOM 4757 N N . VAL D 1 124 ? 111.332 38.396 20.327 1 46.87 124 VAL D N 1
ATOM 4758 C CA . VAL D 1 124 ? 111.263 38.075 21.759 1 47.85 124 VAL D CA 1
ATOM 4759 C C . VAL D 1 124 ? 111.358 39.354 22.584 1 48.29 124 VAL D C 1
ATOM 4760 O O . VAL D 1 124 ? 110.552 39.573 23.49 1 48.51 124 VAL D O 1
ATOM 4764 N N . LEU D 1 125 ? 112.325 40.214 22.257 1 48.51 125 LEU D N 1
ATOM 4765 C CA . LEU D 1 125 ? 112.512 41.462 22.984 1 49.7 125 LEU D CA 1
ATOM 4766 C C . LEU D 1 125 ? 111.275 42.349 22.936 1 51.3 125 LEU D C 1
ATOM 4767 O O . LEU D 1 125 ? 110.861 42.902 23.964 1 50.82 125 LEU D O 1
ATOM 4772 N N . GLU D 1 126 ? 110.675 42.472 21.741 1 52.83 126 GLU D N 1
ATOM 4773 C CA . GLU D 1 126 ? 109.517 43.327 21.548 1 54.85 126 GLU D CA 1
ATOM 4774 C C . GLU D 1 126 ? 108.194 42.748 22.042 1 56.17 126 GLU D C 1
ATOM 4775 O O . GLU D 1 126 ? 107.343 43.51 22.502 1 55.96 126 GLU D O 1
ATOM 4781 N N . LEU D 1 127 ? 108.013 41.424 21.966 1 57.46 127 LEU D N 1
ATOM 4782 C CA . LEU D 1 127 ? 106.722 40.836 22.294 1 59.38 127 LEU D CA 1
ATOM 4783 C C . LEU D 1 127 ? 106.619 40.049 23.603 1 62.32 127 LEU D C 1
ATOM 4784 O O . LEU D 1 127 ? 105.491 39.725 23.968 1 62.74 127 LEU D O 1
ATOM 4789 N N . ARG D 1 128 ? 107.726 39.754 24.323 1 64.21 128 ARG D N 1
ATOM 4790 C CA . ARG D 1 128 ? 107.626 38.986 25.571 1 66.46 128 ARG D CA 1
ATOM 4791 C C . ARG D 1 128 ? 106.66 39.609 26.586 1 69.13 128 ARG D C 1
ATOM 4792 O O . ARG D 1 128 ? 105.709 38.945 27.004 1 69.55 128 ARG D O 1
ATOM 4794 N N . ASP D 1 129 ? 106.836 40.896 26.909 1 70.93 129 ASP D N 1
ATOM 4795 C CA . ASP D 1 129 ? 105.951 41.554 27.878 1 73.45 129 ASP D CA 1
ATOM 4796 C C . ASP D 1 129 ? 104.632 42.073 27.287 1 75.39 129 ASP D C 1
ATOM 4797 O O . ASP D 1 129 ? 103.717 42.411 28.04 1 75.39 129 ASP D O 1
ATOM 4802 N N . LYS D 1 130 ? 104.531 42.143 25.951 1 76.73 130 LYS D N 1
ATOM 4803 C CA . LYS D 1 130 ? 103.322 42.613 25.274 1 78.29 130 LYS D CA 1
ATOM 4804 C C . LYS D 1 130 ? 102.449 41.434 24.816 1 80.31 130 LYS D C 1
ATOM 4805 O O . LYS D 1 130 ? 101.815 41.507 23.767 1 80.63 130 LYS D O 1
ATOM 4807 N N . VAL D 1 131 ? 102.436 40.337 25.592 1 81.42 131 VAL D N 1
ATOM 4808 C CA . VAL D 1 131 ? 101.677 39.144 25.231 1 82.76 131 VAL D CA 1
ATOM 4809 C C . VAL D 1 131 ? 100.819 38.621 26.421 1 84.24 131 VAL D C 1
ATOM 4810 O O . VAL D 1 131 ? 101.123 38.904 27.587 1 84.6 131 VAL D O 1
ATOM 4814 N N . GLY D 1 132 ? 99.741 37.9 26.104 1 84.68 132 GLY D N 1
ATOM 4815 C CA . GLY D 1 132 ? 98.83 37.358 27.106 1 85.34 132 GLY D CA 1
ATOM 4816 C C . GLY D 1 132 ? 99.177 35.959 27.575 1 85.64 132 GLY D C 1
ATOM 4817 O O . GLY D 1 132 ? 100.348 35.633 27.785 1 85.67 132 GLY D O 1
ATOM 4818 N N . GLY D 1 147 ? 87.866 35.591 41.528 1 77.81 147 GLY D N 1
ATOM 4819 C CA . GLY D 1 147 ? 88.772 36.669 41.154 1 78.12 147 GLY D CA 1
ATOM 4820 C C . GLY D 1 147 ? 88.074 37.782 40.398 1 78.1 147 GLY D C 1
ATOM 4821 O O . GLY D 1 147 ? 87.194 37.515 39.566 1 78.39 147 GLY D O 1
ATOM 4822 N N . ASN D 1 148 ? 88.462 39.051 40.678 1 77.2 148 ASN D N 1
ATOM 4823 C CA . ASN D 1 148 ? 87.853 40.208 40.008 1 76.16 148 ASN D CA 1
ATOM 4824 C C . ASN D 1 148 ? 88.509 40.557 38.663 1 73.77 148 ASN D C 1
ATOM 4825 O O . ASN D 1 148 ? 89.405 41.41 38.584 1 73.98 148 ASN D O 1
ATOM 4830 N N . ALA D 1 149 ? 88.015 39.891 37.608 1 71.07 149 ALA D N 1
ATOM 4831 C CA . ALA D 1 149 ? 88.367 40.059 36.193 1 68.6 149 ALA D CA 1
ATOM 4832 C C . ALA D 1 149 ? 87.786 41.376 35.631 1 65.09 149 ALA D C 1
ATOM 4833 O O . ALA D 1 149 ? 88.323 41.917 34.663 1 65.31 149 ALA D O 1
ATOM 4835 N N . VAL D 1 150 ? 86.668 41.858 36.22 1 61.57 150 VAL D N 1
ATOM 4836 C CA . VAL D 1 150 ? 86.01 43.106 35.863 1 58.73 150 VAL D CA 1
ATOM 4837 C C . VAL D 1 150 ? 86.981 44.25 36.159 1 55.48 150 VAL D C 1
ATOM 4838 O O . VAL D 1 150 ? 87.185 45.107 35.306 1 55.13 150 VAL D O 1
ATOM 4842 N N . ARG D 1 151 ? 87.607 44.232 37.34 1 53.17 151 ARG D N 1
ATOM 4843 C CA . ARG D 1 151 ? 88.558 45.262 37.752 1 51.6 151 ARG D CA 1
ATOM 4844 C C . ARG D 1 151 ? 89.754 45.383 36.818 1 49.83 151 ARG D C 1
ATOM 4845 O O . ARG D 1 151 ? 90.069 46.476 36.372 1 50.14 151 ARG D O 1
ATOM 4853 N N . GLY D 1 152 ? 90.384 44.263 36.506 1 48.18 152 GLY D N 1
ATOM 4854 C CA . GLY D 1 152 ? 91.55 44.256 35.641 1 47.24 152 GLY D CA 1
ATOM 4855 C C . GLY D 1 152 ? 91.249 44.741 34.243 1 46.12 152 GLY D C 1
ATOM 4856 O O . GLY D 1 152 ? 92.052 45.467 33.661 1 46.74 152 GLY D O 1
ATOM 4857 N N . SER D 1 153 ? 90.086 44.352 33.699 1 44.39 153 SER D N 1
ATOM 4858 C CA . SER D 1 153 ? 89.654 44.774 32.373 1 43 153 SER D CA 1
ATOM 4859 C C . SER D 1 153 ? 89.361 46.277 32.317 1 41.07 153 SER D C 1
ATOM 4860 O O . SER D 1 153 ? 89.794 46.931 31.374 1 40.71 153 SER D O 1
ATOM 4863 N N . VAL D 1 154 ? 88.664 46.824 33.338 1 39.79 154 VAL D N 1
ATOM 4864 C CA . VAL D 1 154 ? 88.333 48.243 33.381 1 39.66 154 VAL D CA 1
ATOM 4865 C C . VAL D 1 154 ? 89.597 49.075 33.481 1 40.68 154 VAL D C 1
ATOM 4866 O O . VAL D 1 154 ? 89.745 50.043 32.717 1 41.34 154 VAL D O 1
ATOM 4870 N N . VAL D 1 155 ? 90.541 48.67 34.38 1 40.11 155 VAL D N 1
ATOM 4871 C CA . VAL D 1 155 ? 91.826 49.34 34.575 1 39.73 155 VAL D CA 1
ATOM 4872 C C . VAL D 1 155 ? 92.61 49.326 33.276 1 39.44 155 VAL D C 1
ATOM 4873 O O . VAL D 1 155 ? 93.116 50.363 32.854 1 40.1 155 VAL D O 1
ATOM 4877 N N . GLU D 1 156 ? 92.652 48.18 32.605 1 38.81 156 GLU D N 1
ATOM 4878 C CA . GLU D 1 156 ? 93.339 48.027 31.323 1 38.89 156 GLU D CA 1
ATOM 4879 C C . GLU D 1 156 ? 92.742 48.94 30.233 1 38.22 156 GLU D C 1
ATOM 4880 O O . GLU D 1 156 ? 93.488 49.552 29.468 1 39.04 156 GLU D O 1
ATOM 4886 N N . ALA D 1 157 ? 91.408 49.076 30.195 1 36.87 157 ALA D N 1
ATOM 4887 C CA . ALA D 1 157 ? 90.738 49.959 29.238 1 36.39 157 ALA D CA 1
ATOM 4888 C C . ALA D 1 157 ? 91.007 51.457 29.551 1 35.94 157 ALA D C 1
ATOM 4889 O O . ALA D 1 157 ? 91.18 52.261 28.63 1 36.26 157 ALA D O 1
ATOM 4891 N N . LEU D 1 158 ? 91.093 51.81 30.836 1 35.05 158 LEU D N 1
ATOM 4892 C CA . LEU D 1 158 ? 91.4 53.18 31.264 1 35.3 158 LEU D CA 1
ATOM 4893 C C . LEU D 1 158 ? 92.844 53.522 30.93 1 36.7 158 LEU D C 1
ATOM 4894 O O . LEU D 1 158 ? 93.105 54.598 30.407 1 36.95 158 LEU D O 1
ATOM 4899 N N . VAL D 1 159 ? 93.772 52.586 31.168 1 37.81 159 VAL D N 1
ATOM 4900 C CA . VAL D 1 159 ? 95.188 52.74 30.801 1 39.12 159 VAL D CA 1
ATOM 4901 C C . VAL D 1 159 ? 95.31 52.867 29.266 1 39.14 159 VAL D C 1
ATOM 4902 O O . VAL D 1 159 ? 96.012 53.746 28.779 1 39.45 159 VAL D O 1
ATOM 4906 N N . GLY D 1 160 ? 94.53 52.076 28.529 1 38.95 160 GLY D N 1
ATOM 4907 C CA . GLY D 1 160 ? 94.467 52.147 27.075 1 38.82 160 GLY D CA 1
ATOM 4908 C C . GLY D 1 160 ? 93.999 53.5 26.578 1 39.01 160 GLY D C 1
ATOM 4909 O O . GLY D 1 160 ? 94.409 53.951 25.51 1 39.48 160 GLY D O 1
ATOM 4910 N N . LEU D 1 161 ? 93.144 54.18 27.35 1 38.69 161 LEU D N 1
ATOM 4911 C CA . LEU D 1 161 ? 92.692 55.533 27.004 1 38.78 161 LEU D CA 1
ATOM 4912 C C . LEU D 1 161 ? 93.729 56.639 27.354 1 39.24 161 LEU D C 1
ATOM 4913 O O . LEU D 1 161 ? 93.563 57.785 26.937 1 39.83 161 LEU D O 1
ATOM 4918 N N . GLY D 1 162 ? 94.771 56.295 28.104 1 38.47 162 GLY D N 1
ATOM 4919 C CA . GLY D 1 162 ? 95.798 57.25 28.463 1 38.67 162 GLY D CA 1
ATOM 4920 C C . GLY D 1 162 ? 95.905 57.546 29.941 1 39.23 162 GLY D C 1
ATOM 4921 O O . GLY D 1 162 ? 96.773 58.328 30.341 1 39.13 162 GLY D O 1
ATOM 4922 N N . PHE D 1 163 ? 95.024 56.945 30.769 1 39.18 163 PHE D N 1
ATOM 4923 C CA . PHE D 1 163 ? 95.072 57.2 32.2 1 39.72 163 PHE D CA 1
ATOM 4924 C C . PHE D 1 163 ? 96.246 56.493 32.845 1 42.13 163 PHE D C 1
ATOM 4925 O O . PHE D 1 163 ? 96.635 55.402 32.41 1 42.54 163 PHE D O 1
ATOM 4933 N N . ALA D 1 164 ? 96.818 57.111 33.893 1 43.49 164 ALA D N 1
ATOM 4934 C CA . ALA D 1 164 ? 97.916 56.475 34.625 1 45.09 164 ALA D CA 1
ATOM 4935 C C . ALA D 1 164 ? 97.326 55.318 35.414 1 46.22 164 ALA D C 1
ATOM 4936 O O . ALA D 1 164 ? 96.214 55.432 35.911 1 46.43 164 ALA D O 1
ATOM 4938 N N . ALA D 1 165 ? 98.045 54.209 35.516 1 47.18 165 ALA D N 1
ATOM 4939 C CA . ALA D 1 165 ? 97.559 53.02 36.199 1 48.92 165 ALA D CA 1
ATOM 4940 C C . ALA D 1 165 ? 97.047 53.267 37.609 1 51.24 165 ALA D C 1
ATOM 4941 O O . ALA D 1 165 ? 96.033 52.689 37.971 1 52.17 165 ALA D O 1
ATOM 4943 N N . LYS D 1 166 ? 97.688 54.151 38.381 1 51.92 166 LYS D N 1
ATOM 4944 C CA . LYS D 1 166 ? 97.241 54.455 39.738 1 52.69 166 LYS D CA 1
ATOM 4945 C C . LYS D 1 166 ? 95.901 55.19 39.721 1 52.51 166 LYS D C 1
ATOM 4946 O O . LYS D 1 166 ? 94.995 54.829 40.463 1 52.84 166 LYS D O 1
ATOM 4952 N N . GLN D 1 167 ? 95.755 56.187 38.846 1 52.19 167 GLN D N 1
ATOM 4953 C CA . GLN D 1 167 ? 94.493 56.927 38.7 1 52.01 167 GLN D CA 1
ATOM 4954 C C . GLN D 1 167 ? 93.371 56.01 38.132 1 50.14 167 GLN D C 1
ATOM 4955 O O . GLN D 1 167 ? 92.208 56.155 38.506 1 50.37 167 GLN D O 1
ATOM 4961 N N . ALA D 1 168 ? 93.737 55.04 37.286 1 48.11 168 ALA D N 1
ATOM 4962 C CA . ALA D 1 168 ? 92.816 54.061 36.735 1 46.94 168 ALA D CA 1
ATOM 4963 C C . ALA D 1 168 ? 92.34 53.104 37.838 1 46.56 168 ALA D C 1
ATOM 4964 O O . ALA D 1 168 ? 91.143 52.822 37.903 1 46.18 168 ALA D O 1
ATOM 4966 N N . GLU D 1 169 ? 93.259 52.623 38.715 1 46.29 169 GLU D N 1
ATOM 4967 C CA . GLU D 1 169 ? 92.9 51.722 39.818 1 46.63 169 GLU D CA 1
ATOM 4968 C C . GLU D 1 169 ? 92.029 52.433 40.829 1 46.94 169 GLU D C 1
ATOM 4969 O O . GLU D 1 169 ? 91.065 51.857 41.298 1 46.94 169 GLU D O 1
ATOM 4975 N N . GLU D 1 170 ? 92.346 53.687 41.155 1 47.48 170 GLU D N 1
ATOM 4976 C CA . GLU D 1 170 ? 91.575 54.46 42.124 1 48.6 170 GLU D CA 1
ATOM 4977 C C . GLU D 1 170 ? 90.151 54.691 41.665 1 48.5 170 GLU D C 1
ATOM 4978 O O . GLU D 1 170 ? 89.222 54.536 42.46 1 49.08 170 GLU D O 1
ATOM 4984 N N . ALA D 1 171 ? 89.971 55.058 40.384 1 47.12 171 ALA D N 1
ATOM 4985 C CA . ALA D 1 171 ? 88.639 55.305 39.848 1 45.83 171 ALA D CA 1
ATOM 4986 C C . ALA D 1 171 ? 87.831 54.012 39.734 1 44.78 171 ALA D C 1
ATOM 4987 O O . ALA D 1 171 ? 86.664 54.001 40.095 1 44.59 171 ALA D O 1
ATOM 4989 N N . THR D 1 172 ? 88.456 52.923 39.293 1 44.29 172 THR D N 1
ATOM 4990 C CA . THR D 1 172 ? 87.787 51.63 39.174 1 45.15 172 THR D CA 1
ATOM 4991 C C . THR D 1 172 ? 87.377 51.097 40.539 1 46.54 172 THR D C 1
ATOM 4992 O O . THR D 1 172 ? 86.29 50.557 40.667 1 46.63 172 THR D O 1
ATOM 4996 N N . ASP D 1 173 ? 88.243 51.248 41.559 1 47.57 173 ASP D N 1
ATOM 4997 C CA . ASP D 1 173 ? 87.94 50.779 42.908 1 48.53 173 ASP D CA 1
ATOM 4998 C C . ASP D 1 173 ? 86.841 51.62 43.541 1 49.31 173 ASP D C 1
ATOM 4999 O O . ASP D 1 173 ? 85.935 51.054 44.131 1 49.64 173 ASP D O 1
ATOM 5004 N N . GLN D 1 174 ? 86.849 52.94 43.337 1 49.55 174 GLN D N 1
ATOM 5005 C CA . GLN D 1 174 ? 85.778 53.793 43.857 1 50.93 174 GLN D CA 1
ATOM 5006 C C . GLN D 1 174 ? 84.397 53.403 43.281 1 52.09 174 GLN D C 1
ATOM 5007 O O . GLN D 1 174 ? 83.375 53.585 43.932 1 52.45 174 GLN D O 1
ATOM 5013 N N . VAL D 1 175 ? 84.382 52.843 42.068 1 52.69 175 VAL D N 1
ATOM 5014 C CA . VAL D 1 175 ? 83.2 52.432 41.339 1 53.6 175 VAL D CA 1
ATOM 5015 C C . VAL D 1 175 ? 82.758 51.014 41.739 1 55.84 175 VAL D C 1
ATOM 5016 O O . VAL D 1 175 ? 81.57 50.778 41.939 1 55.69 175 VAL D O 1
ATOM 5020 N N . LEU D 1 176 ? 83.704 50.08 41.881 1 57.88 176 LEU D N 1
ATOM 5021 C CA . LEU D 1 176 ? 83.37 48.705 42.26 1 60.36 176 LEU D CA 1
ATOM 5022 C C . LEU D 1 176 ? 83.18 48.506 43.768 1 63.59 176 LEU D C 1
ATOM 5023 O O . LEU D 1 176 ? 82.647 47.482 44.182 1 63.81 176 LEU D O 1
ATOM 5028 N N . ASP D 1 177 ? 83.625 49.461 44.59 1 66.09 177 ASP D N 1
ATOM 5029 C CA . ASP D 1 177 ? 83.483 49.375 46.044 1 69.04 177 ASP D CA 1
ATOM 5030 C C . ASP D 1 177 ? 82.21 50.063 46.536 1 71.79 177 ASP D C 1
ATOM 5031 O O . ASP D 1 177 ? 81.658 49.642 47.554 1 72.43 177 ASP D O 1
ATOM 5036 N N . GLY D 1 178 ? 81.766 51.108 45.833 1 73.18 178 GLY D N 1
ATOM 5037 C CA . GLY D 1 178 ? 80.551 51.836 46.179 1 75.15 178 GLY D CA 1
ATOM 5038 C C . GLY D 1 178 ? 79.304 51.035 45.858 1 77.21 178 GLY D C 1
ATOM 5039 O O . GLY D 1 178 ? 78.44 50.844 46.724 1 77.4 178 GLY D O 1
ATOM 5040 N N . GLU D 1 179 ? 79.199 50.571 44.59 1 78.43 179 GLU D N 1
ATOM 5041 C CA . GLU D 1 179 ? 78.094 49.719 44.116 1 79.86 179 GLU D CA 1
ATOM 5042 C C . GLU D 1 179 ? 78.688 48.375 43.638 1 80.66 179 GLU D C 1
ATOM 5043 O O . GLU D 1 179 ? 78.859 48.161 42.433 1 80.73 179 GLU D O 1
ATOM 5049 N N . LEU D 1 180 ? 79.032 47.49 44.594 1 80.93 180 LEU D N 1
ATOM 5050 C CA . LEU D 1 180 ? 79.615 46.178 44.303 1 81.54 180 LEU D CA 1
ATOM 5051 C C . LEU D 1 180 ? 78.572 45.199 43.774 1 81.82 180 LEU D C 1
ATOM 5052 O O . LEU D 1 180 ? 78.712 43.992 43.967 1 81.93 180 LEU D O 1
ATOM 5054 N N . VAL D 1 186 ? 77.22 46.333 37.393 1 59.66 186 VAL D N 1
ATOM 5055 C CA . VAL D 1 186 ? 77.796 44.985 37.42 1 59.79 186 VAL D CA 1
ATOM 5056 C C . VAL D 1 186 ? 78.782 44.721 36.259 1 58.25 186 VAL D C 1
ATOM 5057 O O . VAL D 1 186 ? 79.905 44.269 36.508 1 58.85 186 VAL D O 1
ATOM 5061 N N . ALA D 1 187 ? 78.331 44.933 34.994 1 55.77 187 ALA D N 1
ATOM 5062 C CA . ALA D 1 187 ? 79.112 44.62 33.79 1 53.41 187 ALA D CA 1
ATOM 5063 C C . ALA D 1 187 ? 80.41 45.433 33.69 1 50.46 187 ALA D C 1
ATOM 5064 O O . ALA D 1 187 ? 80.527 46.496 34.301 1 50.99 187 ALA D O 1
ATOM 5066 N N . THR D 1 188 ? 81.378 44.932 32.928 1 47.18 188 THR D N 1
ATOM 5067 C CA . THR D 1 188 ? 82.663 45.589 32.74 1 44.53 188 THR D CA 1
ATOM 5068 C C . THR D 1 188 ? 82.512 46.905 32.008 1 41.01 188 THR D C 1
ATOM 5069 O O . THR D 1 188 ? 83.131 47.889 32.394 1 40.41 188 THR D O 1
ATOM 5073 N N . SER D 1 189 ? 81.689 46.934 30.955 1 38.93 189 SER D N 1
ATOM 5074 C CA . SER D 1 189 ? 81.499 48.169 30.194 1 37.25 189 SER D CA 1
ATOM 5075 C C . SER D 1 189 ? 80.776 49.218 31.027 1 34.95 189 SER D C 1
ATOM 5076 O O . SER D 1 189 ? 81.125 50.387 30.976 1 34.47 189 SER D O 1
ATOM 5079 N N . SER D 1 190 ? 79.818 48.789 31.837 1 33.66 190 SER D N 1
ATOM 5080 C CA . SER D 1 190 ? 79.051 49.634 32.734 1 32.96 190 SER D CA 1
ATOM 5081 C C . SER D 1 190 ? 79.967 50.254 33.794 1 30.71 190 SER D C 1
ATOM 5082 O O . SER D 1 190 ? 79.88 51.447 34.054 1 30.03 190 SER D O 1
ATOM 5085 N N . ALA D 1 191 ? 80.892 49.457 34.354 1 29.74 191 ALA D N 1
ATOM 5086 C CA . ALA D 1 191 ? 81.887 49.922 35.329 1 29.45 191 ALA D CA 1
ATOM 5087 C C . ALA D 1 191 ? 82.894 50.879 34.682 1 28.94 191 ALA D C 1
ATOM 5088 O O . ALA D 1 191 ? 83.344 51.822 35.332 1 28.83 191 ALA D O 1
ATOM 5090 N N . LEU D 1 192 ? 83.243 50.643 33.407 1 28.49 192 LEU D N 1
ATOM 5091 C CA . LEU D 1 192 ? 84.144 51.512 32.66 1 28.5 192 LEU D CA 1
ATOM 5092 C C . LEU D 1 192 ? 83.501 52.888 32.455 1 28.83 192 LEU D C 1
ATOM 5093 O O . LEU D 1 192 ? 84.159 53.91 32.683 1 29.86 192 LEU D O 1
ATOM 5098 N N . ARG D 1 193 ? 82.214 52.926 32.07 1 27.73 193 ARG D N 1
ATOM 5099 C CA . ARG D 1 193 ? 81.492 54.184 31.895 1 27.16 193 ARG D CA 1
ATOM 5100 C C . ARG D 1 193 ? 81.369 54.954 33.216 1 28.09 193 ARG D C 1
ATOM 5101 O O . ARG D 1 193 ? 81.421 56.177 33.219 1 28.38 193 ARG D O 1
ATOM 5109 N N . ALA D 1 194 ? 81.217 54.241 34.333 1 28.49 194 ALA D N 1
ATOM 5110 C CA . ALA D 1 194 ? 81.156 54.833 35.675 1 28.83 194 ALA D CA 1
ATOM 5111 C C . ALA D 1 194 ? 82.542 55.37 36.092 1 29.89 194 ALA D C 1
ATOM 5112 O O . ALA D 1 194 ? 82.632 56.454 36.657 1 29.88 194 ALA D O 1
ATOM 5114 N N . ALA D 1 195 ? 83.626 54.619 35.802 1 30.83 195 ALA D N 1
ATOM 5115 C CA . ALA D 1 195 ? 84.979 55.074 36.118 1 32.49 195 ALA D CA 1
ATOM 5116 C C . ALA D 1 195 ? 85.351 56.309 35.293 1 34.14 195 ALA D C 1
ATOM 5117 O O . ALA D 1 195 ? 85.923 57.251 35.833 1 34.99 195 ALA D O 1
ATOM 5119 N N . LEU D 1 196 ? 84.964 56.337 34.008 1 34.29 196 LEU D N 1
ATOM 5120 C CA . LEU D 1 196 ? 85.21 57.469 33.122 1 34.5 196 LEU D CA 1
ATOM 5121 C C . LEU D 1 196 ? 84.4 58.695 33.524 1 35.76 196 LEU D C 1
ATOM 5122 O O . LEU D 1 196 ? 84.864 59.836 33.358 1 35.9 196 LEU D O 1
ATOM 5127 N N . SER D 1 197 ? 83.173 58.469 34.017 1 36.06 197 SER D N 1
ATOM 5128 C CA . SER D 1 197 ? 82.307 59.547 34.483 1 36.98 197 SER D CA 1
ATOM 5129 C C . SER D 1 197 ? 82.961 60.224 35.7 1 38.11 197 SER D C 1
ATOM 5130 O O . SER D 1 197 ? 83.032 61.452 35.777 1 37.91 197 SER D O 1
ATOM 5133 N N . LEU D 1 198 ? 83.487 59.41 36.612 1 38.74 198 LEU D N 1
ATOM 5134 C CA . LEU D 1 198 ? 84.184 59.859 37.791 1 40.48 198 LEU D CA 1
ATOM 5135 C C . LEU D 1 198 ? 85.485 60.596 37.425 1 42.19 198 LEU D C 1
ATOM 5136 O O . LEU D 1 198 ? 85.742 61.675 37.954 1 43.13 198 LEU D O 1
ATOM 5141 N N . LEU D 1 199 ? 86.273 60.055 36.481 1 42.08 199 LEU D N 1
ATOM 5142 C CA . LEU D 1 199 ? 87.534 60.666 36.051 1 41.96 199 LEU D CA 1
ATOM 5143 C C . LEU D 1 199 ? 87.373 62.015 35.361 1 43.45 199 LEU D C 1
ATOM 5144 O O . LEU D 1 199 ? 88.304 62.822 35.381 1 44.09 199 LEU D O 1
ATOM 5149 N N . GLY D 1 200 ? 86.215 62.261 34.764 1 44.33 200 GLY D N 1
ATOM 5150 C CA . GLY D 1 200 ? 85.957 63.53 34.096 1 46.48 200 GLY D CA 1
ATOM 5151 C C . GLY D 1 200 ? 85.421 64.628 34.997 1 49.78 200 GLY D C 1
ATOM 5152 O O . GLY D 1 200 ? 85.18 65.744 34.533 1 49.92 200 GLY D O 1
ATOM 5153 N N . LYS D 1 201 ? 85.185 64.315 36.29 1 52.69 201 LYS D N 1
ATOM 5154 C CA . LYS D 1 201 ? 84.731 65.285 37.286 1 55.93 201 LYS D CA 1
ATOM 5155 C C . LYS D 1 201 ? 85.904 66.242 37.527 1 59.71 201 LYS D C 1
ATOM 5156 O O . LYS D 1 201 ? 87.032 65.788 37.79 1 59.88 201 LYS D O 1
ATOM 5159 N N . THR D 1 202 ? 85.649 67.553 37.389 1 62.35 202 THR D N 1
ATOM 5160 C CA . THR D 1 202 ? 86.675 68.587 37.563 1 65.52 202 THR D CA 1
ATOM 5161 C C . THR D 1 202 ? 87.274 68.592 39.003 1 68.08 202 THR D C 1
ATOM 5162 O O . THR D 1 202 ? 88.405 69.048 39.207 1 68.68 202 THR D O 1
ATOM 5166 N N . ARG D 1 203 ? 86.55 68.009 39.976 1 69.21 203 ARG D N 1
ATOM 5167 C CA . ARG D 1 203 ? 87.013 67.866 41.351 1 70.63 203 ARG D CA 1
ATOM 5168 C C . ARG D 1 203 ? 88.165 66.842 41.415 1 71.43 203 ARG D C 1
ATOM 5169 O O . ARG D 1 203 ? 89.237 67.067 40.844 1 71.82 203 ARG D O 1
ATOM 5171 N N . MET E 1 1 ? 118.782 78.831 -3.586 1 37.3 1 MET E N 1
ATOM 5172 C CA . MET E 1 1 ? 119.646 79.438 -2.582 1 37.19 1 MET E CA 1
ATOM 5173 C C . MET E 1 1 ? 120.934 79.917 -3.248 1 35.87 1 MET E C 1
ATOM 5174 O O . MET E 1 1 ? 121.433 80.978 -2.918 1 34.82 1 MET E O 1
ATOM 5179 N N . ILE E 1 2 ? 121.475 79.123 -4.172 1 35.64 2 ILE E N 1
ATOM 5180 C CA . ILE E 1 2 ? 122.677 79.486 -4.887 1 35.81 2 ILE E CA 1
ATOM 5181 C C . ILE E 1 2 ? 122.288 80.357 -6.077 1 35.74 2 ILE E C 1
ATOM 5182 O O . ILE E 1 2 ? 121.591 79.896 -6.976 1 35.97 2 ILE E O 1
ATOM 5187 N N . PHE E 1 3 ? 122.67 81.64 -6.039 1 34.71 3 PHE E N 1
ATOM 5188 C CA . PHE E 1 3 ? 122.351 82.568 -7.096 1 34.55 3 PHE E CA 1
ATOM 5189 C C . PHE E 1 3 ? 123.491 82.782 -8.078 1 32.12 3 PHE E C 1
ATOM 5190 O O . PHE E 1 3 ? 123.237 83.251 -9.182 1 32.1 3 PHE E O 1
ATOM 5198 N N . SER E 1 4 ? 124.711 82.371 -7.738 1 29.65 4 SER E N 1
ATOM 5199 C CA . SER E 1 4 ? 125.819 82.417 -8.664 1 28.02 4 SER E CA 1
ATOM 5200 C C . SER E 1 4 ? 126.957 81.515 -8.222 1 27.2 4 SER E C 1
ATOM 5201 O O . SER E 1 4 ? 127.084 81.193 -7.034 1 27.57 4 SER E O 1
ATOM 5204 N N . VAL E 1 5 ? 127.746 81.048 -9.189 1 25.81 5 VAL E N 1
ATOM 5205 C CA . VAL E 1 5 ? 128.89 80.205 -8.938 1 25.57 5 VAL E CA 1
ATOM 5206 C C . VAL E 1 5 ? 130.057 80.86 -9.653 1 25.63 5 VAL E C 1
ATOM 5207 O O . VAL E 1 5 ? 129.971 81.121 -10.848 1 25.51 5 VAL E O 1
ATOM 5211 N N . ARG E 1 6 ? 131.117 81.176 -8.923 1 25.28 6 ARG E N 1
ATOM 5212 C CA . ARG E 1 6 ? 132.268 81.826 -9.478 1 26.04 6 ARG E CA 1
ATOM 5213 C C . ARG E 1 6 ? 133.502 81.037 -9.138 1 27.82 6 ARG E C 1
ATOM 5214 O O . ARG E 1 6 ? 133.708 80.663 -7.99 1 28.58 6 ARG E O 1
ATOM 5222 N N . GLY E 1 7 ? 134.329 80.791 -10.147 1 27.63 7 GLY E N 1
ATOM 5223 C CA . GLY E 1 7 ? 135.553 80.048 -9.955 1 27.31 7 GLY E CA 1
ATOM 5224 C C . GLY E 1 7 ? 136.124 79.546 -11.259 1 26.67 7 GLY E C 1
ATOM 5225 O O . GLY E 1 7 ? 135.782 80.031 -12.334 1 25.89 7 GLY E O 1
ATOM 5226 N N . GLU E 1 8 ? 137.02 78.58 -11.16 1 26.8 8 GLU E N 1
ATOM 5227 C CA . GLU E 1 8 ? 137.707 78.039 -12.32 1 27.29 8 GLU E CA 1
ATOM 5228 C C . GLU E 1 8 ? 136.824 77.103 -13.103 1 27.86 8 GLU E C 1
ATOM 5229 O O . GLU E 1 8 ? 136.232 76.201 -12.528 1 27.29 8 GLU E O 1
ATOM 5235 N N . VAL E 1 9 ? 136.72 77.323 -14.417 1 27.73 9 VAL E N 1
ATOM 5236 C CA . VAL E 1 9 ? 135.939 76.45 -15.266 1 27.47 9 VAL E CA 1
ATOM 5237 C C . VAL E 1 9 ? 136.784 75.212 -15.494 1 27.26 9 VAL E C 1
ATOM 5238 O O . VAL E 1 9 ? 137.858 75.297 -16.063 1 26.96 9 VAL E O 1
ATOM 5242 N N . LEU E 1 10 ? 136.357 74.084 -14.942 1 26.94 10 LEU E N 1
ATOM 5243 C CA . LEU E 1 10 ? 137.064 72.826 -15.113 1 27.38 10 LEU E CA 1
ATOM 5244 C C . LEU E 1 10 ? 136.692 72.132 -16.394 1 29.26 10 LEU E C 1
ATOM 5245 O O . LEU E 1 10 ? 137.508 71.418 -16.947 1 30.38 10 LEU E O 1
ATOM 5250 N N . GLU E 1 11 ? 135.465 72.31 -16.861 1 29.82 11 GLU E N 1
ATOM 5251 C CA . GLU E 1 11 ? 134.958 71.669 -18.053 1 30.87 11 GLU E CA 1
ATOM 5252 C C . GLU E 1 11 ? 133.915 72.563 -18.693 1 30.69 11 GLU E C 1
ATOM 5253 O O . GLU E 1 11 ? 133.116 73.165 -17.992 1 31.13 11 GLU E O 1
ATOM 5259 N N . VAL E 1 12 ? 133.891 72.621 -20.013 1 30.04 12 VAL E N 1
ATOM 5260 C CA . VAL E 1 12 ? 132.847 73.305 -20.77 1 29.5 12 VAL E CA 1
ATOM 5261 C C . VAL E 1 12 ? 132.352 72.243 -21.751 1 29.31 12 VAL E C 1
ATOM 5262 O O . VAL E 1 12 ? 133.139 71.682 -22.513 1 29.16 12 VAL E O 1
ATOM 5266 N N . ALA E 1 13 ? 131.078 71.931 -21.696 1 29 13 ALA E N 1
ATOM 5267 C CA . ALA E 1 13 ? 130.429 71.013 -22.629 1 28.98 13 ALA E CA 1
ATOM 5268 C C . ALA E 1 13 ? 129.37 71.883 -23.402 1 28.87 13 ALA E C 1
ATOM 5269 O O . ALA E 1 13 ? 129.281 73.102 -23.167 1 29.22 13 ALA E O 1
ATOM 5271 N N . LEU E 1 14 ? 128.627 71.308 -24.349 1 27.98 14 LEU E N 1
ATOM 5272 C CA . LEU E 1 14 ? 127.621 72.055 -25.094 1 27.25 14 LEU E CA 1
ATOM 5273 C C . LEU E 1 14 ? 126.369 72.36 -24.298 1 27.5 14 LEU E C 1
ATOM 5274 O O . LEU E 1 14 ? 125.631 73.26 -24.682 1 27.97 14 LEU E O 1
ATOM 5279 N N . ASP E 1 15 ? 126.145 71.675 -23.16 1 27.19 15 ASP E N 1
ATOM 5280 C CA . ASP E 1 15 ? 124.95 71.882 -22.343 1 27.54 15 ASP E CA 1
ATOM 5281 C C . ASP E 1 15 ? 125.206 72.17 -20.856 1 27.31 15 ASP E C 1
ATOM 5282 O O . ASP E 1 15 ? 124.262 72.37 -20.087 1 27.18 15 ASP E O 1
ATOM 5287 N N . HIS E 1 16 ? 126.468 72.178 -20.446 1 27.15 16 HIS E N 1
ATOM 5288 C CA . HIS E 1 16 ? 126.814 72.414 -19.051 1 27.1 16 HIS E CA 1
ATOM 5289 C C . HIS E 1 16 ? 128.269 72.821 -18.917 1 27.55 16 HIS E C 1
ATOM 5290 O O . HIS E 1 16 ? 129.067 72.645 -19.837 1 27.88 16 HIS E O 1
ATOM 5297 N N . ALA E 1 17 ? 128.623 73.323 -17.747 1 27.28 17 ALA E N 1
ATOM 5298 C CA . ALA E 1 17 ? 130.007 73.61 -17.395 1 26.88 17 ALA E CA 1
ATOM 5299 C C . ALA E 1 17 ? 130.239 73.113 -15.963 1 26.07 17 ALA E C 1
ATOM 5300 O O . ALA E 1 17 ? 129.289 72.95 -15.202 1 26.82 17 ALA E O 1
ATOM 5302 N N . VAL E 1 18 ? 131.478 72.848 -15.611 1 24.93 18 VAL E N 1
ATOM 5303 C CA . VAL E 1 18 ? 131.839 72.529 -14.249 1 24.92 18 VAL E CA 1
ATOM 5304 C C . VAL E 1 18 ? 132.659 73.722 -13.775 1 25.93 18 VAL E C 1
ATOM 5305 O O . VAL E 1 18 ? 133.62 74.102 -14.434 1 26.11 18 VAL E O 1
ATOM 5309 N N . ILE E 1 19 ? 132.235 74.372 -12.689 1 25.85 19 ILE E N 1
ATOM 5310 C CA . ILE E 1 19 ? 132.934 75.522 -12.148 1 26.1 19 ILE E CA 1
ATOM 5311 C C . ILE E 1 19 ? 133.363 75.19 -10.743 1 26.55 19 ILE E C 1
ATOM 5312 O O . ILE E 1 19 ? 132.536 74.808 -9.93 1 26.7 19 ILE E O 1
ATOM 5317 N N . GLU E 1 20 ? 134.648 75.303 -10.451 1 26.32 20 GLU E N 1
ATOM 5318 C CA . GLU E 1 20 ? 135.182 75.01 -9.138 1 25.78 20 GLU E CA 1
ATOM 5319 C C . GLU E 1 20 ? 135.213 76.251 -8.27 1 27.05 20 GLU E C 1
ATOM 5320 O O . GLU E 1 20 ? 136.003 77.172 -8.516 1 27.25 20 GLU E O 1
ATOM 5326 N N . ALA E 1 21 ? 134.392 76.262 -7.22 1 27.56 21 ALA E N 1
ATOM 5327 C CA . ALA E 1 21 ? 134.347 77.372 -6.264 1 28.25 21 ALA E CA 1
ATOM 5328 C C . ALA E 1 21 ? 134.779 76.776 -4.95 1 29.63 21 ALA E C 1
ATOM 5329 O O . ALA E 1 21 ? 134.15 75.833 -4.476 1 28.72 21 ALA E O 1
ATOM 5331 N N . ALA E 1 22 ? 135.863 77.312 -4.358 1 31.08 22 ALA E N 1
ATOM 5332 C CA . ALA E 1 22 ? 136.412 76.832 -3.079 1 31.04 22 ALA E CA 1
ATOM 5333 C C . ALA E 1 22 ? 136.596 75.294 -3.024 1 30.64 22 ALA E C 1
ATOM 5334 O O . ALA E 1 22 ? 136.111 74.637 -2.103 1 31.23 22 ALA E O 1
ATOM 5336 N N . GLY E 1 23 ? 137.241 74.737 -4.04 1 29.45 23 GLY E N 1
ATOM 5337 C CA . GLY E 1 23 ? 137.518 73.308 -4.11 1 28.3 23 GLY E CA 1
ATOM 5338 C C . GLY E 1 23 ? 136.387 72.425 -4.598 1 26.83 23 GLY E C 1
ATOM 5339 O O . GLY E 1 23 ? 136.619 71.249 -4.858 1 27.34 23 GLY E O 1
ATOM 5340 N N . ILE E 1 24 ? 135.16 72.942 -4.705 1 25.49 24 ILE E N 1
ATOM 5341 C CA . ILE E 1 24 ? 134.031 72.135 -5.158 1 25.36 24 ILE E CA 1
ATOM 5342 C C . ILE E 1 24 ? 133.713 72.441 -6.6 1 25.76 24 ILE E C 1
ATOM 5343 O O . ILE E 1 24 ? 133.402 73.57 -6.922 1 26.17 24 ILE E O 1
ATOM 5348 N N . GLY E 1 25 ? 133.765 71.432 -7.454 1 25.55 25 GLY E N 1
ATOM 5349 C CA . GLY E 1 25 ? 133.363 71.586 -8.838 1 26.2 25 GLY E CA 1
ATOM 5350 C C . GLY E 1 25 ? 131.857 71.423 -8.945 1 26.22 25 GLY E C 1
ATOM 5351 O O . GLY E 1 25 ? 131.321 70.38 -8.603 1 25.89 25 GLY E O 1
ATOM 5352 N N . TYR E 1 26 ? 131.156 72.472 -9.342 1 25.92 26 TYR E N 1
ATOM 5353 C CA . TYR E 1 26 ? 129.708 72.445 -9.465 1 26.22 26 TYR E CA 1
ATOM 5354 C C . TYR E 1 26 ? 129.353 72.225 -10.901 1 26.86 26 TYR E C 1
ATOM 5355 O O . TYR E 1 26 ? 129.849 72.948 -11.758 1 26.8 26 TYR E O 1
ATOM 5364 N N . ARG E 1 27 ? 128.5 71.25 -11.168 1 27.07 27 ARG E N 1
ATOM 5365 C CA . ARG E 1 27 ? 128.007 71.038 -12.506 1 28.03 27 ARG E CA 1
ATOM 5366 C C . ARG E 1 27 ? 126.867 72.028 -12.623 1 28.48 27 ARG E C 1
ATOM 5367 O O . ARG E 1 27 ? 125.979 72.075 -11.763 1 27.09 27 ARG E O 1
ATOM 5375 N N . VAL E 1 28 ? 126.926 72.865 -13.659 1 28.65 28 VAL E N 1
ATOM 5376 C CA . VAL E 1 28 ? 125.906 73.86 -13.896 1 28.68 28 VAL E CA 1
ATOM 5377 C C . VAL E 1 28 ? 125.381 73.641 -15.289 1 29.99 28 VAL E C 1
ATOM 5378 O O . VAL E 1 28 ? 126.125 73.832 -16.248 1 30.69 28 VAL E O 1
ATOM 5382 N N . ASN E 1 29 ? 124.115 73.215 -15.417 1 30.45 29 ASN E N 1
ATOM 5383 C CA . ASN E 1 29 ? 123.454 73.034 -16.717 1 30.71 29 ASN E CA 1
ATOM 5384 C C . ASN E 1 29 ? 123.187 74.407 -17.232 1 29.38 29 ASN E C 1
ATOM 5385 O O . ASN E 1 29 ? 122.519 75.157 -16.558 1 29.16 29 ASN E O 1
ATOM 5390 N N . ALA E 1 30 ? 123.76 74.781 -18.363 1 28.65 30 ALA E N 1
ATOM 5391 C CA . ALA E 1 30 ? 123.677 76.154 -18.841 1 28.45 30 ALA E CA 1
ATOM 5392 C C . ALA E 1 30 ? 123.188 76.275 -20.269 1 27.93 30 ALA E C 1
ATOM 5393 O O . ALA E 1 30 ? 123.289 75.33 -21.046 1 27.85 30 ALA E O 1
ATOM 5395 N N . THR E 1 31 ? 122.634 77.423 -20.605 1 27.76 31 THR E N 1
ATOM 5396 C CA . THR E 1 31 ? 122.197 77.694 -21.96 1 28.65 31 THR E CA 1
ATOM 5397 C C . THR E 1 31 ? 123.449 77.883 -22.829 1 28.9 31 THR E C 1
ATOM 5398 O O . THR E 1 31 ? 124.493 78.334 -22.335 1 28.84 31 THR E O 1
ATOM 5402 N N . PRO E 1 32 ? 123.354 77.628 -24.14 1 28.67 32 PRO E N 1
ATOM 5403 C CA . PRO E 1 32 ? 124.509 77.875 -25.009 1 29.31 32 PRO E CA 1
ATOM 5404 C C . PRO E 1 32 ? 125.052 79.32 -24.934 1 30.48 32 PRO E C 1
ATOM 5405 O O . PRO E 1 32 ? 126.28 79.495 -24.982 1 31.63 32 PRO E O 1
ATOM 5409 N N . SER E 1 33 ? 124.192 80.326 -24.716 1 30.06 33 SER E N 1
ATOM 5410 C CA . SER E 1 33 ? 124.666 81.697 -24.592 1 30.79 33 SER E CA 1
ATOM 5411 C C . SER E 1 33 ? 125.443 81.937 -23.293 1 30.85 33 SER E C 1
ATOM 5412 O O . SER E 1 33 ? 126.388 82.729 -23.278 1 31.93 33 SER E O 1
ATOM 5415 N N . ALA E 1 34 ? 125.077 81.235 -22.21 1 29.46 34 ALA E N 1
ATOM 5416 C CA . ALA E 1 34 ? 125.82 81.319 -20.96 1 28.31 34 ALA E CA 1
ATOM 5417 C C . ALA E 1 34 ? 127.184 80.642 -21.09 1 28.18 34 ALA E C 1
ATOM 5418 O O . ALA E 1 34 ? 128.149 81.095 -20.498 1 28.34 34 ALA E O 1
ATOM 5420 N N . LEU E 1 35 ? 127.263 79.55 -21.853 1 28.33 35 LEU E N 1
ATOM 5421 C CA . LEU E 1 35 ? 128.489 78.794 -22.039 1 28.85 35 LEU E CA 1
ATOM 5422 C C . LEU E 1 35 ? 129.458 79.441 -23.004 1 30.34 35 LEU E C 1
ATOM 5423 O O . LEU E 1 35 ? 130.639 79.104 -22.963 1 30.57 35 LEU E O 1
ATOM 5428 N N . ALA E 1 36 ? 128.953 80.315 -23.906 1 31.53 36 ALA E N 1
ATOM 5429 C CA . ALA E 1 36 ? 129.675 80.969 -24.996 1 32.51 36 ALA E CA 1
ATOM 5430 C C . ALA E 1 36 ? 131.026 81.52 -24.613 1 34.26 36 ALA E C 1
ATOM 5431 O O . ALA E 1 36 ? 132.002 81.223 -25.303 1 35.55 36 ALA E O 1
ATOM 5433 N N . THR E 1 37 ? 131.119 82.283 -23.518 1 34.46 37 THR E N 1
ATOM 5434 C CA . THR E 1 37 ? 132.396 82.867 -23.112 1 35.29 37 THR E CA 1
ATOM 5435 C C . THR E 1 37 ? 133.209 81.993 -22.145 1 35.86 37 THR E C 1
ATOM 5436 O O . THR E 1 37 ? 134.291 82.41 -21.718 1 36.65 37 THR E O 1
ATOM 5440 N N . LEU E 1 38 ? 132.672 80.835 -21.742 1 34.96 38 LEU E N 1
ATOM 5441 C CA . LEU E 1 38 ? 133.344 79.983 -20.782 1 33.92 38 LEU E CA 1
ATOM 5442 C C . LEU E 1 38 ? 134.39 79.171 -21.477 1 33.26 38 LEU E C 1
ATOM 5443 O O . LEU E 1 38 ? 134.149 78.658 -22.561 1 33.71 38 LEU E O 1
ATOM 5448 N N . ARG E 1 39 ? 135.54 79.036 -20.844 1 32.66 39 ARG E N 1
ATOM 5449 C CA . ARG E 1 39 ? 136.666 78.29 -21.36 1 33.04 39 ARG E CA 1
ATOM 5450 C C . ARG E 1 39 ? 137.332 77.584 -20.208 1 32.39 39 ARG E C 1
ATOM 5451 O O . ARG E 1 39 ? 137.443 78.152 -19.123 1 32.34 39 ARG E O 1
ATOM 5459 N N . GLN E 1 40 ? 137.808 76.357 -20.447 1 31.62 40 GLN E N 1
ATOM 5460 C CA . GLN E 1 40 ? 138.506 75.558 -19.449 1 31.21 40 GLN E CA 1
ATOM 5461 C C . GLN E 1 40 ? 139.764 76.26 -18.927 1 30.25 40 GLN E C 1
ATOM 5462 O O . GLN E 1 40 ? 140.537 76.804 -19.707 1 30.65 40 GLN E O 1
ATOM 5468 N N . GLY E 1 41 ? 139.922 76.317 -17.608 1 29.13 41 GLY E N 1
ATOM 5469 C CA . GLY E 1 41 ? 141.046 76.995 -16.965 1 28.59 41 GLY E CA 1
ATOM 5470 C C . GLY E 1 41 ? 140.809 78.465 -16.665 1 28.67 41 GLY E C 1
ATOM 5471 O O . GLY E 1 41 ? 141.579 79.082 -15.928 1 29.56 41 GLY E O 1
ATOM 5472 N N . SER E 1 42 ? 139.756 79.049 -17.232 1 27.88 42 SER E N 1
ATOM 5473 C CA . SER E 1 42 ? 139.438 80.448 -17 1 27.81 42 SER E CA 1
ATOM 5474 C C . SER E 1 42 ? 138.5 80.581 -15.837 1 28.31 42 SER E C 1
ATOM 5475 O O . SER E 1 42 ? 137.656 79.714 -15.628 1 28.59 42 SER E O 1
ATOM 5478 N N . GLN E 1 43 ? 138.586 81.708 -15.132 1 28.15 43 GLN E N 1
ATOM 5479 C CA . GLN E 1 43 ? 137.685 82.076 -14.05 1 28.04 43 GLN E CA 1
ATOM 5480 C C . GLN E 1 43 ? 136.438 82.621 -14.689 1 28.99 43 GLN E C 1
ATOM 5481 O O . GLN E 1 43 ? 136.522 83.372 -15.661 1 29.73 43 GLN E O 1
ATOM 5487 N N . ALA E 1 44 ? 135.285 82.275 -14.143 1 29.12 44 ALA E N 1
ATOM 5488 C CA . ALA E 1 44 ? 133.997 82.775 -14.625 1 29.56 44 ALA E CA 1
ATOM 5489 C C . ALA E 1 44 ? 132.986 82.812 -13.474 1 31.08 44 ALA E C 1
ATOM 5490 O O . ALA E 1 44 ? 133.139 82.082 -12.504 1 30.79 44 ALA E O 1
ATOM 5492 N N . ARG E 1 45 ? 131.957 83.667 -13.59 1 31.99 45 ARG E N 1
ATOM 5493 C CA . ARG E 1 45 ? 130.856 83.735 -12.639 1 32.77 45 ARG E CA 1
ATOM 5494 C C . ARG E 1 45 ? 129.629 83.467 -13.457 1 33.88 45 ARG E C 1
ATOM 5495 O O . ARG E 1 45 ? 129.319 84.22 -14.377 1 35.01 45 ARG E O 1
ATOM 5503 N N . LEU E 1 46 ? 128.936 82.395 -13.148 1 33.12 46 LEU E N 1
ATOM 5504 C CA . LEU E 1 46 ? 127.712 82.041 -13.824 1 32.8 46 LEU E CA 1
ATOM 5505 C C . LEU E 1 46 ? 126.548 82.35 -12.904 1 33.5 46 LEU E C 1
ATOM 5506 O O . LEU E 1 46 ? 126.593 82.032 -11.714 1 33.15 46 LEU E O 1
ATOM 5511 N N . VAL E 1 47 ? 125.52 83.014 -13.433 1 34.04 47 VAL E N 1
ATOM 5512 C CA . VAL E 1 47 ? 124.32 83.341 -12.668 1 34.41 47 VAL E CA 1
ATOM 5513 C C . VAL E 1 47 ? 123.459 82.072 -12.644 1 34.52 47 VAL E C 1
ATOM 5514 O O . VAL E 1 47 ? 123.317 81.435 -13.678 1 35.48 47 VAL E O 1
ATOM 5518 N N . THR E 1 48 ? 123.008 81.615 -11.463 1 32.9 48 THR E N 1
ATOM 5519 C CA . THR E 1 48 ? 122.352 80.321 -11.338 1 31.49 48 THR E CA 1
ATOM 5520 C C . THR E 1 48 ? 121.008 80.313 -10.608 1 31.09 48 THR E C 1
ATOM 5521 O O . THR E 1 48 ? 120.643 81.275 -9.935 1 31.6 48 THR E O 1
ATOM 5525 N N . ALA E 1 49 ? 120.261 79.207 -10.77 1 30.18 49 ALA E N 1
ATOM 5526 C CA . ALA E 1 49 ? 119.04 78.88 -10.064 1 29.85 49 ALA E CA 1
ATOM 5527 C C . ALA E 1 49 ? 119.261 77.437 -9.603 1 30.98 49 ALA E C 1
ATOM 5528 O O . ALA E 1 49 ? 119.643 76.57 -10.402 1 31.34 49 ALA E O 1
ATOM 5530 N N . MET E 1 50 ? 119.101 77.187 -8.302 1 31.34 50 MET E N 1
ATOM 5531 C CA . MET E 1 50 ? 119.241 75.848 -7.767 1 32.04 50 MET E CA 1
ATOM 5532 C C . MET E 1 50 ? 117.846 75.233 -7.681 1 31.13 50 MET E C 1
ATOM 5533 O O . MET E 1 50 ? 116.94 75.824 -7.101 1 30.87 50 MET E O 1
ATOM 5538 N N . VAL E 1 51 ? 117.664 74.07 -8.301 1 30.42 51 VAL E N 1
ATOM 5539 C CA . VAL E 1 51 ? 116.399 73.371 -8.259 1 30.14 51 VAL E CA 1
ATOM 5540 C C . VAL E 1 51 ? 116.568 72.16 -7.358 1 30.32 51 VAL E C 1
ATOM 5541 O O . VAL E 1 51 ? 117.433 71.316 -7.582 1 30.47 51 VAL E O 1
ATOM 5545 N N . VAL E 1 52 ? 115.799 72.137 -6.276 1 30.19 52 VAL E N 1
ATOM 5546 C CA . VAL E 1 52 ? 115.852 71.09 -5.282 1 30.73 52 VAL E CA 1
ATOM 5547 C C . VAL E 1 52 ? 114.642 70.195 -5.434 1 32 52 VAL E C 1
ATOM 5548 O O . VAL E 1 52 ? 113.542 70.677 -5.603 1 32.51 52 VAL E O 1
ATOM 5552 N N . ARG E 1 53 ? 114.853 68.907 -5.48 1 33.09 53 ARG E N 1
ATOM 5553 C CA . ARG E 1 53 ? 113.793 67.888 -5.565 1 34.78 53 ARG E CA 1
ATOM 5554 C C . ARG E 1 53 ? 114.188 66.768 -4.597 1 36.68 53 ARG E C 1
ATOM 5555 O O . ARG E 1 53 ? 115.341 66.715 -4.155 1 37.69 53 ARG E O 1
ATOM 5563 N N . GLU E 1 54 ? 113.273 65.859 -4.271 1 37.33 54 GLU E N 1
ATOM 5564 C CA . GLU E 1 54 ? 113.565 64.755 -3.34 1 38.31 54 GLU E CA 1
ATOM 5565 C C . GLU E 1 54 ? 114.851 63.975 -3.682 1 37.96 54 GLU E C 1
ATOM 5566 O O . GLU E 1 54 ? 115.638 63.657 -2.791 1 39.16 54 GLU E O 1
ATOM 5572 N N . ASP E 1 55 ? 115.067 63.699 -4.952 1 36.1 55 ASP E N 1
ATOM 5573 C CA . ASP E 1 55 ? 116.206 62.923 -5.405 1 36.21 55 ASP E CA 1
ATOM 5574 C C . ASP E 1 55 ? 117.196 63.694 -6.268 1 33.7 55 ASP E C 1
ATOM 5575 O O . ASP E 1 55 ? 117.968 63.069 -6.995 1 32.38 55 ASP E O 1
ATOM 5580 N N . SER E 1 56 ? 117.192 65.036 -6.187 1 33.01 56 SER E N 1
ATOM 5581 C CA . SER E 1 56 ? 118.14 65.817 -6.97 1 32.97 56 SER E CA 1
ATOM 5582 C C . SER E 1 56 ? 118.373 67.213 -6.45 1 31.96 56 SER E C 1
ATOM 5583 O O . SER E 1 56 ? 117.515 67.818 -5.812 1 31.89 56 SER E O 1
ATOM 5586 N N . MET E 1 57 ? 119.565 67.711 -6.724 1 31.47 57 MET E N 1
ATOM 5587 C CA . MET E 1 57 ? 119.972 69.074 -6.464 1 31.96 57 MET E CA 1
ATOM 5588 C C . MET E 1 57 ? 120.686 69.472 -7.728 1 31.37 57 MET E C 1
ATOM 5589 O O . MET E 1 57 ? 121.683 68.854 -8.084 1 31.97 57 MET E O 1
ATOM 5594 N N . THR E 1 58 ? 120.131 70.422 -8.46 1 30.69 58 THR E N 1
ATOM 5595 C CA . THR E 1 58 ? 120.676 70.782 -9.771 1 30.55 58 THR E CA 1
ATOM 5596 C C . THR E 1 58 ? 120.827 72.269 -9.912 1 29.71 58 THR E C 1
ATOM 5597 O O . THR E 1 58 ? 119.972 73.005 -9.457 1 29.51 58 THR E O 1
ATOM 5601 N N . LEU E 1 59 ? 121.93 72.708 -10.531 1 28.9 59 LEU E N 1
ATOM 5602 C CA . LEU E 1 59 ? 122.168 74.115 -10.802 1 28.03 59 LEU E CA 1
ATOM 5603 C C . LEU E 1 59 ? 121.934 74.365 -12.28 1 27.51 59 LEU E C 1
ATOM 5604 O O . LEU E 1 59 ? 122.387 73.596 -13.128 1 26.61 59 LEU E O 1
ATOM 5609 N N . TYR E 1 60 ? 121.241 75.461 -12.58 1 27.56 60 TYR E N 1
ATOM 5610 C CA . TYR E 1 60 ? 120.993 75.925 -13.939 1 27.35 60 TYR E CA 1
ATOM 5611 C C . TYR E 1 60 ? 121.665 77.277 -14.067 1 27.45 60 TYR E C 1
ATOM 5612 O O . TYR E 1 60 ? 121.545 78.093 -13.183 1 27.63 60 TYR E O 1
ATOM 5621 N N . GLY E 1 61 ? 122.428 77.473 -15.12 1 27.94 61 GLY E N 1
ATOM 5622 C CA . GLY E 1 61 ? 123.241 78.668 -15.314 1 28.63 61 GLY E CA 1
ATOM 5623 C C . GLY E 1 61 ? 122.87 79.481 -16.524 1 29.26 61 GLY E C 1
ATOM 5624 O O . GLY E 1 61 ? 122.5 78.956 -17.578 1 29.36 61 GLY E O 1
ATOM 5625 N N . PHE E 1 62 ? 122.949 80.777 -16.355 1 29.99 62 PHE E N 1
ATOM 5626 C CA . PHE E 1 62 ? 122.482 81.762 -17.323 1 31.19 62 PHE E CA 1
ATOM 5627 C C . PHE E 1 62 ? 123.507 82.865 -17.534 1 33.77 62 PHE E C 1
ATOM 5628 O O . PHE E 1 62 ? 124.383 83.063 -16.696 1 33.61 62 PHE E O 1
ATOM 5636 N N . SER E 1 63 ? 123.412 83.568 -18.673 1 35.72 63 SER E N 1
ATOM 5637 C CA . SER E 1 63 ? 124.345 84.666 -18.956 1 37.88 63 SER E CA 1
ATOM 5638 C C . SER E 1 63 ? 124.12 85.875 -18.046 1 38.52 63 SER E C 1
ATOM 5639 O O . SER E 1 63 ? 125.046 86.636 -17.832 1 40.19 63 SER E O 1
ATOM 5642 N N . ASP E 1 64 ? 122.922 86.016 -17.454 1 37.73 64 ASP E N 1
ATOM 5643 C CA . ASP E 1 64 ? 122.583 87.127 -16.558 1 36.96 64 ASP E CA 1
ATOM 5644 C C . ASP E 1 64 ? 121.377 86.788 -15.676 1 36.53 64 ASP E C 1
ATOM 5645 O O . ASP E 1 64 ? 120.735 85.762 -15.874 1 36.61 64 ASP E O 1
ATOM 5650 N N . ALA E 1 65 ? 121.072 87.657 -14.711 1 36.33 65 ALA E N 1
ATOM 5651 C CA . ALA E 1 65 ? 119.948 87.531 -13.795 1 36.45 65 ALA E CA 1
ATOM 5652 C C . ALA E 1 65 ? 118.602 87.596 -14.517 1 36.66 65 ALA E C 1
ATOM 5653 O O . ALA E 1 65 ? 117.647 86.993 -14.05 1 36.41 65 ALA E O 1
ATOM 5655 N N . GLU E 1 66 ? 118.513 88.343 -15.631 1 36.46 66 GLU E N 1
ATOM 5656 C CA . GLU E 1 66 ? 117.277 88.465 -16.394 1 36.1 66 GLU E CA 1
ATOM 5657 C C . GLU E 1 66 ? 116.848 87.101 -16.948 1 34.51 66 GLU E C 1
ATOM 5658 O O . GLU E 1 66 ? 115.695 86.736 -16.83 1 34.81 66 GLU E O 1
ATOM 5664 N N . ASN E 1 67 ? 117.769 86.351 -17.534 1 33.52 67 ASN E N 1
ATOM 5665 C CA . ASN E 1 67 ? 117.485 85.022 -18.063 1 33.23 67 ASN E CA 1
ATOM 5666 C C . ASN E 1 67 ? 117.215 84.019 -16.959 1 33.21 67 ASN E C 1
ATOM 5667 O O . ASN E 1 67 ? 116.363 83.148 -17.125 1 33.22 67 ASN E O 1
ATOM 5672 N N . ARG E 1 68 ? 117.904 84.156 -15.822 1 32.95 68 ARG E N 1
ATOM 5673 C CA . ARG E 1 68 ? 117.693 83.289 -14.68 1 33.61 68 ARG E CA 1
ATOM 5674 C C . ARG E 1 68 ? 116.3 83.483 -14.129 1 34.3 68 ARG E C 1
ATOM 5675 O O . ARG E 1 68 ? 115.625 82.505 -13.824 1 34.96 68 ARG E O 1
ATOM 5683 N N . ASP E 1 69 ? 115.845 84.738 -14.035 1 34.46 69 ASP E N 1
ATOM 5684 C CA . ASP E 1 69 ? 114.509 85.071 -13.555 1 34.92 69 ASP E CA 1
ATOM 5685 C C . ASP E 1 69 ? 113.435 84.607 -14.537 1 35.08 69 ASP E C 1
ATOM 5686 O O . ASP E 1 69 ? 112.384 84.163 -14.103 1 35.01 69 ASP E O 1
ATOM 5691 N N . LEU E 1 70 ? 113.715 84.658 -15.852 1 35.16 70 LEU E N 1
ATOM 5692 C CA . LEU E 1 70 ? 112.807 84.132 -16.865 1 35.92 70 LEU E CA 1
ATOM 5693 C C . LEU E 1 70 ? 112.705 82.611 -16.755 1 35.55 70 LEU E C 1
ATOM 5694 O O . LEU E 1 70 ? 111.625 82.07 -16.931 1 36.55 70 LEU E O 1
ATOM 5699 N N . PHE E 1 71 ? 113.809 81.924 -16.432 1 34.55 71 PHE E N 1
ATOM 5700 C CA . PHE E 1 71 ? 113.812 80.479 -16.222 1 34.3 71 PHE E CA 1
ATOM 5701 C C . PHE E 1 71 ? 112.914 80.133 -15.036 1 35.12 71 PHE E C 1
ATOM 5702 O O . PHE E 1 71 ? 112.158 79.18 -15.111 1 36.39 71 PHE E O 1
ATOM 5710 N N . LEU E 1 72 ? 113.008 80.897 -13.949 1 34.64 72 LEU E N 1
ATOM 5711 C CA . LEU E 1 72 ? 112.195 80.687 -12.76 1 35.01 72 LEU E CA 1
ATOM 5712 C C . LEU E 1 72 ? 110.708 80.964 -13.026 1 36.39 72 LEU E C 1
ATOM 5713 O O . LEU E 1 72 ? 109.842 80.262 -12.487 1 36.62 72 LEU E O 1
ATOM 5718 N N . ALA E 1 73 ? 110.417 81.947 -13.887 1 36.7 73 ALA E N 1
ATOM 5719 C CA . ALA E 1 73 ? 109.058 82.282 -14.292 1 37.41 73 ALA E CA 1
ATOM 5720 C C . ALA E 1 73 ? 108.504 81.147 -15.142 1 37.62 73 ALA E C 1
ATOM 5721 O O . ALA E 1 73 ? 107.365 80.739 -14.926 1 38.44 73 ALA E O 1
ATOM 5723 N N . LEU E 1 74 ? 109.312 80.588 -16.062 1 36.65 74 LEU E N 1
ATOM 5724 C CA . LEU E 1 74 ? 108.893 79.442 -16.873 1 36.56 74 LEU E CA 1
ATOM 5725 C C . LEU E 1 74 ? 108.603 78.222 -15.994 1 37.2 74 LEU E C 1
ATOM 5726 O O . LEU E 1 74 ? 107.617 77.532 -16.222 1 37.22 74 LEU E O 1
ATOM 5731 N N . LEU E 1 75 ? 109.436 77.977 -14.967 1 37.6 75 LEU E N 1
ATOM 5732 C CA . LEU E 1 75 ? 109.239 76.868 -14.027 1 38.37 75 LEU E CA 1
ATOM 5733 C C . LEU E 1 75 ? 107.93 76.956 -13.261 1 38.53 75 LEU E C 1
ATOM 5734 O O . LEU E 1 75 ? 107.42 75.938 -12.824 1 38.48 75 LEU E O 1
ATOM 5739 N N . SER E 1 76 ? 107.425 78.157 -13.034 1 39.09 76 SER E N 1
ATOM 5740 C CA . SER E 1 76 ? 106.176 78.347 -12.295 1 39.86 76 SER E CA 1
ATOM 5741 C C . SER E 1 76 ? 104.933 77.968 -13.112 1 41.78 76 SER E C 1
ATOM 5742 O O . SER E 1 76 ? 103.86 77.849 -12.536 1 43.26 76 SER E O 1
ATOM 5745 N N . VAL E 1 77 ? 105.067 77.77 -14.439 1 41.58 77 VAL E N 1
ATOM 5746 C CA . VAL E 1 77 ? 103.979 77.34 -15.315 1 40.81 77 VAL E CA 1
ATOM 5747 C C . VAL E 1 77 ? 103.848 75.834 -15.177 1 41.71 77 VAL E C 1
ATOM 5748 O O . VAL E 1 77 ? 104.847 75.116 -15.32 1 41.96 77 VAL E O 1
ATOM 5752 N N . SER E 1 78 ? 102.625 75.341 -14.889 1 42.32 78 SER E N 1
ATOM 5753 C CA . SER E 1 78 ? 102.353 73.902 -14.763 1 42.64 78 SER E CA 1
ATOM 5754 C C . SER E 1 78 ? 102.587 73.245 -16.119 1 42.41 78 SER E C 1
ATOM 5755 O O . SER E 1 78 ? 102.144 73.754 -17.154 1 42.94 78 SER E O 1
ATOM 5758 N N . GLY E 1 79 ? 103.331 72.156 -16.114 1 41.76 79 GLY E N 1
ATOM 5759 C CA . GLY E 1 79 ? 103.704 71.479 -17.349 1 41.68 79 GLY E CA 1
ATOM 5760 C C . GLY E 1 79 ? 105.095 71.868 -17.84 1 41.28 79 GLY E C 1
ATOM 5761 O O . GLY E 1 79 ? 105.637 71.214 -18.735 1 42.13 79 GLY E O 1
ATOM 5762 N N . VAL E 1 80 ? 105.685 72.956 -17.281 1 39.32 80 VAL E N 1
ATOM 5763 C CA . VAL E 1 80 ? 107.028 73.368 -17.645 1 37.6 80 VAL E CA 1
ATOM 5764 C C . VAL E 1 80 ? 107.979 73.049 -16.517 1 35.72 80 VAL E C 1
ATOM 5765 O O . VAL E 1 80 ? 107.825 73.529 -15.401 1 35.27 80 VAL E O 1
ATOM 5769 N N . GLY E 1 81 ? 108.941 72.222 -16.81 1 35.13 81 GLY E N 1
ATOM 5770 C CA . GLY E 1 81 ? 109.973 71.851 -15.861 1 35.26 81 GLY E CA 1
ATOM 5771 C C . GLY E 1 81 ? 111.316 72.41 -16.288 1 35.92 81 GLY E C 1
ATOM 5772 O O . GLY E 1 81 ? 111.43 73.167 -17.264 1 36.36 81 GLY E O 1
ATOM 5773 N N . PRO E 1 82 ? 112.373 72.03 -15.566 1 35.71 82 PRO E N 1
ATOM 5774 C CA . PRO E 1 82 ? 113.7 72.574 -15.869 1 35.27 82 PRO E CA 1
ATOM 5775 C C . PRO E 1 82 ? 114.21 72.333 -17.281 1 35.38 82 PRO E C 1
ATOM 5776 O O . PRO E 1 82 ? 114.778 73.255 -17.867 1 35.84 82 PRO E O 1
ATOM 5780 N N . ARG E 1 83 ? 114.01 71.131 -17.837 1 34.81 83 ARG E N 1
ATOM 5781 C CA . ARG E 1 83 ? 114.475 70.813 -19.188 1 34.79 83 ARG E CA 1
ATOM 5782 C C . ARG E 1 83 ? 113.813 71.672 -20.244 1 34.93 83 ARG E C 1
ATOM 5783 O O . ARG E 1 83 ? 114.493 72.181 -21.129 1 35.01 83 ARG E O 1
ATOM 5785 N N . LEU E 1 84 ? 112.491 71.849 -20.141 1 34.89 84 LEU E N 1
ATOM 5786 C CA . LEU E 1 84 ? 111.715 72.643 -21.082 1 35.3 84 LEU E CA 1
ATOM 5787 C C . LEU E 1 84 ? 112.008 74.127 -20.934 1 34.84 84 LEU E C 1
ATOM 5788 O O . LEU E 1 84 ? 112.061 74.843 -21.938 1 34.91 84 LEU E O 1
ATOM 5793 N N . ALA E 1 85 ? 112.208 74.594 -19.691 1 33.72 85 ALA E N 1
ATOM 5794 C CA . ALA E 1 85 ? 112.556 75.989 -19.463 1 33.05 85 ALA E CA 1
ATOM 5795 C C . ALA E 1 85 ? 113.95 76.279 -20.037 1 32.44 85 ALA E C 1
ATOM 5796 O O . ALA E 1 85 ? 114.148 77.353 -20.593 1 32.67 85 ALA E O 1
ATOM 5798 N N . MET E 1 86 ? 114.894 75.314 -19.96 1 31.58 86 MET E N 1
ATOM 5799 C CA . MET E 1 86 ? 116.238 75.501 -20.526 1 31.95 86 MET E CA 1
ATOM 5800 C C . MET E 1 86 ? 116.195 75.48 -22.036 1 32.97 86 MET E C 1
ATOM 5801 O O . MET E 1 86 ? 116.865 76.294 -22.675 1 33.52 86 MET E O 1
ATOM 5806 N N . ALA E 1 87 ? 115.376 74.593 -22.618 1 33.06 87 ALA E N 1
ATOM 5807 C CA . ALA E 1 87 ? 115.205 74.522 -24.071 1 33.25 87 ALA E CA 1
ATOM 5808 C C . ALA E 1 87 ? 114.623 75.81 -24.596 1 33.2 87 ALA E C 1
ATOM 5809 O O . ALA E 1 87 ? 115.043 76.264 -25.648 1 34.46 87 ALA E O 1
ATOM 5811 N N . THR E 1 88 ? 113.713 76.438 -23.85 1 32.54 88 THR E N 1
ATOM 5812 C CA . THR E 1 88 ? 113.089 77.705 -24.226 1 32.49 88 THR E CA 1
ATOM 5813 C C . THR E 1 88 ? 114.128 78.804 -24.258 1 33.52 88 THR E C 1
ATOM 5814 O O . THR E 1 88 ? 114.16 79.584 -25.206 1 33.79 88 THR E O 1
ATOM 5818 N N . LEU E 1 89 ? 114.978 78.869 -23.229 1 33.58 89 LEU E N 1
ATOM 5819 C CA . LEU E 1 89 ? 116.012 79.887 -23.172 1 34.06 89 LEU E CA 1
ATOM 5820 C C . LEU E 1 89 ? 117.161 79.62 -24.143 1 34.72 89 LEU E C 1
ATOM 5821 O O . LEU E 1 89 ? 117.846 80.558 -24.511 1 36.31 89 LEU E O 1
ATOM 5826 N N . ALA E 1 90 ? 117.35 78.374 -24.597 1 33.89 90 ALA E N 1
ATOM 5827 C CA . ALA E 1 90 ? 118.359 78.044 -25.6 1 33.93 90 ALA E CA 1
ATOM 5828 C C . ALA E 1 90 ? 117.906 78.517 -27.006 1 34.75 90 ALA E C 1
ATOM 5829 O O . ALA E 1 90 ? 118.734 78.875 -27.832 1 34.22 90 ALA E O 1
ATOM 5831 N N . VAL E 1 91 ? 116.594 78.532 -27.259 1 35.86 91 VAL E N 1
ATOM 5832 C CA . VAL E 1 91 ? 116.015 78.936 -28.529 1 36.73 91 VAL E CA 1
ATOM 5833 C C . VAL E 1 91 ? 115.72 80.438 -28.542 1 38.05 91 VAL E C 1
ATOM 5834 O O . VAL E 1 91 ? 116.031 81.107 -29.518 1 38 91 VAL E O 1
ATOM 5838 N N . HIS E 1 92 ? 115.162 80.972 -27.462 1 39.4 92 HIS E N 1
ATOM 5839 C CA . HIS E 1 92 ? 114.83 82.382 -27.384 1 41.92 92 HIS E CA 1
ATOM 5840 C C . HIS E 1 92 ? 115.659 83.166 -26.385 1 45.38 92 HIS E C 1
ATOM 5841 O O . HIS E 1 92 ? 115.749 82.789 -25.21 1 45.38 92 HIS E O 1
ATOM 5848 N N . ASP E 1 93 ? 116.202 84.312 -26.841 1 47.63 93 ASP E N 1
ATOM 5849 C CA . ASP E 1 93 ? 116.933 85.212 -25.958 1 50.39 93 ASP E CA 1
ATOM 5850 C C . ASP E 1 93 ? 115.949 85.911 -25.026 1 51.49 93 ASP E C 1
ATOM 5851 O O . ASP E 1 93 ? 114.751 85.892 -25.287 1 51.84 93 ASP E O 1
ATOM 5856 N N . ALA E 1 94 ? 116.423 86.482 -23.915 1 52.17 94 ALA E N 1
ATOM 5857 C CA . ALA E 1 94 ? 115.529 87.138 -22.949 1 52.82 94 ALA E CA 1
ATOM 5858 C C . ALA E 1 94 ? 114.537 88.141 -23.563 1 52.7 94 ALA E C 1
ATOM 5859 O O . ALA E 1 94 ? 113.351 88.079 -23.258 1 52.79 94 ALA E O 1
ATOM 5861 N N . ALA E 1 95 ? 115.015 89.035 -24.442 1 52.35 95 ALA E N 1
ATOM 5862 C CA . ALA E 1 95 ? 114.16 90.032 -25.077 1 52.26 95 ALA E CA 1
ATOM 5863 C C . ALA E 1 95 ? 113.136 89.384 -25.986 1 51.25 95 ALA E C 1
ATOM 5864 O O . ALA E 1 95 ? 111.988 89.799 -25.969 1 50.93 95 ALA E O 1
ATOM 5866 N N . ALA E 1 96 ? 113.543 88.378 -26.778 1 50.77 96 ALA E N 1
ATOM 5867 C CA . ALA E 1 96 ? 112.628 87.69 -27.685 1 51.23 96 ALA E CA 1
ATOM 5868 C C . ALA E 1 96 ? 111.526 86.944 -26.931 1 51.84 96 ALA E C 1
ATOM 5869 O O . ALA E 1 96 ? 110.373 86.978 -27.343 1 52.67 96 ALA E O 1
ATOM 5871 N N . LEU E 1 97 ? 111.873 86.302 -25.82 1 51.4 97 LEU E N 1
ATOM 5872 C CA . LEU E 1 97 ? 110.918 85.572 -25.009 1 51.92 97 LEU E CA 1
ATOM 5873 C C . LEU E 1 97 ? 109.936 86.526 -24.319 1 52.62 97 LEU E C 1
ATOM 5874 O O . LEU E 1 97 ? 108.734 86.278 -24.32 1 52.7 97 LEU E O 1
ATOM 5879 N N . ARG E 1 98 ? 110.442 87.622 -23.756 1 52.99 98 ARG E N 1
ATOM 5880 C CA . ARG E 1 98 ? 109.637 88.644 -23.088 1 54.13 98 ARG E CA 1
ATOM 5881 C C . ARG E 1 98 ? 108.642 89.287 -24.079 1 55.57 98 ARG E C 1
ATOM 5882 O O . ARG E 1 98 ? 107.504 89.611 -23.712 1 55.6 98 ARG E O 1
ATOM 5887 N N . GLN E 1 99 ? 109.08 89.443 -25.345 1 56.12 99 GLN E N 1
ATOM 5888 C CA . GLN E 1 99 ? 108.303 89.992 -26.436 1 56.85 99 GLN E CA 1
ATOM 5889 C C . GLN E 1 99 ? 107.197 88.997 -26.788 1 57.01 99 GLN E C 1
ATOM 5890 O O . GLN E 1 99 ? 106.03 89.382 -26.813 1 57.7 99 GLN E O 1
ATOM 5896 N N . ALA E 1 100 ? 107.55 87.715 -27.012 1 55.93 100 ALA E N 1
ATOM 5897 C CA . ALA E 1 100 ? 106.577 86.688 -27.348 1 55.7 100 ALA E CA 1
ATOM 5898 C C . ALA E 1 100 ? 105.484 86.547 -26.3 1 55.86 100 ALA E C 1
ATOM 5899 O O . ALA E 1 100 ? 104.363 86.223 -26.65 1 55.78 100 ALA E O 1
ATOM 5901 N N . LEU E 1 101 ? 105.793 86.799 -25.027 1 56.32 101 LEU E N 1
ATOM 5902 C CA . LEU E 1 101 ? 104.79 86.707 -23.974 1 57.24 101 LEU E CA 1
ATOM 5903 C C . LEU E 1 101 ? 103.821 87.875 -24.085 1 58.98 101 LEU E C 1
ATOM 5904 O O . LEU E 1 101 ? 102.618 87.651 -24.186 1 59.45 101 LEU E O 1
ATOM 5909 N N . ALA E 1 102 ? 104.348 89.101 -24.219 1 59.66 102 ALA E N 1
ATOM 5910 C CA . ALA E 1 102 ? 103.54 90.317 -24.362 1 60.25 102 ALA E CA 1
ATOM 5911 C C . ALA E 1 102 ? 102.634 90.281 -25.598 1 60.45 102 ALA E C 1
ATOM 5912 O O . ALA E 1 102 ? 101.458 90.625 -25.501 1 60.97 102 ALA E O 1
ATOM 5914 N N . ASP E 1 103 ? 103.168 89.83 -26.743 1 59.81 103 ASP E N 1
ATOM 5915 C CA . ASP E 1 103 ? 102.418 89.733 -27.992 1 59.57 103 ASP E CA 1
ATOM 5916 C C . ASP E 1 103 ? 101.654 88.421 -28.155 1 59.1 103 ASP E C 1
ATOM 5917 O O . ASP E 1 103 ? 101.13 88.18 -29.247 1 59.97 103 ASP E O 1
ATOM 5922 N N . SER E 1 104 ? 101.65 87.534 -27.136 1 57.46 104 SER E N 1
ATOM 5923 C CA . SER E 1 104 ? 100.986 86.229 -27.196 1 56.23 104 SER E CA 1
ATOM 5924 C C . SER E 1 104 ? 101.398 85.435 -28.437 1 54.58 104 SER E C 1
ATOM 5925 O O . SER E 1 104 ? 100.568 84.783 -29.06 1 54.66 104 SER E O 1
ATOM 5928 N N . ASP E 1 105 ? 102.678 85.535 -28.812 1 53.01 105 ASP E N 1
ATOM 5929 C CA . ASP E 1 105 ? 103.234 84.881 -29.985 1 52.3 105 ASP E CA 1
ATOM 5930 C C . ASP E 1 105 ? 103.461 83.409 -29.702 1 51.59 105 ASP E C 1
ATOM 5931 O O . ASP E 1 105 ? 104.593 82.97 -29.476 1 51.86 105 ASP E O 1
ATOM 5936 N N . VAL E 1 106 ? 102.367 82.648 -29.746 1 50.08 106 VAL E N 1
ATOM 5937 C CA . VAL E 1 106 ? 102.322 81.214 -29.54 1 48.77 106 VAL E CA 1
ATOM 5938 C C . VAL E 1 106 ? 103.18 80.489 -30.577 1 48.12 106 VAL E C 1
ATOM 5939 O O . VAL E 1 106 ? 103.799 79.477 -30.249 1 48.13 106 VAL E O 1
ATOM 5943 N N . ALA E 1 107 ? 103.253 81.02 -31.81 1 47.59 107 ALA E N 1
ATOM 5944 C CA . ALA E 1 107 ? 104.044 80.42 -32.88 1 47.8 107 ALA E CA 1
ATOM 5945 C C . ALA E 1 107 ? 105.546 80.417 -32.586 1 48.2 107 ALA E C 1
ATOM 5946 O O . ALA E 1 107 ? 106.219 79.451 -32.93 1 48.84 107 ALA E O 1
ATOM 5948 N N . SER E 1 108 ? 106.071 81.486 -31.968 1 47.78 108 SER E N 1
ATOM 5949 C CA . SER E 1 108 ? 107.498 81.552 -31.646 1 47.97 108 SER E CA 1
ATOM 5950 C C . SER E 1 108 ? 107.809 80.586 -30.512 1 46.31 108 SER E C 1
ATOM 5951 O O . SER E 1 108 ? 108.781 79.837 -30.609 1 46.35 108 SER E O 1
ATOM 5954 N N . LEU E 1 109 ? 106.947 80.553 -29.476 1 44.67 109 LEU E N 1
ATOM 5955 C CA . LEU E 1 109 ? 107.075 79.619 -28.352 1 43.85 109 LEU E CA 1
ATOM 5956 C C . LEU E 1 109 ? 107.015 78.183 -28.819 1 43.13 109 LEU E C 1
ATOM 5957 O O . LEU E 1 109 ? 107.764 77.358 -28.334 1 43.22 109 LEU E O 1
ATOM 5962 N N . THR E 1 110 ? 106.191 77.907 -29.82 1 42.82 110 THR E N 1
ATOM 5963 C CA . THR E 1 110 ? 106.033 76.599 -30.454 1 42.74 110 THR E CA 1
ATOM 5964 C C . THR E 1 110 ? 107.327 76.149 -31.181 1 41.97 110 THR E C 1
ATOM 5965 O O . THR E 1 110 ? 107.517 74.947 -31.407 1 42.46 110 THR E O 1
ATOM 5969 N N . ARG E 1 111 ? 108.231 77.081 -31.508 1 41 111 ARG E N 1
ATOM 5970 C CA . ARG E 1 111 ? 109.514 76.723 -32.115 1 40.85 111 ARG E CA 1
ATOM 5971 C C . ARG E 1 111 ? 110.4 75.923 -31.118 1 39.27 111 ARG E C 1
ATOM 5972 O O . ARG E 1 111 ? 111.257 75.152 -31.54 1 39.63 111 ARG E O 1
ATOM 5980 N N . VAL E 1 112 ? 110.185 76.104 -29.803 1 37.53 112 VAL E N 1
ATOM 5981 C CA . VAL E 1 112 ? 110.92 75.385 -28.784 1 36.49 112 VAL E CA 1
ATOM 5982 C C . VAL E 1 112 ? 110.444 73.943 -28.785 1 36.83 112 VAL E C 1
ATOM 5983 O O . VAL E 1 112 ? 109.252 73.697 -28.646 1 36.91 112 VAL E O 1
ATOM 5987 N N . PRO E 1 113 ? 111.348 72.976 -28.964 1 37.19 113 PRO E N 1
ATOM 5988 C CA . PRO E 1 113 ? 110.926 71.572 -28.96 1 37.38 113 PRO E CA 1
ATOM 5989 C C . PRO E 1 113 ? 110.417 71.148 -27.589 1 38.26 113 PRO E C 1
ATOM 5990 O O . PRO E 1 113 ? 110.976 71.538 -26.565 1 38.21 113 PRO E O 1
ATOM 5994 N N . GLY E 1 114 ? 109.322 70.397 -27.584 1 38.37 114 GLY E N 1
ATOM 5995 C CA . GLY E 1 114 ? 108.656 70.01 -26.351 1 39.05 114 GLY E CA 1
ATOM 5996 C C . GLY E 1 114 ? 107.499 70.932 -26.002 1 40.41 114 GLY E C 1
ATOM 5997 O O . GLY E 1 114 ? 106.665 70.605 -25.156 1 41.47 114 GLY E O 1
ATOM 5998 N N . ILE E 1 115 ? 107.448 72.117 -26.615 1 40.5 115 ILE E N 1
ATOM 5999 C CA . ILE E 1 115 ? 106.375 73.064 -26.424 1 40.8 115 ILE E CA 1
ATOM 6000 C C . ILE E 1 115 ? 105.512 73.044 -27.671 1 41.3 115 ILE E C 1
ATOM 6001 O O . ILE E 1 115 ? 105.959 73.421 -28.764 1 41 115 ILE E O 1
ATOM 6006 N N . GLY E 1 116 ? 104.293 72.565 -27.507 1 41.4 116 GLY E N 1
ATOM 6007 C CA . GLY E 1 116 ? 103.31 72.547 -28.58 1 41.41 116 GLY E CA 1
ATOM 6008 C C . GLY E 1 116 ? 102.344 73.697 -28.415 1 41.62 116 GLY E C 1
ATOM 6009 O O . GLY E 1 116 ? 102.543 74.563 -27.552 1 41.96 116 GLY E O 1
ATOM 6010 N N . LYS E 1 117 ? 101.279 73.717 -29.217 1 41.48 117 LYS E N 1
ATOM 6011 C CA . LYS E 1 117 ? 100.298 74.797 -29.158 1 42.11 117 LYS E CA 1
ATOM 6012 C C . LYS E 1 117 ? 99.683 74.969 -27.773 1 42.4 117 LYS E C 1
ATOM 6013 O O . LYS E 1 117 ? 99.556 76.096 -27.294 1 43.11 117 LYS E O 1
ATOM 6015 N N . ARG E 1 118 ? 99.356 73.861 -27.108 1 42.41 118 ARG E N 1
ATOM 6016 C CA . ARG E 1 118 ? 98.739 73.9 -25.781 1 43.31 118 ARG E CA 1
ATOM 6017 C C . ARG E 1 118 ? 99.686 74.437 -24.725 1 42.91 118 ARG E C 1
ATOM 6018 O O . ARG E 1 118 ? 99.312 75.328 -23.965 1 43.25 118 ARG E O 1
ATOM 6020 N N . GLY E 1 119 ? 100.912 73.929 -24.718 1 42.43 119 GLY E N 1
ATOM 6021 C CA . GLY E 1 119 ? 101.956 74.397 -23.815 1 42.23 119 GLY E CA 1
ATOM 6022 C C . GLY E 1 119 ? 102.267 75.87 -24.008 1 41.71 119 GLY E C 1
ATOM 6023 O O . GLY E 1 119 ? 102.314 76.622 -23.033 1 41.42 119 GLY E O 1
ATOM 6024 N N . ALA E 1 120 ? 102.392 76.318 -25.276 1 41.19 120 ALA E N 1
ATOM 6025 C CA . ALA E 1 120 ? 102.657 77.722 -25.582 1 41.17 120 ALA E CA 1
ATOM 6026 C C . ALA E 1 120 ? 101.543 78.61 -25.075 1 41.59 120 ALA E C 1
ATOM 6027 O O . ALA E 1 120 ? 101.809 79.665 -24.51 1 41.37 120 ALA E O 1
ATOM 6029 N N . GLU E 1 121 ? 100.287 78.163 -25.211 1 42.37 121 GLU E N 1
ATOM 6030 C CA . GLU E 1 121 ? 99.139 78.924 -24.724 1 42.97 121 GLU E CA 1
ATOM 6031 C C . GLU E 1 121 ? 99.085 78.989 -23.213 1 42.72 121 GLU E C 1
ATOM 6032 O O . GLU E 1 121 ? 98.688 80.015 -22.668 1 42.84 121 GLU E O 1
ATOM 6038 N N . ARG E 1 122 ? 99.541 77.926 -22.523 1 43.11 122 ARG E N 1
ATOM 6039 C CA . ARG E 1 122 ? 99.61 77.903 -21.056 1 43.84 122 ARG E CA 1
ATOM 6040 C C . ARG E 1 122 ? 100.666 78.882 -20.556 1 43.05 122 ARG E C 1
ATOM 6041 O O . ARG E 1 122 ? 100.408 79.632 -19.618 1 42.96 122 ARG E O 1
ATOM 6049 N N . ILE E 1 123 ? 101.84 78.891 -21.208 1 42.53 123 ILE E N 1
ATOM 6050 C CA . ILE E 1 123 ? 102.939 79.784 -20.867 1 42.96 123 ILE E CA 1
ATOM 6051 C C . ILE E 1 123 ? 102.511 81.227 -21.039 1 44.08 123 ILE E C 1
ATOM 6052 O O . ILE E 1 123 ? 102.673 82.007 -20.108 1 44.5 123 ILE E O 1
ATOM 6057 N N . VAL E 1 124 ? 101.927 81.581 -22.206 1 44.54 124 VAL E N 1
ATOM 6058 C CA . VAL E 1 124 ? 101.429 82.931 -22.487 1 45.52 124 VAL E CA 1
ATOM 6059 C C . VAL E 1 124 ? 100.372 83.315 -21.458 1 47 124 VAL E C 1
ATOM 6060 O O . VAL E 1 124 ? 100.428 84.409 -20.898 1 47.42 124 VAL E O 1
ATOM 6064 N N . LEU E 1 125 ? 99.432 82.405 -21.182 1 47.87 125 LEU E N 1
ATOM 6065 C CA . LEU E 1 125 ? 98.377 82.674 -20.216 1 49.77 125 LEU E CA 1
ATOM 6066 C C . LEU E 1 125 ? 98.93 82.974 -18.829 1 51.35 125 LEU E C 1
ATOM 6067 O O . LEU E 1 125 ? 98.503 83.933 -18.186 1 51.79 125 LEU E O 1
ATOM 6072 N N . GLU E 1 126 ? 99.905 82.193 -18.387 1 52.2 126 GLU E N 1
ATOM 6073 C CA . GLU E 1 126 ? 100.49 82.366 -17.069 1 53.78 126 GLU E CA 1
ATOM 6074 C C . GLU E 1 126 ? 101.497 83.502 -16.944 1 55.08 126 GLU E C 1
ATOM 6075 O O . GLU E 1 126 ? 101.608 84.082 -15.87 1 55.64 126 GLU E O 1
ATOM 6081 N N . LEU E 1 127 ? 102.232 83.818 -18.01 1 55.6 127 LEU E N 1
ATOM 6082 C CA . LEU E 1 127 ? 103.325 84.773 -17.916 1 57.13 127 LEU E CA 1
ATOM 6083 C C . LEU E 1 127 ? 103.166 86.154 -18.595 1 60.46 127 LEU E C 1
ATOM 6084 O O . LEU E 1 127 ? 104.194 86.773 -18.87 1 61.2 127 LEU E O 1
ATOM 6089 N N . ARG E 1 128 ? 101.942 86.685 -18.804 1 62.33 128 ARG E N 1
ATOM 6090 C CA . ARG E 1 128 ? 101.796 88.054 -19.341 1 64.04 128 ARG E CA 1
ATOM 6091 C C . ARG E 1 128 ? 102.021 89.071 -18.182 1 65.49 128 ARG E C 1
ATOM 6092 O O . ARG E 1 128 ? 101.092 89.694 -17.665 1 65.27 128 ARG E O 1
ATOM 6095 N N . ASP E 1 129 ? 103.294 89.147 -17.749 1 66.67 129 ASP E N 1
ATOM 6096 C CA . ASP E 1 129 ? 103.878 89.934 -16.67 1 67.82 129 ASP E CA 1
ATOM 6097 C C . ASP E 1 129 ? 105.176 90.56 -17.213 1 68.42 129 ASP E C 1
ATOM 6098 O O . ASP E 1 129 ? 106.084 89.832 -17.625 1 68.44 129 ASP E O 1
ATOM 6103 N N . ALA E 1 149 ? 110.703 107.54 -7.622 1 82.26 149 ALA E N 1
ATOM 6104 C CA . ALA E 1 149 ? 111.238 106.177 -7.657 1 82.74 149 ALA E CA 1
ATOM 6105 C C . ALA E 1 149 ? 111.303 105.556 -6.258 1 83.07 149 ALA E C 1
ATOM 6106 O O . ALA E 1 149 ? 111.13 104.342 -6.117 1 83.36 149 ALA E O 1
ATOM 6108 N N . VAL E 1 150 ? 111.575 106.387 -5.232 1 82.84 150 VAL E N 1
ATOM 6109 C CA . VAL E 1 150 ? 111.625 105.952 -3.837 1 83.18 150 VAL E CA 1
ATOM 6110 C C . VAL E 1 150 ? 110.227 105.503 -3.41 1 83.37 150 VAL E C 1
ATOM 6111 O O . VAL E 1 150 ? 110.089 104.434 -2.826 1 83.66 150 VAL E O 1
ATOM 6115 N N . ARG E 1 151 ? 109.186 106.271 -3.782 1 83.02 151 ARG E N 1
ATOM 6116 C CA . ARG E 1 151 ? 107.805 105.95 -3.437 1 83.14 151 ARG E CA 1
ATOM 6117 C C . ARG E 1 151 ? 107.344 104.623 -4.031 1 82.76 151 ARG E C 1
ATOM 6118 O O . ARG E 1 151 ? 106.811 103.789 -3.309 1 82.76 151 ARG E O 1
ATOM 6120 N N . GLY E 1 152 ? 107.579 104.43 -5.321 1 82.41 152 GLY E N 1
ATOM 6121 C CA . GLY E 1 152 ? 107.187 103.21 -6.012 1 82.65 152 GLY E CA 1
ATOM 6122 C C . GLY E 1 152 ? 107.851 101.973 -5.448 1 82.51 152 GLY E C 1
ATOM 6123 O O . GLY E 1 152 ? 107.201 100.938 -5.294 1 82.55 152 GLY E O 1
ATOM 6124 N N . SER E 1 153 ? 109.149 102.084 -5.112 1 82.1 153 SER E N 1
ATOM 6125 C CA . SER E 1 153 ? 109.918 100.982 -4.543 1 82 153 SER E CA 1
ATOM 6126 C C . SER E 1 153 ? 109.441 100.624 -3.131 1 81.47 153 SER E C 1
ATOM 6127 O O . SER E 1 153 ? 109.281 99.44 -2.836 1 81.55 153 SER E O 1
ATOM 6130 N N . VAL E 1 154 ? 109.185 101.634 -2.273 1 80.6 154 VAL E N 1
ATOM 6131 C CA . VAL E 1 154 ? 108.704 101.396 -0.912 1 80.3 154 VAL E CA 1
ATOM 6132 C C . VAL E 1 154 ? 107.32 100.743 -0.93 1 80.24 154 VAL E C 1
ATOM 6133 O O . VAL E 1 154 ? 107.108 99.757 -0.221 1 80.31 154 VAL E O 1
ATOM 6137 N N . VAL E 1 155 ? 106.408 101.244 -1.79 1 79.85 155 VAL E N 1
ATOM 6138 C CA . VAL E 1 155 ? 105.06 100.691 -1.953 1 79.82 155 VAL E CA 1
ATOM 6139 C C . VAL E 1 155 ? 105.154 99.236 -2.422 1 79.18 155 VAL E C 1
ATOM 6140 O O . VAL E 1 155 ? 104.489 98.369 -1.862 1 79.22 155 VAL E O 1
ATOM 6144 N N . GLU E 1 156 ? 106.024 98.968 -3.404 1 78.5 156 GLU E N 1
ATOM 6145 C CA . GLU E 1 156 ? 106.253 97.627 -3.942 1 78.29 156 GLU E CA 1
ATOM 6146 C C . GLU E 1 156 ? 106.769 96.666 -2.857 1 77.29 156 GLU E C 1
ATOM 6147 O O . GLU E 1 156 ? 106.315 95.524 -2.788 1 77.33 156 GLU E O 1
ATOM 6153 N N . ALA E 1 157 ? 107.676 97.14 -1.986 1 76.23 157 ALA E N 1
ATOM 6154 C CA . ALA E 1 157 ? 108.209 96.34 -0.882 1 75.91 157 ALA E CA 1
ATOM 6155 C C . ALA E 1 157 ? 107.136 96.066 0.188 1 75.49 157 ALA E C 1
ATOM 6156 O O . ALA E 1 157 ? 107.09 94.967 0.738 1 75.45 157 ALA E O 1
ATOM 6158 N N . LEU E 1 158 ? 106.25 97.044 0.45 1 74.9 158 LEU E N 1
ATOM 6159 C CA . LEU E 1 158 ? 105.161 96.892 1.416 1 74.58 158 LEU E CA 1
ATOM 6160 C C . LEU E 1 158 ? 104.134 95.902 0.889 1 74.49 158 LEU E C 1
ATOM 6161 O O . LEU E 1 158 ? 103.704 95.021 1.629 1 74.53 158 LEU E O 1
ATOM 6166 N N . VAL E 1 159 ? 103.799 95.994 -0.405 1 74.28 159 VAL E N 1
ATOM 6167 C CA . VAL E 1 159 ? 102.888 95.054 -1.065 1 74.71 159 VAL E CA 1
ATOM 6168 C C . VAL E 1 159 ? 103.501 93.639 -1.04 1 74.86 159 VAL E C 1
ATOM 6169 O O . VAL E 1 159 ? 102.803 92.675 -0.714 1 74.83 159 VAL E O 1
ATOM 6173 N N . GLY E 1 160 ? 104.815 93.55 -1.273 1 74.73 160 GLY E N 1
ATOM 6174 C CA . GLY E 1 160 ? 105.571 92.305 -1.207 1 74.93 160 GLY E CA 1
ATOM 6175 C C . GLY E 1 160 ? 105.508 91.664 0.167 1 74.99 160 GLY E C 1
ATOM 6176 O O . GLY E 1 160 ? 105.527 90.44 0.285 1 74.96 160 GLY E O 1
ATOM 6177 N N . LEU E 1 161 ? 105.416 92.481 1.22 1 75 161 LEU E N 1
ATOM 6178 C CA . LEU E 1 161 ? 105.283 91.987 2.589 1 75.83 161 LEU E CA 1
ATOM 6179 C C . LEU E 1 161 ? 103.849 91.54 2.95 1 76.77 161 LEU E C 1
ATOM 6180 O O . LEU E 1 161 ? 103.647 90.931 3.996 1 76.7 161 LEU E O 1
ATOM 6185 N N . GLY E 1 162 ? 102.873 91.856 2.105 1 77.49 162 GLY E N 1
ATOM 6186 C CA . GLY E 1 162 ? 101.494 91.467 2.335 1 78.69 162 GLY E CA 1
ATOM 6187 C C . GLY E 1 162 ? 100.527 92.613 2.545 1 79.9 162 GLY E C 1
ATOM 6188 O O . GLY E 1 162 ? 99.332 92.372 2.73 1 80.2 162 GLY E O 1
ATOM 6189 N N . PHE E 1 163 ? 101.021 93.863 2.544 1 80.31 163 PHE E N 1
ATOM 6190 C CA . PHE E 1 163 ? 100.144 95.017 2.739 1 81.08 163 PHE E CA 1
ATOM 6191 C C . PHE E 1 163 ? 99.315 95.295 1.498 1 82.29 163 PHE E C 1
ATOM 6192 O O . PHE E 1 163 ? 99.775 95.061 0.375 1 82.24 163 PHE E O 1
ATOM 6200 N N . ALA E 1 164 ? 98.08 95.781 1.699 1 83.11 164 ALA E N 1
ATOM 6201 C CA . ALA E 1 164 ? 97.211 96.136 0.578 1 84.13 164 ALA E CA 1
ATOM 6202 C C . ALA E 1 164 ? 97.795 97.384 -0.081 1 84.78 164 ALA E C 1
ATOM 6203 O O . ALA E 1 164 ? 98.315 98.252 0.617 1 84.73 164 ALA E O 1
ATOM 6205 N N . ALA E 1 165 ? 97.736 97.473 -1.417 1 85.16 165 ALA E N 1
ATOM 6206 C CA . ALA E 1 165 ? 98.308 98.604 -2.147 1 85.85 165 ALA E CA 1
ATOM 6207 C C . ALA E 1 165 ? 97.872 99.97 -1.636 1 86.62 165 ALA E C 1
ATOM 6208 O O . ALA E 1 165 ? 98.715 100.85 -1.527 1 86.68 165 ALA E O 1
ATOM 6210 N N . LYS E 1 166 ? 96.59 100.129 -1.264 1 86.98 166 LYS E N 1
ATOM 6211 C CA . LYS E 1 166 ? 96.074 101.396 -0.744 1 87.82 166 LYS E CA 1
ATOM 6212 C C . LYS E 1 166 ? 96.707 101.746 0.606 1 88.5 166 LYS E C 1
ATOM 6213 O O . LYS E 1 166 ? 97.153 102.879 0.797 1 88.45 166 LYS E O 1
ATOM 6215 N N . GLN E 1 167 ? 96.78 100.765 1.524 1 88.91 167 GLN E N 1
ATOM 6216 C CA . GLN E 1 167 ? 97.401 100.958 2.837 1 89.8 167 GLN E CA 1
ATOM 6217 C C . GLN E 1 167 ? 98.923 101.2 2.704 1 90.67 167 GLN E C 1
ATOM 6218 O O . GLN E 1 167 ? 99.495 101.954 3.492 1 90.72 167 GLN E O 1
ATOM 6220 N N . ALA E 1 168 ? 99.557 100.602 1.678 1 91.11 168 ALA E N 1
ATOM 6221 C CA . ALA E 1 168 ? 100.973 100.783 1.382 1 91.93 168 ALA E CA 1
ATOM 6222 C C . ALA E 1 168 ? 101.205 102.204 0.861 1 92.93 168 ALA E C 1
ATOM 6223 O O . ALA E 1 168 ? 102.155 102.849 1.293 1 92.95 168 ALA E O 1
ATOM 6225 N N . GLU E 1 169 ? 100.326 102.709 -0.038 1 93.59 169 GLU E N 1
ATOM 6226 C CA . GLU E 1 169 ? 100.47 104.075 -0.554 1 94.64 169 GLU E CA 1
ATOM 6227 C C . GLU E 1 169 ? 100.248 105.114 0.525 1 95.32 169 GLU E C 1
ATOM 6228 O O . GLU E 1 169 ? 100.985 106.09 0.592 1 95.36 169 GLU E O 1
ATOM 6234 N N . GLU E 1 170 ? 99.252 104.895 1.38 1 95.78 170 GLU E N 1
ATOM 6235 C CA . GLU E 1 170 ? 98.942 105.82 2.459 1 96.87 170 GLU E CA 1
ATOM 6236 C C . GLU E 1 170 ? 100.082 105.935 3.461 1 97.6 170 GLU E C 1
ATOM 6237 O O . GLU E 1 170 ? 100.406 107.045 3.879 1 97.78 170 GLU E O 1
ATOM 6243 N N . ALA E 1 171 ? 100.693 104.806 3.847 1 97.85 171 ALA E N 1
ATOM 6244 C CA . ALA E 1 171 ? 101.798 104.829 4.804 1 98.53 171 ALA E CA 1
ATOM 6245 C C . ALA E 1 171 ? 103.055 105.462 4.211 1 99.04 171 ALA E C 1
ATOM 6246 O O . ALA E 1 171 ? 103.719 106.238 4.894 1 98.91 171 ALA E O 1
ATOM 6248 N N . THR E 1 172 ? 103.366 105.155 2.94 1 99.45 172 THR E N 1
ATOM 6249 C CA . THR E 1 172 ? 104.529 105.731 2.265 1 100.26 172 THR E CA 1
ATOM 6250 C C . THR E 1 172 ? 104.36 107.238 2.065 1 100.86 172 THR E C 1
ATOM 6251 O O . THR E 1 172 ? 105.32 107.989 2.234 1 100.89 172 THR E O 1
ATOM 6255 N N . ASP E 1 173 ? 103.147 107.684 1.696 1 101.2 173 ASP E N 1
ATOM 6256 C CA . ASP E 1 173 ? 102.892 109.111 1.495 1 102.01 173 ASP E CA 1
ATOM 6257 C C . ASP E 1 173 ? 102.912 109.873 2.819 1 102.71 173 ASP E C 1
ATOM 6258 O O . ASP E 1 173 ? 103.442 110.976 2.87 1 102.71 173 ASP E O 1
ATOM 6263 N N . GLN E 1 174 ? 102.413 109.262 3.904 1 103.15 174 GLN E N 1
ATOM 6264 C CA . GLN E 1 174 ? 102.453 109.894 5.22 1 104.16 174 GLN E CA 1
ATOM 6265 C C . GLN E 1 174 ? 103.897 110.189 5.664 1 105.42 174 GLN E C 1
ATOM 6266 O O . GLN E 1 174 ? 104.118 111.17 6.378 1 105.51 174 GLN E O 1
ATOM 6272 N N . VAL E 1 175 ? 104.892 109.405 5.181 1 106.24 175 VAL E N 1
ATOM 6273 C CA . VAL E 1 175 ? 106.286 109.704 5.508 1 107.52 175 VAL E CA 1
ATOM 6274 C C . VAL E 1 175 ? 106.896 110.656 4.455 1 108.8 175 VAL E C 1
ATOM 6275 O O . VAL E 1 175 ? 107.949 110.381 3.882 1 108.83 175 VAL E O 1
ATOM 6279 N N . LEU E 1 176 ? 106.221 111.798 4.226 1 109.56 176 LEU E N 1
ATOM 6280 C CA . LEU E 1 176 ? 106.687 112.859 3.335 1 110.67 176 LEU E CA 1
ATOM 6281 C C . LEU E 1 176 ? 107.194 113.993 4.233 1 111.67 176 LEU E C 1
ATOM 6282 O O . LEU E 1 176 ? 106.703 115.123 4.173 1 111.74 176 LEU E O 1
ATOM 6287 N N . ASP E 1 177 ? 108.145 113.654 5.118 1 112.23 177 ASP E N 1
ATOM 6288 C CA . ASP E 1 177 ? 108.748 114.578 6.079 1 113.08 177 ASP E CA 1
ATOM 6289 C C . ASP E 1 177 ? 110.285 114.481 6.038 1 113.96 177 ASP E C 1
ATOM 6290 O O . ASP E 1 177 ? 110.844 113.503 5.535 1 114.05 177 ASP E O 1
ATOM 6295 N N . GLY E 1 178 ? 110.952 115.501 6.561 1 114.38 178 GLY E N 1
ATOM 6296 C CA . GLY E 1 178 ? 112.406 115.547 6.582 1 115.3 178 GLY E CA 1
ATOM 6297 C C . GLY E 1 178 ? 112.956 116.874 6.104 1 116.07 178 GLY E C 1
ATOM 6298 O O . GLY E 1 178 ? 113.035 117.122 4.898 1 116.26 178 GLY E O 1
ATOM 6299 N N . GLU E 1 179 ? 113.338 117.742 7.05 1 116.33 179 GLU E N 1
ATOM 6300 C CA . GLU E 1 179 ? 113.886 119.056 6.725 1 117.06 179 GLU E CA 1
ATOM 6301 C C . GLU E 1 179 ? 115.337 118.954 6.259 1 117.55 179 GLU E C 1
ATOM 6302 O O . GLU E 1 179 ? 116.192 118.491 7.015 1 117.7 179 GLU E O 1
ATOM 6304 N N . LEU E 1 180 ? 115.595 119.37 5 1 117.54 180 LEU E N 1
ATOM 6305 C CA . LEU E 1 180 ? 116.895 119.385 4.315 1 117.86 180 LEU E CA 1
ATOM 6306 C C . LEU E 1 180 ? 117.333 118.011 3.791 1 117.89 180 LEU E C 1
ATOM 6307 O O . LEU E 1 180 ? 117.754 117.907 2.64 1 118.04 180 LEU E O 1
ATOM 6309 N N . GLY E 1 181 ? 117.228 116.984 4.63 1 117.54 181 GLY E N 1
ATOM 6310 C CA . GLY E 1 181 ? 117.631 115.623 4.292 1 117.59 181 GLY E CA 1
ATOM 6311 C C . GLY E 1 181 ? 116.789 114.927 3.239 1 117.24 181 GLY E C 1
ATOM 6312 O O . GLY E 1 181 ? 115.873 114.173 3.575 1 117.35 181 GLY E O 1
ATOM 6313 N N . LYS E 1 182 ? 117.13 115.156 1.955 1 116.61 182 LYS E N 1
ATOM 6314 C CA . LYS E 1 182 ? 116.472 114.577 0.782 1 116.43 182 LYS E CA 1
ATOM 6315 C C . LYS E 1 182 ? 114.953 114.725 0.802 1 116.05 182 LYS E C 1
ATOM 6316 O O . LYS E 1 182 ? 114.272 113.917 1.434 1 116.28 182 LYS E O 1
ATOM 6318 N N . ASP E 1 183 ? 114.418 115.752 0.114 1 115.24 183 ASP E N 1
ATOM 6319 C CA . ASP E 1 183 ? 112.967 115.97 0.024 1 114.74 183 ASP E CA 1
ATOM 6320 C C . ASP E 1 183 ? 112.233 114.785 -0.652 1 113.97 183 ASP E C 1
ATOM 6321 O O . ASP E 1 183 ? 111.048 114.566 -0.391 1 113.97 183 ASP E O 1
ATOM 6323 N N . GLY E 1 184 ? 112.957 114.029 -1.485 1 113.03 184 GLY E N 1
ATOM 6324 C CA . GLY E 1 184 ? 112.455 112.838 -2.154 1 112.5 184 GLY E CA 1
ATOM 6325 C C . GLY E 1 184 ? 112.593 111.614 -1.269 1 111.54 184 GLY E C 1
ATOM 6326 O O . GLY E 1 184 ? 113.421 110.738 -1.535 1 111.58 184 GLY E O 1
ATOM 6327 N N . ALA E 1 185 ? 111.807 111.602 -0.166 1 110.38 185 ALA E N 1
ATOM 6328 C CA . ALA E 1 185 ? 111.656 110.576 0.883 1 109.5 185 ALA E CA 1
ATOM 6329 C C . ALA E 1 185 ? 112.96 109.871 1.358 1 107.93 185 ALA E C 1
ATOM 6330 O O . ALA E 1 185 ? 112.918 108.683 1.683 1 107.95 185 ALA E O 1
ATOM 6332 N N . VAL E 1 186 ? 114.093 110.611 1.443 1 106.35 186 VAL E N 1
ATOM 6333 C CA . VAL E 1 186 ? 115.397 110.105 1.91 1 105.09 186 VAL E CA 1
ATOM 6334 C C . VAL E 1 186 ? 115.769 108.736 1.196 1 103.3 186 VAL E C 1
ATOM 6335 O O . VAL E 1 186 ? 115.343 108.549 0.05 1 103.3 186 VAL E O 1
ATOM 6337 N N . ALA E 1 187 ? 116.56 107.814 1.816 1 101.59 187 ALA E N 1
ATOM 6338 C CA . ALA E 1 187 ? 116.872 106.537 1.173 1 100.42 187 ALA E CA 1
ATOM 6339 C C . ALA E 1 187 ? 115.631 105.63 1.138 1 98.9 187 ALA E C 1
ATOM 6340 O O . ALA E 1 187 ? 114.711 105.802 1.939 1 99 187 ALA E O 1
ATOM 6342 N N . THR E 1 188 ? 115.591 104.69 0.195 1 97.34 188 THR E N 1
ATOM 6343 C CA . THR E 1 188 ? 114.452 103.789 0.046 1 96.55 188 THR E CA 1
ATOM 6344 C C . THR E 1 188 ? 114.294 102.866 1.254 1 95.08 188 THR E C 1
ATOM 6345 O O . THR E 1 188 ? 113.179 102.684 1.735 1 95.16 188 THR E O 1
ATOM 6349 N N . SER E 1 189 ? 115.412 102.323 1.766 1 93.49 189 SER E N 1
ATOM 6350 C CA . SER E 1 189 ? 115.412 101.443 2.937 1 92.54 189 SER E CA 1
ATOM 6351 C C . SER E 1 189 ? 115.001 102.193 4.206 1 91.31 189 SER E C 1
ATOM 6352 O O . SER E 1 189 ? 114.369 101.617 5.085 1 91.42 189 SER E O 1
ATOM 6355 N N . SER E 1 190 ? 115.379 103.47 4.302 1 90.03 190 SER E N 1
ATOM 6356 C CA . SER E 1 190 ? 115.056 104.34 5.423 1 89.12 190 SER E CA 1
ATOM 6357 C C . SER E 1 190 ? 113.554 104.66 5.414 1 87.45 190 SER E C 1
ATOM 6358 O O . SER E 1 190 ? 112.906 104.618 6.464 1 87.43 190 SER E O 1
ATOM 6361 N N . ALA E 1 191 ? 113.001 104.948 4.223 1 85.74 191 ALA E N 1
ATOM 6362 C CA . ALA E 1 191 ? 111.58 105.239 4.049 1 84.72 191 ALA E CA 1
ATOM 6363 C C . ALA E 1 191 ? 110.723 103.995 4.302 1 83.29 191 ALA E C 1
ATOM 6364 O O . ALA E 1 191 ? 109.617 104.112 4.825 1 83.17 191 ALA E O 1
ATOM 6366 N N . LEU E 1 192 ? 111.237 102.807 3.931 1 81.9 192 LEU E N 1
ATOM 6367 C CA . LEU E 1 192 ? 110.542 101.543 4.142 1 80.86 192 LEU E CA 1
ATOM 6368 C C . LEU E 1 192 ? 110.447 101.238 5.632 1 79.78 192 LEU E C 1
ATOM 6369 O O . LEU E 1 192 ? 109.379 100.86 6.111 1 79.62 192 LEU E O 1
ATOM 6374 N N . ARG E 1 193 ? 111.54 101.453 6.373 1 79.06 193 ARG E N 1
ATOM 6375 C CA . ARG E 1 193 ? 111.551 101.235 7.816 1 79.04 193 ARG E CA 1
ATOM 6376 C C . ARG E 1 193 ? 110.598 102.2 8.532 1 78.8 193 ARG E C 1
ATOM 6377 O O . ARG E 1 193 ? 109.965 101.814 9.511 1 78.97 193 ARG E O 1
ATOM 6381 N N . ALA E 1 194 ? 110.47 103.436 8.02 1 78.14 194 ALA E N 1
ATOM 6382 C CA . ALA E 1 194 ? 109.562 104.447 8.559 1 77.87 194 ALA E CA 1
ATOM 6383 C C . ALA E 1 194 ? 108.1 104.077 8.257 1 77.19 194 ALA E C 1
ATOM 6384 O O . ALA E 1 194 ? 107.243 104.216 9.133 1 76.89 194 ALA E O 1
ATOM 6386 N N . ALA E 1 195 ? 107.817 103.597 7.028 1 76.72 195 ALA E N 1
ATOM 6387 C CA . ALA E 1 195 ? 106.468 103.18 6.638 1 76.79 195 ALA E CA 1
ATOM 6388 C C . ALA E 1 195 ? 106.032 101.953 7.443 1 76.93 195 ALA E C 1
ATOM 6389 O O . ALA E 1 195 ? 104.893 101.9 7.893 1 77.14 195 ALA E O 1
ATOM 6391 N N . LEU E 1 196 ? 106.947 100.995 7.666 1 76.63 196 LEU E N 1
ATOM 6392 C CA . LEU E 1 196 ? 106.676 99.793 8.459 1 76.78 196 LEU E CA 1
ATOM 6393 C C . LEU E 1 196 ? 106.477 100.122 9.937 1 77.34 196 LEU E C 1
ATOM 6394 O O . LEU E 1 196 ? 105.679 99.468 10.611 1 77.15 196 LEU E O 1
ATOM 6399 N N . SER E 1 197 ? 107.213 101.12 10.444 1 77.84 197 SER E N 1
ATOM 6400 C CA . SER E 1 197 ? 107.08 101.573 11.827 1 78.92 197 SER E CA 1
ATOM 6401 C C . SER E 1 197 ? 105.675 102.175 12.034 1 79.98 197 SER E C 1
ATOM 6402 O O . SER E 1 197 ? 105.009 101.9 13.034 1 79.99 197 SER E O 1
ATOM 6405 N N . LEU E 1 198 ? 105.222 102.959 11.054 1 80.47 198 LEU E N 1
ATOM 6406 C CA . LEU E 1 198 ? 103.912 103.573 11.048 1 81.44 198 LEU E CA 1
ATOM 6407 C C . LEU E 1 198 ? 102.805 102.503 10.929 1 82.04 198 LEU E C 1
ATOM 6408 O O . LEU E 1 198 ? 101.831 102.551 11.679 1 82.6 198 LEU E O 1
ATOM 6413 N N . LEU E 1 199 ? 102.977 101.515 10.035 1 81.76 199 LEU E N 1
ATOM 6414 C CA . LEU E 1 199 ? 102.003 100.441 9.833 1 82 199 LEU E CA 1
ATOM 6415 C C . LEU E 1 199 ? 101.828 99.502 11.039 1 82.7 199 LEU E C 1
ATOM 6416 O O . LEU E 1 199 ? 100.784 98.869 11.174 1 82.7 199 LEU E O 1
ATOM 6421 N N . GLY E 1 200 ? 102.83 99.432 11.903 1 83.1 200 GLY E N 1
ATOM 6422 C CA . GLY E 1 200 ? 102.764 98.592 13.088 1 84.18 200 GLY E CA 1
ATOM 6423 C C . GLY E 1 200 ? 102.154 99.272 14.301 1 85.4 200 GLY E C 1
ATOM 6424 O O . GLY E 1 200 ? 102.046 98.642 15.36 1 85.75 200 GLY E O 1
ATOM 6425 N N . LYS E 1 201 ? 101.743 100.565 14.152 1 85.73 201 LYS E N 1
ATOM 6426 C CA . LYS E 1 201 ? 101.146 101.42 15.189 1 86.39 201 LYS E CA 1
ATOM 6427 C C . LYS E 1 201 ? 102.08 101.61 16.376 1 86.77 201 LYS E C 1
ATOM 6428 O O . LYS E 1 201 ? 103.216 102.047 16.196 1 86.9 201 LYS E O 1
ATOM 6430 N N . MET F 1 1 ? 125.099 67.568 -8.298 1 35.78 1 MET F N 1
ATOM 6431 C CA . MET F 1 1 ? 125.507 68.964 -8.406 1 35.62 1 MET F CA 1
ATOM 6432 C C . MET F 1 1 ? 127.014 69.069 -8.226 1 33.63 1 MET F C 1
ATOM 6433 O O . MET F 1 1 ? 127.653 69.833 -8.908 1 33.65 1 MET F O 1
ATOM 6438 N N . ILE F 1 2 ? 127.574 68.317 -7.288 1 32.27 2 ILE F N 1
ATOM 6439 C CA . ILE F 1 2 ? 128.992 68.305 -7.025 1 30.83 2 ILE F CA 1
ATOM 6440 C C . ILE F 1 2 ? 129.655 67.341 -7.985 1 30.38 2 ILE F C 1
ATOM 6441 O O . ILE F 1 2 ? 129.397 66.146 -7.938 1 31.01 2 ILE F O 1
ATOM 6446 N N . PHE F 1 3 ? 130.453 67.864 -8.901 1 29.51 3 PHE F N 1
ATOM 6447 C CA . PHE F 1 3 ? 131.153 67.059 -9.892 1 30 3 PHE F CA 1
ATOM 6448 C C . PHE F 1 3 ? 132.598 66.79 -9.541 1 29.22 3 PHE F C 1
ATOM 6449 O O . PHE F 1 3 ? 133.183 65.871 -10.103 1 29.54 3 PHE F O 1
ATOM 6457 N N . SER F 1 4 ? 133.159 67.505 -8.564 1 28 4 SER F N 1
ATOM 6458 C CA . SER F 1 4 ? 134.486 67.219 -8.085 1 27.75 4 SER F CA 1
ATOM 6459 C C . SER F 1 4 ? 134.741 67.831 -6.72 1 27.7 4 SER F C 1
ATOM 6460 O O . SER F 1 4 ? 134.081 68.791 -6.327 1 27.71 4 SER F O 1
ATOM 6463 N N . VAL F 1 5 ? 135.676 67.246 -5.983 1 27.3 5 VAL F N 1
ATOM 6464 C CA . VAL F 1 5 ? 136.062 67.737 -4.676 1 28.54 5 VAL F CA 1
ATOM 6465 C C . VAL F 1 5 ? 137.571 67.806 -4.701 1 29.09 5 VAL F C 1
ATOM 6466 O O . VAL F 1 5 ? 138.22 66.816 -5.01 1 29.09 5 VAL F O 1
ATOM 6470 N N . ARG F 1 6 ? 138.127 68.986 -4.442 1 28.95 6 ARG F N 1
ATOM 6471 C CA . ARG F 1 6 ? 139.556 69.186 -4.483 1 29.13 6 ARG F CA 1
ATOM 6472 C C . ARG F 1 6 ? 140.004 69.769 -3.183 1 28.99 6 ARG F C 1
ATOM 6473 O O . ARG F 1 6 ? 139.431 70.745 -2.718 1 29.19 6 ARG F O 1
ATOM 6481 N N . GLY F 1 7 ? 141.069 69.215 -2.633 1 28.21 7 GLY F N 1
ATOM 6482 C CA . GLY F 1 7 ? 141.627 69.709 -1.397 1 27.8 7 GLY F CA 1
ATOM 6483 C C . GLY F 1 7 ? 142.547 68.715 -0.756 1 27.26 7 GLY F C 1
ATOM 6484 O O . GLY F 1 7 ? 143.029 67.79 -1.408 1 27.38 7 GLY F O 1
ATOM 6485 N N . GLU F 1 8 ? 142.819 68.928 0.517 1 27.08 8 GLU F N 1
ATOM 6486 C CA . GLU F 1 8 ? 143.717 68.065 1.252 1 27.21 8 GLU F CA 1
ATOM 6487 C C . GLU F 1 8 ? 143.069 66.743 1.611 1 27.66 8 GLU F C 1
ATOM 6488 O O . GLU F 1 8 ? 141.965 66.727 2.156 1 27.97 8 GLU F O 1
ATOM 6494 N N . VAL F 1 9 ? 143.751 65.633 1.317 1 27.64 9 VAL F N 1
ATOM 6495 C CA . VAL F 1 9 ? 143.245 64.329 1.686 1 28.41 9 VAL F CA 1
ATOM 6496 C C . VAL F 1 9 ? 143.522 64.182 3.161 1 29.72 9 VAL F C 1
ATOM 6497 O O . VAL F 1 9 ? 144.685 64.155 3.555 1 29.7 9 VAL F O 1
ATOM 6501 N N . LEU F 1 10 ? 142.468 64.186 3.988 1 30.35 10 LEU F N 1
ATOM 6502 C CA . LEU F 1 10 ? 142.621 64.043 5.428 1 31.13 10 LEU F CA 1
ATOM 6503 C C . LEU F 1 10 ? 142.695 62.576 5.821 1 34.57 10 LEU F C 1
ATOM 6504 O O . LEU F 1 10 ? 143.354 62.251 6.798 1 35.45 10 LEU F O 1
ATOM 6509 N N . GLU F 1 11 ? 141.997 61.695 5.096 1 35.99 11 GLU F N 1
ATOM 6510 C CA . GLU F 1 11 ? 141.943 60.288 5.419 1 37.76 11 GLU F CA 1
ATOM 6511 C C . GLU F 1 11 ? 141.77 59.496 4.139 1 38.47 11 GLU F C 1
ATOM 6512 O O . GLU F 1 11 ? 141.025 59.895 3.252 1 38.14 11 GLU F O 1
ATOM 6518 N N . VAL F 1 12 ? 142.431 58.345 4.065 1 39.07 12 VAL F N 1
ATOM 6519 C CA . VAL F 1 12 ? 142.239 57.379 3.005 1 40.04 12 VAL F CA 1
ATOM 6520 C C . VAL F 1 12 ? 141.888 56.065 3.722 1 41.24 12 VAL F C 1
ATOM 6521 O O . VAL F 1 12 ? 142.682 55.582 4.521 1 41.53 12 VAL F O 1
ATOM 6525 N N . ALA F 1 13 ? 140.683 55.544 3.507 1 41.75 13 ALA F N 1
ATOM 6526 C CA . ALA F 1 13 ? 140.216 54.254 4.022 1 42.31 13 ALA F CA 1
ATOM 6527 C C . ALA F 1 13 ? 140.122 53.283 2.79 1 44.16 13 ALA F C 1
ATOM 6528 O O . ALA F 1 13 ? 140.495 53.673 1.665 1 44.66 13 ALA F O 1
ATOM 6530 N N . LEU F 1 14 ? 139.723 52.01 2.989 1 45.02 14 LEU F N 1
ATOM 6531 C CA . LEU F 1 14 ? 139.664 51.05 1.883 1 46.29 14 LEU F CA 1
ATOM 6532 C C . LEU F 1 14 ? 138.494 51.279 0.931 1 45.61 14 LEU F C 1
ATOM 6533 O O . LEU F 1 14 ? 138.549 50.814 -0.217 1 45.76 14 LEU F O 1
ATOM 6538 N N . ASP F 1 15 ? 137.457 52.018 1.387 1 44.73 15 ASP F N 1
ATOM 6539 C CA . ASP F 1 15 ? 136.26 52.276 0.586 1 44.47 15 ASP F CA 1
ATOM 6540 C C . ASP F 1 15 ? 135.868 53.756 0.438 1 43.37 15 ASP F C 1
ATOM 6541 O O . ASP F 1 15 ? 134.882 54.068 -0.236 1 42.97 15 ASP F O 1
ATOM 6546 N N . HIS F 1 16 ? 136.614 54.652 1.08 1 42.28 16 HIS F N 1
ATOM 6547 C CA . HIS F 1 16 ? 136.316 56.07 1.02 1 41.18 16 HIS F CA 1
ATOM 6548 C C . HIS F 1 16 ? 137.538 56.91 1.378 1 39.29 16 HIS F C 1
ATOM 6549 O O . HIS F 1 16 ? 138.514 56.403 1.921 1 39.14 16 HIS F O 1
ATOM 6556 N N . ALA F 1 17 ? 137.455 58.211 1.105 1 37.01 17 ALA F N 1
ATOM 6557 C CA . ALA F 1 17 ? 138.46 59.183 1.489 1 34.71 17 ALA F CA 1
ATOM 6558 C C . ALA F 1 17 ? 137.746 60.409 2.058 1 32.93 17 ALA F C 1
ATOM 6559 O O . ALA F 1 17 ? 136.564 60.621 1.792 1 33.6 17 ALA F O 1
ATOM 6561 N N . VAL F 1 18 ? 138.451 61.199 2.854 1 30.69 18 VAL F N 1
ATOM 6562 C CA . VAL F 1 18 ? 137.935 62.461 3.334 1 29.45 18 VAL F CA 1
ATOM 6563 C C . VAL F 1 18 ? 138.817 63.522 2.693 1 28.94 18 VAL F C 1
ATOM 6564 O O . VAL F 1 18 ? 140.032 63.45 2.789 1 28.25 18 VAL F O 1
ATOM 6568 N N . ILE F 1 19 ? 138.208 64.442 1.943 1 28.86 19 ILE F N 1
ATOM 6569 C CA . ILE F 1 19 ? 138.945 65.494 1.275 1 28.74 19 ILE F CA 1
ATOM 6570 C C . ILE F 1 19 ? 138.431 66.818 1.809 1 28.41 19 ILE F C 1
ATOM 6571 O O . ILE F 1 19 ? 137.234 67.064 1.782 1 28.29 19 ILE F O 1
ATOM 6576 N N . GLU F 1 20 ? 139.328 67.65 2.321 1 28.03 20 GLU F N 1
ATOM 6577 C CA . GLU F 1 20 ? 138.958 68.932 2.872 1 28.34 20 GLU F CA 1
ATOM 6578 C C . GLU F 1 20 ? 139.046 70.024 1.837 1 28.7 20 GLU F C 1
ATOM 6579 O O . GLU F 1 20 ? 140.155 70.375 1.419 1 29.77 20 GLU F O 1
ATOM 6585 N N . ALA F 1 21 ? 137.894 70.593 1.453 1 27.26 21 ALA F N 1
ATOM 6586 C CA . ALA F 1 21 ? 137.833 71.678 0.493 1 27.35 21 ALA F CA 1
ATOM 6587 C C . ALA F 1 21 ? 137.34 72.892 1.251 1 27.75 21 ALA F C 1
ATOM 6588 O O . ALA F 1 21 ? 136.236 72.856 1.755 1 27.75 21 ALA F O 1
ATOM 6590 N N . ALA F 1 22 ? 138.147 73.955 1.345 1 28.23 22 ALA F N 1
ATOM 6591 C CA . ALA F 1 22 ? 137.798 75.185 2.053 1 29.44 22 ALA F CA 1
ATOM 6592 C C . ALA F 1 22 ? 137.23 74.942 3.493 1 30.25 22 ALA F C 1
ATOM 6593 O O . ALA F 1 22 ? 136.152 75.428 3.84 1 30.91 22 ALA F O 1
ATOM 6595 N N . GLY F 1 23 ? 137.941 74.153 4.278 1 29.42 23 GLY F N 1
ATOM 6596 C CA . GLY F 1 23 ? 137.536 73.864 5.644 1 28.94 23 GLY F CA 1
ATOM 6597 C C . GLY F 1 23 ? 136.518 72.76 5.817 1 28.65 23 GLY F C 1
ATOM 6598 O O . GLY F 1 23 ? 136.305 72.33 6.944 1 29.88 23 GLY F O 1
ATOM 6599 N N . ILE F 1 24 ? 135.868 72.283 4.737 1 26.99 24 ILE F N 1
ATOM 6600 C CA . ILE F 1 24 ? 134.886 71.215 4.87 1 25.98 24 ILE F CA 1
ATOM 6601 C C . ILE F 1 24 ? 135.49 69.895 4.434 1 25.22 24 ILE F C 1
ATOM 6602 O O . ILE F 1 24 ? 135.885 69.764 3.294 1 25.83 24 ILE F O 1
ATOM 6607 N N . GLY F 1 25 ? 135.517 68.914 5.313 1 24.45 25 GLY F N 1
ATOM 6608 C CA . GLY F 1 25 ? 135.978 67.577 4.968 1 24.26 25 GLY F CA 1
ATOM 6609 C C . GLY F 1 25 ? 134.806 66.803 4.395 1 24.03 25 GLY F C 1
ATOM 6610 O O . GLY F 1 25 ? 133.784 66.653 5.048 1 23.53 25 GLY F O 1
ATOM 6611 N N . TYR F 1 26 ? 134.9 66.405 3.143 1 24.2 26 TYR F N 1
ATOM 6612 C CA . TYR F 1 26 ? 133.856 65.666 2.47 1 24.93 26 TYR F CA 1
ATOM 6613 C C . TYR F 1 26 ? 134.209 64.219 2.466 1 26.08 26 TYR F C 1
ATOM 6614 O O . TYR F 1 26 ? 135.311 63.867 2.053 1 26.57 26 TYR F O 1
ATOM 6623 N N . ARG F 1 27 ? 133.274 63.378 2.899 1 26.26 27 ARG F N 1
ATOM 6624 C CA . ARG F 1 27 ? 133.469 61.954 2.808 1 28.02 27 ARG F CA 1
ATOM 6625 C C . ARG F 1 27 ? 133.069 61.585 1.377 1 28.23 27 ARG F C 1
ATOM 6626 O O . ARG F 1 27 ? 131.981 61.932 0.914 1 28.03 27 ARG F O 1
ATOM 6634 N N . VAL F 1 28 ? 133.971 60.938 0.67 1 28.05 28 VAL F N 1
ATOM 6635 C CA . VAL F 1 28 ? 133.725 60.537 -0.695 1 28.73 28 VAL F CA 1
ATOM 6636 C C . VAL F 1 28 ? 133.929 59.04 -0.77 1 30.7 28 VAL F C 1
ATOM 6637 O O . VAL F 1 28 ? 135.049 58.58 -0.564 1 31.4 28 VAL F O 1
ATOM 6641 N N . ASN F 1 29 ? 132.863 58.273 -1.025 1 31.35 29 ASN F N 1
ATOM 6642 C CA . ASN F 1 29 ? 132.942 56.821 -1.202 1 32.06 29 ASN F CA 1
ATOM 6643 C C . ASN F 1 29 ? 133.582 56.614 -2.533 1 32.45 29 ASN F C 1
ATOM 6644 O O . ASN F 1 29 ? 133.052 57.095 -3.509 1 33.23 29 ASN F O 1
ATOM 6649 N N . ALA F 1 30 ? 134.731 55.97 -2.587 1 32.52 30 ALA F N 1
ATOM 6650 C CA . ALA F 1 30 ? 135.478 55.854 -3.825 1 33 30 ALA F CA 1
ATOM 6651 C C . ALA F 1 30 ? 135.844 54.438 -4.186 1 35.58 30 ALA F C 1
ATOM 6652 O O . ALA F 1 30 ? 135.902 53.566 -3.322 1 35.98 30 ALA F O 1
ATOM 6654 N N . THR F 1 31 ? 136.042 54.196 -5.487 1 37.76 31 THR F N 1
ATOM 6655 C CA . THR F 1 31 ? 136.468 52.897 -5.972 1 41.19 31 THR F CA 1
ATOM 6656 C C . THR F 1 31 ? 137.922 52.686 -5.534 1 44.18 31 THR F C 1
ATOM 6657 O O . THR F 1 31 ? 138.681 53.662 -5.394 1 44.92 31 THR F O 1
ATOM 6661 N N . PRO F 1 32 ? 138.372 51.432 -5.389 1 45.43 32 PRO F N 1
ATOM 6662 C CA . PRO F 1 32 ? 139.782 51.204 -5.037 1 45.92 32 PRO F CA 1
ATOM 6663 C C . PRO F 1 32 ? 140.773 51.87 -6.021 1 46.47 32 PRO F C 1
ATOM 6664 O O . PRO F 1 32 ? 141.803 52.343 -5.568 1 47.02 32 PRO F O 1
ATOM 6668 N N . SER F 1 33 ? 140.444 51.996 -7.324 1 46.53 33 SER F N 1
ATOM 6669 C CA . SER F 1 33 ? 141.339 52.678 -8.275 1 47.36 33 SER F CA 1
ATOM 6670 C C . SER F 1 33 ? 141.421 54.181 -8.003 1 47.2 33 SER F C 1
ATOM 6671 O O . SER F 1 33 ? 142.477 54.781 -8.216 1 47.64 33 SER F O 1
ATOM 6674 N N . ALA F 1 34 ? 140.311 54.797 -7.556 1 46.1 34 ALA F N 1
ATOM 6675 C CA . ALA F 1 34 ? 140.313 56.218 -7.219 1 45.54 34 ALA F CA 1
ATOM 6676 C C . ALA F 1 34 ? 141.116 56.45 -5.936 1 45.11 34 ALA F C 1
ATOM 6677 O O . ALA F 1 34 ? 141.781 57.468 -5.811 1 44.89 34 ALA F O 1
ATOM 6679 N N . LEU F 1 35 ? 141.032 55.514 -4.97 1 44.98 35 LEU F N 1
ATOM 6680 C CA . LEU F 1 35 ? 141.732 55.585 -3.695 1 45.31 35 LEU F CA 1
ATOM 6681 C C . LEU F 1 35 ? 143.224 55.293 -3.809 1 47.67 35 LEU F C 1
ATOM 6682 O O . LEU F 1 35 ? 144.005 55.804 -3.007 1 47.83 35 LEU F O 1
ATOM 6687 N N . ALA F 1 36 ? 143.63 54.503 -4.822 1 49.06 36 ALA F N 1
ATOM 6688 C CA . ALA F 1 36 ? 145.031 54.158 -5.121 1 50.22 36 ALA F CA 1
ATOM 6689 C C . ALA F 1 36 ? 145.901 55.41 -5.267 1 51.05 36 ALA F C 1
ATOM 6690 O O . ALA F 1 36 ? 147.03 55.413 -4.795 1 52.25 36 ALA F O 1
ATOM 6692 N N . THR F 1 37 ? 145.374 56.468 -5.909 1 50.4 37 THR F N 1
ATOM 6693 C CA . THR F 1 37 ? 146.089 57.723 -6.128 1 50.78 37 THR F CA 1
ATOM 6694 C C . THR F 1 37 ? 146.011 58.717 -4.952 1 49.52 37 THR F C 1
ATOM 6695 O O . THR F 1 37 ? 146.502 59.83 -5.085 1 50.9 37 THR F O 1
ATOM 6699 N N . LEU F 1 38 ? 145.331 58.369 -3.867 1 46.99 38 LEU F N 1
ATOM 6700 C CA . LEU F 1 38 ? 145.14 59.271 -2.752 1 44.9 38 LEU F CA 1
ATOM 6701 C C . LEU F 1 38 ? 146.054 58.916 -1.634 1 44.48 38 LEU F C 1
ATOM 6702 O O . LEU F 1 38 ? 146.198 57.745 -1.269 1 44.74 38 LEU F O 1
ATOM 6707 N N . ARG F 1 39 ? 146.639 59.942 -1.044 1 43.35 39 ARG F N 1
ATOM 6708 C CA . ARG F 1 39 ? 147.538 59.751 0.07 1 42.59 39 ARG F CA 1
ATOM 6709 C C . ARG F 1 39 ? 147.32 60.896 1.067 1 40.56 39 ARG F C 1
ATOM 6710 O O . ARG F 1 39 ? 147.228 62.045 0.658 1 40.28 39 ARG F O 1
ATOM 6718 N N . GLN F 1 40 ? 147.192 60.576 2.363 1 39.4 40 GLN F N 1
ATOM 6719 C CA . GLN F 1 40 ? 146.957 61.541 3.431 1 39.04 40 GLN F CA 1
ATOM 6720 C C . GLN F 1 40 ? 147.991 62.686 3.39 1 38.68 40 GLN F C 1
ATOM 6721 O O . GLN F 1 40 ? 149.17 62.419 3.164 1 39.81 40 GLN F O 1
ATOM 6727 N N . GLY F 1 41 ? 147.519 63.936 3.483 1 36.56 41 GLY F N 1
ATOM 6728 C CA . GLY F 1 41 ? 148.363 65.119 3.433 1 35.09 41 GLY F CA 1
ATOM 6729 C C . GLY F 1 41 ? 148.535 65.707 2.05 1 34.7 41 GLY F C 1
ATOM 6730 O O . GLY F 1 41 ? 148.922 66.872 1.904 1 34.75 41 GLY F O 1
ATOM 6731 N N . SER F 1 42 ? 148.268 64.922 1.016 1 34.32 42 SER F N 1
ATOM 6732 C CA . SER F 1 42 ? 148.391 65.385 -0.367 1 34.77 42 SER F CA 1
ATOM 6733 C C . SER F 1 42 ? 147.148 66.15 -0.809 1 33.99 42 SER F C 1
ATOM 6734 O O . SER F 1 42 ? 146.072 65.955 -0.261 1 33.18 42 SER F O 1
ATOM 6737 N N . GLN F 1 43 ? 147.301 67.017 -1.807 1 33.66 43 GLN F N 1
ATOM 6738 C CA . GLN F 1 43 ? 146.182 67.699 -2.432 1 33.8 43 GLN F CA 1
ATOM 6739 C C . GLN F 1 43 ? 145.727 66.775 -3.531 1 34.53 43 GLN F C 1
ATOM 6740 O O . GLN F 1 43 ? 146.55 66.24 -4.273 1 34.52 43 GLN F O 1
ATOM 6746 N N . ALA F 1 44 ? 144.424 66.63 -3.689 1 34.83 44 ALA F N 1
ATOM 6747 C CA . ALA F 1 44 ? 143.857 65.787 -4.744 1 34.91 44 ALA F CA 1
ATOM 6748 C C . ALA F 1 44 ? 142.521 66.342 -5.184 1 35.02 44 ALA F C 1
ATOM 6749 O O . ALA F 1 44 ? 141.839 67.015 -4.4 1 34.78 44 ALA F O 1
ATOM 6751 N N . ARG F 1 45 ? 142.146 66.075 -6.455 1 34.57 45 ARG F N 1
ATOM 6752 C CA . ARG F 1 45 ? 140.844 66.428 -6.973 1 34.05 45 ARG F CA 1
ATOM 6753 C C . ARG F 1 45 ? 140.217 65.129 -7.356 1 34.4 45 ARG F C 1
ATOM 6754 O O . ARG F 1 45 ? 140.725 64.446 -8.239 1 35.99 45 ARG F O 1
ATOM 6762 N N . LEU F 1 46 ? 139.155 64.751 -6.675 1 32.88 46 LEU F N 1
ATOM 6763 C CA . LEU F 1 46 ? 138.447 63.527 -6.96 1 32.1 46 LEU F CA 1
ATOM 6764 C C . LEU F 1 46 ? 137.204 63.886 -7.78 1 31.23 46 LEU F C 1
ATOM 6765 O O . LEU F 1 46 ? 136.485 64.826 -7.45 1 29.35 46 LEU F O 1
ATOM 6770 N N . VAL F 1 47 ? 136.982 63.157 -8.873 1 31.72 47 VAL F N 1
ATOM 6771 C CA . VAL F 1 47 ? 135.831 63.373 -9.731 1 32.31 47 VAL F CA 1
ATOM 6772 C C . VAL F 1 47 ? 134.659 62.667 -9.057 1 32.95 47 VAL F C 1
ATOM 6773 O O . VAL F 1 47 ? 134.83 61.558 -8.586 1 33.93 47 VAL F O 1
ATOM 6777 N N . THR F 1 48 ? 133.524 63.35 -8.871 1 32.47 48 THR F N 1
ATOM 6778 C CA . THR F 1 48 ? 132.432 62.825 -8.058 1 32.35 48 THR F CA 1
ATOM 6779 C C . THR F 1 48 ? 131.048 62.855 -8.706 1 32.79 48 THR F C 1
ATOM 6780 O O . THR F 1 48 ? 130.83 63.538 -9.697 1 33.69 48 THR F O 1
ATOM 6784 N N . ALA F 1 49 ? 130.118 62.111 -8.111 1 32.04 49 ALA F N 1
ATOM 6785 C CA . ALA F 1 49 ? 128.713 62.11 -8.417 1 32.62 49 ALA F CA 1
ATOM 6786 C C . ALA F 1 49 ? 128.019 62.205 -7.056 1 32.65 49 ALA F C 1
ATOM 6787 O O . ALA F 1 49 ? 128.347 61.457 -6.127 1 32.65 49 ALA F O 1
ATOM 6789 N N . MET F 1 50 ? 127.12 63.174 -6.911 1 32.97 50 MET F N 1
ATOM 6790 C CA . MET F 1 50 ? 126.381 63.36 -5.667 1 33.1 50 MET F CA 1
ATOM 6791 C C . MET F 1 50 ? 125.049 62.67 -5.837 1 32.88 50 MET F C 1
ATOM 6792 O O . MET F 1 50 ? 124.334 62.922 -6.807 1 33.26 50 MET F O 1
ATOM 6797 N N . VAL F 1 51 ? 124.731 61.75 -4.933 1 32.39 51 VAL F N 1
ATOM 6798 C CA . VAL F 1 51 ? 123.462 61.051 -4.966 1 32.14 51 VAL F CA 1
ATOM 6799 C C . VAL F 1 51 ? 122.611 61.602 -3.845 1 31.48 51 VAL F C 1
ATOM 6800 O O . VAL F 1 51 ? 123 61.568 -2.671 1 31.05 51 VAL F O 1
ATOM 6804 N N . VAL F 1 52 ? 121.483 62.202 -4.228 1 30.78 52 VAL F N 1
ATOM 6805 C CA . VAL F 1 52 ? 120.553 62.828 -3.316 1 30.21 52 VAL F CA 1
ATOM 6806 C C . VAL F 1 52 ? 119.354 61.947 -3.162 1 31.08 52 VAL F C 1
ATOM 6807 O O . VAL F 1 52 ? 118.812 61.475 -4.144 1 31.33 52 VAL F O 1
ATOM 6811 N N . ARG F 1 53 ? 118.98 61.657 -1.932 1 31.88 53 ARG F N 1
ATOM 6812 C CA . ARG F 1 53 ? 117.777 60.901 -1.581 1 32.77 53 ARG F CA 1
ATOM 6813 C C . ARG F 1 53 ? 117.094 61.673 -0.441 1 33.71 53 ARG F C 1
ATOM 6814 O O . ARG F 1 53 ? 117.694 62.566 0.165 1 33.65 53 ARG F O 1
ATOM 6822 N N . GLU F 1 54 ? 115.838 61.351 -0.135 1 34.81 54 GLU F N 1
ATOM 6823 C CA . GLU F 1 54 ? 115.097 62.028 0.937 1 35.44 54 GLU F CA 1
ATOM 6824 C C . GLU F 1 54 ? 115.873 62.087 2.275 1 34.71 54 GLU F C 1
ATOM 6825 O O . GLU F 1 54 ? 115.869 63.104 2.943 1 35.89 54 GLU F O 1
ATOM 6831 N N . ASP F 1 55 ? 116.541 61.002 2.63 1 32.91 55 ASP F N 1
ATOM 6832 C CA A ASP F 1 55 ? 117.272 60.869 3.88 0.6 32.99 55 ASP F CA 1
ATOM 6833 C CA B ASP F 1 55 ? 117.265 60.904 3.891 0.4 32.53 55 ASP F CA 1
ATOM 6834 C C . ASP F 1 55 ? 118.79 60.781 3.741 1 32.14 55 ASP F C 1
ATOM 6835 O O . ASP F 1 55 ? 119.454 60.348 4.683 1 31.86 55 ASP F O 1
ATOM 6844 N N . SER F 1 56 ? 119.356 61.184 2.592 1 30.95 56 SER F N 1
ATOM 6845 C CA . SER F 1 56 ? 120.803 61.099 2.416 1 30.66 56 SER F CA 1
ATOM 6846 C C . SER F 1 56 ? 121.355 61.977 1.319 1 30.97 56 SER F C 1
ATOM 6847 O O . SER F 1 56 ? 120.674 62.287 0.345 1 31.11 56 SER F O 1
ATOM 6850 N N . MET F 1 57 ? 122.607 62.362 1.484 1 30.85 57 MET F N 1
ATOM 6851 C CA . MET F 1 57 ? 123.368 63.093 0.493 1 31.91 57 MET F CA 1
ATOM 6852 C C . MET F 1 57 ? 124.733 62.432 0.509 1 30.71 57 MET F C 1
ATOM 6853 O O . MET F 1 57 ? 125.39 62.449 1.526 1 30.72 57 MET F O 1
ATOM 6858 N N . THR F 1 58 ? 125.104 61.759 -0.572 1 29.91 58 THR F N 1
ATOM 6859 C CA . THR F 1 58 ? 126.326 60.964 -0.606 1 29.69 58 THR F CA 1
ATOM 6860 C C . THR F 1 58 ? 127.176 61.289 -1.811 1 29.29 58 THR F C 1
ATOM 6861 O O . THR F 1 58 ? 126.637 61.463 -2.891 1 28.98 58 THR F O 1
ATOM 6865 N N . LEU F 1 59 ? 128.508 61.377 -1.624 1 28.73 59 LEU F N 1
ATOM 6866 C CA . LEU F 1 59 ? 129.426 61.612 -2.733 1 28.36 59 LEU F CA 1
ATOM 6867 C C . LEU F 1 59 ? 130.116 60.307 -3.093 1 28.31 59 LEU F C 1
ATOM 6868 O O . LEU F 1 59 ? 130.549 59.571 -2.21 1 28.4 59 LEU F O 1
ATOM 6873 N N . TYR F 1 60 ? 130.212 60.029 -4.389 1 27.98 60 TYR F N 1
ATOM 6874 C CA . TYR F 1 60 ? 130.912 58.863 -4.927 1 28.23 60 TYR F CA 1
ATOM 6875 C C . TYR F 1 60 ? 132.062 59.396 -5.771 1 28.94 60 TYR F C 1
ATOM 6876 O O . TYR F 1 60 ? 131.87 60.32 -6.533 1 28.97 60 TYR F O 1
ATOM 6885 N N . GLY F 1 61 ? 133.253 58.866 -5.57 1 29.36 61 GLY F N 1
ATOM 6886 C CA . GLY F 1 61 ? 134.46 59.363 -6.208 1 30.52 61 GLY F CA 1
ATOM 6887 C C . GLY F 1 61 ? 135.131 58.375 -7.121 1 31.68 61 GLY F C 1
ATOM 6888 O O . GLY F 1 61 ? 135.158 57.169 -6.873 1 31.55 61 GLY F O 1
ATOM 6889 N N . PHE F 1 62 ? 135.651 58.908 -8.207 1 32.72 62 PHE F N 1
ATOM 6890 C CA . PHE F 1 62 ? 136.221 58.141 -9.299 1 34.3 62 PHE F CA 1
ATOM 6891 C C . PHE F 1 62 ? 137.568 58.695 -9.732 1 37 62 PHE F C 1
ATOM 6892 O O . PHE F 1 62 ? 137.874 59.856 -9.482 1 36.9 62 PHE F O 1
ATOM 6900 N N . SER F 1 63 ? 138.376 57.853 -10.383 1 39.77 63 SER F N 1
ATOM 6901 C CA . SER F 1 63 ? 139.691 58.283 -10.866 1 42.7 63 SER F CA 1
ATOM 6902 C C . SER F 1 63 ? 139.573 59.28 -12.036 1 44.27 63 SER F C 1
ATOM 6903 O O . SER F 1 63 ? 140.475 60.08 -12.229 1 45.37 63 SER F O 1
ATOM 6906 N N . ASP F 1 64 ? 138.436 59.293 -12.76 1 44.28 64 ASP F N 1
ATOM 6907 C CA . ASP F 1 64 ? 138.22 60.221 -13.868 1 44.42 64 ASP F CA 1
ATOM 6908 C C . ASP F 1 64 ? 136.735 60.403 -14.19 1 43.69 64 ASP F C 1
ATOM 6909 O O . ASP F 1 64 ? 135.891 59.707 -13.626 1 43.82 64 ASP F O 1
ATOM 6914 N N . ALA F 1 65 ? 136.422 61.338 -15.099 1 43.03 65 ALA F N 1
ATOM 6915 C CA . ALA F 1 65 ? 135.065 61.619 -15.538 1 43.18 65 ALA F CA 1
ATOM 6916 C C . ALA F 1 65 ? 134.421 60.43 -16.258 1 43.14 65 ALA F C 1
ATOM 6917 O O . ALA F 1 65 ? 133.212 60.256 -16.184 1 43.2 65 ALA F O 1
ATOM 6919 N N . GLU F 1 66 ? 135.224 59.613 -16.936 1 42.83 66 GLU F N 1
ATOM 6920 C CA . GLU F 1 66 ? 134.74 58.461 -17.678 1 42.74 66 GLU F CA 1
ATOM 6921 C C . GLU F 1 66 ? 134.111 57.441 -16.74 1 41.65 66 GLU F C 1
ATOM 6922 O O . GLU F 1 66 ? 133.015 56.969 -16.999 1 42.44 66 GLU F O 1
ATOM 6928 N N . ASN F 1 67 ? 134.773 57.134 -15.632 1 40.2 67 ASN F N 1
ATOM 6929 C CA . ASN F 1 67 ? 134.243 56.206 -14.639 1 39.23 67 ASN F CA 1
ATOM 6930 C C . ASN F 1 67 ? 133.055 56.781 -13.9 1 37.85 67 ASN F C 1
ATOM 6931 O O . ASN F 1 67 ? 132.12 56.051 -13.581 1 37.68 67 ASN F O 1
ATOM 6936 N N . ARG F 1 68 ? 133.067 58.099 -13.648 1 36.49 68 ARG F N 1
ATOM 6937 C CA . ARG F 1 68 ? 131.972 58.754 -12.981 1 35.77 68 ARG F CA 1
ATOM 6938 C C . ARG F 1 68 ? 130.724 58.692 -13.847 1 35.53 68 ARG F C 1
ATOM 6939 O O . ARG F 1 68 ? 129.654 58.419 -13.334 1 35.01 68 ARG F O 1
ATOM 6947 N N . ASP F 1 69 ? 130.868 58.936 -15.162 1 36.17 69 ASP F N 1
ATOM 6948 C CA . ASP F 1 69 ? 129.765 58.872 -16.118 1 37.21 69 ASP F CA 1
ATOM 6949 C C . ASP F 1 69 ? 129.234 57.442 -16.263 1 37.52 69 ASP F C 1
ATOM 6950 O O . ASP F 1 69 ? 128.034 57.252 -16.384 1 37.09 69 ASP F O 1
ATOM 6955 N N . LEU F 1 70 ? 130.119 56.442 -16.186 1 37.96 70 LEU F N 1
ATOM 6956 C CA . LEU F 1 70 ? 129.709 55.043 -16.225 1 38.73 70 LEU F CA 1
ATOM 6957 C C . LEU F 1 70 ? 128.932 54.687 -14.963 1 38.53 70 LEU F C 1
ATOM 6958 O O . LEU F 1 70 ? 127.974 53.93 -15.05 1 39.79 70 LEU F O 1
ATOM 6963 N N . PHE F 1 71 ? 129.32 55.244 -13.793 1 36.59 71 PHE F N 1
ATOM 6964 C CA . PHE F 1 71 ? 128.604 55.044 -12.536 1 34.91 71 PHE F CA 1
ATOM 6965 C C . PHE F 1 71 ? 127.178 55.592 -12.668 1 34.93 71 PHE F C 1
ATOM 6966 O O . PHE F 1 71 ? 126.233 54.962 -12.212 1 35.12 71 PHE F O 1
ATOM 6974 N N . LEU F 1 72 ? 127.031 56.778 -13.26 1 34.69 72 LEU F N 1
ATOM 6975 C CA . LEU F 1 72 ? 125.732 57.398 -13.464 1 34.97 72 LEU F CA 1
ATOM 6976 C C . LEU F 1 72 ? 124.867 56.608 -14.45 1 37.15 72 LEU F C 1
ATOM 6977 O O . LEU F 1 72 ? 123.655 56.508 -14.262 1 38.23 72 LEU F O 1
ATOM 6982 N N . ALA F 1 73 ? 125.492 56.012 -15.466 1 38.03 73 ALA F N 1
ATOM 6983 C CA . ALA F 1 73 ? 124.812 55.171 -16.45 1 39.34 73 ALA F CA 1
ATOM 6984 C C . ALA F 1 73 ? 124.32 53.892 -15.757 1 40.46 73 ALA F C 1
ATOM 6985 O O . ALA F 1 73 ? 123.172 53.488 -15.951 1 41.13 73 ALA F O 1
ATOM 6987 N N . LEU F 1 74 ? 125.152 53.298 -14.893 1 40.47 74 LEU F N 1
ATOM 6988 C CA . LEU F 1 74 ? 124.769 52.113 -14.126 1 40.77 74 LEU F CA 1
ATOM 6989 C C . LEU F 1 74 ? 123.596 52.425 -13.202 1 41.89 74 LEU F C 1
ATOM 6990 O O . LEU F 1 74 ? 122.682 51.617 -13.093 1 41.5 74 LEU F O 1
ATOM 6995 N N . LEU F 1 75 ? 123.601 53.614 -12.552 1 42.88 75 LEU F N 1
ATOM 6996 C CA . LEU F 1 75 ? 122.52 54.04 -11.66 1 43.73 75 LEU F CA 1
ATOM 6997 C C . LEU F 1 75 ? 121.191 54.159 -12.359 1 44.93 75 LEU F C 1
ATOM 6998 O O . LEU F 1 75 ? 120.164 54.002 -11.712 1 45.19 75 LEU F O 1
ATOM 7003 N N . SER F 1 76 ? 121.195 54.489 -13.656 1 45.51 76 SER F N 1
ATOM 7004 C CA . SER F 1 76 ? 119.961 54.634 -14.411 1 46.53 76 SER F CA 1
ATOM 7005 C C . SER F 1 76 ? 119.26 53.298 -14.691 1 48.05 76 SER F C 1
ATOM 7006 O O . SER F 1 76 ? 118.108 53.314 -15.108 1 49.05 76 SER F O 1
ATOM 7009 N N . VAL F 1 77 ? 119.946 52.157 -14.494 1 48.15 77 VAL F N 1
ATOM 7010 C CA . VAL F 1 77 ? 119.39 50.831 -14.702 1 49.06 77 VAL F CA 1
ATOM 7011 C C . VAL F 1 77 ? 118.589 50.469 -13.455 1 50.3 77 VAL F C 1
ATOM 7012 O O . VAL F 1 77 ? 119.122 50.555 -12.341 1 50.32 77 VAL F O 1
ATOM 7016 N N . SER F 1 78 ? 117.318 50.07 -13.63 1 51.05 78 SER F N 1
ATOM 7017 C CA . SER F 1 78 ? 116.441 49.639 -12.54 1 52.07 78 SER F CA 1
ATOM 7018 C C . SER F 1 78 ? 117.038 48.387 -11.901 1 52.26 78 SER F C 1
ATOM 7019 O O . SER F 1 78 ? 117.453 47.463 -12.602 1 52.58 78 SER F O 1
ATOM 7022 N N . GLY F 1 79 ? 117.146 48.393 -10.581 1 51.87 79 GLY F N 1
ATOM 7023 C CA . GLY F 1 79 ? 117.781 47.296 -9.864 1 51.67 79 GLY F CA 1
ATOM 7024 C C . GLY F 1 79 ? 119.237 47.569 -9.526 1 51.37 79 GLY F C 1
ATOM 7025 O O . GLY F 1 79 ? 119.833 46.834 -8.736 1 52.18 79 GLY F O 1
ATOM 7026 N N . VAL F 1 80 ? 119.844 48.605 -10.137 1 50.02 80 VAL F N 1
ATOM 7027 C CA . VAL F 1 80 ? 121.223 48.973 -9.843 1 48.85 80 VAL F CA 1
ATOM 7028 C C . VAL F 1 80 ? 121.251 50.271 -9.07 1 47.51 80 VAL F C 1
ATOM 7029 O O . VAL F 1 80 ? 120.81 51.302 -9.565 1 47.67 80 VAL F O 1
ATOM 7033 N N . GLY F 1 81 ? 121.727 50.206 -7.848 1 46.06 81 GLY F N 1
ATOM 7034 C CA . GLY F 1 81 ? 121.86 51.382 -7.009 1 45.69 81 GLY F CA 1
ATOM 7035 C C . GLY F 1 81 ? 123.321 51.752 -6.827 1 45.24 81 GLY F C 1
ATOM 7036 O O . GLY F 1 81 ? 124.216 51.174 -7.452 1 45.37 81 GLY F O 1
ATOM 7037 N N . PRO F 1 82 ? 123.593 52.721 -5.952 1 44.33 82 PRO F N 1
ATOM 7038 C CA . PRO F 1 82 ? 124.976 53.177 -5.765 1 43.61 82 PRO F CA 1
ATOM 7039 C C . PRO F 1 82 ? 125.975 52.113 -5.332 1 42.86 82 PRO F C 1
ATOM 7040 O O . PRO F 1 82 ? 127.077 52.098 -5.866 1 42.75 82 PRO F O 1
ATOM 7044 N N . ARG F 1 83 ? 125.6 51.216 -4.413 1 42.3 83 ARG F N 1
ATOM 7045 C CA . ARG F 1 83 ? 126.498 50.165 -3.937 1 42.37 83 ARG F CA 1
ATOM 7046 C C . ARG F 1 83 ? 126.875 49.192 -5.034 1 42.51 83 ARG F C 1
ATOM 7047 O O . ARG F 1 83 ? 128.049 48.836 -5.171 1 42.42 83 ARG F O 1
ATOM 7049 N N . LEU F 1 84 ? 125.896 48.784 -5.838 1 42.59 84 LEU F N 1
ATOM 7050 C CA . LEU F 1 84 ? 126.119 47.857 -6.938 1 43.16 84 LEU F CA 1
ATOM 7051 C C . LEU F 1 84 ? 126.884 48.506 -8.076 1 42.09 84 LEU F C 1
ATOM 7052 O O . LEU F 1 84 ? 127.731 47.857 -8.695 1 42.8 84 LEU F O 1
ATOM 7057 N N . ALA F 1 85 ? 126.611 49.784 -8.35 1 40.66 85 ALA F N 1
ATOM 7058 C CA . ALA F 1 85 ? 127.346 50.508 -9.383 1 39.98 85 ALA F CA 1
ATOM 7059 C C . ALA F 1 85 ? 128.815 50.682 -8.956 1 39.48 85 ALA F C 1
ATOM 7060 O O . ALA F 1 85 ? 129.698 50.574 -9.801 1 39.68 85 ALA F O 1
ATOM 7062 N N . MET F 1 86 ? 129.084 50.894 -7.65 1 39.04 86 MET F N 1
ATOM 7063 C CA . MET F 1 86 ? 130.459 51.017 -7.153 1 39.93 86 MET F CA 1
ATOM 7064 C C . MET F 1 86 ? 131.167 49.678 -7.215 1 40.44 86 MET F C 1
ATOM 7065 O O . MET F 1 86 ? 132.314 49.624 -7.65 1 40.9 86 MET F O 1
ATOM 7070 N N . ALA F 1 87 ? 130.475 48.591 -6.841 1 40.22 87 ALA F N 1
ATOM 7071 C CA . ALA F 1 87 ? 131.038 47.245 -6.911 1 40.66 87 ALA F CA 1
ATOM 7072 C C . ALA F 1 87 ? 131.407 46.882 -8.349 1 41.63 87 ALA F C 1
ATOM 7073 O O . ALA F 1 87 ? 132.449 46.275 -8.577 1 42 87 ALA F O 1
ATOM 7075 N N . THR F 1 88 ? 130.596 47.304 -9.319 1 42.06 88 THR F N 1
ATOM 7076 C CA . THR F 1 88 ? 130.851 47.056 -10.735 1 43.04 88 THR F CA 1
ATOM 7077 C C . THR F 1 88 ? 132.107 47.772 -11.181 1 44.61 88 THR F C 1
ATOM 7078 O O . THR F 1 88 ? 132.915 47.193 -11.899 1 44.82 88 THR F O 1
ATOM 7082 N N . LEU F 1 89 ? 132.269 49.045 -10.777 1 45.33 89 LEU F N 1
ATOM 7083 C CA . LEU F 1 89 ? 133.462 49.807 -11.144 1 46.21 89 LEU F CA 1
ATOM 7084 C C . LEU F 1 89 ? 134.714 49.375 -10.366 1 47.6 89 LEU F C 1
ATOM 7085 O O . LEU F 1 89 ? 135.824 49.599 -10.838 1 48.07 89 LEU F O 1
ATOM 7090 N N . ALA F 1 90 ? 134.547 48.728 -9.21 1 48.38 90 ALA F N 1
ATOM 7091 C CA . ALA F 1 90 ? 135.668 48.192 -8.446 1 49.86 90 ALA F CA 1
ATOM 7092 C C . ALA F 1 90 ? 136.231 46.924 -9.136 1 52.25 90 ALA F C 1
ATOM 7093 O O . ALA F 1 90 ? 137.432 46.682 -9.092 1 52.6 90 ALA F O 1
ATOM 7095 N N . VAL F 1 91 ? 135.363 46.14 -9.791 1 53.88 91 VAL F N 1
ATOM 7096 C CA . VAL F 1 91 ? 135.728 44.907 -10.484 1 55.6 91 VAL F CA 1
ATOM 7097 C C . VAL F 1 91 ? 136.138 45.181 -11.94 1 57.58 91 VAL F C 1
ATOM 7098 O O . VAL F 1 91 ? 137.149 44.649 -12.406 1 58.18 91 VAL F O 1
ATOM 7102 N N . HIS F 1 92 ? 135.393 46.039 -12.642 1 58.54 92 HIS F N 1
ATOM 7103 C CA . HIS F 1 92 ? 135.69 46.339 -14.036 1 60.41 92 HIS F CA 1
ATOM 7104 C C . HIS F 1 92 ? 136.139 47.756 -14.271 1 62.08 92 HIS F C 1
ATOM 7105 O O . HIS F 1 92 ? 135.461 48.696 -13.858 1 62.46 92 HIS F O 1
ATOM 7112 N N . ASP F 1 93 ? 137.27 47.912 -14.977 1 62.91 93 ASP F N 1
ATOM 7113 C CA . ASP F 1 93 ? 137.775 49.232 -15.352 1 64.3 93 ASP F CA 1
ATOM 7114 C C . ASP F 1 93 ? 136.871 49.829 -16.434 1 64.51 93 ASP F C 1
ATOM 7115 O O . ASP F 1 93 ? 136.056 49.113 -17.017 1 64.9 93 ASP F O 1
ATOM 7120 N N . ALA F 1 94 ? 136.994 51.134 -16.696 1 64.3 94 ALA F N 1
ATOM 7121 C CA . ALA F 1 94 ? 136.14 51.812 -17.67 1 64.7 94 ALA F CA 1
ATOM 7122 C C . ALA F 1 94 ? 136.09 51.154 -19.056 1 65.25 94 ALA F C 1
ATOM 7123 O O . ALA F 1 94 ? 135.014 51.01 -19.632 1 65.29 94 ALA F O 1
ATOM 7125 N N . ALA F 1 95 ? 137.241 50.751 -19.579 1 65.37 95 ALA F N 1
ATOM 7126 C CA . ALA F 1 95 ? 137.331 50.116 -20.885 1 65.73 95 ALA F CA 1
ATOM 7127 C C . ALA F 1 95 ? 136.723 48.712 -20.857 1 65.84 95 ALA F C 1
ATOM 7128 O O . ALA F 1 95 ? 136.032 48.343 -21.799 1 66.22 95 ALA F O 1
ATOM 7130 N N . ALA F 1 96 ? 136.977 47.934 -19.791 1 65.23 96 ALA F N 1
ATOM 7131 C CA . ALA F 1 96 ? 136.444 46.579 -19.676 1 65.15 96 ALA F CA 1
ATOM 7132 C C . ALA F 1 96 ? 134.922 46.581 -19.581 1 65.69 96 ALA F C 1
ATOM 7133 O O . ALA F 1 96 ? 134.27 45.741 -20.199 1 66.1 96 ALA F O 1
ATOM 7135 N N . LEU F 1 97 ? 134.353 47.538 -18.835 1 65.35 97 LEU F N 1
ATOM 7136 C CA . LEU F 1 97 ? 132.913 47.639 -18.667 1 65.33 97 LEU F CA 1
ATOM 7137 C C . LEU F 1 97 ? 132.244 48.077 -19.964 1 65.82 97 LEU F C 1
ATOM 7138 O O . LEU F 1 97 ? 131.229 47.509 -20.356 1 66.02 97 LEU F O 1
ATOM 7143 N N . ARG F 1 98 ? 132.831 49.058 -20.648 1 66.12 98 ARG F N 1
ATOM 7144 C CA . ARG F 1 98 ? 132.336 49.564 -21.934 1 67.08 98 ARG F CA 1
ATOM 7145 C C . ARG F 1 98 ? 132.361 48.443 -23.01 1 67.94 98 ARG F C 1
ATOM 7146 O O . ARG F 1 98 ? 131.488 48.376 -23.879 1 68.14 98 ARG F O 1
ATOM 7154 N N . GLN F 1 99 ? 133.371 47.563 -22.924 1 68.05 99 GLN F N 1
ATOM 7155 C CA . GLN F 1 99 ? 133.566 46.422 -23.802 1 68.6 99 GLN F CA 1
ATOM 7156 C C . GLN F 1 99 ? 132.489 45.387 -23.509 1 68.62 99 GLN F C 1
ATOM 7157 O O . GLN F 1 99 ? 131.804 44.958 -24.43 1 69.1 99 GLN F O 1
ATOM 7163 N N . ALA F 1 100 ? 132.304 45.014 -22.23 1 67.98 100 ALA F N 1
ATOM 7164 C CA . ALA F 1 100 ? 131.296 44.032 -21.845 1 67.95 100 ALA F CA 1
ATOM 7165 C C . ALA F 1 100 ? 129.883 44.45 -22.263 1 68.07 100 ALA F C 1
ATOM 7166 O O . ALA F 1 100 ? 129.069 43.584 -22.549 1 68.46 100 ALA F O 1
ATOM 7168 N N . LEU F 1 101 ? 129.601 45.758 -22.36 1 67.81 101 LEU F N 1
ATOM 7169 C CA . LEU F 1 101 ? 128.279 46.23 -22.788 1 67.95 101 LEU F CA 1
ATOM 7170 C C . LEU F 1 101 ? 128.125 46.021 -24.285 1 68.04 101 LEU F C 1
ATOM 7171 O O . LEU F 1 101 ? 127.093 45.513 -24.731 1 68.26 101 LEU F O 1
ATOM 7176 N N . ALA F 1 102 ? 129.157 46.403 -25.057 1 67.54 102 ALA F N 1
ATOM 7177 C CA . ALA F 1 102 ? 129.16 46.254 -26.51 1 67.63 102 ALA F CA 1
ATOM 7178 C C . ALA F 1 102 ? 129.07 44.775 -26.93 1 67.41 102 ALA F C 1
ATOM 7179 O O . ALA F 1 102 ? 128.294 44.438 -27.824 1 67.64 102 ALA F O 1
ATOM 7181 N N . ASP F 1 103 ? 129.833 43.897 -26.261 1 66.65 103 ASP F N 1
ATOM 7182 C CA . ASP F 1 103 ? 129.843 42.465 -26.553 1 66.53 103 ASP F CA 1
ATOM 7183 C C . ASP F 1 103 ? 128.766 41.67 -25.818 1 66.19 103 ASP F C 1
ATOM 7184 O O . ASP F 1 103 ? 128.803 40.44 -25.881 1 66.27 103 ASP F O 1
ATOM 7189 N N . SER F 1 104 ? 127.864 42.337 -25.056 1 65.46 104 SER F N 1
ATOM 7190 C CA . SER F 1 104 ? 126.814 41.689 -24.255 1 65 104 SER F CA 1
ATOM 7191 C C . SER F 1 104 ? 127.372 40.565 -23.386 1 64.44 104 SER F C 1
ATOM 7192 O O . SER F 1 104 ? 126.759 39.511 -23.25 1 64.6 104 SER F O 1
ATOM 7195 N N . ASP F 1 105 ? 128.562 40.794 -22.828 1 63.71 105 ASP F N 1
ATOM 7196 C CA . ASP F 1 105 ? 129.268 39.838 -21.995 1 63.59 105 ASP F CA 1
ATOM 7197 C C . ASP F 1 105 ? 128.654 39.789 -20.609 1 62.98 105 ASP F C 1
ATOM 7198 O O . ASP F 1 105 ? 129.196 40.345 -19.655 1 63.51 105 ASP F O 1
ATOM 7203 N N . VAL F 1 106 ? 127.53 39.092 -20.505 1 61.89 106 VAL F N 1
ATOM 7204 C CA . VAL F 1 106 ? 126.788 38.882 -19.271 1 61.55 106 VAL F CA 1
ATOM 7205 C C . VAL F 1 106 ? 127.638 38.149 -18.223 1 61.65 106 VAL F C 1
ATOM 7206 O O . VAL F 1 106 ? 127.509 38.41 -17.025 1 61.48 106 VAL F O 1
ATOM 7210 N N . ALA F 1 107 ? 128.538 37.262 -18.674 1 61.63 107 ALA F N 1
ATOM 7211 C CA . ALA F 1 107 ? 129.401 36.5 -17.776 1 61.61 107 ALA F CA 1
ATOM 7212 C C . ALA F 1 107 ? 130.383 37.378 -17.022 1 61.3 107 ALA F C 1
ATOM 7213 O O . ALA F 1 107 ? 130.632 37.108 -15.848 1 61.62 107 ALA F O 1
ATOM 7215 N N . SER F 1 108 ? 130.943 38.416 -17.675 1 60.79 108 SER F N 1
ATOM 7216 C CA . SER F 1 108 ? 131.891 39.328 -17.021 1 61.04 108 SER F CA 1
ATOM 7217 C C . SER F 1 108 ? 131.163 40.173 -15.995 1 60.04 108 SER F C 1
ATOM 7218 O O . SER F 1 108 ? 131.638 40.3 -14.871 1 60.32 108 SER F O 1
ATOM 7221 N N . LEU F 1 109 ? 129.98 40.692 -16.355 1 58.71 109 LEU F N 1
ATOM 7222 C CA . LEU F 1 109 ? 129.139 41.474 -15.451 1 57.86 109 LEU F CA 1
ATOM 7223 C C . LEU F 1 109 ? 128.711 40.658 -14.246 1 57.43 109 LEU F C 1
ATOM 7224 O O . LEU F 1 109 ? 128.684 41.179 -13.141 1 57.6 109 LEU F O 1
ATOM 7229 N N . THR F 1 110 ? 128.436 39.368 -14.439 1 57.07 110 THR F N 1
ATOM 7230 C CA . THR F 1 110 ? 128.066 38.447 -13.359 1 57.03 110 THR F CA 1
ATOM 7231 C C . THR F 1 110 ? 129.227 38.199 -12.377 1 56.02 110 THR F C 1
ATOM 7232 O O . THR F 1 110 ? 128.976 37.761 -11.256 1 55.61 110 THR F O 1
ATOM 7236 N N . ARG F 1 111 ? 130.483 38.532 -12.757 1 55.68 111 ARG F N 1
ATOM 7237 C CA . ARG F 1 111 ? 131.632 38.437 -11.846 1 55.76 111 ARG F CA 1
ATOM 7238 C C . ARG F 1 111 ? 131.511 39.451 -10.686 1 55.35 111 ARG F C 1
ATOM 7239 O O . ARG F 1 111 ? 132.063 39.22 -9.616 1 55.76 111 ARG F O 1
ATOM 7243 N N . VAL F 1 112 ? 130.777 40.558 -10.898 1 54.38 112 VAL F N 1
ATOM 7244 C CA . VAL F 1 112 ? 130.534 41.564 -9.888 1 53.91 112 VAL F CA 1
ATOM 7245 C C . VAL F 1 112 ? 129.574 40.977 -8.866 1 54.64 112 VAL F C 1
ATOM 7246 O O . VAL F 1 112 ? 128.485 40.527 -9.228 1 55.06 112 VAL F O 1
ATOM 7250 N N . PRO F 1 113 ? 129.956 40.967 -7.583 1 54.62 113 PRO F N 1
ATOM 7251 C CA . PRO F 1 113 ? 129.058 40.416 -6.562 1 55.09 113 PRO F CA 1
ATOM 7252 C C . PRO F 1 113 ? 127.813 41.264 -6.413 1 56.26 113 PRO F C 1
ATOM 7253 O O . PRO F 1 113 ? 127.891 42.49 -6.467 1 57.16 113 PRO F O 1
ATOM 7257 N N . GLY F 1 114 ? 126.671 40.604 -6.274 1 56.01 114 GLY F N 1
ATOM 7258 C CA . GLY F 1 114 ? 125.383 41.277 -6.216 1 55.98 114 GLY F CA 1
ATOM 7259 C C . GLY F 1 114 ? 124.701 41.333 -7.573 1 56.18 114 GLY F C 1
ATOM 7260 O O . GLY F 1 114 ? 123.504 41.597 -7.641 1 56.55 114 GLY F O 1
ATOM 7261 N N . ILE F 1 115 ? 125.454 41.109 -8.669 1 56.12 115 ILE F N 1
ATOM 7262 C CA . ILE F 1 115 ? 124.914 41.094 -10.022 1 56.87 115 ILE F CA 1
ATOM 7263 C C . ILE F 1 115 ? 124.837 39.658 -10.495 1 57.55 115 ILE F C 1
ATOM 7264 O O . ILE F 1 115 ? 125.869 38.994 -10.659 1 57.71 115 ILE F O 1
ATOM 7269 N N . GLY F 1 116 ? 123.617 39.187 -10.686 1 57.63 116 GLY F N 1
ATOM 7270 C CA . GLY F 1 116 ? 123.354 37.851 -11.196 1 57.93 116 GLY F CA 1
ATOM 7271 C C . GLY F 1 116 ? 123.061 37.892 -12.681 1 58.36 116 GLY F C 1
ATOM 7272 O O . GLY F 1 116 ? 123.183 38.947 -13.315 1 58.88 116 GLY F O 1
ATOM 7273 N N . LYS F 1 117 ? 122.662 36.751 -13.259 1 57.99 117 LYS F N 1
ATOM 7274 C CA . LYS F 1 117 ? 122.365 36.68 -14.69 1 57.99 117 LYS F CA 1
ATOM 7275 C C . LYS F 1 117 ? 121.284 37.688 -15.114 1 57.26 117 LYS F C 1
ATOM 7276 O O . LYS F 1 117 ? 121.425 38.349 -16.143 1 57.2 117 LYS F O 1
ATOM 7278 N N . ARG F 1 118 ? 120.231 37.827 -14.301 1 56.58 118 ARG F N 1
ATOM 7279 C CA . ARG F 1 118 ? 119.128 38.743 -14.601 1 56.34 118 ARG F CA 1
ATOM 7280 C C . ARG F 1 118 ? 119.58 40.192 -14.588 1 54.55 118 ARG F C 1
ATOM 7281 O O . ARG F 1 118 ? 119.302 40.928 -15.533 1 54.58 118 ARG F O 1
ATOM 7289 N N . GLY F 1 119 ? 120.302 40.572 -13.542 1 53.15 119 GLY F N 1
ATOM 7290 C CA . GLY F 1 119 ? 120.844 41.913 -13.398 1 52.31 119 GLY F CA 1
ATOM 7291 C C . GLY F 1 119 ? 121.797 42.263 -14.52 1 50.92 119 GLY F C 1
ATOM 7292 O O . GLY F 1 119 ? 121.67 43.332 -15.121 1 51.06 119 GLY F O 1
ATOM 7293 N N . ALA F 1 120 ? 122.696 41.332 -14.871 1 49.55 120 ALA F N 1
ATOM 7294 C CA . ALA F 1 120 ? 123.651 41.537 -15.963 1 48.96 120 ALA F CA 1
ATOM 7295 C C . ALA F 1 120 ? 122.941 41.746 -17.288 1 48.54 120 ALA F C 1
ATOM 7296 O O . ALA F 1 120 ? 123.324 42.62 -18.062 1 48.44 120 ALA F O 1
ATOM 7298 N N . GLU F 1 121 ? 121.87 40.99 -17.527 1 48.67 121 GLU F N 1
ATOM 7299 C CA . GLU F 1 121 ? 121.087 41.135 -18.748 1 49.29 121 GLU F CA 1
ATOM 7300 C C . GLU F 1 121 ? 120.342 42.459 -18.8 1 47.84 121 GLU F C 1
ATOM 7301 O O . GLU F 1 121 ? 120.203 43.024 -19.882 1 47.68 121 GLU F O 1
ATOM 7307 N N . ARG F 1 122 ? 119.889 42.964 -17.641 1 47.09 122 ARG F N 1
ATOM 7308 C CA . ARG F 1 122 ? 119.204 44.256 -17.553 1 47.19 122 ARG F CA 1
ATOM 7309 C C . ARG F 1 122 ? 120.177 45.375 -17.852 1 46.44 122 ARG F C 1
ATOM 7310 O O . ARG F 1 122 ? 119.844 46.275 -18.611 1 46.92 122 ARG F O 1
ATOM 7318 N N . ILE F 1 123 ? 121.394 45.302 -17.301 1 45.5 123 ILE F N 1
ATOM 7319 C CA . ILE F 1 123 ? 122.442 46.297 -17.526 1 45.38 123 ILE F CA 1
ATOM 7320 C C . ILE F 1 123 ? 122.802 46.357 -18.996 1 46.67 123 ILE F C 1
ATOM 7321 O O . ILE F 1 123 ? 122.776 47.442 -19.569 1 47.41 123 ILE F O 1
ATOM 7326 N N . VAL F 1 124 ? 123.09 45.197 -19.622 1 47.12 124 VAL F N 1
ATOM 7327 C CA . VAL F 1 124 ? 123.404 45.095 -21.055 1 48.05 124 VAL F CA 1
ATOM 7328 C C . VAL F 1 124 ? 122.247 45.645 -21.883 1 48.65 124 VAL F C 1
ATOM 7329 O O . VAL F 1 124 ? 122.459 46.442 -22.794 1 48.98 124 VAL F O 1
ATOM 7333 N N . LEU F 1 125 ? 121.02 45.239 -21.555 1 49.07 125 LEU F N 1
ATOM 7334 C CA . LEU F 1 125 ? 119.844 45.703 -22.279 1 50.33 125 LEU F CA 1
ATOM 7335 C C . LEU F 1 125 ? 119.694 47.223 -22.228 1 52.17 125 LEU F C 1
ATOM 7336 O O . LEU F 1 125 ? 119.413 47.86 -23.25 1 52.07 125 LEU F O 1
ATOM 7341 N N . GLU F 1 126 ? 119.892 47.804 -21.037 1 53.56 126 GLU F N 1
ATOM 7342 C CA . GLU F 1 126 ? 119.73 49.233 -20.849 1 55.66 126 GLU F CA 1
ATOM 7343 C C . GLU F 1 126 ? 120.888 50.09 -21.342 1 57.23 126 GLU F C 1
ATOM 7344 O O . GLU F 1 126 ? 120.649 51.212 -21.792 1 57.2 126 GLU F O 1
ATOM 7350 N N . LEU F 1 127 ? 122.126 49.584 -21.274 1 58.55 127 LEU F N 1
ATOM 7351 C CA . LEU F 1 127 ? 123.285 50.405 -21.609 1 60.62 127 LEU F CA 1
ATOM 7352 C C . LEU F 1 127 ? 124.01 50.085 -22.918 1 63.76 127 LEU F C 1
ATOM 7353 O O . LEU F 1 127 ? 124.886 50.865 -23.277 1 64.22 127 LEU F O 1
ATOM 7358 N N . ARG F 1 128 ? 123.675 48.994 -23.645 1 65.7 128 ARG F N 1
ATOM 7359 C CA . ARG F 1 128 ? 124.369 48.695 -24.91 1 67.94 128 ARG F CA 1
ATOM 7360 C C . ARG F 1 128 ? 124.273 49.849 -25.916 1 70.14 128 ARG F C 1
ATOM 7361 O O . ARG F 1 128 ? 125.3 50.322 -26.392 1 70.46 128 ARG F O 1
ATOM 7363 N N . ASP F 1 129 ? 123.068 50.359 -26.17 1 71.78 129 ASP F N 1
ATOM 7364 C CA . ASP F 1 129 ? 122.879 51.463 -27.113 1 74.1 129 ASP F CA 1
ATOM 7365 C C . ASP F 1 129 ? 123.177 52.852 -26.533 1 75.44 129 ASP F C 1
ATOM 7366 O O . ASP F 1 129 ? 123.283 53.813 -27.293 1 75.6 129 ASP F O 1
ATOM 7371 N N . LYS F 1 130 ? 123.303 52.965 -25.202 1 76.21 130 LYS F N 1
ATOM 7372 C CA . LYS F 1 130 ? 123.559 54.238 -24.535 1 77.42 130 LYS F CA 1
ATOM 7373 C C . LYS F 1 130 ? 125.045 54.478 -24.196 1 78.76 130 LYS F C 1
ATOM 7374 O O . LYS F 1 130 ? 125.588 55.525 -24.565 1 79.27 130 LYS F O 1
ATOM 7376 N N . VAL F 1 131 ? 125.694 53.557 -23.472 1 79.03 131 VAL F N 1
ATOM 7377 C CA . VAL F 1 131 ? 127.099 53.695 -23.082 1 79.61 131 VAL F CA 1
ATOM 7378 C C . VAL F 1 131 ? 128.013 52.802 -23.927 1 80.12 131 VAL F C 1
ATOM 7379 O O . VAL F 1 131 ? 127.652 52.403 -25.036 1 80.3 131 VAL F O 1
ATOM 7381 N N . ASN F 1 148 ? 133.838 65.737 -39.765 1 65.05 148 ASN F N 1
ATOM 7382 C CA . ASN F 1 148 ? 132.492 66.153 -39.366 1 64.94 148 ASN F CA 1
ATOM 7383 C C . ASN F 1 148 ? 132.23 65.904 -37.876 1 64.25 148 ASN F C 1
ATOM 7384 O O . ASN F 1 148 ? 131.096 65.578 -37.504 1 64.65 148 ASN F O 1
ATOM 7386 N N . ALA F 1 149 ? 133.273 66.056 -37.02 1 62.87 149 ALA F N 1
ATOM 7387 C CA . ALA F 1 149 ? 133.124 65.91 -35.558 1 61.83 149 ALA F CA 1
ATOM 7388 C C . ALA F 1 149 ? 132.285 67.072 -34.972 1 59.76 149 ALA F C 1
ATOM 7389 O O . ALA F 1 149 ? 131.545 66.874 -34.003 1 60.09 149 ALA F O 1
ATOM 7391 N N . VAL F 1 150 ? 132.419 68.276 -35.568 1 57.14 150 VAL F N 1
ATOM 7392 C CA . VAL F 1 150 ? 131.669 69.467 -35.195 1 55.15 150 VAL F CA 1
ATOM 7393 C C . VAL F 1 150 ? 130.188 69.197 -35.478 1 53.02 150 VAL F C 1
ATOM 7394 O O . VAL F 1 150 ? 129.35 69.447 -34.616 1 52.58 150 VAL F O 1
ATOM 7398 N N . ARG F 1 151 ? 129.881 68.649 -36.661 1 51.59 151 ARG F N 1
ATOM 7399 C CA . ARG F 1 151 ? 128.511 68.34 -37.063 1 50.99 151 ARG F CA 1
ATOM 7400 C C . ARG F 1 151 ? 127.814 67.354 -36.124 1 49.93 151 ARG F C 1
ATOM 7401 O O . ARG F 1 151 ? 126.712 67.626 -35.667 1 50.34 151 ARG F O 1
ATOM 7409 N N . GLY F 1 152 ? 128.466 66.245 -35.823 1 48.49 152 GLY F N 1
ATOM 7410 C CA . GLY F 1 152 ? 127.9 65.234 -34.952 1 47.86 152 GLY F CA 1
ATOM 7411 C C . GLY F 1 152 ? 127.635 65.739 -33.555 1 47.13 152 GLY F C 1
ATOM 7412 O O . GLY F 1 152 ? 126.603 65.41 -32.972 1 47.92 152 GLY F O 1
ATOM 7413 N N . SER F 1 153 ? 128.557 66.556 -33.013 1 45.56 153 SER F N 1
ATOM 7414 C CA . SER F 1 153 ? 128.414 67.141 -31.682 1 44.2 153 SER F CA 1
ATOM 7415 C C . SER F 1 153 ? 127.257 68.147 -31.624 1 42.44 153 SER F C 1
ATOM 7416 O O . SER F 1 153 ? 126.47 68.102 -30.679 1 42.61 153 SER F O 1
ATOM 7419 N N . VAL F 1 154 ? 127.132 69.026 -32.643 1 40.79 154 VAL F N 1
ATOM 7420 C CA . VAL F 1 154 ? 126.068 70.023 -32.686 1 40.1 154 VAL F CA 1
ATOM 7421 C C . VAL F 1 154 ? 124.711 69.346 -32.787 1 40.83 154 VAL F C 1
ATOM 7422 O O . VAL F 1 154 ? 123.796 69.709 -32.035 1 41.28 154 VAL F O 1
ATOM 7426 N N . VAL F 1 155 ? 124.591 68.327 -33.68 1 40.51 155 VAL F N 1
ATOM 7427 C CA . VAL F 1 155 ? 123.369 67.546 -33.879 1 40.35 155 VAL F CA 1
ATOM 7428 C C . VAL F 1 155 ? 122.99 66.864 -32.581 1 40.31 155 VAL F C 1
ATOM 7429 O O . VAL F 1 155 ? 121.836 66.941 -32.164 1 40.56 155 VAL F O 1
ATOM 7433 N N . GLU F 1 156 ? 123.969 66.267 -31.898 1 40.08 156 GLU F N 1
ATOM 7434 C CA . GLU F 1 156 ? 123.756 65.592 -30.617 1 40.16 156 GLU F CA 1
ATOM 7435 C C . GLU F 1 156 ? 123.254 66.557 -29.542 1 39.52 156 GLU F C 1
ATOM 7436 O O . GLU F 1 156 ? 122.347 66.21 -28.781 1 40.19 156 GLU F O 1
ATOM 7442 N N . ALA F 1 157 ? 123.801 67.787 -29.504 1 38.28 157 ALA F N 1
ATOM 7443 C CA . ALA F 1 157 ? 123.368 68.81 -28.547 1 37.34 157 ALA F CA 1
ATOM 7444 C C . ALA F 1 157 ? 121.936 69.317 -28.862 1 36.59 157 ALA F C 1
ATOM 7445 O O . ALA F 1 157 ? 121.142 69.553 -27.933 1 36.72 157 ALA F O 1
ATOM 7447 N N . LEU F 1 158 ? 121.595 69.428 -30.155 1 35.24 158 LEU F N 1
ATOM 7448 C CA . LEU F 1 158 ? 120.254 69.839 -30.586 1 35.51 158 LEU F CA 1
ATOM 7449 C C . LEU F 1 158 ? 119.234 68.755 -30.251 1 36.44 158 LEU F C 1
ATOM 7450 O O . LEU F 1 158 ? 118.167 69.065 -29.725 1 36.83 158 LEU F O 1
ATOM 7455 N N . VAL F 1 159 ? 119.583 67.488 -30.488 1 36.88 159 VAL F N 1
ATOM 7456 C CA . VAL F 1 159 ? 118.745 66.335 -30.128 1 37.64 159 VAL F CA 1
ATOM 7457 C C . VAL F 1 159 ? 118.569 66.288 -28.599 1 37.69 159 VAL F C 1
ATOM 7458 O O . VAL F 1 159 ? 117.458 66.096 -28.123 1 38.07 159 VAL F O 1
ATOM 7462 N N . GLY F 1 160 ? 119.637 66.578 -27.855 1 37.48 160 GLY F N 1
ATOM 7463 C CA . GLY F 1 160 ? 119.601 66.668 -26.399 1 37.39 160 GLY F CA 1
ATOM 7464 C C . GLY F 1 160 ? 118.666 67.753 -25.899 1 37.66 160 GLY F C 1
ATOM 7465 O O . GLY F 1 160 ? 118.079 67.63 -24.828 1 37.57 160 GLY F O 1
ATOM 7466 N N . LEU F 1 161 ? 118.494 68.826 -26.678 1 37.99 161 LEU F N 1
ATOM 7467 C CA . LEU F 1 161 ? 117.546 69.895 -26.34 1 38.33 161 LEU F CA 1
ATOM 7468 C C . LEU F 1 161 ? 116.075 69.546 -26.703 1 39.31 161 LEU F C 1
ATOM 7469 O O . LEU F 1 161 ? 115.164 70.274 -26.316 1 40.03 161 LEU F O 1
ATOM 7474 N N . GLY F 1 162 ? 115.858 68.462 -27.444 1 38.74 162 GLY F N 1
ATOM 7475 C CA . GLY F 1 162 ? 114.521 68.045 -27.814 1 39.28 162 GLY F CA 1
ATOM 7476 C C . GLY F 1 162 ? 114.213 68.112 -29.292 1 40.51 162 GLY F C 1
ATOM 7477 O O . GLY F 1 162 ? 113.09 67.783 -29.698 1 40.79 162 GLY F O 1
ATOM 7478 N N . PHE F 1 163 ? 115.181 68.565 -30.115 1 40.51 163 PHE F N 1
ATOM 7479 C CA . PHE F 1 163 ? 114.943 68.654 -31.545 1 40.88 163 PHE F CA 1
ATOM 7480 C C . PHE F 1 163 ? 114.966 67.291 -32.186 1 43.52 163 PHE F C 1
ATOM 7481 O O . PHE F 1 163 ? 115.705 66.4 -31.744 1 44.26 163 PHE F O 1
ATOM 7489 N N . ALA F 1 164 ? 114.156 67.115 -33.238 1 44.81 164 ALA F N 1
ATOM 7490 C CA . ALA F 1 164 ? 114.146 65.849 -33.972 1 46.28 164 ALA F CA 1
ATOM 7491 C C . ALA F 1 164 ? 115.437 65.776 -34.757 1 47.41 164 ALA F C 1
ATOM 7492 O O . ALA F 1 164 ? 115.899 66.793 -35.248 1 47.4 164 ALA F O 1
ATOM 7494 N N . ALA F 1 165 ? 116.03 64.6 -34.86 1 48.73 165 ALA F N 1
ATOM 7495 C CA . ALA F 1 165 ? 117.306 64.421 -35.543 1 50.69 165 ALA F CA 1
ATOM 7496 C C . ALA F 1 165 ? 117.356 64.994 -36.948 1 52.72 165 ALA F C 1
ATOM 7497 O O . ALA F 1 165 ? 118.357 65.602 -37.296 1 53.39 165 ALA F O 1
ATOM 7499 N N . LYS F 1 166 ? 116.272 64.876 -37.725 1 53.38 166 LYS F N 1
ATOM 7500 C CA . LYS F 1 166 ? 116.235 65.414 -39.084 1 53.85 166 LYS F CA 1
ATOM 7501 C C . LYS F 1 166 ? 116.266 66.944 -39.073 1 53.17 166 LYS F C 1
ATOM 7502 O O . LYS F 1 166 ? 117.04 67.55 -39.813 1 53.43 166 LYS F O 1
ATOM 7508 N N . GLN F 1 167 ? 115.468 67.565 -38.207 1 52.32 167 GLN F N 1
ATOM 7509 C CA . GLN F 1 167 ? 115.45 69.025 -38.065 1 51.75 167 GLN F CA 1
ATOM 7510 C C . GLN F 1 167 ? 116.796 69.547 -37.474 1 49.85 167 GLN F C 1
ATOM 7511 O O . GLN F 1 167 ? 117.26 70.624 -37.848 1 50.31 167 GLN F O 1
ATOM 7517 N N . ALA F 1 168 ? 117.454 68.742 -36.634 1 47.67 168 ALA F N 1
ATOM 7518 C CA . ALA F 1 168 ? 118.754 69.068 -36.069 1 46.62 168 ALA F CA 1
ATOM 7519 C C . ALA F 1 168 ? 119.851 68.976 -37.147 1 46.5 168 ALA F C 1
ATOM 7520 O O . ALA F 1 168 ? 120.737 69.83 -37.164 1 46.09 168 ALA F O 1
ATOM 7522 N N . GLU F 1 169 ? 119.793 67.958 -38.046 1 46.31 169 GLU F N 1
ATOM 7523 C CA . GLU F 1 169 ? 120.773 67.814 -39.132 1 46.9 169 GLU F CA 1
ATOM 7524 C C . GLU F 1 169 ? 120.604 68.927 -40.149 1 47.09 169 GLU F C 1
ATOM 7525 O O . GLU F 1 169 ? 121.592 69.473 -40.605 1 46.97 169 GLU F O 1
ATOM 7531 N N . GLU F 1 170 ? 119.361 69.275 -40.491 1 47.54 170 GLU F N 1
ATOM 7532 C CA . GLU F 1 170 ? 119.083 70.329 -41.465 1 48.64 170 GLU F CA 1
ATOM 7533 C C . GLU F 1 170 ? 119.585 71.688 -41.002 1 47.96 170 GLU F C 1
ATOM 7534 O O . GLU F 1 170 ? 120.186 72.419 -41.788 1 48.19 170 GLU F O 1
ATOM 7540 N N . ALA F 1 171 ? 119.353 72.024 -39.727 1 46.74 171 ALA F N 1
ATOM 7541 C CA . ALA F 1 171 ? 119.798 73.301 -39.183 1 45.69 171 ALA F CA 1
ATOM 7542 C C . ALA F 1 171 ? 121.322 73.359 -39.059 1 44.93 171 ALA F C 1
ATOM 7543 O O . ALA F 1 171 ? 121.915 74.361 -39.435 1 44.8 171 ALA F O 1
ATOM 7545 N N . THR F 1 172 ? 121.956 72.27 -38.613 1 44.53 172 THR F N 1
ATOM 7546 C CA . THR F 1 172 ? 123.411 72.186 -38.485 1 45.41 172 THR F CA 1
ATOM 7547 C C . THR F 1 172 ? 124.087 72.279 -39.84 1 46.88 172 THR F C 1
ATOM 7548 O O . THR F 1 172 ? 125.112 72.939 -39.954 1 47.03 172 THR F O 1
ATOM 7552 N N . ASP F 1 173 ? 123.528 71.609 -40.866 1 48 173 ASP F N 1
ATOM 7553 C CA . ASP F 1 173 ? 124.096 71.633 -42.218 1 49.09 173 ASP F CA 1
ATOM 7554 C C . ASP F 1 173 ? 123.933 73.007 -42.857 1 49.19 173 ASP F C 1
ATOM 7555 O O . ASP F 1 173 ? 124.889 73.517 -43.435 1 49.24 173 ASP F O 1
ATOM 7560 N N . GLN F 1 174 ? 122.782 73.656 -42.663 1 49.24 174 GLN F N 1
ATOM 7561 C CA . GLN F 1 174 ? 122.582 75.007 -43.184 1 50.33 174 GLN F CA 1
ATOM 7562 C C . GLN F 1 174 ? 123.61 76.011 -42.607 1 51.67 174 GLN F C 1
ATOM 7563 O O . GLN F 1 174 ? 123.976 76.984 -43.264 1 52.23 174 GLN F O 1
ATOM 7569 N N . VAL F 1 175 ? 124.085 75.75 -41.385 1 51.96 175 VAL F N 1
ATOM 7570 C CA . VAL F 1 175 ? 125.027 76.573 -40.659 1 52.79 175 VAL F CA 1
ATOM 7571 C C . VAL F 1 175 ? 126.478 76.25 -41.048 1 54.78 175 VAL F C 1
ATOM 7572 O O . VAL F 1 175 ? 127.261 77.163 -41.29 1 54.33 175 VAL F O 1
ATOM 7576 N N . LEU F 1 176 ? 126.831 74.965 -41.13 1 56.95 176 LEU F N 1
ATOM 7577 C CA . LEU F 1 176 ? 128.189 74.568 -41.489 1 59.85 176 LEU F CA 1
ATOM 7578 C C . LEU F 1 176 ? 128.528 74.756 -42.983 1 63.72 176 LEU F C 1
ATOM 7579 O O . LEU F 1 176 ? 129.693 74.651 -43.364 1 63.96 176 LEU F O 1
ATOM 7584 N N . ASP F 1 177 ? 127.527 75.068 -43.816 1 66.55 177 ASP F N 1
ATOM 7585 C CA . ASP F 1 177 ? 127.719 75.341 -45.234 1 69.76 177 ASP F CA 1
ATOM 7586 C C . ASP F 1 177 ? 127.253 76.785 -45.479 1 72.77 177 ASP F C 1
ATOM 7587 O O . ASP F 1 177 ? 126.117 77.125 -45.151 1 73.04 177 ASP F O 1
ATOM 7592 N N . GLY F 1 178 ? 128.136 77.636 -45.993 1 74.88 178 GLY F N 1
ATOM 7593 C CA . GLY F 1 178 ? 127.782 79.021 -46.28 1 77.23 178 GLY F CA 1
ATOM 7594 C C . GLY F 1 178 ? 128.665 80.039 -45.595 1 79.79 178 GLY F C 1
ATOM 7595 O O . GLY F 1 178 ? 129.386 80.791 -46.257 1 79.83 178 GLY F O 1
ATOM 7596 N N . GLU F 1 179 ? 128.591 80.096 -44.258 1 81.57 179 GLU F N 1
ATOM 7597 C CA . GLU F 1 179 ? 129.437 81.013 -43.48 1 83.35 179 GLU F CA 1
ATOM 7598 C C . GLU F 1 179 ? 130.324 80.275 -42.455 1 84.95 179 GLU F C 1
ATOM 7599 O O . GLU F 1 179 ? 130.74 80.856 -41.444 1 84.75 179 GLU F O 1
ATOM 7605 N N . LEU F 1 180 ? 130.624 78.992 -42.743 1 86.16 180 LEU F N 1
ATOM 7606 C CA . LEU F 1 180 ? 131.473 78.141 -41.925 1 87.8 180 LEU F CA 1
ATOM 7607 C C . LEU F 1 180 ? 132.496 77.417 -42.853 1 89.23 180 LEU F C 1
ATOM 7608 O O . LEU F 1 180 ? 133.102 78.087 -43.69 1 89.49 180 LEU F O 1
ATOM 7610 N N . GLY F 1 181 ? 132.681 76.103 -42.721 1 89.86 181 GLY F N 1
ATOM 7611 C CA . GLY F 1 181 ? 133.666 75.386 -43.515 1 90.83 181 GLY F CA 1
ATOM 7612 C C . GLY F 1 181 ? 135.077 75.756 -43.093 1 91.67 181 GLY F C 1
ATOM 7613 O O . GLY F 1 181 ? 135.974 75.841 -43.935 1 92 181 GLY F O 1
ATOM 7614 N N . LYS F 1 182 ? 135.273 76.011 -41.78 1 91.84 182 LYS F N 1
ATOM 7615 C CA . LYS F 1 182 ? 136.556 76.396 -41.194 1 92.47 182 LYS F CA 1
ATOM 7616 C C . LYS F 1 182 ? 136.506 76.258 -39.668 1 92.83 182 LYS F C 1
ATOM 7617 O O . LYS F 1 182 ? 136.463 77.258 -38.948 1 92.86 182 LYS F O 1
ATOM 7619 N N . VAL F 1 186 ? 135.114 78.604 -36.753 1 57.98 186 VAL F N 1
ATOM 7620 C CA . VAL F 1 186 ? 133.775 77.999 -36.666 1 58.01 186 VAL F CA 1
ATOM 7621 C C . VAL F 1 186 ? 133.701 76.823 -35.638 1 56.66 186 VAL F C 1
ATOM 7622 O O . VAL F 1 186 ? 133.502 75.663 -36.035 1 57.27 186 VAL F O 1
ATOM 7624 N N . ALA F 1 187 ? 133.864 77.145 -34.32 1 54.07 187 ALA F N 1
ATOM 7625 C CA . ALA F 1 187 ? 133.841 76.221 -33.167 1 51.53 187 ALA F CA 1
ATOM 7626 C C . ALA F 1 187 ? 132.487 75.478 -33.047 1 48.99 187 ALA F C 1
ATOM 7627 O O . ALA F 1 187 ? 131.492 75.905 -33.638 1 49.3 187 ALA F O 1
ATOM 7629 N N . THR F 1 188 ? 132.446 74.385 -32.278 1 46.19 188 THR F N 1
ATOM 7630 C CA . THR F 1 188 ? 131.23 73.605 -32.075 1 43.86 188 THR F CA 1
ATOM 7631 C C . THR F 1 188 ? 130.158 74.398 -31.341 1 40.12 188 THR F C 1
ATOM 7632 O O . THR F 1 188 ? 128.993 74.361 -31.733 1 39.71 188 THR F O 1
ATOM 7636 N N . SER F 1 189 ? 130.544 75.121 -30.289 1 37.5 189 SER F N 1
ATOM 7637 C CA . SER F 1 189 ? 129.571 75.905 -29.53 1 35.61 189 SER F CA 1
ATOM 7638 C C . SER F 1 189 ? 129.028 77.058 -30.358 1 33.81 189 SER F C 1
ATOM 7639 O O . SER F 1 189 ? 127.838 77.348 -30.307 1 33.49 189 SER F O 1
ATOM 7642 N N . SER F 1 190 ? 129.883 77.668 -31.174 1 32.51 190 SER F N 1
ATOM 7643 C CA . SER F 1 190 ? 129.534 78.755 -32.074 1 31.71 190 SER F CA 1
ATOM 7644 C C . SER F 1 190 ? 128.537 78.277 -33.123 1 29.83 190 SER F C 1
ATOM 7645 O O . SER F 1 190 ? 127.56 78.964 -33.382 1 28.96 190 SER F O 1
ATOM 7648 N N . ALA F 1 191 ? 128.75 77.069 -33.681 1 29.68 191 ALA F N 1
ATOM 7649 C CA . ALA F 1 191 ? 127.856 76.442 -34.656 1 30.27 191 ALA F CA 1
ATOM 7650 C C . ALA F 1 191 ? 126.526 76.034 -34.007 1 30.41 191 ALA F C 1
ATOM 7651 O O . ALA F 1 191 ? 125.487 76.109 -34.66 1 30.99 191 ALA F O 1
ATOM 7653 N N . LEU F 1 192 ? 126.552 75.623 -32.733 1 29.64 192 LEU F N 1
ATOM 7654 C CA . LEU F 1 192 ? 125.348 75.283 -31.983 1 29.83 192 LEU F CA 1
ATOM 7655 C C . LEU F 1 192 ? 124.484 76.544 -31.77 1 30.5 192 LEU F C 1
ATOM 7656 O O . LEU F 1 192 ? 123.268 76.495 -31.979 1 31.66 192 LEU F O 1
ATOM 7661 N N . ARG F 1 193 ? 125.103 77.672 -31.389 1 29.18 193 ARG F N 1
ATOM 7662 C CA . ARG F 1 193 ? 124.382 78.925 -31.208 1 28.5 193 ARG F CA 1
ATOM 7663 C C . ARG F 1 193 ? 123.764 79.413 -32.521 1 29.66 193 ARG F C 1
ATOM 7664 O O . ARG F 1 193 ? 122.67 79.972 -32.51 1 30.02 193 ARG F O 1
ATOM 7672 N N . ALA F 1 194 ? 124.461 79.201 -33.645 1 29.91 194 ALA F N 1
ATOM 7673 C CA . ALA F 1 194 ? 123.983 79.54 -34.992 1 29.97 194 ALA F CA 1
ATOM 7674 C C . ALA F 1 194 ? 122.822 78.612 -35.4 1 30.69 194 ALA F C 1
ATOM 7675 O O . ALA F 1 194 ? 121.841 79.088 -35.964 1 31.24 194 ALA F O 1
ATOM 7677 N N . ALA F 1 195 ? 122.93 77.296 -35.124 1 30.61 195 ALA F N 1
ATOM 7678 C CA . ALA F 1 195 ? 121.857 76.347 -35.437 1 31.9 195 ALA F CA 1
ATOM 7679 C C . ALA F 1 195 ? 120.602 76.636 -34.615 1 33.21 195 ALA F C 1
ATOM 7680 O O . ALA F 1 195 ? 119.498 76.601 -35.155 1 33.96 195 ALA F O 1
ATOM 7682 N N . LEU F 1 196 ? 120.77 76.983 -33.328 1 33.33 196 LEU F N 1
ATOM 7683 C CA . LEU F 1 196 ? 119.666 77.342 -32.444 1 33.43 196 LEU F CA 1
ATOM 7684 C C . LEU F 1 196 ? 119.012 78.654 -32.85 1 34.51 196 LEU F C 1
ATOM 7685 O O . LEU F 1 196 ? 117.794 78.817 -32.704 1 34.69 196 LEU F O 1
ATOM 7690 N N . SER F 1 197 ? 119.821 79.603 -33.334 1 34.75 197 SER F N 1
ATOM 7691 C CA . SER F 1 197 ? 119.317 80.887 -33.807 1 35.09 197 SER F CA 1
ATOM 7692 C C . SER F 1 197 ? 118.419 80.654 -35.043 1 36.17 197 SER F C 1
ATOM 7693 O O . SER F 1 197 ? 117.332 81.208 -35.149 1 35.93 197 SER F O 1
ATOM 7696 N N . LEU F 1 198 ? 118.861 79.788 -35.939 1 36.92 198 LEU F N 1
ATOM 7697 C CA . LEU F 1 198 ? 118.124 79.424 -37.123 1 39.03 198 LEU F CA 1
ATOM 7698 C C . LEU F 1 198 ? 116.827 78.655 -36.759 1 40.75 198 LEU F C 1
ATOM 7699 O O . LEU F 1 198 ? 115.764 78.952 -37.306 1 41.72 198 LEU F O 1
ATOM 7704 N N . LEU F 1 199 ? 116.9 77.716 -35.803 1 40.52 199 LEU F N 1
ATOM 7705 C CA . LEU F 1 199 ? 115.738 76.933 -35.371 1 40.75 199 LEU F CA 1
ATOM 7706 C C . LEU F 1 199 ? 114.648 77.757 -34.681 1 42.64 199 LEU F C 1
ATOM 7707 O O . LEU F 1 199 ? 113.481 77.363 -34.702 1 43.33 199 LEU F O 1
ATOM 7712 N N . GLY F 1 200 ? 115.013 78.888 -34.104 1 43.75 200 GLY F N 1
ATOM 7713 C CA . GLY F 1 200 ? 114.044 79.754 -33.452 1 46.15 200 GLY F CA 1
ATOM 7714 C C . GLY F 1 200 ? 113.351 80.743 -34.373 1 49.56 200 GLY F C 1
ATOM 7715 O O . GLY F 1 200 ? 112.467 81.485 -33.932 1 49.57 200 GLY F O 1
ATOM 7716 N N . LYS F 1 201 ? 113.766 80.797 -35.655 1 52.53 201 LYS F N 1
ATOM 7717 C CA . LYS F 1 201 ? 113.161 81.678 -36.651 1 55.71 201 LYS F CA 1
ATOM 7718 C C . LYS F 1 201 ? 111.763 81.127 -36.943 1 59.47 201 LYS F C 1
ATOM 7719 O O . LYS F 1 201 ? 111.606 79.926 -37.21 1 59.92 201 LYS F O 1
ATOM 7721 N N . THR F 1 202 ? 110.746 81.98 -36.77 1 61.92 202 THR F N 1
ATOM 7722 C CA . THR F 1 202 ? 109.342 81.606 -36.911 1 64.73 202 THR F CA 1
ATOM 7723 C C . THR F 1 202 ? 109.014 81.199 -38.373 1 67.03 202 THR F C 1
ATOM 7724 O O . THR F 1 202 ? 109.515 81.811 -39.322 1 67.28 202 THR F O 1
ATOM 7728 N N . ARG F 1 203 ? 108.238 80.098 -38.524 1 68.32 203 ARG F N 1
ATOM 7729 C CA . ARG F 1 203 ? 107.822 79.492 -39.794 1 69.82 203 ARG F CA 1
ATOM 7730 C C . ARG F 1 203 ? 109.004 78.949 -40.6 1 70.97 203 ARG F C 1
ATOM 7731 O O . ARG F 1 203 ? 110.038 78.595 -40.029 1 71.54 203 ARG F O 1
ATOM 7733 N N . MET G 1 1 ? 127.651 63.45 4.276 1 37.71 1 MET G N 1
ATOM 7734 C CA . MET G 1 1 ? 128.608 63.891 3.266 1 37.17 1 MET G CA 1
ATOM 7735 C C . MET G 1 1 ? 129.669 64.769 3.917 1 35.49 1 MET G C 1
ATOM 7736 O O . MET G 1 1 ? 130.841 64.668 3.585 1 34.31 1 MET G O 1
ATOM 7741 N N . ILE G 1 2 ? 129.258 65.624 4.854 1 35.2 2 ILE G N 1
ATOM 7742 C CA . ILE G 1 2 ? 130.176 66.483 5.571 1 35.32 2 ILE G CA 1
ATOM 7743 C C . ILE G 1 2 ? 130.732 65.71 6.757 1 35.51 2 ILE G C 1
ATOM 7744 O O . ILE G 1 2 ? 129.986 65.353 7.662 1 36.34 2 ILE G O 1
ATOM 7749 N N . PHE G 1 3 ? 132.029 65.392 6.721 1 34.29 3 PHE G N 1
ATOM 7750 C CA . PHE G 1 3 ? 132.67 64.652 7.786 1 34.08 3 PHE G CA 1
ATOM 7751 C C . PHE G 1 3 ? 133.428 65.535 8.766 1 31.99 3 PHE G C 1
ATOM 7752 O O . PHE G 1 3 ? 133.721 65.082 9.869 1 31.56 3 PHE G O 1
ATOM 7760 N N . SER G 1 4 ? 133.673 66.801 8.423 1 30.23 4 SER G N 1
ATOM 7761 C CA . SER G 1 4 ? 134.281 67.738 9.351 1 29.09 4 SER G CA 1
ATOM 7762 C C . SER G 1 4 ? 134.07 69.169 8.921 1 27.78 4 SER G C 1
ATOM 7763 O O . SER G 1 4 ? 133.855 69.447 7.732 1 28.66 4 SER G O 1
ATOM 7766 N N . VAL G 1 5 ? 134.07 70.077 9.89 1 26.16 5 VAL G N 1
ATOM 7767 C CA . VAL G 1 5 ? 133.907 71.5 9.64 1 25.63 5 VAL G CA 1
ATOM 7768 C C . VAL G 1 5 ? 135.057 72.179 10.344 1 25.21 5 VAL G C 1
ATOM 7769 O O . VAL G 1 5 ? 135.232 71.984 11.536 1 25.47 5 VAL G O 1
ATOM 7773 N N . ARG G 1 6 ? 135.865 72.927 9.61 1 24.25 6 ARG G N 1
ATOM 7774 C CA . ARG G 1 6 ? 137.004 73.604 10.159 1 24.39 6 ARG G CA 1
ATOM 7775 C C . ARG G 1 6 ? 136.936 75.075 9.815 1 25.95 6 ARG G C 1
ATOM 7776 O O . ARG G 1 6 ? 136.712 75.437 8.665 1 27.03 6 ARG G O 1
ATOM 7784 N N . GLY G 1 7 ? 137.123 75.917 10.824 1 25.58 7 GLY G N 1
ATOM 7785 C CA . GLY G 1 7 ? 137.089 77.347 10.63 1 25.92 7 GLY G CA 1
ATOM 7786 C C . GLY G 1 7 ? 136.95 78.104 11.93 1 26.39 7 GLY G C 1
ATOM 7787 O O . GLY G 1 7 ? 137.192 77.566 13.013 1 26.26 7 GLY G O 1
ATOM 7788 N N . GLU G 1 8 ? 136.567 79.366 11.824 1 26.45 8 GLU G N 1
ATOM 7789 C CA . GLU G 1 8 ? 136.434 80.227 12.992 1 27.02 8 GLU G CA 1
ATOM 7790 C C . GLU G 1 8 ? 135.179 79.934 13.79 1 26.88 8 GLU G C 1
ATOM 7791 O O . GLU G 1 8 ? 134.101 79.888 13.229 1 26.24 8 GLU G O 1
ATOM 7797 N N . VAL G 1 9 ? 135.317 79.727 15.101 1 27 9 VAL G N 1
ATOM 7798 C CA . VAL G 1 9 ? 134.168 79.497 15.949 1 26.57 9 VAL G CA 1
ATOM 7799 C C . VAL G 1 9 ? 133.511 80.847 16.17 1 26.63 9 VAL G C 1
ATOM 7800 O O . VAL G 1 9 ? 134.121 81.741 16.736 1 27.4 9 VAL G O 1
ATOM 7804 N N . LEU G 1 10 ? 132.321 81.039 15.623 1 25.75 10 LEU G N 1
ATOM 7805 C CA . LEU G 1 10 ? 131.591 82.286 15.783 1 26.13 10 LEU G CA 1
ATOM 7806 C C . LEU G 1 10 ? 130.799 82.311 17.073 1 28.27 10 LEU G C 1
ATOM 7807 O O . LEU G 1 10 ? 130.607 83.374 17.637 1 29.36 10 LEU G O 1
ATOM 7812 N N . GLU G 1 11 ? 130.324 81.154 17.536 1 28.44 11 GLU G N 1
ATOM 7813 C CA . GLU G 1 11 ? 129.526 81.037 18.741 1 28.94 11 GLU G CA 1
ATOM 7814 C C . GLU G 1 11 ? 129.782 79.699 19.384 1 28.55 11 GLU G C 1
ATOM 7815 O O . GLU G 1 11 ? 129.889 78.701 18.693 1 28.42 11 GLU G O 1
ATOM 7821 N N . VAL G 1 12 ? 129.814 79.657 20.713 1 28.38 12 VAL G N 1
ATOM 7822 C CA . VAL G 1 12 ? 129.876 78.408 21.467 1 28.17 12 VAL G CA 1
ATOM 7823 C C . VAL G 1 12 ? 128.709 78.511 22.447 1 28.37 12 VAL G C 1
ATOM 7824 O O . VAL G 1 12 ? 128.614 79.471 23.218 1 27.89 12 VAL G O 1
ATOM 7828 N N . ALA G 1 13 ? 127.8 77.556 22.383 1 28.34 13 ALA G N 1
ATOM 7829 C CA . ALA G 1 13 ? 126.683 77.455 23.315 1 27.96 13 ALA G CA 1
ATOM 7830 C C . ALA G 1 13 ? 126.917 76.104 24.084 1 28.33 13 ALA G C 1
ATOM 7831 O O . ALA G 1 13 ? 127.927 75.424 23.841 1 28.49 13 ALA G O 1
ATOM 7833 N N . LEU G 1 14 ? 126.053 75.743 25.035 1 27.98 14 LEU G N 1
ATOM 7834 C CA . LEU G 1 14 ? 126.202 74.502 25.784 1 27.73 14 LEU G CA 1
ATOM 7835 C C . LEU G 1 14 ? 125.841 73.257 24.98 1 27.7 14 LEU G C 1
ATOM 7836 O O . LEU G 1 14 ? 126.23 72.164 25.367 1 27.78 14 LEU G O 1
ATOM 7841 N N . ASP G 1 15 ? 125.14 73.407 23.844 1 27.42 15 ASP G N 1
ATOM 7842 C CA . ASP G 1 15 ? 124.718 72.268 23.031 1 27.43 15 ASP G CA 1
ATOM 7843 C C . ASP G 1 15 ? 125.093 72.34 21.545 1 27.51 15 ASP G C 1
ATOM 7844 O O . ASP G 1 15 ? 124.793 71.415 20.77 1 27.68 15 ASP G O 1
ATOM 7849 N N . HIS G 1 16 ? 125.73 73.437 21.134 1 27.37 16 HIS G N 1
ATOM 7850 C CA . HIS G 1 16 ? 126.11 73.613 19.738 1 27.31 16 HIS G CA 1
ATOM 7851 C C . HIS G 1 16 ? 127.19 74.662 19.605 1 27.15 16 HIS G C 1
ATOM 7852 O O . HIS G 1 16 ? 127.452 75.423 20.538 1 27.46 16 HIS G O 1
ATOM 7859 N N . ALA G 1 17 ? 127.789 74.729 18.432 1 26.67 17 ALA G N 1
ATOM 7860 C CA . ALA G 1 17 ? 128.741 75.78 18.078 1 26.57 17 ALA G CA 1
ATOM 7861 C C . ALA G 1 17 ? 128.433 76.223 16.647 1 26.51 17 ALA G C 1
ATOM 7862 O O . ALA G 1 17 ? 127.807 75.486 15.887 1 27.21 17 ALA G O 1
ATOM 7864 N N . VAL G 1 18 ? 128.827 77.426 16.293 1 25.85 18 VAL G N 1
ATOM 7865 C CA . VAL G 1 18 ? 128.733 77.898 14.935 1 26.34 18 VAL G CA 1
ATOM 7866 C C . VAL G 1 18 ? 130.17 78.016 14.464 1 27.57 18 VAL G C 1
ATOM 7867 O O . VAL G 1 18 ? 130.968 78.669 15.127 1 27.47 18 VAL G O 1
ATOM 7871 N N . ILE G 1 19 ? 130.527 77.317 13.377 1 27.78 19 ILE G N 1
ATOM 7872 C CA . ILE G 1 19 ? 131.875 77.356 12.833 1 28.4 19 ILE G CA 1
ATOM 7873 C C . ILE G 1 19 ? 131.803 77.89 11.421 1 28.58 19 ILE G C 1
ATOM 7874 O O . ILE G 1 19 ? 131.076 77.353 10.605 1 28.53 19 ILE G O 1
ATOM 7879 N N . GLU G 1 20 ? 132.539 78.951 11.129 1 28.23 20 GLU G N 1
ATOM 7880 C CA . GLU G 1 20 ? 132.562 79.559 9.815 1 27.42 20 GLU G CA 1
ATOM 7881 C C . GLU G 1 20 ? 133.647 78.97 8.946 1 28.31 20 GLU G C 1
ATOM 7882 O O . GLU G 1 20 ? 134.828 79.182 9.194 1 28.55 20 GLU G O 1
ATOM 7888 N N . ALA G 1 21 ? 133.254 78.254 7.902 1 29.15 21 ALA G N 1
ATOM 7889 C CA . ALA G 1 21 ? 134.183 77.65 6.946 1 29.71 21 ALA G CA 1
ATOM 7890 C C . ALA G 1 21 ? 133.891 78.31 5.627 1 30.82 21 ALA G C 1
ATOM 7891 O O . ALA G 1 21 ? 132.765 78.227 5.153 1 30.44 21 ALA G O 1
ATOM 7893 N N . ALA G 1 22 ? 134.888 78.985 5.03 1 32.1 22 ALA G N 1
ATOM 7894 C CA . ALA G 1 22 ? 134.738 79.685 3.743 1 31.97 22 ALA G CA 1
ATOM 7895 C C . ALA G 1 22 ? 133.512 80.637 3.698 1 31.71 22 ALA G C 1
ATOM 7896 O O . ALA G 1 22 ? 132.7 80.568 2.776 1 32.28 22 ALA G O 1
ATOM 7898 N N . GLY G 1 23 ? 133.354 81.463 4.723 1 30.57 23 GLY G N 1
ATOM 7899 C CA . GLY G 1 23 ? 132.262 82.425 4.793 1 29.59 23 GLY G CA 1
ATOM 7900 C C . GLY G 1 23 ? 130.928 81.884 5.276 1 28.81 23 GLY G C 1
ATOM 7901 O O . GLY G 1 23 ? 130.028 82.669 5.539 1 29.1 23 GLY G O 1
ATOM 7902 N N . ILE G 1 24 ? 130.76 80.557 5.377 1 27.92 24 ILE G N 1
ATOM 7903 C CA . ILE G 1 24 ? 129.492 79.987 5.822 1 27.63 24 ILE G CA 1
ATOM 7904 C C . ILE G 1 24 ? 129.599 79.559 7.262 1 27.37 24 ILE G C 1
ATOM 7905 O O . ILE G 1 24 ? 130.429 78.732 7.588 1 27.02 24 ILE G O 1
ATOM 7910 N N . GLY G 1 25 ? 128.741 80.101 8.108 1 27.46 25 GLY G N 1
ATOM 7911 C CA . GLY G 1 25 ? 128.692 79.691 9.501 1 27.9 25 GLY G CA 1
ATOM 7912 C C . GLY G 1 25 ? 127.801 78.475 9.614 1 27.06 25 GLY G C 1
ATOM 7913 O O . GLY G 1 25 ? 126.634 78.555 9.286 1 26.64 25 GLY G O 1
ATOM 7914 N N . TYR G 1 26 ? 128.352 77.334 10.003 1 26.52 26 TYR G N 1
ATOM 7915 C CA . TYR G 1 26 ? 127.6 76.105 10.137 1 27.06 26 TYR G CA 1
ATOM 7916 C C . TYR G 1 26 ? 127.235 75.908 11.572 1 27.57 26 TYR G C 1
ATOM 7917 O O . TYR G 1 26 ? 128.106 75.984 12.431 1 27.65 26 TYR G O 1
ATOM 7926 N N . ARG G 1 27 ? 125.963 75.649 11.841 1 27.33 27 ARG G N 1
ATOM 7927 C CA . ARG G 1 27 ? 125.53 75.331 13.177 1 27.55 27 ARG G CA 1
ATOM 7928 C C . ARG G 1 27 ? 125.82 73.847 13.297 1 27.87 27 ARG G C 1
ATOM 7929 O O . ARG G 1 27 ? 125.424 73.049 12.435 1 26.63 27 ARG G O 1
ATOM 7937 N N . VAL G 1 28 ? 126.582 73.484 14.332 1 28.03 28 VAL G N 1
ATOM 7938 C CA . VAL G 1 28 ? 126.927 72.103 14.571 1 28.03 28 VAL G CA 1
ATOM 7939 C C . VAL G 1 28 ? 126.463 71.762 15.962 1 29.28 28 VAL G C 1
ATOM 7940 O O . VAL G 1 28 ? 127.005 72.302 16.925 1 30.14 28 VAL G O 1
ATOM 7944 N N . ASN G 1 29 ? 125.455 70.891 16.086 1 29.7 29 ASN G N 1
ATOM 7945 C CA . ASN G 1 29 ? 124.964 70.409 17.386 1 30.16 29 ASN G CA 1
ATOM 7946 C C . ASN G 1 29 ? 126.024 69.488 17.906 1 29.76 29 ASN G C 1
ATOM 7947 O O . ASN G 1 29 ? 126.336 68.533 17.229 1 30.24 29 ASN G O 1
ATOM 7952 N N . ALA G 1 30 ? 126.639 69.796 19.042 1 28.81 30 ALA G N 1
ATOM 7953 C CA . ALA G 1 30 ? 127.781 69.028 19.517 1 28.27 30 ALA G CA 1
ATOM 7954 C C . ALA G 1 30 ? 127.636 68.546 20.947 1 27.87 30 ALA G C 1
ATOM 7955 O O . ALA G 1 30 ? 126.865 69.101 21.722 1 27.79 30 ALA G O 1
ATOM 7957 N N . THR G 1 31 ? 128.355 67.49 21.289 1 27.73 31 THR G N 1
ATOM 7958 C CA . THR G 1 31 ? 128.375 66.977 22.643 1 28.29 31 THR G CA 1
ATOM 7959 C C . THR G 1 31 ? 129.168 67.963 23.51 1 28.56 31 THR G C 1
ATOM 7960 O O . THR G 1 31 ? 130.075 68.654 23.018 1 28.18 31 THR G O 1
ATOM 7964 N N . PRO G 1 32 ? 128.891 68.012 24.82 1 28.65 32 PRO G N 1
ATOM 7965 C CA . PRO G 1 32 ? 129.686 68.878 25.695 1 29.13 32 PRO G CA 1
ATOM 7966 C C . PRO G 1 32 ? 131.206 68.622 25.619 1 30.36 32 PRO G C 1
ATOM 7967 O O . PRO G 1 32 ? 131.973 69.594 25.679 1 31.12 32 PRO G O 1
ATOM 7971 N N . SER G 1 33 ? 131.646 67.373 25.385 1 30.45 33 SER G N 1
ATOM 7972 C CA . SER G 1 33 ? 133.076 67.099 25.268 1 31.45 33 SER G CA 1
ATOM 7973 C C . SER G 1 33 ? 133.673 67.654 23.975 1 31.6 33 SER G C 1
ATOM 7974 O O . SER G 1 33 ? 134.833 68.069 23.958 1 32.48 33 SER G O 1
ATOM 7977 N N . ALA G 1 34 ? 132.879 67.693 22.892 1 30.52 34 ALA G N 1
ATOM 7978 C CA . ALA G 1 34 ? 133.328 68.293 21.646 1 29.51 34 ALA G CA 1
ATOM 7979 C C . ALA G 1 34 ? 133.429 69.816 21.784 1 29.06 34 ALA G C 1
ATOM 7980 O O . ALA G 1 34 ? 134.309 70.429 21.195 1 29.67 34 ALA G O 1
ATOM 7982 N N . LEU G 1 35 ? 132.518 70.428 22.534 1 28.28 35 LEU G N 1
ATOM 7983 C CA . LEU G 1 35 ? 132.482 71.872 22.719 1 27.95 35 LEU G CA 1
ATOM 7984 C C . LEU G 1 35 ? 133.514 72.384 23.693 1 28.86 35 LEU G C 1
ATOM 7985 O O . LEU G 1 35 ? 133.787 73.581 23.676 1 29.16 35 LEU G O 1
ATOM 7990 N N . ALA G 1 36 ? 134.025 71.501 24.59 1 29.69 36 ALA G N 1
ATOM 7991 C CA . ALA G 1 36 ? 134.944 71.8 25.682 1 30.47 36 ALA G CA 1
ATOM 7992 C C . ALA G 1 36 ? 136.098 72.699 25.298 1 32.11 36 ALA G C 1
ATOM 7993 O O . ALA G 1 36 ? 136.341 73.682 25.992 1 32.81 36 ALA G O 1
ATOM 7995 N N . THR G 1 37 ? 136.8 72.399 24.2 1 32.76 37 THR G N 1
ATOM 7996 C CA . THR G 1 37 ? 137.949 73.208 23.797 1 34.02 37 THR G CA 1
ATOM 7997 C C . THR G 1 37 ? 137.604 74.356 22.849 1 34.64 37 THR G C 1
ATOM 7998 O O . THR G 1 37 ? 138.517 75.089 22.444 1 35.75 37 THR G O 1
ATOM 8002 N N . LEU G 1 38 ? 136.326 74.485 22.44 1 33.42 38 LEU G N 1
ATOM 8003 C CA . LEU G 1 38 ? 135.931 75.505 21.483 1 32.53 38 LEU G CA 1
ATOM 8004 C C . LEU G 1 38 ? 135.727 76.83 22.183 1 31.69 38 LEU G C 1
ATOM 8005 O O . LEU G 1 38 ? 135.108 76.867 23.242 1 32.31 38 LEU G O 1
ATOM 8010 N N . ARG G 1 39 ? 136.271 77.908 21.598 1 30.39 39 ARG G N 1
ATOM 8011 C CA A ARG G 1 39 ? 136.169 79.267 22.109 0.6 30.63 39 ARG G CA 1
ATOM 8012 C CA B ARG G 1 39 ? 136.136 79.261 22.112 0.4 30.57 39 ARG G CA 1
ATOM 8013 C C . ARG G 1 39 ? 135.871 80.19 20.942 1 31.01 39 ARG G C 1
ATOM 8014 O O . ARG G 1 39 ? 136.463 80.02 19.87 1 31.27 39 ARG G O 1
ATOM 8029 N N . GLN G 1 40 ? 135.008 81.197 21.157 1 30.43 40 GLN G N 1
ATOM 8030 C CA . GLN G 1 40 ? 134.661 82.18 20.141 1 30.41 40 GLN G CA 1
ATOM 8031 C C . GLN G 1 40 ? 135.914 82.908 19.614 1 29.47 40 GLN G C 1
ATOM 8032 O O . GLN G 1 40 ? 136.778 83.274 20.392 1 29.8 40 GLN G O 1
ATOM 8038 N N . GLY G 1 41 ? 136.044 83.024 18.299 1 28.25 41 GLY G N 1
ATOM 8039 C CA . GLY G 1 41 ? 137.199 83.647 17.663 1 27.73 41 GLY G CA 1
ATOM 8040 C C . GLY G 1 41 ? 138.342 82.694 17.35 1 27.72 41 GLY G C 1
ATOM 8041 O O . GLY G 1 41 ? 139.255 83.051 16.606 1 28.59 41 GLY G O 1
ATOM 8042 N N . SER G 1 42 ? 138.302 81.469 17.895 1 26.88 42 SER G N 1
ATOM 8043 C CA . SER G 1 42 ? 139.357 80.499 17.66 1 26.96 42 SER G CA 1
ATOM 8044 C C . SER G 1 42 ? 139.007 79.56 16.543 1 27.56 42 SER G C 1
ATOM 8045 O O . SER G 1 42 ? 137.845 79.189 16.385 1 27.7 42 SER G O 1
ATOM 8048 N N . GLN G 1 43 ? 140.033 79.142 15.794 1 27.47 43 GLN G N 1
ATOM 8049 C CA . GLN G 1 43 ? 139.915 78.174 14.72 1 27.8 43 GLN G CA 1
ATOM 8050 C C . GLN G 1 43 ? 139.754 76.836 15.367 1 29.6 43 GLN G C 1
ATOM 8051 O O . GLN G 1 43 ? 140.464 76.529 16.321 1 30.85 43 GLN G O 1
ATOM 8057 N N . ALA G 1 44 ? 138.867 76.016 14.833 1 29.81 44 ALA G N 1
ATOM 8058 C CA . ALA G 1 44 ? 138.67 74.652 15.315 1 30.21 44 ALA G CA 1
ATOM 8059 C C . ALA G 1 44 ? 138.205 73.752 14.155 1 31.54 44 ALA G C 1
ATOM 8060 O O . ALA G 1 44 ? 137.646 74.248 13.183 1 31.19 44 ALA G O 1
ATOM 8062 N N . ARG G 1 45 ? 138.448 72.435 14.263 1 32.37 45 ARG G N 1
ATOM 8063 C CA . ARG G 1 45 ? 137.953 71.443 13.317 1 32.9 45 ARG G CA 1
ATOM 8064 C C . ARG G 1 45 ? 137.109 70.521 14.138 1 33.83 45 ARG G C 1
ATOM 8065 O O . ARG G 1 45 ? 137.608 69.893 15.068 1 35.1 45 ARG G O 1
ATOM 8073 N N . LEU G 1 46 ? 135.832 70.455 13.834 1 32.85 46 LEU G N 1
ATOM 8074 C CA . LEU G 1 46 ? 134.916 69.573 14.524 1 32.38 46 LEU G CA 1
ATOM 8075 C C . LEU G 1 46 ? 134.591 68.404 13.602 1 32.45 46 LEU G C 1
ATOM 8076 O O . LEU G 1 46 ? 134.346 68.598 12.416 1 32.25 46 LEU G O 1
ATOM 8081 N N . VAL G 1 47 ? 134.645 67.188 14.126 1 32.72 47 VAL G N 1
ATOM 8082 C CA . VAL G 1 47 ? 134.328 65.987 13.355 1 32.99 47 VAL G CA 1
ATOM 8083 C C . VAL G 1 47 ? 132.805 65.875 13.331 1 33.48 47 VAL G C 1
ATOM 8084 O O . VAL G 1 47 ? 132.188 66.057 14.363 1 34.16 47 VAL G O 1
ATOM 8088 N N . THR G 1 48 ? 132.18 65.726 12.153 1 33.11 48 THR G N 1
ATOM 8089 C CA . THR G 1 48 ? 130.728 65.801 12.026 1 32.41 48 THR G CA 1
ATOM 8090 C C . THR G 1 48 ? 130.052 64.64 11.296 1 32.42 48 THR G C 1
ATOM 8091 O O . THR G 1 48 ? 130.701 63.856 10.614 1 33.28 48 THR G O 1
ATOM 8095 N N . ALA G 1 49 ? 128.727 64.533 11.462 1 31.81 49 ALA G N 1
ATOM 8096 C CA . ALA G 1 49 ? 127.833 63.637 10.756 1 31.58 49 ALA G CA 1
ATOM 8097 C C . ALA G 1 49 ? 126.687 64.547 10.288 1 32.38 49 ALA G C 1
ATOM 8098 O O . ALA G 1 49 ? 126.128 65.313 11.08 1 32.55 49 ALA G O 1
ATOM 8100 N N . MET G 1 50 ? 126.396 64.534 8.98 1 32.53 50 MET G N 1
ATOM 8101 C CA . MET G 1 50 ? 125.303 65.328 8.445 1 32.57 50 MET G CA 1
ATOM 8102 C C . MET G 1 50 ? 124.071 64.425 8.364 1 31.61 50 MET G C 1
ATOM 8103 O O . MET G 1 50 ? 124.13 63.341 7.789 1 31.59 50 MET G O 1
ATOM 8108 N N . VAL G 1 51 ? 122.973 64.851 8.982 1 30.64 51 VAL G N 1
ATOM 8109 C CA . VAL G 1 51 ? 121.735 64.104 8.944 1 30.11 51 VAL G CA 1
ATOM 8110 C C . VAL G 1 51 ? 120.77 64.858 8.045 1 30.05 51 VAL G C 1
ATOM 8111 O O . VAL G 1 51 ? 120.477 66.034 8.271 1 30.23 51 VAL G O 1
ATOM 8115 N N . VAL G 1 52 ? 120.367 64.201 6.957 1 29.51 52 VAL G N 1
ATOM 8116 C CA . VAL G 1 52 ? 119.488 64.78 5.97 1 30 52 VAL G CA 1
ATOM 8117 C C . VAL G 1 52 ? 118.112 64.178 6.122 1 31.39 52 VAL G C 1
ATOM 8118 O O . VAL G 1 52 ? 117.983 62.975 6.257 1 31.54 52 VAL G O 1
ATOM 8122 N N . ARG G 1 53 ? 117.095 65.009 6.184 1 32.68 53 ARG G N 1
ATOM 8123 C CA . ARG G 1 53 ? 115.681 64.6 6.262 1 34.35 53 ARG G CA 1
ATOM 8124 C C . ARG G 1 53 ? 114.909 65.501 5.289 1 36.24 53 ARG G C 1
ATOM 8125 O O . ARG G 1 53 ? 115.445 66.514 4.831 1 37.18 53 ARG G O 1
ATOM 8133 N N . GLU G 1 54 ? 113.656 65.176 4.979 1 36.92 54 GLU G N 1
ATOM 8134 C CA . GLU G 1 54 ? 112.85 65.978 4.042 1 37.86 54 GLU G CA 1
ATOM 8135 C C . GLU G 1 54 ? 112.811 67.474 4.394 1 37.63 54 GLU G C 1
ATOM 8136 O O . GLU G 1 54 ? 112.922 68.318 3.499 1 38.93 54 GLU G O 1
ATOM 8142 N N . ASP G 1 55 ? 112.668 67.798 5.685 1 35.38 55 ASP G N 1
ATOM 8143 C CA . ASP G 1 55 ? 112.568 69.185 6.122 1 34.27 55 ASP G CA 1
ATOM 8144 C C . ASP G 1 55 ? 113.756 69.663 6.948 1 32.71 55 ASP G C 1
ATOM 8145 O O . ASP G 1 55 ? 113.622 70.676 7.644 1 31.78 55 ASP G O 1
ATOM 8147 N N . SER G 1 56 ? 114.915 68.966 6.874 1 32.05 56 SER G N 1
ATOM 8148 C CA . SER G 1 56 ? 116.069 69.401 7.643 1 32.37 56 SER G CA 1
ATOM 8149 C C . SER G 1 56 ? 117.391 68.9 7.122 1 31.85 56 SER G C 1
ATOM 8150 O O . SER G 1 56 ? 117.483 67.85 6.505 1 31.72 56 SER G O 1
ATOM 8153 N N . MET G 1 57 ? 118.421 69.688 7.37 1 31.7 57 MET G N 1
ATOM 8154 C CA . MET G 1 57 ? 119.807 69.351 7.133 1 32.16 57 MET G CA 1
ATOM 8155 C C . MET G 1 57 ? 120.505 69.773 8.407 1 31.09 57 MET G C 1
ATOM 8156 O O . MET G 1 57 ? 120.438 70.94 8.782 1 31.55 57 MET G O 1
ATOM 8161 N N . THR G 1 58 ? 121.061 68.822 9.129 1 30.33 58 THR G N 1
ATOM 8162 C CA . THR G 1 58 ? 121.649 69.119 10.437 1 30.34 58 THR G CA 1
ATOM 8163 C C . THR G 1 58 ? 123.008 68.5 10.581 1 29.64 58 THR G C 1
ATOM 8164 O O . THR G 1 58 ? 123.218 67.384 10.133 1 29.07 58 THR G O 1
ATOM 8168 N N . LEU G 1 59 ? 123.94 69.234 11.2 1 29.41 59 LEU G N 1
ATOM 8169 C CA . LEU G 1 59 ? 125.273 68.73 11.475 1 28.57 59 LEU G CA 1
ATOM 8170 C C . LEU G 1 59 ? 125.366 68.404 12.956 1 28.29 59 LEU G C 1
ATOM 8171 O O . LEU G 1 59 ? 124.929 69.18 13.807 1 26.75 59 LEU G O 1
ATOM 8176 N N . TYR G 1 60 ? 125.97 67.252 13.254 1 29.07 60 TYR G N 1
ATOM 8177 C CA . TYR G 1 60 ? 126.245 66.813 14.616 1 28.96 60 TYR G CA 1
ATOM 8178 C C . TYR G 1 60 ? 127.75 66.724 14.748 1 29.34 60 TYR G C 1
ATOM 8179 O O . TYR G 1 60 ? 128.393 66.21 13.864 1 29.82 60 TYR G O 1
ATOM 8188 N N . GLY G 1 61 ? 128.303 67.288 15.803 1 29.96 61 GLY G N 1
ATOM 8189 C CA . GLY G 1 61 ? 129.745 67.402 15.999 1 30.81 61 GLY G CA 1
ATOM 8190 C C . GLY G 1 61 ? 130.261 66.673 17.206 1 31.61 61 GLY G C 1
ATOM 8191 O O . GLY G 1 61 ? 129.61 66.614 18.254 1 32.42 61 GLY G O 1
ATOM 8192 N N . PHE G 1 62 ? 131.432 66.094 17.044 1 31.49 62 PHE G N 1
ATOM 8193 C CA . PHE G 1 62 ? 132.05 65.197 18.013 1 31.68 62 PHE G CA 1
ATOM 8194 C C . PHE G 1 62 ? 133.52 65.538 18.223 1 33.98 62 PHE G C 1
ATOM 8195 O O . PHE G 1 62 ? 134.134 66.19 17.376 1 33.91 62 PHE G O 1
ATOM 8203 N N . SER G 1 63 ? 134.086 65.094 19.358 1 35.36 63 SER G N 1
ATOM 8204 C CA . SER G 1 63 ? 135.503 65.349 19.638 1 37.29 63 SER G CA 1
ATOM 8205 C C . SER G 1 63 ? 136.442 64.555 18.723 1 38.15 63 SER G C 1
ATOM 8206 O O . SER G 1 63 ? 137.567 64.977 18.515 1 39.16 63 SER G O 1
ATOM 8209 N N . ASP G 1 64 ? 135.963 63.448 18.125 1 37.89 64 ASP G N 1
ATOM 8210 C CA . ASP G 1 64 ? 136.75 62.6 17.231 1 37.55 64 ASP G CA 1
ATOM 8211 C C . ASP G 1 64 ? 135.858 61.719 16.356 1 37.25 64 ASP G C 1
ATOM 8212 O O . ASP G 1 64 ? 134.65 61.664 16.558 1 37.3 64 ASP G O 1
ATOM 8217 N N . ALA G 1 65 ? 136.462 61.019 15.392 1 37.09 65 ALA G N 1
ATOM 8218 C CA . ALA G 1 65 ? 135.789 60.097 14.488 1 37.1 65 ALA G CA 1
ATOM 8219 C C . ALA G 1 65 ? 135.171 58.902 15.216 1 37.06 65 ALA G C 1
ATOM 8220 O O . ALA G 1 65 ? 134.166 58.38 14.756 1 37.6 65 ALA G O 1
ATOM 8222 N N . GLU G 1 66 ? 135.768 58.46 16.33 1 36.16 66 GLU G N 1
ATOM 8223 C CA . GLU G 1 66 ? 135.252 57.335 17.1 1 35.82 66 GLU G CA 1
ATOM 8224 C C . GLU G 1 66 ? 133.857 57.643 17.654 1 34.46 66 GLU G C 1
ATOM 8225 O O . GLU G 1 66 ? 132.961 56.826 17.539 1 35.29 66 GLU G O 1
ATOM 8231 N N . ASN G 1 67 ? 133.669 58.819 18.232 1 32.91 67 ASN G N 1
ATOM 8232 C CA . ASN G 1 67 ? 132.381 59.244 18.755 1 32.07 67 ASN G CA 1
ATOM 8233 C C . ASN G 1 67 ? 131.374 59.504 17.649 1 31.67 67 ASN G C 1
ATOM 8234 O O . ASN G 1 67 ? 130.192 59.203 17.817 1 31.72 67 ASN G O 1
ATOM 8239 N N . ARG G 1 68 ? 131.835 60.024 16.515 1 31.25 68 ARG G N 1
ATOM 8240 C CA . ARG G 1 68 ? 130.982 60.272 15.371 1 32.02 68 ARG G CA 1
ATOM 8241 C C . ARG G 1 68 ? 130.454 58.968 14.822 1 33.46 68 ARG G C 1
ATOM 8242 O O . ARG G 1 68 ? 129.266 58.872 14.515 1 33.85 68 ARG G O 1
ATOM 8250 N N . ASP G 1 69 ? 131.319 57.942 14.742 1 34.11 69 ASP G N 1
ATOM 8251 C CA . ASP G 1 69 ? 130.935 56.621 14.258 1 35.26 69 ASP G CA 1
ATOM 8252 C C . ASP G 1 69 ? 129.987 55.925 15.236 1 35.76 69 ASP G C 1
ATOM 8253 O O . ASP G 1 69 ? 129.075 55.236 14.796 1 35.94 69 ASP G O 1
ATOM 8258 N N . LEU G 1 70 ? 130.162 56.154 16.548 1 35.51 70 LEU G N 1
ATOM 8259 C CA . LEU G 1 70 ? 129.256 55.626 17.555 1 36.4 70 LEU G CA 1
ATOM 8260 C C . LEU G 1 70 ? 127.889 56.292 17.439 1 35.92 70 LEU G C 1
ATOM 8261 O O . LEU G 1 70 ? 126.879 55.62 17.607 1 36.42 70 LEU G O 1
ATOM 8266 N N . PHE G 1 71 ? 127.847 57.598 17.124 1 34.9 71 PHE G N 1
ATOM 8267 C CA . PHE G 1 71 ? 126.6 58.33 16.913 1 34.08 71 PHE G CA 1
ATOM 8268 C C . PHE G 1 71 ? 125.847 57.719 15.725 1 34.15 71 PHE G C 1
ATOM 8269 O O . PHE G 1 71 ? 124.645 57.54 15.802 1 34.82 71 PHE G O 1
ATOM 8277 N N . LEU G 1 72 ? 126.555 57.424 14.635 1 33.5 72 LEU G N 1
ATOM 8278 C CA . LEU G 1 72 ? 125.969 56.822 13.446 1 33.41 72 LEU G CA 1
ATOM 8279 C C . LEU G 1 72 ? 125.462 55.398 13.714 1 34.28 72 LEU G C 1
ATOM 8280 O O . LEU G 1 72 ? 124.416 55.009 13.185 1 34.56 72 LEU G O 1
ATOM 8285 N N . ALA G 1 73 ? 126.172 54.65 14.563 1 34.39 73 ALA G N 1
ATOM 8286 C CA . ALA G 1 73 ? 125.778 53.308 14.968 1 35.2 73 ALA G CA 1
ATOM 8287 C C . ALA G 1 73 ? 124.515 53.395 15.82 1 35.88 73 ALA G C 1
ATOM 8288 O O . ALA G 1 73 ? 123.596 52.61 15.611 1 36.78 73 ALA G O 1
ATOM 8290 N N . LEU G 1 74 ? 124.433 54.376 16.736 1 35.52 74 LEU G N 1
ATOM 8291 C CA . LEU G 1 74 ? 123.241 54.581 17.553 1 36.08 74 LEU G CA 1
ATOM 8292 C C . LEU G 1 74 ? 122.034 54.939 16.67 1 37.01 74 LEU G C 1
ATOM 8293 O O . LEU G 1 74 ? 120.94 54.428 16.897 1 37.22 74 LEU G O 1
ATOM 8298 N N . LEU G 1 75 ? 122.238 55.783 15.648 1 37.2 75 LEU G N 1
ATOM 8299 C CA . LEU G 1 75 ? 121.183 56.166 14.704 1 38.17 75 LEU G CA 1
ATOM 8300 C C . LEU G 1 75 ? 120.604 54.994 13.942 1 38.76 75 LEU G C 1
ATOM 8301 O O . LEU G 1 75 ? 119.466 55.066 13.514 1 39.07 75 LEU G O 1
ATOM 8306 N N . SER G 1 76 ? 121.387 53.95 13.712 1 39.48 76 SER G N 1
ATOM 8307 C CA . SER G 1 76 ? 120.924 52.778 12.972 1 40.61 76 SER G CA 1
ATOM 8308 C C . SER G 1 76 ? 119.977 51.886 13.793 1 42.49 76 SER G C 1
ATOM 8309 O O . SER G 1 76 ? 119.356 50.996 13.225 1 43.46 76 SER G O 1
ATOM 8312 N N . VAL G 1 77 ? 119.873 52.105 15.12 1 42.74 77 VAL G N 1
ATOM 8313 C CA . VAL G 1 77 ? 118.963 51.373 15.997 1 42.28 77 VAL G CA 1
ATOM 8314 C C . VAL G 1 77 ? 117.585 52.017 15.861 1 42.79 77 VAL G C 1
ATOM 8315 O O . VAL G 1 77 ? 117.46 53.243 16.007 1 42.4 77 VAL G O 1
ATOM 8319 N N . SER G 1 78 ? 116.551 51.203 15.572 1 43.32 78 SER G N 1
ATOM 8320 C CA . SER G 1 78 ? 115.16 51.663 15.458 1 43.41 78 SER G CA 1
ATOM 8321 C C . SER G 1 78 ? 114.716 52.194 16.822 1 42.47 78 SER G C 1
ATOM 8322 O O . SER G 1 78 ? 114.951 51.561 17.858 1 42.78 78 SER G O 1
ATOM 8325 N N . GLY G 1 79 ? 114.134 53.378 16.82 1 41.67 79 GLY G N 1
ATOM 8326 C CA . GLY G 1 79 ? 113.75 54.037 18.062 1 41.51 79 GLY G CA 1
ATOM 8327 C C . GLY G 1 79 ? 114.784 55.052 18.543 1 41.05 79 GLY G C 1
ATOM 8328 O O . GLY G 1 79 ? 114.491 55.85 19.439 1 42.12 79 GLY G O 1
ATOM 8329 N N . VAL G 1 80 ? 116.013 55.03 17.974 1 39.1 80 VAL G N 1
ATOM 8330 C CA . VAL G 1 80 ? 117.048 55.988 18.335 1 37.62 80 VAL G CA 1
ATOM 8331 C C . VAL G 1 80 ? 117.25 56.976 17.207 1 36.53 80 VAL G C 1
ATOM 8332 O O . VAL G 1 80 ? 117.591 56.606 16.091 1 36.22 80 VAL G O 1
ATOM 8336 N N . GLY G 1 81 ? 117.008 58.225 17.498 1 36.32 81 GLY G N 1
ATOM 8337 C CA . GLY G 1 81 ? 117.205 59.303 16.548 1 36.42 81 GLY G CA 1
ATOM 8338 C C . GLY G 1 81 ? 118.358 60.188 16.971 1 37.13 81 GLY G C 1
ATOM 8339 O O . GLY G 1 81 ? 119.073 59.905 17.943 1 37.34 81 GLY G O 1
ATOM 8340 N N . PRO G 1 82 ? 118.554 61.299 16.253 1 37.45 82 PRO G N 1
ATOM 8341 C CA . PRO G 1 82 ? 119.692 62.176 16.555 1 37.6 82 PRO G CA 1
ATOM 8342 C C . PRO G 1 82 ? 119.742 62.744 17.967 1 38.25 82 PRO G C 1
ATOM 8343 O O . PRO G 1 82 ? 120.817 62.786 18.548 1 38.4 82 PRO G O 1
ATOM 8347 N N . ARG G 1 83 ? 118.604 63.151 18.528 1 38.72 83 ARG G N 1
ATOM 8348 C CA . ARG G 1 83 ? 118.542 63.724 19.874 1 39.35 83 ARG G CA 1
ATOM 8349 C C . ARG G 1 83 ? 118.962 62.715 20.933 1 38.15 83 ARG G C 1
ATOM 8350 O O . ARG G 1 83 ? 119.741 63.044 21.821 1 37.96 83 ARG G O 1
ATOM 8358 N N . LEU G 1 84 ? 118.465 61.487 20.826 1 37.44 84 LEU G N 1
ATOM 8359 C CA . LEU G 1 84 ? 118.765 60.416 21.763 1 37.41 84 LEU G CA 1
ATOM 8360 C C . LEU G 1 84 ? 120.198 59.935 21.618 1 36.55 84 LEU G C 1
ATOM 8361 O O . LEU G 1 84 ? 120.849 59.642 22.627 1 36.73 84 LEU G O 1
ATOM 8366 N N . ALA G 1 85 ? 120.7 59.871 20.375 1 35.06 85 ALA G N 1
ATOM 8367 C CA . ALA G 1 85 ? 122.082 59.483 20.146 1 34.24 85 ALA G CA 1
ATOM 8368 C C . ALA G 1 85 ? 123.029 60.546 20.721 1 32.82 85 ALA G C 1
ATOM 8369 O O . ALA G 1 85 ? 124.057 60.18 21.278 1 33.25 85 ALA G O 1
ATOM 8371 N N . MET G 1 86 ? 122.668 61.838 20.644 1 31.37 86 MET G N 1
ATOM 8372 C CA . MET G 1 86 ? 123.495 62.914 21.216 1 31.37 86 MET G CA 1
ATOM 8373 C C . MET G 1 86 ? 123.452 62.895 22.729 1 31.93 86 MET G C 1
ATOM 8374 O O . MET G 1 86 ? 124.489 63.063 23.373 1 32.34 86 MET G O 1
ATOM 8379 N N . ALA G 1 87 ? 122.281 62.63 23.305 1 31.91 87 ALA G N 1
ATOM 8380 C CA . ALA G 1 87 ? 122.134 62.527 24.756 1 32.08 87 ALA G CA 1
ATOM 8381 C C . ALA G 1 87 ? 122.963 61.372 25.291 1 32.42 87 ALA G C 1
ATOM 8382 O O . ALA G 1 87 ? 123.563 61.502 26.349 1 33.47 87 ALA G O 1
ATOM 8384 N N . THR G 1 88 ? 123.046 60.269 24.543 1 32.28 88 THR G N 1
ATOM 8385 C CA . THR G 1 88 ? 123.831 59.094 24.917 1 32.82 88 THR G CA 1
ATOM 8386 C C . THR G 1 88 ? 125.301 59.447 24.952 1 33.57 88 THR G C 1
ATOM 8387 O O . THR G 1 88 ? 125.986 59.097 25.908 1 33.98 88 THR G O 1
ATOM 8391 N N . LEU G 1 89 ? 125.785 60.144 23.92 1 33.27 89 LEU G N 1
ATOM 8392 C CA . LEU G 1 89 ? 127.185 60.535 23.859 1 33.55 89 LEU G CA 1
ATOM 8393 C C . LEU G 1 89 ? 127.532 61.663 24.828 1 34.7 89 LEU G C 1
ATOM 8394 O O . LEU G 1 89 ? 128.69 61.777 25.2 1 36.18 89 LEU G O 1
ATOM 8399 N N . ALA G 1 90 ? 126.546 62.458 25.28 1 33.94 90 ALA G N 1
ATOM 8400 C CA . ALA G 1 90 ? 126.762 63.49 26.284 1 33.91 90 ALA G CA 1
ATOM 8401 C C . ALA G 1 90 ? 126.954 62.855 27.684 1 35.55 90 ALA G C 1
ATOM 8402 O O . ALA G 1 90 ? 127.673 63.395 28.51 1 35.41 90 ALA G O 1
ATOM 8404 N N . VAL G 1 91 ? 126.306 61.721 27.944 1 37.03 91 VAL G N 1
ATOM 8405 C CA . VAL G 1 91 ? 126.371 61.025 29.218 1 38.52 91 VAL G CA 1
ATOM 8406 C C . VAL G 1 91 ? 127.534 60.013 29.227 1 39.73 91 VAL G C 1
ATOM 8407 O O . VAL G 1 91 ? 128.282 59.956 30.199 1 39.92 91 VAL G O 1
ATOM 8411 N N . HIS G 1 92 ? 127.712 59.256 28.149 1 40.47 92 HIS G N 1
ATOM 8412 C CA . HIS G 1 92 ? 128.769 58.267 28.076 1 42.5 92 HIS G CA 1
ATOM 8413 C C . HIS G 1 92 ? 129.853 58.591 27.068 1 45.6 92 HIS G C 1
ATOM 8414 O O . HIS G 1 92 ? 129.559 58.857 25.894 1 45.65 92 HIS G O 1
ATOM 8421 N N . ASP G 1 93 ? 131.115 58.475 27.508 1 47.62 93 ASP G N 1
ATOM 8422 C CA . ASP G 1 93 ? 132.258 58.655 26.624 1 50.66 93 ASP G CA 1
ATOM 8423 C C . ASP G 1 93 ? 132.368 57.462 25.68 1 52.27 93 ASP G C 1
ATOM 8424 O O . ASP G 1 93 ? 131.729 56.437 25.914 1 52.72 93 ASP G O 1
ATOM 8429 N N . ALA G 1 94 ? 133.139 57.591 24.592 1 52.94 94 ALA G N 1
ATOM 8430 C CA . ALA G 1 94 ? 133.275 56.501 23.613 1 53.58 94 ALA G CA 1
ATOM 8431 C C . ALA G 1 94 ? 133.624 55.135 24.212 1 53.74 94 ALA G C 1
ATOM 8432 O O . ALA G 1 94 ? 132.987 54.145 23.871 1 53.93 94 ALA G O 1
ATOM 8434 N N . ALA G 1 95 ? 134.611 55.087 25.116 1 53.57 95 ALA G N 1
ATOM 8435 C CA . ALA G 1 95 ? 135.036 53.848 25.75 1 53.48 95 ALA G CA 1
ATOM 8436 C C . ALA G 1 95 ? 133.963 53.295 26.667 1 52.85 95 ALA G C 1
ATOM 8437 O O . ALA G 1 95 ? 133.748 52.095 26.662 1 52.64 95 ALA G O 1
ATOM 8439 N N . ALA G 1 96 ? 133.295 54.155 27.456 1 52.64 96 ALA G N 1
ATOM 8440 C CA . ALA G 1 96 ? 132.24 53.712 28.367 1 52.98 96 ALA G CA 1
ATOM 8441 C C . ALA G 1 96 ? 131.051 53.119 27.611 1 53.82 96 ALA G C 1
ATOM 8442 O O . ALA G 1 96 ? 130.519 52.095 28.019 1 54.85 96 ALA G O 1
ATOM 8444 N N . LEU G 1 97 ? 130.667 53.727 26.498 1 53.54 97 LEU G N 1
ATOM 8445 C CA . LEU G 1 97 ? 129.563 53.246 25.683 1 54.12 97 LEU G CA 1
ATOM 8446 C C . LEU G 1 97 ? 129.901 51.925 24.993 1 54.9 97 LEU G C 1
ATOM 8447 O O . LEU G 1 97 ? 129.086 51.006 24.993 1 55.26 97 LEU G O 1
ATOM 8452 N N . ARG G 1 98 ? 131.096 51.829 24.418 1 55.07 98 ARG G N 1
ATOM 8453 C CA . ARG G 1 98 ? 131.583 50.623 23.756 1 56.14 98 ARG G CA 1
ATOM 8454 C C . ARG G 1 98 ? 131.646 49.448 24.759 1 56.73 98 ARG G C 1
ATOM 8455 O O . ARG G 1 98 ? 131.368 48.3 24.395 1 56.61 98 ARG G O 1
ATOM 8463 N N . GLN G 1 99 ? 131.99 49.757 26.031 1 56.84 99 GLN G N 1
ATOM 8464 C CA . GLN G 1 99 ? 132.076 48.814 27.129 1 57.18 99 GLN G CA 1
ATOM 8465 C C . GLN G 1 99 ? 130.664 48.351 27.473 1 56.69 99 GLN G C 1
ATOM 8466 O O . GLN G 1 99 ? 130.423 47.145 27.513 1 56.97 99 GLN G O 1
ATOM 8472 N N . ALA G 1 100 ? 129.725 49.298 27.67 1 55.54 100 ALA G N 1
ATOM 8473 C CA . ALA G 1 100 ? 128.347 48.97 28.002 1 55.25 100 ALA G CA 1
ATOM 8474 C C . ALA G 1 100 ? 127.683 48.084 26.958 1 55.39 100 ALA G C 1
ATOM 8475 O O . ALA G 1 100 ? 126.839 47.279 27.314 1 55.28 100 ALA G O 1
ATOM 8477 N N . LEU G 1 101 ? 128.066 48.208 25.688 1 55.78 101 LEU G N 1
ATOM 8478 C CA . LEU G 1 101 ? 127.493 47.373 24.641 1 56.99 101 LEU G CA 1
ATOM 8479 C C . LEU G 1 101 ? 128.03 45.951 24.765 1 58.91 101 LEU G C 1
ATOM 8480 O O . LEU G 1 101 ? 127.243 45.005 24.83 1 59.4 101 LEU G O 1
ATOM 8485 N N . ALA G 1 102 ? 129.358 45.809 24.924 1 59.65 102 ALA G N 1
ATOM 8486 C CA . ALA G 1 102 ? 130.016 44.509 25.08 1 60.14 102 ALA G CA 1
ATOM 8487 C C . ALA G 1 102 ? 129.518 43.753 26.313 1 60.22 102 ALA G C 1
ATOM 8488 O O . ALA G 1 102 ? 129.228 42.564 26.219 1 60.85 102 ALA G O 1
ATOM 8490 N N . ASP G 1 103 ? 129.381 44.447 27.452 1 59.44 103 ASP G N 1
ATOM 8491 C CA . ASP G 1 103 ? 128.914 43.851 28.699 1 59.03 103 ASP G CA 1
ATOM 8492 C C . ASP G 1 103 ? 127.393 43.84 28.847 1 58.44 103 ASP G C 1
ATOM 8493 O O . ASP G 1 103 ? 126.915 43.504 29.934 1 58.9 103 ASP G O 1
ATOM 8498 N N . SER G 1 104 ? 126.627 44.281 27.818 1 57.14 104 SER G N 1
ATOM 8499 C CA . SER G 1 104 ? 125.161 44.355 27.869 1 56.33 104 SER G CA 1
ATOM 8500 C C . SER G 1 104 ? 124.672 45.103 29.111 1 55.2 104 SER G C 1
ATOM 8501 O O . SER G 1 104 ? 123.699 44.701 29.745 1 55.58 104 SER G O 1
ATOM 8504 N N . ASP G 1 105 ? 125.394 46.169 29.476 1 53.59 105 ASP G N 1
ATOM 8505 C CA . ASP G 1 105 ? 125.112 46.981 30.644 1 52.79 105 ASP G CA 1
ATOM 8506 C C . ASP G 1 105 ? 123.943 47.903 30.368 1 52.49 105 ASP G C 1
ATOM 8507 O O . ASP G 1 105 ? 124.121 49.101 30.138 1 52.87 105 ASP G O 1
ATOM 8512 N N . VAL G 1 106 ? 122.739 47.336 30.435 1 51.31 106 VAL G N 1
ATOM 8513 C CA . VAL G 1 106 ? 121.473 48.02 30.243 1 50.24 106 VAL G CA 1
ATOM 8514 C C . VAL G 1 106 ? 121.286 49.124 31.283 1 50.09 106 VAL G C 1
ATOM 8515 O O . VAL G 1 106 ? 120.712 50.168 30.967 1 50.49 106 VAL G O 1
ATOM 8519 N N . ALA G 1 107 ? 121.811 48.926 32.508 1 49.5 107 ALA G N 1
ATOM 8520 C CA . ALA G 1 107 ? 121.708 49.913 33.58 1 49.33 107 ALA G CA 1
ATOM 8521 C C . ALA G 1 107 ? 122.442 51.223 33.274 1 49.51 107 ALA G C 1
ATOM 8522 O O . ALA G 1 107 ? 121.939 52.288 33.624 1 50.18 107 ALA G O 1
ATOM 8524 N N . SER G 1 108 ? 123.628 51.146 32.646 1 48.86 108 SER G N 1
ATOM 8525 C CA . SER G 1 108 ? 124.401 52.338 32.285 1 48.8 108 SER G CA 1
ATOM 8526 C C . SER G 1 108 ? 123.688 53.09 31.179 1 46.45 108 SER G C 1
ATOM 8527 O O . SER G 1 108 ? 123.53 54.307 31.287 1 46.16 108 SER G O 1
ATOM 8530 N N . LEU G 1 109 ? 123.211 52.364 30.149 1 44.63 109 LEU G N 1
ATOM 8531 C CA . LEU G 1 109 ? 122.463 52.94 29.035 1 43.79 109 LEU G CA 1
ATOM 8532 C C . LEU G 1 109 ? 121.197 53.602 29.513 1 43.13 109 LEU G C 1
ATOM 8533 O O . LEU G 1 109 ? 120.865 54.662 29.023 1 43.15 109 LEU G O 1
ATOM 8538 N N . THR G 1 110 ? 120.527 53.024 30.519 1 42.94 110 THR G N 1
ATOM 8539 C CA . THR G 1 110 ? 119.31 53.579 31.126 1 43.14 110 THR G CA 1
ATOM 8540 C C . THR G 1 110 ? 119.586 54.905 31.88 1 42.28 110 THR G C 1
ATOM 8541 O O . THR G 1 110 ? 118.655 55.678 32.116 1 42.31 110 THR G O 1
ATOM 8545 N N . ARG G 1 111 ? 120.853 55.213 32.195 1 41.68 111 ARG G N 1
ATOM 8546 C CA . ARG G 1 111 ? 121.203 56.502 32.803 1 41.54 111 ARG G CA 1
ATOM 8547 C C . ARG G 1 111 ? 120.963 57.669 31.805 1 39.63 111 ARG G C 1
ATOM 8548 O O . ARG G 1 111 ? 120.751 58.804 32.222 1 39.85 111 ARG G O 1
ATOM 8556 N N . VAL G 1 112 ? 120.997 57.386 30.495 1 37.63 112 VAL G N 1
ATOM 8557 C CA . VAL G 1 112 ? 120.742 58.382 29.478 1 36.73 112 VAL G CA 1
ATOM 8558 C C . VAL G 1 112 ? 119.246 58.691 29.483 1 37.21 112 VAL G C 1
ATOM 8559 O O . VAL G 1 112 ? 118.429 57.781 29.354 1 37.02 112 VAL G O 1
ATOM 8563 N N . PRO G 1 113 ? 118.862 59.957 29.665 1 37.58 113 PRO G N 1
ATOM 8564 C CA . PRO G 1 113 ? 117.433 60.288 29.674 1 37.72 113 PRO G CA 1
ATOM 8565 C C . PRO G 1 113 ? 116.82 60.068 28.302 1 38.74 113 PRO G C 1
ATOM 8566 O O . PRO G 1 113 ? 117.45 60.352 27.278 1 39.16 113 PRO G O 1
ATOM 8570 N N . GLY G 1 114 ? 115.618 59.502 28.291 1 38.5 114 GLY G N 1
ATOM 8571 C CA . GLY G 1 114 ? 114.953 59.126 27.051 1 38.7 114 GLY G CA 1
ATOM 8572 C C . GLY G 1 114 ? 115.175 57.663 26.695 1 39.54 114 GLY G C 1
ATOM 8573 O O . GLY G 1 114 ? 114.469 57.11 25.853 1 40.34 114 GLY G O 1
ATOM 8574 N N . ILE G 1 115 ? 116.175 57.019 27.309 1 39.47 115 ILE G N 1
ATOM 8575 C CA . ILE G 1 115 ? 116.464 55.61 27.11 1 39.44 115 ILE G CA 1
ATOM 8576 C C . ILE G 1 115 ? 116.017 54.864 28.35 1 39.59 115 ILE G C 1
ATOM 8577 O O . ILE G 1 115 ? 116.588 55.039 29.433 1 39 115 ILE G O 1
ATOM 8582 N N . GLY G 1 116 ? 114.974 54.07 28.189 1 39.96 116 GLY G N 1
ATOM 8583 C CA . GLY G 1 116 ? 114.455 53.224 29.255 1 40.27 116 GLY G CA 1
ATOM 8584 C C . GLY G 1 116 ? 114.978 51.812 29.102 1 40.82 116 GLY G C 1
ATOM 8585 O O . GLY G 1 116 ? 115.826 51.544 28.244 1 41.1 116 GLY G O 1
ATOM 8586 N N . LYS G 1 117 ? 114.461 50.882 29.901 1 41.11 117 LYS G N 1
ATOM 8587 C CA . LYS G 1 117 ? 114.895 49.491 29.855 1 41.79 117 LYS G CA 1
ATOM 8588 C C . LYS G 1 117 ? 114.746 48.873 28.462 1 41.8 117 LYS G C 1
ATOM 8589 O O . LYS G 1 117 ? 115.663 48.204 27.991 1 42.25 117 LYS G O 1
ATOM 8592 N N . ARG G 1 118 ? 113.623 49.146 27.787 1 41.67 118 ARG G N 1
ATOM 8593 C CA . ARG G 1 118 ? 113.336 48.62 26.45 1 42.01 118 ARG G CA 1
ATOM 8594 C C . ARG G 1 118 ? 114.295 49.151 25.412 1 41.26 118 ARG G C 1
ATOM 8595 O O . ARG G 1 118 ? 114.878 48.377 24.659 1 41.4 118 ARG G O 1
ATOM 8597 N N . GLY G 1 119 ? 114.481 50.462 25.405 1 40.95 119 GLY G N 1
ATOM 8598 C CA . GLY G 1 119 ? 115.408 51.12 24.499 1 41.02 119 GLY G CA 1
ATOM 8599 C C . GLY G 1 119 ? 116.836 50.653 24.697 1 40.51 119 GLY G C 1
ATOM 8600 O O . GLY G 1 119 ? 117.507 50.314 23.724 1 40.48 119 GLY G O 1
ATOM 8601 N N . ALA G 1 120 ? 117.279 50.537 25.965 1 39.97 120 ALA G N 1
ATOM 8602 C CA . ALA G 1 120 ? 118.626 50.061 26.282 1 40.37 120 ALA G CA 1
ATOM 8603 C C . ALA G 1 120 ? 118.838 48.647 25.778 1 41.08 120 ALA G C 1
ATOM 8604 O O . ALA G 1 120 ? 119.882 48.347 25.208 1 41.09 120 ALA G O 1
ATOM 8606 N N . GLU G 1 121 ? 117.82 47.79 25.919 1 41.72 121 GLU G N 1
ATOM 8607 C CA . GLU G 1 121 ? 117.899 46.413 25.438 1 42.66 121 GLU G CA 1
ATOM 8608 C C . GLU G 1 121 ? 117.934 46.328 23.925 1 42.1 121 GLU G C 1
ATOM 8609 O O . GLU G 1 121 ? 118.612 45.46 23.39 1 41.75 121 GLU G O 1
ATOM 8615 N N . ARG G 1 122 ? 117.246 47.247 23.234 1 42.64 122 ARG G N 1
ATOM 8616 C CA . ARG G 1 122 ? 117.256 47.308 21.772 1 43.58 122 ARG G CA 1
ATOM 8617 C C . ARG G 1 122 ? 118.625 47.73 21.268 1 43.02 122 ARG G C 1
ATOM 8618 O O . ARG G 1 122 ? 119.139 47.123 20.335 1 43.21 122 ARG G O 1
ATOM 8626 N N . ILE G 1 123 ? 119.219 48.752 21.897 1 42.56 123 ILE G N 1
ATOM 8627 C CA . ILE G 1 123 ? 120.545 49.245 21.545 1 43.06 123 ILE G CA 1
ATOM 8628 C C . ILE G 1 123 ? 121.58 48.146 21.722 1 43.98 123 ILE G C 1
ATOM 8629 O O . ILE G 1 123 ? 122.325 47.875 20.792 1 44.18 123 ILE G O 1
ATOM 8634 N N . VAL G 1 124 ? 121.593 47.48 22.887 1 44.51 124 VAL G N 1
ATOM 8635 C CA . VAL G 1 124 ? 122.516 46.384 23.163 1 45.86 124 VAL G CA 1
ATOM 8636 C C . VAL G 1 124 ? 122.345 45.259 22.15 1 47.51 124 VAL G C 1
ATOM 8637 O O . VAL G 1 124 ? 123.341 44.725 21.657 1 48.03 124 VAL G O 1
ATOM 8641 N N . LEU G 1 125 ? 121.09 44.918 21.817 1 48.2 125 LEU G N 1
ATOM 8642 C CA . LEU G 1 125 ? 120.825 43.842 20.867 1 49.73 125 LEU G CA 1
ATOM 8643 C C . LEU G 1 125 ? 121.347 44.165 19.485 1 51.08 125 LEU G C 1
ATOM 8644 O O . LEU G 1 125 ? 121.922 43.305 18.821 1 51.72 125 LEU G O 1
ATOM 8649 N N . GLU G 1 126 ? 121.185 45.405 19.06 1 51.84 126 GLU G N 1
ATOM 8650 C CA . GLU G 1 126 ? 121.62 45.817 17.738 1 53.29 126 GLU G CA 1
ATOM 8651 C C . GLU G 1 126 ? 123.102 46.148 17.619 1 54.16 126 GLU G C 1
ATOM 8652 O O . GLU G 1 126 ? 123.683 45.917 16.56 1 54.62 126 GLU G O 1
ATOM 8658 N N . LEU G 1 127 ? 123.713 46.7 18.671 1 54.43 127 LEU G N 1
ATOM 8659 C CA . LEU G 1 127 ? 125.09 47.162 18.58 1 55.6 127 LEU G CA 1
ATOM 8660 C C . LEU G 1 127 ? 126.176 46.245 19.172 1 58.54 127 LEU G C 1
ATOM 8661 O O . LEU G 1 127 ? 127.326 46.385 18.748 1 58.99 127 LEU G O 1
ATOM 8666 N N . ARG G 1 128 ? 125.859 45.317 20.109 1 60.38 128 ARG G N 1
ATOM 8667 C CA . ARG G 1 128 ? 126.893 44.395 20.612 1 62.68 128 ARG G CA 1
ATOM 8668 C C . ARG G 1 128 ? 127.319 43.469 19.456 1 65.26 128 ARG G C 1
ATOM 8669 O O . ARG G 1 128 ? 126.457 42.992 18.706 1 65.75 128 ARG G O 1
ATOM 8671 N N . ASP G 1 129 ? 128.636 43.318 19.24 1 66.75 129 ASP G N 1
ATOM 8672 C CA . ASP G 1 129 ? 129.192 42.474 18.175 1 68.89 129 ASP G CA 1
ATOM 8673 C C . ASP G 1 129 ? 129.037 43.07 16.762 1 70.94 129 ASP G C 1
ATOM 8674 O O . ASP G 1 129 ? 129.749 42.663 15.838 1 71.41 129 ASP G O 1
ATOM 8676 N N . LYS G 1 130 ? 128.152 44.058 16.597 1 71.68 130 LYS G N 1
ATOM 8677 C CA . LYS G 1 130 ? 127.96 44.714 15.312 1 72.79 130 LYS G CA 1
ATOM 8678 C C . LYS G 1 130 ? 127.915 46.249 15.479 1 73.74 130 LYS G C 1
ATOM 8679 O O . LYS G 1 130 ? 126.876 46.849 15.2 1 73.93 130 LYS G O 1
ATOM 8681 N N . VAL G 1 131 ? 129.01 46.903 15.951 1 74.19 131 VAL G N 1
ATOM 8682 C CA . VAL G 1 131 ? 130.297 46.309 16.323 1 75.05 131 VAL G CA 1
ATOM 8683 C C . VAL G 1 131 ? 130.767 46.735 17.724 1 75.61 131 VAL G C 1
ATOM 8684 O O . VAL G 1 131 ? 130.312 47.744 18.266 1 75.94 131 VAL G O 1
ATOM 8686 N N . ALA G 1 149 ? 148.574 42.107 8.265 1 79.07 149 ALA G N 1
ATOM 8687 C CA . ALA G 1 149 ? 147.606 43.212 8.324 1 79.63 149 ALA G CA 1
ATOM 8688 C C . ALA G 1 149 ? 147.091 43.591 6.939 1 79.91 149 ALA G C 1
ATOM 8689 O O . ALA G 1 149 ? 145.948 44.034 6.817 1 80.11 149 ALA G O 1
ATOM 8691 N N . VAL G 1 150 ? 147.942 43.442 5.905 1 79.7 150 VAL G N 1
ATOM 8692 C CA . VAL G 1 150 ? 147.58 43.718 4.524 1 80.1 150 VAL G CA 1
ATOM 8693 C C . VAL G 1 150 ? 146.508 42.725 4.079 1 80.59 150 VAL G C 1
ATOM 8694 O O . VAL G 1 150 ? 145.506 43.137 3.504 1 80.9 150 VAL G O 1
ATOM 8698 N N . ARG G 1 151 ? 146.666 41.44 4.43 1 80.51 151 ARG G N 1
ATOM 8699 C CA . ARG G 1 151 ? 145.703 40.403 4.073 1 80.85 151 ARG G CA 1
ATOM 8700 C C . ARG G 1 151 ? 144.32 40.649 4.681 1 80.84 151 ARG G C 1
ATOM 8701 O O . ARG G 1 151 ? 143.328 40.617 3.96 1 81.18 151 ARG G O 1
ATOM 8703 N N . GLY G 1 152 ? 144.272 40.926 5.978 1 80.42 152 GLY G N 1
ATOM 8704 C CA . GLY G 1 152 ? 143.018 41.184 6.671 1 80.73 152 GLY G CA 1
ATOM 8705 C C . GLY G 1 152 ? 142.269 42.382 6.123 1 80.73 152 GLY G C 1
ATOM 8706 O O . GLY G 1 152 ? 141.047 42.336 5.97 1 80.78 152 GLY G O 1
ATOM 8707 N N . SER G 1 153 ? 143.005 43.454 5.8 1 80.33 153 SER G N 1
ATOM 8708 C CA . SER G 1 153 ? 142.419 44.669 5.248 1 80.24 153 SER G CA 1
ATOM 8709 C C . SER G 1 153 ? 141.873 44.459 3.829 1 79.63 153 SER G C 1
ATOM 8710 O O . SER G 1 153 ? 140.762 44.902 3.533 1 79.73 153 SER G O 1
ATOM 8713 N N . VAL G 1 154 ? 142.625 43.751 2.967 1 78.75 154 VAL G N 1
ATOM 8714 C CA . VAL G 1 154 ? 142.179 43.475 1.604 1 78.37 154 VAL G CA 1
ATOM 8715 C C . VAL G 1 154 ? 140.925 42.595 1.609 1 78.2 154 VAL G C 1
ATOM 8716 O O . VAL G 1 154 ? 139.959 42.907 0.906 1 78.14 154 VAL G O 1
ATOM 8720 N N . VAL G 1 155 ? 140.914 41.541 2.452 1 77.77 155 VAL G N 1
ATOM 8721 C CA . VAL G 1 155 ? 139.77 40.635 2.601 1 77.73 155 VAL G CA 1
ATOM 8722 C C . VAL G 1 155 ? 138.549 41.424 3.08 1 77.3 155 VAL G C 1
ATOM 8723 O O . VAL G 1 155 ? 137.467 41.28 2.515 1 77.28 155 VAL G O 1
ATOM 8727 N N . GLU G 1 156 ? 138.745 42.299 4.077 1 76.76 156 GLU G N 1
ATOM 8728 C CA . GLU G 1 156 ? 137.692 43.153 4.629 1 76.59 156 GLU G CA 1
ATOM 8729 C C . GLU G 1 156 ? 137.104 44.081 3.55 1 75.6 156 GLU G C 1
ATOM 8730 O O . GLU G 1 156 ? 135.888 44.244 3.487 1 75.67 156 GLU G O 1
ATOM 8736 N N . ALA G 1 157 ? 137.964 44.661 2.695 1 74.58 157 ALA G N 1
ATOM 8737 C CA . ALA G 1 157 ? 137.529 45.535 1.606 1 74.36 157 ALA G CA 1
ATOM 8738 C C . ALA G 1 157 ? 136.763 44.753 0.524 1 74.07 157 ALA G C 1
ATOM 8739 O O . ALA G 1 157 ? 135.783 45.264 -0.014 1 74.01 157 ALA G O 1
ATOM 8741 N N . LEU G 1 158 ? 137.183 43.506 0.235 1 73.66 158 LEU G N 1
ATOM 8742 C CA . LEU G 1 158 ? 136.515 42.652 -0.749 1 73.57 158 LEU G CA 1
ATOM 8743 C C . LEU G 1 158 ? 135.147 42.233 -0.236 1 73.46 158 LEU G C 1
ATOM 8744 O O . LEU G 1 158 ? 134.168 42.31 -0.975 1 73.27 158 LEU G O 1
ATOM 8749 N N . VAL G 1 159 ? 135.063 41.867 1.05 1 73.46 159 VAL G N 1
ATOM 8750 C CA . VAL G 1 159 ? 133.798 41.521 1.701 1 74.01 159 VAL G CA 1
ATOM 8751 C C . VAL G 1 159 ? 132.865 42.755 1.707 1 74.56 159 VAL G C 1
ATOM 8752 O O . VAL G 1 159 ? 131.683 42.634 1.377 1 74.49 159 VAL G O 1
ATOM 8756 N N . GLY G 1 160 ? 133.435 43.935 1.966 1 74.8 160 GLY G N 1
ATOM 8757 C CA . GLY G 1 160 ? 132.72 45.206 1.928 1 75.31 160 GLY G CA 1
ATOM 8758 C C . GLY G 1 160 ? 132.133 45.503 0.56 1 75.62 160 GLY G C 1
ATOM 8759 O O . GLY G 1 160 ? 131.074 46.122 0.46 1 75.91 160 GLY G O 1
ATOM 8760 N N . LEU G 1 161 ? 132.8 45.047 -0.505 1 75.45 161 LEU G N 1
ATOM 8761 C CA . LEU G 1 161 ? 132.305 45.207 -1.872 1 76.03 161 LEU G CA 1
ATOM 8762 C C . LEU G 1 161 ? 131.208 44.182 -2.257 1 76.93 161 LEU G C 1
ATOM 8763 O O . LEU G 1 161 ? 130.584 44.32 -3.308 1 76.77 161 LEU G O 1
ATOM 8768 N N . GLY G 1 162 ? 130.999 43.162 -1.427 1 77.6 162 GLY G N 1
ATOM 8769 C CA . GLY G 1 162 ? 129.983 42.153 -1.677 1 78.64 162 GLY G CA 1
ATOM 8770 C C . GLY G 1 162 ? 130.507 40.753 -1.916 1 79.55 162 GLY G C 1
ATOM 8771 O O . GLY G 1 162 ? 129.709 39.833 -2.109 1 79.95 162 GLY G O 1
ATOM 8772 N N . PHE G 1 163 ? 131.838 40.569 -1.931 1 79.62 163 PHE G N 1
ATOM 8773 C CA . PHE G 1 163 ? 132.411 39.245 -2.157 1 80.19 163 PHE G CA 1
ATOM 8774 C C . PHE G 1 163 ? 132.247 38.356 -0.931 1 81.48 163 PHE G C 1
ATOM 8775 O O . PHE G 1 163 ? 132.255 38.849 0.203 1 81.29 163 PHE G O 1
ATOM 8783 N N . ALA G 1 164 ? 132.094 37.035 -1.162 1 82.45 164 ALA G N 1
ATOM 8784 C CA . ALA G 1 164 ? 131.954 36.047 -0.088 1 83.59 164 ALA G CA 1
ATOM 8785 C C . ALA G 1 164 ? 133.263 35.957 0.709 1 84.47 164 ALA G C 1
ATOM 8786 O O . ALA G 1 164 ? 134.337 36.12 0.135 1 84.45 164 ALA G O 1
ATOM 8788 N N . ALA G 1 165 ? 133.181 35.721 2.025 1 85.02 165 ALA G N 1
ATOM 8789 C CA . ALA G 1 165 ? 134.376 35.643 2.869 1 85.96 165 ALA G CA 1
ATOM 8790 C C . ALA G 1 165 ? 135.404 34.611 2.374 1 86.79 165 ALA G C 1
ATOM 8791 O O . ALA G 1 165 ? 136.606 34.868 2.439 1 86.77 165 ALA G O 1
ATOM 8793 N N . LYS G 1 166 ? 134.932 33.469 1.842 1 87.22 166 LYS G N 1
ATOM 8794 C CA . LYS G 1 166 ? 135.811 32.425 1.314 1 87.92 166 LYS G CA 1
ATOM 8795 C C . LYS G 1 166 ? 136.46 32.859 -0.009 1 88.33 166 LYS G C 1
ATOM 8796 O O . LYS G 1 166 ? 137.66 32.649 -0.196 1 88.32 166 LYS G O 1
ATOM 8798 N N . GLN G 1 167 ? 135.666 33.477 -0.912 1 88.47 167 GLN G N 1
ATOM 8799 C CA . GLN G 1 167 ? 136.125 33.98 -2.214 1 89.1 167 GLN G CA 1
ATOM 8800 C C . GLN G 1 167 ? 137.16 35.111 -2.052 1 89.67 167 GLN G C 1
ATOM 8801 O O . GLN G 1 167 ? 138.089 35.223 -2.856 1 89.39 167 GLN G O 1
ATOM 8803 N N . ALA G 1 168 ? 136.993 35.937 -0.998 1 90.22 168 ALA G N 1
ATOM 8804 C CA . ALA G 1 168 ? 137.888 37.045 -0.669 1 91.05 168 ALA G CA 1
ATOM 8805 C C . ALA G 1 168 ? 139.221 36.496 -0.167 1 91.95 168 ALA G C 1
ATOM 8806 O O . ALA G 1 168 ? 140.27 36.976 -0.588 1 92.05 168 ALA G O 1
ATOM 8808 N N . GLU G 1 169 ? 139.187 35.466 0.7 1 92.38 169 GLU G N 1
ATOM 8809 C CA . GLU G 1 169 ? 140.407 34.851 1.223 1 93.14 169 GLU G CA 1
ATOM 8810 C C . GLU G 1 169 ? 141.156 34.098 0.116 1 93.73 169 GLU G C 1
ATOM 8811 O O . GLU G 1 169 ? 142.38 34.17 0.048 1 93.75 169 GLU G O 1
ATOM 8817 N N . GLU G 1 170 ? 140.419 33.433 -0.782 1 94.07 170 GLU G N 1
ATOM 8818 C CA . GLU G 1 170 ? 141.014 32.694 -1.891 1 95 170 GLU G CA 1
ATOM 8819 C C . GLU G 1 170 ? 141.711 33.616 -2.897 1 95.92 170 GLU G C 1
ATOM 8820 O O . GLU G 1 170 ? 142.762 33.259 -3.426 1 95.98 170 GLU G O 1
ATOM 8822 N N . ALA G 1 171 ? 141.14 34.8 -3.153 1 96.49 171 ALA G N 1
ATOM 8823 C CA . ALA G 1 171 ? 141.731 35.741 -4.103 1 97.5 171 ALA G CA 1
ATOM 8824 C C . ALA G 1 171 ? 142.956 36.469 -3.551 1 98.45 171 ALA G C 1
ATOM 8825 O O . ALA G 1 171 ? 143.932 36.63 -4.276 1 98.38 171 ALA G O 1
ATOM 8827 N N . THR G 1 172 ? 142.909 36.91 -2.278 1 99.18 172 THR G N 1
ATOM 8828 C CA . THR G 1 172 ? 144.014 37.628 -1.629 1 100.31 172 THR G CA 1
ATOM 8829 C C . THR G 1 172 ? 145.243 36.756 -1.459 1 101.13 172 THR G C 1
ATOM 8830 O O . THR G 1 172 ? 146.364 37.237 -1.643 1 101.18 172 THR G O 1
ATOM 8834 N N . ASP G 1 173 ? 145.041 35.475 -1.102 1 101.54 173 ASP G N 1
ATOM 8835 C CA . ASP G 1 173 ? 146.148 34.531 -0.935 1 102.29 173 ASP G CA 1
ATOM 8836 C C . ASP G 1 173 ? 146.827 34.231 -2.277 1 103.21 173 ASP G C 1
ATOM 8837 O O . ASP G 1 173 ? 148.044 34.058 -2.316 1 103.28 173 ASP G O 1
ATOM 8842 N N . GLN G 1 174 ? 146.063 34.262 -3.388 1 103.69 174 GLN G N 1
ATOM 8843 C CA . GLN G 1 174 ? 146.63 34.103 -4.727 1 104.79 174 GLN G CA 1
ATOM 8844 C C . GLN G 1 174 ? 147.537 35.291 -5.126 1 106.18 174 GLN G C 1
ATOM 8845 O O . GLN G 1 174 ? 148.315 35.167 -6.07 1 106.26 174 GLN G O 1
ATOM 8851 N N . VAL G 1 175 ? 147.448 36.432 -4.401 1 107.14 175 VAL G N 1
ATOM 8852 C CA . VAL G 1 175 ? 148.283 37.623 -4.606 1 108.56 175 VAL G CA 1
ATOM 8853 C C . VAL G 1 175 ? 149.691 37.467 -3.919 1 109.93 175 VAL G C 1
ATOM 8854 O O . VAL G 1 175 ? 150.457 38.427 -3.839 1 110.04 175 VAL G O 1
ATOM 8858 N N . LEU G 1 176 ? 150.048 36.239 -3.475 1 110.75 176 LEU G N 1
ATOM 8859 C CA . LEU G 1 176 ? 151.357 35.957 -2.88 1 111.84 176 LEU G CA 1
ATOM 8860 C C . LEU G 1 176 ? 152.289 35.301 -3.915 1 112.73 176 LEU G C 1
ATOM 8861 O O . LEU G 1 176 ? 153.046 34.391 -3.58 1 112.8 176 LEU G O 1
ATOM 8866 N N . ASP G 1 177 ? 152.206 35.757 -5.18 1 113.18 177 ASP G N 1
ATOM 8867 C CA . ASP G 1 177 ? 153.017 35.276 -6.299 1 114.08 177 ASP G CA 1
ATOM 8868 C C . ASP G 1 177 ? 154.02 36.364 -6.713 1 114.81 177 ASP G C 1
ATOM 8869 O O . ASP G 1 177 ? 155.192 36.077 -6.95 1 114.98 177 ASP G O 1
ATOM 8874 N N . GLY G 1 178 ? 153.545 37.599 -6.792 1 115.14 178 GLY G N 1
ATOM 8875 C CA . GLY G 1 178 ? 154.371 38.751 -7.121 1 115.94 178 GLY G CA 1
ATOM 8876 C C . GLY G 1 178 ? 154.388 39.761 -5.989 1 116.58 178 GLY G C 1
ATOM 8877 O O . GLY G 1 178 ? 154.419 40.971 -6.227 1 116.73 178 GLY G O 1
ATOM 8878 N N . GLU G 1 179 ? 154.354 39.262 -4.742 1 116.68 179 GLU G N 1
ATOM 8879 C CA . GLU G 1 179 ? 154.36 40.074 -3.531 1 117.25 179 GLU G CA 1
ATOM 8880 C C . GLU G 1 179 ? 154.763 39.21 -2.335 1 117.6 179 GLU G C 1
ATOM 8881 O O . GLU G 1 179 ? 154.195 38.137 -2.125 1 117.71 179 GLU G O 1
ATOM 8883 N N . ALA G 1 187 ? 151.694 46.656 -0.491 1 75.83 187 ALA G N 1
ATOM 8884 C CA . ALA G 1 187 ? 150.756 47.78 -0.541 1 76.57 187 ALA G CA 1
ATOM 8885 C C . ALA G 1 187 ? 149.309 47.294 -0.493 1 77.09 187 ALA G C 1
ATOM 8886 O O . ALA G 1 187 ? 148.915 46.471 -1.315 1 77.24 187 ALA G O 1
ATOM 8888 N N . THR G 1 188 ? 148.51 47.821 0.443 1 77.14 188 THR G N 1
ATOM 8889 C CA . THR G 1 188 ? 147.114 47.425 0.598 1 77.83 188 THR G CA 1
ATOM 8890 C C . THR G 1 188 ? 146.258 47.86 -0.63 1 77.96 188 THR G C 1
ATOM 8891 O O . THR G 1 188 ? 145.289 47.178 -0.961 1 78.1 188 THR G O 1
ATOM 8895 N N . SER G 1 189 ? 146.653 48.932 -1.337 1 77.79 189 SER G N 1
ATOM 8896 C CA . SER G 1 189 ? 145.921 49.375 -2.526 1 78.38 189 SER G CA 1
ATOM 8897 C C . SER G 1 189 ? 146.315 48.541 -3.749 1 78.59 189 SER G C 1
ATOM 8898 O O . SER G 1 189 ? 145.469 48.256 -4.595 1 78.63 189 SER G O 1
ATOM 8901 N N . SER G 1 190 ? 147.598 48.161 -3.85 1 78.37 190 SER G N 1
ATOM 8902 C CA . SER G 1 190 ? 148.074 47.343 -4.965 1 78.63 190 SER G CA 1
ATOM 8903 C C . SER G 1 190 ? 147.622 45.874 -4.837 1 78.15 190 SER G C 1
ATOM 8904 O O . SER G 1 190 ? 147.406 45.204 -5.853 1 78.08 190 SER G O 1
ATOM 8907 N N . ALA G 1 191 ? 147.455 45.388 -3.593 1 77.4 191 ALA G N 1
ATOM 8908 C CA . ALA G 1 191 ? 146.984 44.028 -3.352 1 77.38 191 ALA G CA 1
ATOM 8909 C C . ALA G 1 191 ? 145.486 43.928 -3.622 1 76.94 191 ALA G C 1
ATOM 8910 O O . ALA G 1 191 ? 145.033 42.913 -4.148 1 76.99 191 ALA G O 1
ATOM 8912 N N . LEU G 1 192 ? 144.717 44.978 -3.264 1 76.21 192 LEU G N 1
ATOM 8913 C CA . LEU G 1 192 ? 143.274 45.024 -3.509 1 75.73 192 LEU G CA 1
ATOM 8914 C C . LEU G 1 192 ? 143 45.114 -5.006 1 75.29 192 LEU G C 1
ATOM 8915 O O . LEU G 1 192 ? 142.079 44.465 -5.495 1 75.11 192 LEU G O 1
ATOM 8920 N N . ARG G 1 193 ? 143.826 45.883 -5.737 1 75.05 193 ARG G N 1
ATOM 8921 C CA . ARG G 1 193 ? 143.72 46.018 -7.184 1 75.36 193 ARG G CA 1
ATOM 8922 C C . ARG G 1 193 ? 144.058 44.69 -7.881 1 75.63 193 ARG G C 1
ATOM 8923 O O . ARG G 1 193 ? 143.478 44.39 -8.921 1 75.95 193 ARG G O 1
ATOM 8925 N N . ALA G 1 194 ? 144.974 43.89 -7.303 1 75.26 194 ALA G N 1
ATOM 8926 C CA . ALA G 1 194 ? 145.351 42.587 -7.849 1 75.4 194 ALA G CA 1
ATOM 8927 C C . ALA G 1 194 ? 144.244 41.547 -7.602 1 75.27 194 ALA G C 1
ATOM 8928 O O . ALA G 1 194 ? 143.892 40.804 -8.522 1 75.09 194 ALA G O 1
ATOM 8930 N N . ALA G 1 195 ? 143.679 41.517 -6.372 1 75.08 195 ALA G N 1
ATOM 8931 C CA . ALA G 1 195 ? 142.609 40.593 -5.992 1 75.41 195 ALA G CA 1
ATOM 8932 C C . ALA G 1 195 ? 141.304 40.888 -6.736 1 75.74 195 ALA G C 1
ATOM 8933 O O . ALA G 1 195 ? 140.594 39.951 -7.084 1 75.94 195 ALA G O 1
ATOM 8935 N N . LEU G 1 196 ? 140.992 42.176 -6.992 1 75.63 196 LEU G N 1
ATOM 8936 C CA . LEU G 1 196 ? 139.794 42.564 -7.755 1 75.78 196 LEU G CA 1
ATOM 8937 C C . LEU G 1 196 ? 139.942 42.202 -9.242 1 76.12 196 LEU G C 1
ATOM 8938 O O . LEU G 1 196 ? 138.944 41.921 -9.907 1 76.05 196 LEU G O 1
ATOM 8943 N N . SER G 1 197 ? 141.181 42.23 -9.767 1 76.38 197 SER G N 1
ATOM 8944 C CA . SER G 1 197 ? 141.458 41.863 -11.155 1 77.21 197 SER G CA 1
ATOM 8945 C C . SER G 1 197 ? 141.337 40.335 -11.361 1 77.85 197 SER G C 1
ATOM 8946 O O . SER G 1 197 ? 140.975 39.893 -12.452 1 78 197 SER G O 1
ATOM 8949 N N . LEU G 1 198 ? 141.62 39.535 -10.31 1 77.94 198 LEU G N 1
ATOM 8950 C CA . LEU G 1 198 ? 141.491 38.075 -10.357 1 78.53 198 LEU G CA 1
ATOM 8951 C C . LEU G 1 198 ? 140.047 37.618 -10.053 1 79.19 198 LEU G C 1
ATOM 8952 O O . LEU G 1 198 ? 139.649 36.53 -10.47 1 79.66 198 LEU G O 1
ATOM 8954 N N . LEU G 1 199 ? 139.27 38.439 -9.321 1 78.98 199 LEU G N 1
ATOM 8955 C CA . LEU G 1 199 ? 137.869 38.149 -8.999 1 79.28 199 LEU G CA 1
ATOM 8956 C C . LEU G 1 199 ? 136.897 38.47 -10.16 1 79.68 199 LEU G C 1
ATOM 8957 O O . LEU G 1 199 ? 135.784 37.941 -10.196 1 79.64 199 LEU G O 1
ATOM 8962 N N . GLY G 1 200 ? 137.329 39.322 -11.087 1 79.86 200 GLY G N 1
ATOM 8963 C CA . GLY G 1 200 ? 136.553 39.668 -12.265 1 80.82 200 GLY G CA 1
ATOM 8964 C C . GLY G 1 200 ? 137.012 38.93 -13.508 1 82 200 GLY G C 1
ATOM 8965 O O . GLY G 1 200 ? 136.774 39.401 -14.625 1 82.18 200 GLY G O 1
ATOM 8966 N N . LYS G 1 201 ? 137.678 37.758 -13.315 1 82.54 201 LYS G N 1
ATOM 8967 C CA . LYS G 1 201 ? 138.231 36.851 -14.333 1 83.4 201 LYS G CA 1
ATOM 8968 C C . LYS G 1 201 ? 139.322 37.508 -15.203 1 83.86 201 LYS G C 1
ATOM 8969 O O . LYS G 1 201 ? 139.054 38.443 -15.961 1 84.05 201 LYS G O 1
ATOM 8971 N N . MET H 1 1 ? 121.082 74.553 8.98 1 35.82 1 MET H N 1
ATOM 8972 C CA . MET H 1 1 ? 122.501 74.213 9.094 1 35.4 1 MET H CA 1
ATOM 8973 C C . MET H 1 1 ? 123.337 75.456 8.916 1 33.09 1 MET H C 1
ATOM 8974 O O . MET H 1 1 ? 124.314 75.63 9.6 1 32.92 1 MET H O 1
ATOM 8979 N N . ILE H 1 2 ? 122.96 76.322 7.98 1 31.81 2 ILE H N 1
ATOM 8980 C CA . ILE H 1 2 ? 123.657 77.56 7.727 1 30.07 2 ILE H CA 1
ATOM 8981 C C . ILE H 1 2 ? 123.15 78.616 8.693 1 29.74 2 ILE H C 1
ATOM 8982 O O . ILE H 1 2 ? 121.977 78.988 8.653 1 30.44 2 ILE H O 1
ATOM 8987 N N . PHE H 1 3 ? 124.008 79.05 9.605 1 28.61 3 PHE H N 1
ATOM 8988 C CA . PHE H 1 3 ? 123.649 80.054 10.59 1 29.28 3 PHE H CA 1
ATOM 8989 C C . PHE H 1 3 ? 124.141 81.448 10.236 1 28.7 3 PHE H C 1
ATOM 8990 O O . PHE H 1 3 ? 123.644 82.417 10.803 1 29.16 3 PHE H O 1
ATOM 8998 N N . SER H 1 4 ? 125.041 81.577 9.266 1 27.48 4 SER H N 1
ATOM 8999 C CA . SER H 1 4 ? 125.458 82.864 8.783 1 27.73 4 SER H CA 1
ATOM 9000 C C . SER H 1 4 ? 126.11 82.77 7.408 1 27.96 4 SER H C 1
ATOM 9001 O O . SER H 1 4 ? 126.591 81.718 7.008 1 27.41 4 SER H O 1
ATOM 9004 N N . VAL H 1 5 ? 126.081 83.876 6.668 1 28.31 5 VAL H N 1
ATOM 9005 C CA . VAL H 1 5 ? 126.702 83.965 5.362 1 29.14 5 VAL H CA 1
ATOM 9006 C C . VAL H 1 5 ? 127.514 85.235 5.391 1 29.92 5 VAL H C 1
ATOM 9007 O O . VAL H 1 5 ? 126.983 86.296 5.707 1 30.34 5 VAL H O 1
ATOM 9011 N N . ARG H 1 6 ? 128.81 85.126 5.132 1 29.83 6 ARG H N 1
ATOM 9012 C CA . ARG H 1 6 ? 129.7 86.266 5.172 1 30.03 6 ARG H CA 1
ATOM 9013 C C . ARG H 1 6 ? 130.433 86.368 3.868 1 29.78 6 ARG H C 1
ATOM 9014 O O . ARG H 1 6 ? 130.959 85.378 3.384 1 29.43 6 ARG H O 1
ATOM 9022 N N . GLY H 1 7 ? 130.482 87.569 3.317 1 29.54 7 GLY H N 1
ATOM 9023 C CA . GLY H 1 7 ? 131.187 87.806 2.078 1 29.61 7 GLY H CA 1
ATOM 9024 C C . GLY H 1 7 ? 130.785 89.102 1.436 1 29.57 7 GLY H C 1
ATOM 9025 O O . GLY H 1 7 ? 130.238 89.989 2.091 1 29.33 7 GLY H O 1
ATOM 9026 N N . GLU H 1 8 ? 131.095 89.225 0.158 1 29.61 8 GLU H N 1
ATOM 9027 C CA . GLU H 1 8 ? 130.804 90.436 -0.576 1 30.09 8 GLU H CA 1
ATOM 9028 C C . GLU H 1 8 ? 129.335 90.538 -0.934 1 29.67 8 GLU H C 1
ATOM 9029 O O . GLU H 1 8 ? 128.776 89.595 -1.475 1 29.74 8 GLU H O 1
ATOM 9035 N N . VAL H 1 9 ? 128.716 91.679 -0.643 1 29.53 9 VAL H N 1
ATOM 9036 C CA . VAL H 1 9 ? 127.329 91.896 -1.007 1 30.45 9 VAL H CA 1
ATOM 9037 C C . VAL H 1 9 ? 127.335 92.207 -2.486 1 31.31 9 VAL H C 1
ATOM 9038 O O . VAL H 1 9 ? 127.905 93.215 -2.889 1 31.52 9 VAL H O 1
ATOM 9042 N N . LEU H 1 10 ? 126.814 91.291 -3.307 1 31.58 10 LEU H N 1
ATOM 9043 C CA . LEU H 1 10 ? 126.765 91.496 -4.745 1 32.12 10 LEU H CA 1
ATOM 9044 C C . LEU H 1 10 ? 125.546 92.297 -5.132 1 35.02 10 LEU H C 1
ATOM 9045 O O . LEU H 1 10 ? 125.61 93.037 -6.101 1 35.83 10 LEU H O 1
ATOM 9050 N N . GLU H 1 11 ? 124.417 92.115 -4.429 1 36.11 11 GLU H N 1
ATOM 9051 C CA . GLU H 1 11 ? 123.172 92.785 -4.747 1 37.31 11 GLU H CA 1
ATOM 9052 C C . GLU H 1 11 ? 122.402 93.034 -3.474 1 37.95 11 GLU H C 1
ATOM 9053 O O . GLU H 1 11 ? 122.361 92.181 -2.601 1 37.51 11 GLU H O 1
ATOM 9059 N N . VAL H 1 12 ? 121.741 94.185 -3.389 1 38.7 12 VAL H N 1
ATOM 9060 C CA . VAL H 1 12 ? 120.807 94.498 -2.321 1 39.81 12 VAL H CA 1
ATOM 9061 C C . VAL H 1 12 ? 119.492 94.857 -3.033 1 41.96 12 VAL H C 1
ATOM 9062 O O . VAL H 1 12 ? 119.47 95.776 -3.843 1 42.46 12 VAL H O 1
ATOM 9066 N N . ALA H 1 13 ? 118.439 94.072 -2.814 1 43.15 13 ALA H N 1
ATOM 9067 C CA . ALA H 1 13 ? 117.093 94.306 -3.334 1 44.13 13 ALA H CA 1
ATOM 9068 C C . ALA H 1 13 ? 116.205 94.709 -2.11 1 45.76 13 ALA H C 1
ATOM 9069 O O . ALA H 1 13 ? 116.726 94.84 -0.986 1 45.83 13 ALA H O 1
ATOM 9071 N N . LEU H 1 14 ? 114.904 94.999 -2.317 1 47.03 14 LEU H N 1
ATOM 9072 C CA . LEU H 1 14 ? 114.031 95.428 -1.22 1 48.06 14 LEU H CA 1
ATOM 9073 C C . LEU H 1 14 ? 113.668 94.3 -0.256 1 46.85 14 LEU H C 1
ATOM 9074 O O . LEU H 1 14 ? 113.313 94.585 0.897 1 47.19 14 LEU H O 1
ATOM 9079 N N . ASP H 1 15 ? 113.769 93.032 -0.716 1 45.24 15 ASP H N 1
ATOM 9080 C CA . ASP H 1 15 ? 113.398 91.872 0.092 1 44.73 15 ASP H CA 1
ATOM 9081 C C . ASP H 1 15 ? 114.489 90.79 0.241 1 43.17 15 ASP H C 1
ATOM 9082 O O . ASP H 1 15 ? 114.269 89.779 0.909 1 42.8 15 ASP H O 1
ATOM 9087 N N . HIS H 1 16 ? 115.64 90.993 -0.39 1 41.64 16 HIS H N 1
ATOM 9088 C CA . HIS H 1 16 ? 116.718 90.023 -0.333 1 39.97 16 HIS H CA 1
ATOM 9089 C C . HIS H 1 16 ? 118.056 90.665 -0.684 1 37.57 16 HIS H C 1
ATOM 9090 O O . HIS H 1 16 ? 118.102 91.771 -1.204 1 37.14 16 HIS H O 1
ATOM 9097 N N . ALA H 1 17 ? 119.138 89.943 -0.423 1 35.43 17 ALA H N 1
ATOM 9098 C CA . ALA H 1 17 ? 120.484 90.324 -0.807 1 33.44 17 ALA H CA 1
ATOM 9099 C C . ALA H 1 17 ? 121.191 89.091 -1.371 1 31.77 17 ALA H C 1
ATOM 9100 O O . ALA H 1 17 ? 120.793 87.962 -1.093 1 32.17 17 ALA H O 1
ATOM 9102 N N . VAL H 1 18 ? 122.222 89.305 -2.179 1 29.7 18 VAL H N 1
ATOM 9103 C CA . VAL H 1 18 ? 123.058 88.234 -2.656 1 28.59 18 VAL H CA 1
ATOM 9104 C C . VAL H 1 18 ? 124.415 88.465 -2.012 1 28.32 18 VAL H C 1
ATOM 9105 O O . VAL H 1 18 ? 124.951 89.567 -2.089 1 28.56 18 VAL H O 1
ATOM 9109 N N . ILE H 1 19 ? 124.906 87.479 -1.258 1 27.88 19 ILE H N 1
ATOM 9110 C CA . ILE H 1 19 ? 126.191 87.595 -0.584 1 27.72 19 ILE H CA 1
ATOM 9111 C C . ILE H 1 19 ? 127.083 86.486 -1.114 1 27.1 19 ILE H C 1
ATOM 9112 O O . ILE H 1 19 ? 126.689 85.333 -1.094 1 26.8 19 ILE H O 1
ATOM 9117 N N . GLU H 1 20 ? 128.25 86.843 -1.639 1 26.49 20 GLU H N 1
ATOM 9118 C CA . GLU H 1 20 ? 129.17 85.879 -2.189 1 26.88 20 GLU H CA 1
ATOM 9119 C C . GLU H 1 20 ? 130.162 85.413 -1.152 1 27.49 20 GLU H C 1
ATOM 9120 O O . GLU H 1 20 ? 131.009 86.197 -0.725 1 28.02 20 GLU H O 1
ATOM 9126 N N . ALA H 1 21 ? 130.085 84.136 -0.767 1 26.94 21 ALA H N 1
ATOM 9127 C CA . ALA H 1 21 ? 130.985 83.529 0.201 1 27.05 21 ALA H CA 1
ATOM 9128 C C . ALA H 1 21 ? 131.779 82.489 -0.548 1 27.78 21 ALA H C 1
ATOM 9129 O O . ALA H 1 21 ? 131.198 81.544 -1.042 1 27.38 21 ALA H O 1
ATOM 9131 N N . ALA H 1 22 ? 133.103 82.666 -0.642 1 29.35 22 ALA H N 1
ATOM 9132 C CA . ALA H 1 22 ? 134.013 81.778 -1.356 1 30.51 22 ALA H CA 1
ATOM 9133 C C . ALA H 1 22 ? 133.508 81.379 -2.78 1 31.04 22 ALA H C 1
ATOM 9134 O O . ALA H 1 22 ? 133.38 80.194 -3.108 1 31.55 22 ALA H O 1
ATOM 9136 N N . GLY H 1 23 ? 133.176 82.379 -3.575 1 30.29 23 GLY H N 1
ATOM 9137 C CA . GLY H 1 23 ? 132.725 82.15 -4.941 1 29.79 23 GLY H CA 1
ATOM 9138 C C . GLY H 1 23 ? 131.257 81.829 -5.109 1 29.45 23 GLY H C 1
ATOM 9139 O O . GLY H 1 23 ? 130.772 81.859 -6.236 1 30.72 23 GLY H O 1
ATOM 9140 N N . ILE H 1 24 ? 130.526 81.502 -4.029 1 27.86 24 ILE H N 1
ATOM 9141 C CA . ILE H 1 24 ? 129.106 81.195 -4.17 1 27.29 24 ILE H CA 1
ATOM 9142 C C . ILE H 1 24 ? 128.266 82.386 -3.742 1 26.36 24 ILE H C 1
ATOM 9143 O O . ILE H 1 24 ? 128.358 82.808 -2.602 1 27.03 24 ILE H O 1
ATOM 9148 N N . GLY H 1 25 ? 127.431 82.895 -4.626 1 25.06 25 GLY H N 1
ATOM 9149 C CA . GLY H 1 25 ? 126.507 83.967 -4.289 1 24.62 25 GLY H CA 1
ATOM 9150 C C . GLY H 1 25 ? 125.255 83.342 -3.704 1 24.61 25 GLY H C 1
ATOM 9151 O O . GLY H 1 25 ? 124.612 82.513 -4.338 1 24.07 25 GLY H O 1
ATOM 9152 N N . TYR H 1 26 ? 124.964 83.632 -2.455 1 25.18 26 TYR H N 1
ATOM 9153 C CA . TYR H 1 26 ? 123.798 83.104 -1.775 1 25.56 26 TYR H CA 1
ATOM 9154 C C . TYR H 1 26 ? 122.722 84.126 -1.783 1 26.03 26 TYR H C 1
ATOM 9155 O O . TYR H 1 26 ? 122.965 85.262 -1.367 1 26.33 26 TYR H O 1
ATOM 9164 N N . ARG H 1 27 ? 121.528 83.729 -2.215 1 25.83 27 ARG H N 1
ATOM 9165 C CA . ARG H 1 27 ? 120.39 84.613 -2.12 1 27.57 27 ARG H CA 1
ATOM 9166 C C . ARG H 1 27 ? 119.873 84.459 -0.688 1 27.49 27 ARG H C 1
ATOM 9167 O O . ARG H 1 27 ? 119.627 83.35 -0.22 1 27.19 27 ARG H O 1
ATOM 9175 N N . VAL H 1 28 ? 119.766 85.558 0.016 1 28.1 28 VAL H N 1
ATOM 9176 C CA . VAL H 1 28 ? 119.3 85.553 1.386 1 29.47 28 VAL H CA 1
ATOM 9177 C C . VAL H 1 28 ? 118.1 86.479 1.464 1 31.89 28 VAL H C 1
ATOM 9178 O O . VAL H 1 28 ? 118.264 87.677 1.264 1 32.64 28 VAL H O 1
ATOM 9182 N N . ASN H 1 29 ? 116.9 85.937 1.711 1 32.66 29 ASN H N 1
ATOM 9183 C CA . ASN H 1 29 ? 115.678 86.725 1.89 1 33.26 29 ASN H CA 1
ATOM 9184 C C . ASN H 1 29 ? 115.816 87.385 3.216 1 33.51 29 ASN H C 1
ATOM 9185 O O . ASN H 1 29 ? 115.981 86.689 4.189 1 33.99 29 ASN H O 1
ATOM 9190 N N . ALA H 1 30 ? 115.824 88.703 3.267 1 33.71 30 ALA H N 1
ATOM 9191 C CA . ALA H 1 30 ? 116.101 89.408 4.504 1 34.46 30 ALA H CA 1
ATOM 9192 C C . ALA H 1 30 ? 115.05 90.439 4.871 1 36.47 30 ALA H C 1
ATOM 9193 O O . ALA H 1 30 ? 114.324 90.929 4.007 1 36.82 30 ALA H O 1
ATOM 9195 N N . THR H 1 31 ? 114.947 90.731 6.168 1 37.97 31 THR H N 1
ATOM 9196 C CA . THR H 1 31 ? 114.043 91.754 6.657 1 41.08 31 THR H CA 1
ATOM 9197 C C . THR H 1 31 ? 114.596 93.121 6.22 1 43.5 31 THR H C 1
ATOM 9198 O O . THR H 1 31 ? 115.817 93.286 6.08 1 43.53 31 THR H O 1
ATOM 9202 N N . PRO H 1 32 ? 113.737 94.144 6.086 1 44.85 32 PRO H N 1
ATOM 9203 C CA . PRO H 1 32 ? 114.248 95.474 5.73 1 45.28 32 PRO H CA 1
ATOM 9204 C C . PRO H 1 32 ? 115.321 95.995 6.704 1 45.99 32 PRO H C 1
ATOM 9205 O O . PRO H 1 32 ? 116.242 96.653 6.25 1 46.42 32 PRO H O 1
ATOM 9209 N N . SER H 1 33 ? 115.267 95.646 8.009 1 46.26 33 SER H N 1
ATOM 9210 C CA . SER H 1 33 ? 116.303 96.082 8.957 1 47.17 33 SER H CA 1
ATOM 9211 C C . SER H 1 33 ? 117.642 95.398 8.691 1 46.79 33 SER H C 1
ATOM 9212 O O . SER H 1 33 ? 118.685 96.01 8.902 1 47.02 33 SER H O 1
ATOM 9215 N N . ALA H 1 34 ? 117.62 94.128 8.243 1 45.98 34 ALA H N 1
ATOM 9216 C CA . ALA H 1 34 ? 118.846 93.414 7.902 1 45.5 34 ALA H CA 1
ATOM 9217 C C . ALA H 1 34 ? 119.45 93.989 6.618 1 45.05 34 ALA H C 1
ATOM 9218 O O . ALA H 1 34 ? 120.668 94.044 6.489 1 44.84 34 ALA H O 1
ATOM 9220 N N . LEU H 1 35 ? 118.598 94.387 5.657 1 44.81 35 LEU H N 1
ATOM 9221 C CA . LEU H 1 35 ? 119.013 94.957 4.381 1 45.47 35 LEU H CA 1
ATOM 9222 C C . LEU H 1 35 ? 119.516 96.398 4.495 1 48.1 35 LEU H C 1
ATOM 9223 O O . LEU H 1 35 ? 120.346 96.818 3.685 1 48.81 35 LEU H O 1
ATOM 9228 N N . ALA H 1 36 ? 119.047 97.143 5.512 1 48.97 36 ALA H N 1
ATOM 9229 C CA . ALA H 1 36 ? 119.453 98.524 5.812 1 49.95 36 ALA H CA 1
ATOM 9230 C C . ALA H 1 36 ? 120.977 98.644 5.954 1 50.78 36 ALA H C 1
ATOM 9231 O O . ALA H 1 36 ? 121.551 99.623 5.486 1 51.81 36 ALA H O 1
ATOM 9233 N N . THR H 1 37 ? 121.624 97.65 6.596 1 49.92 37 THR H N 1
ATOM 9234 C CA . THR H 1 37 ? 123.067 97.63 6.819 1 50.1 37 THR H CA 1
ATOM 9235 C C . THR H 1 37 ? 123.884 97.061 5.639 1 49.1 37 THR H C 1
ATOM 9236 O O . THR H 1 37 ? 125.095 96.908 5.774 1 50.6 37 THR H O 1
ATOM 9240 N N . LEU H 1 38 ? 123.236 96.665 4.547 1 46.33 38 LEU H N 1
ATOM 9241 C CA . LEU H 1 38 ? 123.918 96.053 3.429 1 44.08 38 LEU H CA 1
ATOM 9242 C C . LEU H 1 38 ? 124.055 97.03 2.313 1 43.79 38 LEU H C 1
ATOM 9243 O O . LEU H 1 38 ? 123.107 97.731 1.948 1 44.02 38 LEU H O 1
ATOM 9248 N N . ARG H 1 39 ? 125.231 97.037 1.725 1 42.65 39 ARG H N 1
ATOM 9249 C CA . ARG H 1 39 ? 125.508 97.909 0.605 1 41.75 39 ARG H CA 1
ATOM 9250 C C . ARG H 1 39 ? 126.383 97.141 -0.394 1 39.64 39 ARG H C 1
ATOM 9251 O O . ARG H 1 39 ? 127.329 96.48 0.014 1 38.92 39 ARG H O 1
ATOM 9259 N N . GLN H 1 40 ? 126.034 97.189 -1.69 1 38.54 40 GLN H N 1
ATOM 9260 C CA . GLN H 1 40 ? 126.751 96.501 -2.754 1 38.34 40 GLN H CA 1
ATOM 9261 C C . GLN H 1 40 ? 128.264 96.819 -2.718 1 37.9 40 GLN H C 1
ATOM 9262 O O . GLN H 1 40 ? 128.634 97.974 -2.5 1 38.62 40 GLN H O 1
ATOM 9268 N N . GLY H 1 41 ? 129.106 95.783 -2.805 1 36.05 41 GLY H N 1
ATOM 9269 C CA . GLY H 1 41 ? 130.554 95.936 -2.759 1 34.71 41 GLY H CA 1
ATOM 9270 C C . GLY H 1 41 ? 131.154 95.803 -1.379 1 34.2 41 GLY H C 1
ATOM 9271 O O . GLY H 1 41 ? 132.352 95.564 -1.24 1 34.47 41 GLY H O 1
ATOM 9272 N N . SER H 1 42 ? 130.342 95.951 -0.343 1 33.96 42 SER H N 1
ATOM 9273 C CA . SER H 1 42 ? 130.802 95.828 1.04 1 34.93 42 SER H CA 1
ATOM 9274 C C . SER H 1 42 ? 130.853 94.371 1.484 1 34.45 42 SER H C 1
ATOM 9275 O O . SER H 1 42 ? 130.117 93.541 0.959 1 34.18 42 SER H O 1
ATOM 9278 N N . GLN H 1 43 ? 131.697 94.071 2.472 1 33.88 43 GLN H N 1
ATOM 9279 C CA . GLN H 1 43 ? 131.726 92.763 3.1 1 34.24 43 GLN H CA 1
ATOM 9280 C C . GLN H 1 43 ? 130.696 92.826 4.201 1 35.08 43 GLN H C 1
ATOM 9281 O O . GLN H 1 43 ? 130.627 93.82 4.931 1 35.59 43 GLN H O 1
ATOM 9287 N N . ALA H 1 44 ? 129.93 91.761 4.371 1 34.84 44 ALA H N 1
ATOM 9288 C CA . ALA H 1 44 ? 128.922 91.696 5.434 1 34.6 44 ALA H CA 1
ATOM 9289 C C . ALA H 1 44 ? 128.742 90.257 5.883 1 34.65 44 ALA H C 1
ATOM 9290 O O . ALA H 1 44 ? 128.992 89.334 5.104 1 34.26 44 ALA H O 1
ATOM 9292 N N . ARG H 1 45 ? 128.307 90.063 7.15 1 34.2 45 ARG H N 1
ATOM 9293 C CA . ARG H 1 45 ? 127.965 88.755 7.664 1 34.16 45 ARG H CA 1
ATOM 9294 C C . ARG H 1 45 ? 126.53 88.865 8.058 1 35.17 45 ARG H C 1
ATOM 9295 O O . ARG H 1 45 ? 126.2 89.649 8.94 1 36.97 45 ARG H O 1
ATOM 9303 N N . LEU H 1 46 ? 125.668 88.136 7.389 1 33.86 46 LEU H N 1
ATOM 9304 C CA . LEU H 1 46 ? 124.255 88.142 7.665 1 33.21 46 LEU H CA 1
ATOM 9305 C C . LEU H 1 46 ? 123.937 86.89 8.472 1 32.31 46 LEU H C 1
ATOM 9306 O O . LEU H 1 46 ? 124.381 85.796 8.134 1 31.82 46 LEU H O 1
ATOM 9311 N N . VAL H 1 47 ? 123.191 87.059 9.551 1 31.81 47 VAL H N 1
ATOM 9312 C CA . VAL H 1 47 ? 122.797 85.96 10.409 1 31.57 47 VAL H CA 1
ATOM 9313 C C . VAL H 1 47 ? 121.601 85.291 9.742 1 31.26 47 VAL H C 1
ATOM 9314 O O . VAL H 1 47 ? 120.718 85.989 9.289 1 31.78 47 VAL H O 1
ATOM 9318 N N . THR H 1 48 ? 121.638 83.967 9.542 1 30.89 48 THR H N 1
ATOM 9319 C CA . THR H 1 48 ? 120.634 83.281 8.741 1 31.62 48 THR H CA 1
ATOM 9320 C C . THR H 1 48 ? 119.969 82.064 9.389 1 32.32 48 THR H C 1
ATOM 9321 O O . THR H 1 48 ? 120.447 81.533 10.383 1 33.27 48 THR H O 1
ATOM 9325 N N . ALA H 1 49 ? 118.859 81.632 8.797 1 31.9 49 ALA H N 1
ATOM 9326 C CA . ALA H 1 49 ? 118.152 80.417 9.101 1 32.21 49 ALA H CA 1
ATOM 9327 C C . ALA H 1 49 ? 117.895 79.761 7.733 1 32.4 49 ALA H C 1
ATOM 9328 O O . ALA H 1 49 ? 117.416 80.417 6.797 1 32.82 49 ALA H O 1
ATOM 9330 N N . MET H 1 50 ? 118.297 78.503 7.586 1 32.53 50 MET H N 1
ATOM 9331 C CA . MET H 1 50 ? 118.092 77.77 6.335 1 32.74 50 MET H CA 1
ATOM 9332 C C . MET H 1 50 ? 116.829 76.957 6.494 1 32.37 50 MET H C 1
ATOM 9333 O O . MET H 1 50 ? 116.69 76.204 7.457 1 32.85 50 MET H O 1
ATOM 9338 N N . VAL H 1 51 ? 115.87 77.154 5.598 1 31.57 51 VAL H N 1
ATOM 9339 C CA . VAL H 1 51 ? 114.63 76.398 5.631 1 30.96 51 VAL H CA 1
ATOM 9340 C C . VAL H 1 51 ? 114.682 75.388 4.506 1 30.81 51 VAL H C 1
ATOM 9341 O O . VAL H 1 51 ? 114.851 75.746 3.336 1 30.6 51 VAL H O 1
ATOM 9345 N N . VAL H 1 52 ? 114.646 74.109 4.883 1 30.56 52 VAL H N 1
ATOM 9346 C CA . VAL H 1 52 ? 114.721 72.996 3.956 1 30.44 52 VAL H CA 1
ATOM 9347 C C . VAL H 1 52 ? 113.352 72.391 3.806 1 31.4 52 VAL H C 1
ATOM 9348 O O . VAL H 1 52 ? 112.666 72.171 4.783 1 31.49 52 VAL H O 1
ATOM 9352 N N . ARG H 1 53 ? 112.907 72.226 2.58 1 32.34 53 ARG H N 1
ATOM 9353 C CA . ARG H 1 53 ? 111.649 71.564 2.235 1 33.38 53 ARG H CA 1
ATOM 9354 C C . ARG H 1 53 ? 111.976 70.587 1.098 1 34.26 53 ARG H C 1
ATOM 9355 O O . ARG H 1 53 ? 113.046 70.676 0.484 1 34.17 53 ARG H O 1
ATOM 9363 N N . GLU H 1 54 ? 111.079 69.646 0.802 1 35.32 54 GLU H N 1
ATOM 9364 C CA . GLU H 1 54 ? 111.313 68.663 -0.268 1 36.29 54 GLU H CA 1
ATOM 9365 C C . GLU H 1 54 ? 111.758 69.3 -1.606 1 35.85 54 GLU H C 1
ATOM 9366 O O . GLU H 1 54 ? 112.652 68.797 -2.262 1 37.44 54 GLU H O 1
ATOM 9372 N N . ASP H 1 55 ? 111.143 70.408 -1.972 1 34.1 55 ASP H N 1
ATOM 9373 C CA A ASP H 1 55 ? 111.397 71.101 -3.22 0.6 33.78 55 ASP H CA 1
ATOM 9374 C CA B ASP H 1 55 ? 111.419 71.082 -3.231 0.4 33.67 55 ASP H CA 1
ATOM 9375 C C . ASP H 1 55 ? 112.065 72.469 -3.086 1 33.08 55 ASP H C 1
ATOM 9376 O O . ASP H 1 55 ? 112.031 73.249 -4.035 1 32.62 55 ASP H O 1
ATOM 9385 N N . SER H 1 56 ? 112.677 72.778 -1.927 1 32.3 56 SER H N 1
ATOM 9386 C CA . SER H 1 56 ? 113.327 74.079 -1.755 1 31.93 56 SER H CA 1
ATOM 9387 C C . SER H 1 56 ? 114.358 74.133 -0.659 1 32.03 56 SER H C 1
ATOM 9388 O O . SER H 1 56 ? 114.283 73.408 0.316 1 32.46 56 SER H O 1
ATOM 9391 N N . MET H 1 57 ? 115.323 75.018 -0.829 1 31.75 57 MET H N 1
ATOM 9392 C CA . MET H 1 57 ? 116.335 75.321 0.151 1 32.67 57 MET H CA 1
ATOM 9393 C C . MET H 1 57 ? 116.434 76.829 0.134 1 31.61 57 MET H C 1
ATOM 9394 O O . MET H 1 57 ? 116.752 77.398 -0.896 1 31.48 57 MET H O 1
ATOM 9399 N N . THR H 1 58 ? 116.064 77.48 1.231 1 30.81 58 THR H N 1
ATOM 9400 C CA . THR H 1 58 ? 115.989 78.941 1.264 1 30.44 58 THR H CA 1
ATOM 9401 C C . THR H 1 58 ? 116.681 79.506 2.487 1 29.98 58 THR H C 1
ATOM 9402 O O . THR H 1 58 ? 116.55 78.948 3.562 1 30.09 58 THR H O 1
ATOM 9406 N N . LEU H 1 59 ? 117.426 80.606 2.317 1 29.05 59 LEU H N 1
ATOM 9407 C CA . LEU H 1 59 ? 118.081 81.284 3.416 1 28.46 59 LEU H CA 1
ATOM 9408 C C . LEU H 1 59 ? 117.29 82.538 3.772 1 28.61 59 LEU H C 1
ATOM 9409 O O . LEU H 1 59 ? 116.863 83.282 2.888 1 28.13 59 LEU H O 1
ATOM 9414 N N . TYR H 1 60 ? 117.101 82.762 5.076 1 28.42 60 TYR H N 1
ATOM 9415 C CA . TYR H 1 60 ? 116.439 83.947 5.618 1 28.57 60 TYR H CA 1
ATOM 9416 C C . TYR H 1 60 ? 117.472 84.672 6.453 1 28.9 60 TYR H C 1
ATOM 9417 O O . TYR H 1 60 ? 118.174 84.041 7.219 1 28.88 60 TYR H O 1
ATOM 9426 N N . GLY H 1 61 ? 117.604 85.97 6.255 1 29.25 61 GLY H N 1
ATOM 9427 C CA . GLY H 1 61 ? 118.64 86.771 6.888 1 30.16 61 GLY H CA 1
ATOM 9428 C C . GLY H 1 61 ? 118.122 87.846 7.796 1 31.1 61 GLY H C 1
ATOM 9429 O O . GLY H 1 61 ? 117.095 88.475 7.545 1 30.96 61 GLY H O 1
ATOM 9430 N N . PHE H 1 62 ? 118.839 88.028 8.885 1 32.26 62 PHE H N 1
ATOM 9431 C CA . PHE H 1 62 ? 118.456 88.91 9.972 1 33.5 62 PHE H CA 1
ATOM 9432 C C . PHE H 1 62 ? 119.61 89.795 10.407 1 36.54 62 PHE H C 1
ATOM 9433 O O . PHE H 1 62 ? 120.767 89.473 10.164 1 36.32 62 PHE H O 1
ATOM 9441 N N . SER H 1 63 ? 119.288 90.924 11.059 1 39.52 63 SER H N 1
ATOM 9442 C CA . SER H 1 63 ? 120.317 91.842 11.544 1 42.26 63 SER H CA 1
ATOM 9443 C C . SER H 1 63 ? 121.122 91.242 12.712 1 43.74 63 SER H C 1
ATOM 9444 O O . SER H 1 63 ? 122.266 91.627 12.904 1 44.78 63 SER H O 1
ATOM 9447 N N . ASP H 1 64 ? 120.565 90.248 13.437 1 43.61 64 ASP H N 1
ATOM 9448 C CA . ASP H 1 64 ? 121.259 89.593 14.547 1 43.48 64 ASP H CA 1
ATOM 9449 C C . ASP H 1 64 ? 120.663 88.212 14.865 1 42.08 64 ASP H C 1
ATOM 9450 O O . ASP H 1 64 ? 119.635 87.841 14.3 1 41.87 64 ASP H O 1
ATOM 9455 N N . ALA H 1 65 ? 121.309 87.461 15.765 1 41.19 65 ALA H N 1
ATOM 9456 C CA . ALA H 1 65 ? 120.873 86.146 16.207 1 41.33 65 ALA H CA 1
ATOM 9457 C C . ALA H 1 65 ? 119.533 86.2 16.95 1 41.71 65 ALA H C 1
ATOM 9458 O O . ALA H 1 65 ? 118.776 85.241 16.897 1 41.51 65 ALA H O 1
ATOM 9460 N N . GLU H 1 66 ? 119.236 87.312 17.629 1 42.06 66 GLU H N 1
ATOM 9461 C CA . GLU H 1 66 ? 117.993 87.473 18.37 1 42.56 66 GLU H CA 1
ATOM 9462 C C . GLU H 1 66 ? 116.796 87.437 17.425 1 41.57 66 GLU H C 1
ATOM 9463 O O . GLU H 1 66 ? 115.836 86.726 17.685 1 42.52 66 GLU H O 1
ATOM 9469 N N . ASN H 1 67 ? 116.868 88.157 16.316 1 40 67 ASN H N 1
ATOM 9470 C CA . ASN H 1 67 ? 115.798 88.162 15.321 1 38.98 67 ASN H CA 1
ATOM 9471 C C . ASN H 1 67 ? 115.695 86.85 14.584 1 37.37 67 ASN H C 1
ATOM 9472 O O . ASN H 1 67 ? 114.593 86.413 14.265 1 37.44 67 ASN H O 1
ATOM 9477 N N . ARG H 1 68 ? 116.835 86.196 14.339 1 35.69 68 ARG H N 1
ATOM 9478 C CA . ARG H 1 68 ? 116.857 84.915 13.675 1 34.68 68 ARG H CA 1
ATOM 9479 C C . ARG H 1 68 ? 116.182 83.873 14.537 1 35.63 68 ARG H C 1
ATOM 9480 O O . ARG H 1 68 ? 115.404 83.085 14.017 1 35.71 68 ARG H O 1
ATOM 9488 N N . ASP H 1 69 ? 116.453 83.885 15.857 1 36.47 69 ASP H N 1
ATOM 9489 C CA . ASP H 1 69 ? 115.853 82.957 16.808 1 37.33 69 ASP H CA 1
ATOM 9490 C C . ASP H 1 69 ? 114.356 83.214 16.955 1 37.51 69 ASP H C 1
ATOM 9491 O O . ASP H 1 69 ? 113.594 82.269 17.078 1 37.62 69 ASP H O 1
ATOM 9496 N N . LEU H 1 70 ? 113.929 84.477 16.881 1 37.37 70 LEU H N 1
ATOM 9497 C CA . LEU H 1 70 ? 112.516 84.82 16.918 1 37.69 70 LEU H CA 1
ATOM 9498 C C . LEU H 1 70 ? 111.822 84.328 15.66 1 37.5 70 LEU H C 1
ATOM 9499 O O . LEU H 1 70 ? 110.691 83.874 15.745 1 38.78 70 LEU H O 1
ATOM 9504 N N . PHE H 1 71 ? 112.495 84.389 14.487 1 35.91 71 PHE H N 1
ATOM 9505 C CA . PHE H 1 71 ? 111.966 83.861 13.225 1 33.8 71 PHE H CA 1
ATOM 9506 C C . PHE H 1 71 ? 111.732 82.346 13.357 1 33.96 71 PHE H C 1
ATOM 9507 O O . PHE H 1 71 ? 110.719 81.834 12.901 1 34.21 71 PHE H O 1
ATOM 9515 N N . LEU H 1 72 ? 112.684 81.631 13.952 1 33.98 72 LEU H N 1
ATOM 9516 C CA . LEU H 1 72 ? 112.579 80.197 14.15 1 34.89 72 LEU H CA 1
ATOM 9517 C C . LEU H 1 72 ? 111.464 79.844 15.143 1 37.55 72 LEU H C 1
ATOM 9518 O O . LEU H 1 72 ? 110.777 78.84 14.951 1 38.99 72 LEU H O 1
ATOM 9523 N N . ALA H 1 73 ? 111.25 80.69 16.163 1 38 73 ALA H N 1
ATOM 9524 C CA . ALA H 1 73 ? 110.181 80.519 17.137 1 39.19 73 ALA H CA 1
ATOM 9525 C C . ALA H 1 73 ? 108.835 80.729 16.44 1 40.27 73 ALA H C 1
ATOM 9526 O O . ALA H 1 73 ? 107.912 79.938 16.633 1 40.94 73 ALA H O 1
ATOM 9528 N N . LEU H 1 74 ? 108.736 81.746 15.576 1 40.35 74 LEU H N 1
ATOM 9529 C CA . LEU H 1 74 ? 107.519 82 14.811 1 40.9 74 LEU H CA 1
ATOM 9530 C C . LEU H 1 74 ? 107.208 80.828 13.883 1 42.35 74 LEU H C 1
ATOM 9531 O O . LEU H 1 74 ? 106.054 80.439 13.77 1 42.16 74 LEU H O 1
ATOM 9536 N N . LEU H 1 75 ? 108.241 80.238 13.242 1 43.48 75 LEU H N 1
ATOM 9537 C CA . LEU H 1 75 ? 108.066 79.084 12.353 1 44.81 75 LEU H CA 1
ATOM 9538 C C . LEU H 1 75 ? 107.506 77.874 13.054 1 46.23 75 LEU H C 1
ATOM 9539 O O . LEU H 1 75 ? 106.868 77.052 12.41 1 46.71 75 LEU H O 1
ATOM 9544 N N . SER H 1 76 ? 107.784 77.72 14.349 1 47.03 76 SER H N 1
ATOM 9545 C CA . SER H 1 76 ? 107.294 76.582 15.106 1 48.23 76 SER H CA 1
ATOM 9546 C C . SER H 1 76 ? 105.788 76.644 15.385 1 49.41 76 SER H C 1
ATOM 9547 O O . SER H 1 76 ? 105.222 75.634 15.789 1 50.43 76 SER H O 1
ATOM 9550 N N . VAL H 1 77 ? 105.143 77.811 15.191 1 49.2 77 VAL H N 1
ATOM 9551 C CA . VAL H 1 77 ? 103.718 77.993 15.392 1 49.72 77 VAL H CA 1
ATOM 9552 C C . VAL H 1 77 ? 103.004 77.476 14.146 1 51.14 77 VAL H C 1
ATOM 9553 O O . VAL H 1 77 ? 103.353 77.882 13.028 1 51.62 77 VAL H O 1
ATOM 9557 N N . SER H 1 78 ? 102.012 76.583 14.328 1 51.42 78 SER H N 1
ATOM 9558 C CA . SER H 1 78 ? 101.202 76.032 13.241 1 51.92 78 SER H CA 1
ATOM 9559 C C . SER H 1 78 ? 100.424 77.173 12.596 1 51.69 78 SER H C 1
ATOM 9560 O O . SER H 1 78 ? 99.832 78 13.29 1 51.74 78 SER H O 1
ATOM 9563 N N . GLY H 1 79 ? 100.49 77.255 11.277 1 51.41 79 GLY H N 1
ATOM 9564 C CA . GLY H 1 79 ? 99.863 78.349 10.548 1 51.08 79 GLY H CA 1
ATOM 9565 C C . GLY H 1 79 ? 100.83 79.468 10.205 1 50.56 79 GLY H C 1
ATOM 9566 O O . GLY H 1 79 ? 100.495 80.348 9.408 1 51.2 79 GLY H O 1
ATOM 9567 N N . VAL H 1 80 ? 102.031 79.474 10.82 1 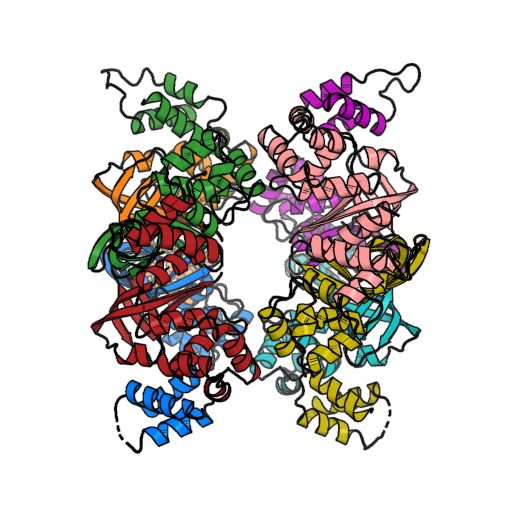49.26 80 VAL H N 1
ATOM 9568 C CA . VAL H 1 80 ? 103.036 80.49 10.527 1 47.99 80 VAL H CA 1
ATOM 9569 C C . VAL H 1 80 ? 104.172 79.873 9.757 1 46.5 80 VAL H C 1
ATOM 9570 O O . VAL H 1 80 ? 104.847 78.975 10.253 1 47.13 80 VAL H O 1
ATOM 9574 N N . GLY H 1 81 ? 104.351 80.318 8.534 1 44.59 81 GLY H N 1
ATOM 9575 C CA . GLY H 1 81 ? 105.442 79.849 7.698 1 43.78 81 GLY H CA 1
ATOM 9576 C C . GLY H 1 81 ? 106.491 80.932 7.514 1 43.02 81 GLY H C 1
ATOM 9577 O O . GLY H 1 81 ? 106.444 81.999 8.147 1 43.06 81 GLY H O 1
ATOM 9578 N N . PRO H 1 82 ? 107.454 80.687 6.625 1 41.81 82 PRO H N 1
ATOM 9579 C CA . PRO H 1 82 ? 108.545 81.655 6.443 1 40.99 82 PRO H CA 1
ATOM 9580 C C . PRO H 1 82 ? 108.122 83.049 6.019 1 40.67 82 PRO H C 1
ATOM 9581 O O . PRO H 1 82 ? 108.66 84.006 6.556 1 40.53 82 PRO H O 1
ATOM 9585 N N . ARG H 1 83 ? 107.151 83.176 5.1 1 40.59 83 ARG H N 1
ATOM 9586 C CA . ARG H 1 83 ? 106.685 84.478 4.625 1 41.14 83 ARG H CA 1
ATOM 9587 C C . ARG H 1 83 ? 106.036 85.294 5.72 1 41.64 83 ARG H C 1
ATOM 9588 O O . ARG H 1 83 ? 106.316 86.486 5.86 1 41.86 83 ARG H O 1
ATOM 9590 N N . LEU H 1 84 ? 105.197 84.648 6.526 1 41.74 84 LEU H N 1
ATOM 9591 C CA . LEU H 1 84 ? 104.512 85.303 7.628 1 42.22 84 LEU H CA 1
ATOM 9592 C C . LEU H 1 84 ? 105.46 85.646 8.764 1 41.26 84 LEU H C 1
ATOM 9593 O O . LEU H 1 84 ? 105.32 86.702 9.384 1 41.96 84 LEU H O 1
ATOM 9598 N N . ALA H 1 85 ? 106.428 84.773 9.037 1 40.01 85 ALA H N 1
ATOM 9599 C CA . ALA H 1 85 ? 107.423 85.045 10.073 1 39.51 85 ALA H CA 1
ATOM 9600 C C . ALA H 1 85 ? 108.305 86.232 9.643 1 39.74 85 ALA H C 1
ATOM 9601 O O . ALA H 1 85 ? 108.647 87.052 10.489 1 40.11 85 ALA H O 1
ATOM 9603 N N . MET H 1 86 ? 108.627 86.357 8.336 1 39.37 86 MET H N 1
ATOM 9604 C CA . MET H 1 86 ? 109.419 87.483 7.841 1 40.43 86 MET H CA 1
ATOM 9605 C C . MET H 1 86 ? 108.614 88.77 7.903 1 41.43 86 MET H C 1
ATOM 9606 O O . MET H 1 86 ? 109.142 89.792 8.336 1 41.68 86 MET H O 1
ATOM 9611 N N . ALA H 1 87 ? 107.319 88.714 7.527 1 41.63 87 ALA H N 1
ATOM 9612 C CA . ALA H 1 87 ? 106.437 89.876 7.605 1 42.11 87 ALA H CA 1
ATOM 9613 C C . ALA H 1 87 ? 106.31 90.375 9.04 1 42.69 87 ALA H C 1
ATOM 9614 O O . ALA H 1 87 ? 106.302 91.578 9.269 1 43.14 87 ALA H O 1
ATOM 9616 N N . THR H 1 88 ? 106.277 89.461 10.01 1 42.85 88 THR H N 1
ATOM 9617 C CA . THR H 1 88 ? 106.188 89.803 11.428 1 43.3 88 THR H CA 1
ATOM 9618 C C . THR H 1 88 ? 107.433 90.53 11.876 1 44.96 88 THR H C 1
ATOM 9619 O O . THR H 1 88 ? 107.334 91.515 12.6 1 45.24 88 THR H O 1
ATOM 9623 N N . LEU H 1 89 ? 108.618 90.039 11.468 1 45.86 89 LEU H N 1
ATOM 9624 C CA . LEU H 1 89 ? 109.87 90.692 11.834 1 47.06 89 LEU H CA 1
ATOM 9625 C C . LEU H 1 89 ? 110.119 91.995 11.063 1 48.7 89 LEU H C 1
ATOM 9626 O O . LEU H 1 89 ? 110.867 92.843 11.538 1 49.29 89 LEU H O 1
ATOM 9631 N N . ALA H 1 90 ? 109.476 92.174 9.907 1 49.61 90 ALA H N 1
ATOM 9632 C CA . ALA H 1 90 ? 109.568 93.417 9.145 1 51.17 90 ALA H CA 1
ATOM 9633 C C . ALA H 1 90 ? 108.74 94.534 9.839 1 53.4 90 ALA H C 1
ATOM 9634 O O . ALA H 1 90 ? 109.117 95.701 9.789 1 53.54 90 ALA H O 1
ATOM 9636 N N . VAL H 1 91 ? 107.63 94.165 10.5 1 55 91 VAL H N 1
ATOM 9637 C CA . VAL H 1 91 ? 106.744 95.094 11.197 1 56.86 91 VAL H CA 1
ATOM 9638 C C . VAL H 1 91 ? 107.183 95.309 12.652 1 59.04 91 VAL H C 1
ATOM 9639 O O . VAL H 1 91 ? 107.223 96.451 13.127 1 59.71 91 VAL H O 1
ATOM 9643 N N . HIS H 1 92 ? 107.557 94.233 13.347 1 60.05 92 HIS H N 1
ATOM 9644 C CA . HIS H 1 92 ? 107.969 94.335 14.74 1 61.95 92 HIS H CA 1
ATOM 9645 C C . HIS H 1 92 ? 109.427 94.033 14.968 1 63.8 92 HIS H C 1
ATOM 9646 O O . HIS H 1 92 ? 109.923 92.988 14.547 1 64.22 92 HIS H O 1
ATOM 9653 N N . ASP H 1 93 ? 110.106 94.932 15.691 1 64.64 93 ASP H N 1
ATOM 9654 C CA . ASP H 1 93 ? 111.501 94.756 16.067 1 65.87 93 ASP H CA 1
ATOM 9655 C C . ASP H 1 93 ? 111.594 93.651 17.115 1 67 93 ASP H C 1
ATOM 9656 O O . ASP H 1 93 ? 110.579 93.252 17.695 1 67.25 93 ASP H O 1
ATOM 9658 N N . ALA H 1 94 ? 112.811 93.155 17.377 1 67.83 94 ALA H N 1
ATOM 9659 C CA . ALA H 1 94 ? 113.01 92.17 18.441 1 69.34 94 ALA H CA 1
ATOM 9660 C C . ALA H 1 94 ? 112.788 92.9 19.771 1 71.17 94 ALA H C 1
ATOM 9661 O O . ALA H 1 94 ? 112.993 94.121 19.856 1 72.16 94 ALA H O 1
ATOM 9663 N N . ALA H 1 95 ? 112.316 92.188 20.794 1 71.27 95 ALA H N 1
ATOM 9664 C CA . ALA H 1 95 ? 111.966 92.78 22.097 1 71.65 95 ALA H CA 1
ATOM 9665 C C . ALA H 1 95 ? 110.656 93.592 22.019 1 71.23 95 ALA H C 1
ATOM 9666 O O . ALA H 1 95 ? 109.968 93.689 23.033 1 71.63 95 ALA H O 1
ATOM 9668 N N . ALA H 1 96 ? 110.262 94.085 20.82 1 70.07 96 ALA H N 1
ATOM 9669 C CA . ALA H 1 96 ? 108.943 94.701 20.6 1 69.76 96 ALA H CA 1
ATOM 9670 C C . ALA H 1 96 ? 107.958 93.534 20.338 1 69.82 96 ALA H C 1
ATOM 9671 O O . ALA H 1 96 ? 106.847 93.521 20.868 1 70.25 96 ALA H O 1
ATOM 9673 N N . LEU H 1 97 ? 108.388 92.538 19.541 1 69.02 97 LEU H N 1
ATOM 9674 C CA . LEU H 1 97 ? 107.673 91.296 19.322 1 68.63 97 LEU H CA 1
ATOM 9675 C C . LEU H 1 97 ? 107.703 90.485 20.632 1 68.61 97 LEU H C 1
ATOM 9676 O O . LEU H 1 97 ? 106.695 89.905 21.02 1 68.74 97 LEU H O 1
ATOM 9681 N N . ARG H 1 98 ? 108.851 90.469 21.319 1 68.46 98 ARG H N 1
ATOM 9682 C CA . ARG H 1 98 ? 109.054 89.793 22.603 1 68.85 98 ARG H CA 1
ATOM 9683 C C . ARG H 1 98 ? 108.113 90.381 23.68 1 69.38 98 ARG H C 1
ATOM 9684 O O . ARG H 1 98 ? 107.618 89.656 24.547 1 69.65 98 ARG H O 1
ATOM 9689 N N . GLN H 1 99 ? 107.866 91.697 23.606 1 69.12 99 GLN H N 1
ATOM 9690 C CA . GLN H 1 99 ? 106.986 92.432 24.499 1 69.29 99 GLN H CA 1
ATOM 9691 C C . GLN H 1 99 ? 105.546 92.036 24.207 1 69.02 99 GLN H C 1
ATOM 9692 O O . GLN H 1 99 ? 104.829 91.651 25.127 1 69.34 99 GLN H O 1
ATOM 9698 N N . ALA H 1 100 ? 105.127 92.087 22.931 1 68.22 100 ALA H N 1
ATOM 9699 C CA . ALA H 1 100 ? 103.768 91.718 22.543 1 68.06 100 ALA H CA 1
ATOM 9700 C C . ALA H 1 100 ? 103.419 90.284 22.953 1 68.11 100 ALA H C 1
ATOM 9701 O O . ALA H 1 100 ? 102.261 90.008 23.238 1 68.33 100 ALA H O 1
ATOM 9703 N N . LEU H 1 101 ? 104.413 89.386 23.032 1 67.79 101 LEU H N 1
ATOM 9704 C CA . LEU H 1 101 ? 104.164 88.006 23.443 1 67.91 101 LEU H CA 1
ATOM 9705 C C . LEU H 1 101 ? 103.916 87.944 24.941 1 68.37 101 LEU H C 1
ATOM 9706 O O . LEU H 1 101 ? 102.948 87.314 25.378 1 68.86 101 LEU H O 1
ATOM 9711 N N . ALA H 1 102 ? 104.76 88.632 25.723 1 67.88 102 ALA H N 1
ATOM 9712 C CA . ALA H 1 102 ? 104.632 88.687 27.178 1 68.05 102 ALA H CA 1
ATOM 9713 C C . ALA H 1 102 ? 103.305 89.341 27.608 1 67.71 102 ALA H C 1
ATOM 9714 O O . ALA H 1 102 ? 102.627 88.824 28.497 1 68.09 102 ALA H O 1
ATOM 9716 N N . ASP H 1 103 ? 102.924 90.45 26.951 1 66.57 103 ASP H N 1
ATOM 9717 C CA . ASP H 1 103 ? 101.693 91.178 27.25 1 66.06 103 ASP H CA 1
ATOM 9718 C C . ASP H 1 103 ? 100.462 90.658 26.515 1 65.66 103 ASP H C 1
ATOM 9719 O O . ASP H 1 103 ? 99.419 91.309 26.587 1 65.8 103 ASP H O 1
ATOM 9724 N N . SER H 1 104 ? 100.583 89.55 25.744 1 64.78 104 SER H N 1
ATOM 9725 C CA . SER H 1 104 ? 99.493 88.975 24.945 1 64.1 104 SER H CA 1
ATOM 9726 C C . SER H 1 104 ? 98.803 90.026 24.082 1 63.76 104 SER H C 1
ATOM 9727 O O . SER H 1 104 ? 97.582 90.024 23.946 1 64.14 104 SER H O 1
ATOM 9730 N N . ASP H 1 105 ? 99.6 90.947 23.53 1 62.93 105 ASP H N 1
ATOM 9731 C CA . ASP H 1 105 ? 99.127 92.041 22.698 1 62.69 105 ASP H CA 1
ATOM 9732 C C . ASP H 1 105 ? 98.779 91.536 21.309 1 61.83 105 ASP H C 1
ATOM 9733 O O . ASP H 1 105 ? 99.533 91.727 20.356 1 62.16 105 ASP H O 1
ATOM 9738 N N . VAL H 1 106 ? 97.613 90.91 21.205 1 60.76 106 VAL H N 1
ATOM 9739 C CA . VAL H 1 106 ? 97.058 90.37 19.974 1 60.38 106 VAL H CA 1
ATOM 9740 C C . VAL H 1 106 ? 96.852 91.473 18.932 1 60.41 106 VAL H C 1
ATOM 9741 O O . VAL H 1 106 ? 97.029 91.23 17.743 1 60.34 106 VAL H O 1
ATOM 9745 N N . ALA H 1 107 ? 96.521 92.695 19.38 1 60.36 107 ALA H N 1
ATOM 9746 C CA . ALA H 1 107 ? 96.297 93.825 18.486 1 60.41 107 ALA H CA 1
ATOM 9747 C C . ALA H 1 107 ? 97.549 94.239 17.73 1 60.35 107 ALA H C 1
ATOM 9748 O O . ALA H 1 107 ? 97.436 94.582 16.554 1 60.64 107 ALA H O 1
ATOM 9750 N N . SER H 1 108 ? 98.733 94.206 18.382 1 60.03 108 SER H N 1
ATOM 9751 C CA . SER H 1 108 ? 99.997 94.567 17.728 1 60.45 108 SER H CA 1
ATOM 9752 C C . SER H 1 108 ? 100.369 93.517 16.702 1 59.58 108 SER H C 1
ATOM 9753 O O . SER H 1 108 ? 100.721 93.871 15.58 1 59.76 108 SER H O 1
ATOM 9756 N N . LEU H 1 109 ? 100.214 92.229 17.055 1 58.38 109 LEU H N 1
ATOM 9757 C CA . LEU H 1 109 ? 100.471 91.109 16.151 1 57.52 109 LEU H CA 1
ATOM 9758 C C . LEU H 1 109 ? 99.551 91.143 14.949 1 56.6 109 LEU H C 1
ATOM 9759 O O . LEU H 1 109 ? 99.993 90.86 13.844 1 56.51 109 LEU H O 1
ATOM 9764 N N . THR H 1 110 ? 98.288 91.546 15.14 1 56.19 110 THR H N 1
ATOM 9765 C CA . THR H 1 110 ? 97.349 91.662 14.017 1 56.15 110 THR H CA 1
ATOM 9766 C C . THR H 1 110 ? 97.71 92.791 13.061 1 55.27 110 THR H C 1
ATOM 9767 O O . THR H 1 110 ? 97.182 92.797 11.958 1 54.86 110 THR H O 1
ATOM 9771 N N . ARG H 1 111 ? 98.609 93.736 13.455 1 55.05 111 ARG H N 1
ATOM 9772 C CA . ARG H 1 111 ? 99.101 94.791 12.553 1 55.34 111 ARG H CA 1
ATOM 9773 C C . ARG H 1 111 ? 99.924 94.176 11.394 1 54.86 111 ARG H C 1
ATOM 9774 O O . ARG H 1 111 ? 100.001 94.768 10.323 1 55.31 111 ARG H O 1
ATOM 9777 N N . VAL H 1 112 ? 100.522 92.987 11.606 1 53.75 112 VAL H N 1
ATOM 9778 C CA . VAL H 1 112 ? 101.268 92.275 10.592 1 53.16 112 VAL H CA 1
ATOM 9779 C C . VAL H 1 112 ? 100.279 91.74 9.57 1 53.41 112 VAL H C 1
ATOM 9780 O O . VAL H 1 112 ? 99.349 91.014 9.931 1 53.54 112 VAL H O 1
ATOM 9784 N N . PRO H 1 113 ? 100.46 92.084 8.287 1 53.31 113 PRO H N 1
ATOM 9785 C CA . PRO H 1 113 ? 99.538 91.58 7.263 1 53.59 113 PRO H CA 1
ATOM 9786 C C . PRO H 1 113 ? 99.664 90.079 7.103 1 54.57 113 PRO H C 1
ATOM 9787 O O . PRO H 1 113 ? 100.769 89.54 7.147 1 55.39 113 PRO H O 1
ATOM 9791 N N . GLY H 1 114 ? 98.53 89.412 6.968 1 54.33 114 GLY H N 1
ATOM 9792 C CA . GLY H 1 114 ? 98.487 87.961 6.905 1 54.6 114 GLY H CA 1
ATOM 9793 C C . GLY H 1 114 ? 98.193 87.339 8.259 1 55.3 114 GLY H C 1
ATOM 9794 O O . GLY H 1 114 ? 97.83 86.166 8.321 1 55.96 114 GLY H O 1
ATOM 9795 N N . ILE H 1 115 ? 98.362 88.1 9.359 1 55.19 115 ILE H N 1
ATOM 9796 C CA . ILE H 1 115 ? 98.07 87.63 10.706 1 55.85 115 ILE H CA 1
ATOM 9797 C C . ILE H 1 115 ? 96.78 88.273 11.169 1 56.74 115 ILE H C 1
ATOM 9798 O O . ILE H 1 115 ? 96.713 89.502 11.332 1 56.89 115 ILE H O 1
ATOM 9803 N N . GLY H 1 116 ? 95.769 87.442 11.361 1 56.85 116 GLY H N 1
ATOM 9804 C CA . GLY H 1 116 ? 94.471 87.87 11.857 1 57.07 116 GLY H CA 1
ATOM 9805 C C . GLY H 1 116 ? 94.357 87.62 13.346 1 57.53 116 GLY H C 1
ATOM 9806 O O . GLY H 1 116 ? 95.334 87.21 13.988 1 58.12 116 GLY H O 1
ATOM 9807 N N . LYS H 1 117 ? 93.167 87.853 13.921 1 57.28 117 LYS H N 1
ATOM 9808 C CA . LYS H 1 117 ? 92.957 87.641 15.356 1 57.46 117 LYS H CA 1
ATOM 9809 C C . LYS H 1 117 ? 93.285 86.201 15.791 1 56.94 117 LYS H C 1
ATOM 9810 O O . LYS H 1 117 ? 93.929 85.997 16.818 1 56.91 117 LYS H O 1
ATOM 9812 N N . ARG H 1 118 ? 92.882 85.216 14.986 1 56.62 118 ARG H N 1
ATOM 9813 C CA . ARG H 1 118 ? 93.121 83.804 15.294 1 56.72 118 ARG H CA 1
ATOM 9814 C C . ARG H 1 118 ? 94.605 83.469 15.281 1 54.95 118 ARG H C 1
ATOM 9815 O O . ARG H 1 118 ? 95.107 82.864 16.229 1 54.63 118 ARG H O 1
ATOM 9823 N N . GLY H 1 119 ? 95.294 83.901 14.23 1 53.75 119 GLY H N 1
ATOM 9824 C CA . GLY H 1 119 ? 96.729 83.702 14.092 1 53.09 119 GLY H CA 1
ATOM 9825 C C . GLY H 1 119 ? 97.503 84.357 15.216 1 52.04 119 GLY H C 1
ATOM 9826 O O . GLY H 1 119 ? 98.361 83.715 15.825 1 52.18 119 GLY H O 1
ATOM 9827 N N . ALA H 1 120 ? 97.144 85.603 15.566 1 51.01 120 ALA H N 1
ATOM 9828 C CA . ALA H 1 120 ? 97.799 86.323 16.659 1 50.77 120 ALA H CA 1
ATOM 9829 C C . ALA H 1 120 ? 97.624 85.603 17.984 1 50.65 120 ALA H C 1
ATOM 9830 O O . ALA H 1 120 ? 98.57 85.491 18.759 1 51.03 120 ALA H O 1
ATOM 9832 N N . GLU H 1 121 ? 96.434 85.052 18.221 1 50.56 121 GLU H N 1
ATOM 9833 C CA . GLU H 1 121 ? 96.164 84.301 19.441 1 50.79 121 GLU H CA 1
ATOM 9834 C C . GLU H 1 121 ? 96.939 82.995 19.495 1 49.36 121 GLU H C 1
ATOM 9835 O O . GLU H 1 121 ? 97.362 82.595 20.58 1 49.03 121 GLU H O 1
ATOM 9841 N N . ARG H 1 122 ? 97.149 82.346 18.336 1 48.53 122 ARG H N 1
ATOM 9842 C CA . ARG H 1 122 ? 97.926 81.107 18.25 1 48.54 122 ARG H CA 1
ATOM 9843 C C . ARG H 1 122 ? 99.379 81.388 18.552 1 47.61 122 ARG H C 1
ATOM 9844 O O . ARG H 1 122 ? 99.991 80.646 19.312 1 48.11 122 ARG H O 1
ATOM 9852 N N . ILE H 1 123 ? 99.926 82.482 17.997 1 46.48 123 ILE H N 1
ATOM 9853 C CA . ILE H 1 123 ? 101.311 82.889 18.218 1 46.08 123 ILE H CA 1
ATOM 9854 C C . ILE H 1 123 ? 101.543 83.168 19.691 1 47.14 123 ILE H C 1
ATOM 9855 O O . ILE H 1 123 ? 102.464 82.592 20.264 1 47.62 123 ILE H O 1
ATOM 9860 N N . VAL H 1 124 ? 100.685 84.006 20.315 1 47.4 124 VAL H N 1
ATOM 9861 C CA . VAL H 1 124 ? 100.757 84.323 21.749 1 48.26 124 VAL H CA 1
ATOM 9862 C C . VAL H 1 124 ? 100.657 83.043 22.579 1 48.78 124 VAL H C 1
ATOM 9863 O O . VAL H 1 124 ? 101.455 82.829 23.488 1 49.11 124 VAL H O 1
ATOM 9867 N N . LEU H 1 125 ? 99.69 82.187 22.255 1 49.3 125 LEU H N 1
ATOM 9868 C CA . LEU H 1 125 ? 99.5 80.937 22.982 1 50.73 125 LEU H CA 1
ATOM 9869 C C . LEU H 1 125 ? 100.737 80.039 22.927 1 52.7 125 LEU H C 1
ATOM 9870 O O . LEU H 1 125 ? 101.151 79.479 23.949 1 52.46 125 LEU H O 1
ATOM 9875 N N . GLU H 1 126 ? 101.337 79.917 21.734 1 54.28 126 GLU H N 1
ATOM 9876 C CA . GLU H 1 126 ? 102.497 79.065 21.543 1 56.34 126 GLU H CA 1
ATOM 9877 C C . GLU H 1 126 ? 103.823 79.644 22.032 1 57.75 126 GLU H C 1
ATOM 9878 O O . GLU H 1 126 ? 104.681 78.882 22.481 1 57.45 126 GLU H O 1
ATOM 9884 N N . LEU H 1 127 ? 104.002 80.971 21.956 1 59.1 127 LEU H N 1
ATOM 9885 C CA . LEU H 1 127 ? 105.292 81.57 22.281 1 60.9 127 LEU H CA 1
ATOM 9886 C C . LEU H 1 127 ? 105.386 82.369 23.583 1 63.55 127 LEU H C 1
ATOM 9887 O O . LEU H 1 127 ? 106.5 82.753 23.928 1 64.11 127 LEU H O 1
ATOM 9892 N N . ARG H 1 128 ? 104.281 82.617 24.321 1 65.04 128 ARG H N 1
ATOM 9893 C CA . ARG H 1 128 ? 104.377 83.378 25.577 1 66.96 128 ARG H CA 1
ATOM 9894 C C . ARG H 1 128 ? 105.369 82.752 26.57 1 68.97 128 ARG H C 1
ATOM 9895 O O . ARG H 1 128 ? 106.309 83.424 26.997 1 69.46 128 ARG H O 1
ATOM 9897 N N . ASP H 1 129 ? 105.226 81.456 26.855 1 70.16 129 ASP H N 1
ATOM 9898 C CA . ASP H 1 129 ? 106.128 80.783 27.794 1 72.18 129 ASP H CA 1
ATOM 9899 C C . ASP H 1 129 ? 107.461 80.331 27.187 1 73.43 129 ASP H C 1
ATOM 9900 O O . ASP H 1 129 ? 108.379 79.988 27.932 1 73.62 129 ASP H O 1
ATOM 9905 N N . LYS H 1 130 ? 107.572 80.33 25.849 1 74.01 130 LYS H N 1
ATOM 9906 C CA . LYS H 1 130 ? 108.778 79.893 25.152 1 75.14 130 LYS H CA 1
ATOM 9907 C C . LYS H 1 130 ? 109.723 81.037 24.725 1 76.34 130 LYS H C 1
ATOM 9908 O O . LYS H 1 130 ? 110.922 80.969 25.014 1 76.82 130 LYS H O 1
ATOM 9910 N N . VAL H 1 131 ? 109.225 82.047 23.999 1 76.46 131 VAL H N 1
ATOM 9911 C CA . VAL H 1 131 ? 110.047 83.165 23.534 1 76.78 131 VAL H CA 1
ATOM 9912 C C . VAL H 1 131 ? 109.692 84.456 24.274 1 77.22 131 VAL H C 1
ATOM 9913 O O . VAL H 1 131 ? 109.364 84.419 25.461 1 77.42 131 VAL H O 1
ATOM 9915 N N . GLY H 1 147 ? 127.451 82.655 38.814 1 68.68 147 GLY H N 1
ATOM 9916 C CA . GLY H 1 147 ? 127.15 81.855 39.996 1 69.29 147 GLY H CA 1
ATOM 9917 C C . GLY H 1 147 ? 125.768 81.239 39.913 1 69.37 147 GLY H C 1
ATOM 9918 O O . GLY H 1 147 ? 125.626 80.036 39.666 1 69.31 147 GLY H O 1
ATOM 9919 N N . ASN H 1 148 ? 124.734 82.066 40.127 1 68.97 148 ASN H N 1
ATOM 9920 C CA . ASN H 1 148 ? 123.349 81.612 39.962 1 68.55 148 ASN H CA 1
ATOM 9921 C C . ASN H 1 148 ? 123.025 81.538 38.444 1 67.13 148 ASN H C 1
ATOM 9922 O O . ASN H 1 148 ? 122.198 80.711 38.039 1 67.44 148 ASN H O 1
ATOM 9924 N N . ALA H 1 149 ? 123.699 82.389 37.604 1 65.18 149 ALA H N 1
ATOM 9925 C CA . ALA H 1 149 ? 123.57 82.346 36.145 1 63.54 149 ALA H CA 1
ATOM 9926 C C . ALA H 1 149 ? 124.194 81.04 35.602 1 60.65 149 ALA H C 1
ATOM 9927 O O . ALA H 1 149 ? 123.681 80.49 34.631 1 60.81 149 ALA H O 1
ATOM 9929 N N . VAL H 1 150 ? 125.3 80.563 36.224 1 57.65 150 VAL H N 1
ATOM 9930 C CA . VAL H 1 150 ? 125.972 79.317 35.865 1 55.13 150 VAL H CA 1
ATOM 9931 C C . VAL H 1 150 ? 125.013 78.164 36.15 1 52.37 150 VAL H C 1
ATOM 9932 O O . VAL H 1 150 ? 124.817 77.311 35.292 1 51.96 150 VAL H O 1
ATOM 9936 N N . ARG H 1 151 ? 124.388 78.169 37.328 1 50.59 151 ARG H N 1
ATOM 9937 C CA . ARG H 1 151 ? 123.441 77.132 37.736 1 49.64 151 ARG H CA 1
ATOM 9938 C C . ARG H 1 151 ? 122.236 77.02 36.801 1 48.2 151 ARG H C 1
ATOM 9939 O O . ARG H 1 151 ? 121.919 75.929 36.352 1 48.5 151 ARG H O 1
ATOM 9947 N N . GLY H 1 152 ? 121.597 78.137 36.497 1 46.67 152 GLY H N 1
ATOM 9948 C CA . GLY H 1 152 ? 120.437 78.147 35.625 1 45.92 152 GLY H CA 1
ATOM 9949 C C . GLY H 1 152 ? 120.749 77.667 34.227 1 45.22 152 GLY H C 1
ATOM 9950 O O . GLY H 1 152 ? 119.947 76.944 33.64 1 45.8 152 GLY H O 1
ATOM 9951 N N . SER H 1 153 ? 121.925 78.047 33.688 1 43.9 153 SER H N 1
ATOM 9952 C CA . SER H 1 153 ? 122.364 77.632 32.36 1 42.83 153 SER H CA 1
ATOM 9953 C C . SER H 1 153 ? 122.658 76.136 32.302 1 41.51 153 SER H C 1
ATOM 9954 O O . SER H 1 153 ? 122.223 75.485 31.353 1 41.46 153 SER H O 1
ATOM 9957 N N . VAL H 1 154 ? 123.354 75.588 33.328 1 40.4 154 VAL H N 1
ATOM 9958 C CA . VAL H 1 154 ? 123.681 74.17 33.376 1 40.56 154 VAL H CA 1
ATOM 9959 C C . VAL H 1 154 ? 122.414 73.335 33.476 1 41.62 154 VAL H C 1
ATOM 9960 O O . VAL H 1 154 ? 122.265 72.367 32.713 1 42.13 154 VAL H O 1
ATOM 9964 N N . VAL H 1 155 ? 121.473 73.741 34.371 1 41.38 155 VAL H N 1
ATOM 9965 C CA . VAL H 1 155 ? 120.186 73.069 34.563 1 41.56 155 VAL H CA 1
ATOM 9966 C C . VAL H 1 155 ? 119.402 73.087 33.261 1 41.51 155 VAL H C 1
ATOM 9967 O O . VAL H 1 155 ? 118.885 72.051 32.846 1 42.26 155 VAL H O 1
ATOM 9971 N N . GLU H 1 156 ? 119.374 74.233 32.58 1 40.53 156 GLU H N 1
ATOM 9972 C CA . GLU H 1 156 ? 118.687 74.385 31.297 1 40.4 156 GLU H CA 1
ATOM 9973 C C . GLU H 1 156 ? 119.279 73.462 30.215 1 39.92 156 GLU H C 1
ATOM 9974 O O . GLU H 1 156 ? 118.531 72.845 29.458 1 40.51 156 GLU H O 1
ATOM 9980 N N . ALA H 1 157 ? 120.615 73.323 30.177 1 38.6 157 ALA H N 1
ATOM 9981 C CA . ALA H 1 157 ? 121.286 72.435 29.229 1 37.82 157 ALA H CA 1
ATOM 9982 C C . ALA H 1 157 ? 121.01 70.943 29.551 1 37.68 157 ALA H C 1
ATOM 9983 O O . ALA H 1 157 ? 120.828 70.131 28.633 1 37.81 157 ALA H O 1
ATOM 9985 N N . LEU H 1 158 ? 120.923 70.597 30.842 1 36.98 158 LEU H N 1
ATOM 9986 C CA . LEU H 1 158 ? 120.609 69.226 31.272 1 37.06 158 LEU H CA 1
ATOM 9987 C C . LEU H 1 158 ? 119.164 68.886 30.933 1 38.25 158 LEU H C 1
ATOM 9988 O O . LEU H 1 158 ? 118.902 67.81 30.401 1 38.88 158 LEU H O 1
ATOM 9993 N N . VAL H 1 159 ? 118.241 69.823 31.168 1 38.76 159 VAL H N 1
ATOM 9994 C CA . VAL H 1 159 ? 116.827 69.669 30.803 1 39.53 159 VAL H CA 1
ATOM 9995 C C . VAL H 1 159 ? 116.701 69.545 29.274 1 39.13 159 VAL H C 1
ATOM 9996 O O . VAL H 1 159 ? 115.994 68.666 28.793 1 39.3 159 VAL H O 1
ATOM 10000 N N . GLY H 1 160 ? 117.481 70.334 28.534 1 38.73 160 GLY H N 1
ATOM 10001 C CA . GLY H 1 160 ? 117.538 70.265 27.08 1 38.49 160 GLY H CA 1
ATOM 10002 C C . GLY H 1 160 ? 118.009 68.913 26.576 1 38.8 160 GLY H C 1
ATOM 10003 O O . GLY H 1 160 ? 117.607 68.47 25.505 1 38.82 160 GLY H O 1
ATOM 10004 N N . LEU H 1 161 ? 118.863 68.23 27.345 1 39.01 161 LEU H N 1
ATOM 10005 C CA . LEU H 1 161 ? 119.319 66.882 27 1 39.27 161 LEU H CA 1
ATOM 10006 C C . LEU H 1 161 ? 118.286 65.778 27.35 1 40.05 161 LEU H C 1
ATOM 10007 O O . LEU H 1 161 ? 118.468 64.634 26.947 1 40.64 161 LEU H O 1
ATOM 10012 N N . GLY H 1 162 ? 117.242 66.117 28.097 1 39.64 162 GLY H N 1
ATOM 10013 C CA . GLY H 1 162 ? 116.218 65.159 28.461 1 40.42 162 GLY H CA 1
ATOM 10014 C C . GLY H 1 162 ? 116.111 64.856 29.938 1 41.53 162 GLY H C 1
ATOM 10015 O O . GLY H 1 162 ? 115.249 64.064 30.338 1 41.84 162 GLY H O 1
ATOM 10016 N N . PHE H 1 163 ? 116.988 65.45 30.765 1 41.69 163 PHE H N 1
ATOM 10017 C CA . PHE H 1 163 ? 116.941 65.199 32.199 1 42.1 163 PHE H CA 1
ATOM 10018 C C . PHE H 1 163 ? 115.772 65.898 32.847 1 44.77 163 PHE H C 1
ATOM 10019 O O . PHE H 1 163 ? 115.374 66.984 32.408 1 45.45 163 PHE H O 1
ATOM 10027 N N . ALA H 1 164 ? 115.215 65.283 33.904 1 46.13 164 ALA H N 1
ATOM 10028 C CA . ALA H 1 164 ? 114.113 65.909 34.642 1 47.57 164 ALA H CA 1
ATOM 10029 C C . ALA H 1 164 ? 114.699 67.063 35.423 1 48.74 164 ALA H C 1
ATOM 10030 O O . ALA H 1 164 ? 115.814 66.955 35.912 1 49.15 164 ALA H O 1
ATOM 10032 N N . ALA H 1 165 ? 113.973 68.162 35.534 1 49.59 165 ALA H N 1
ATOM 10033 C CA . ALA H 1 165 ? 114.459 69.354 36.21 1 51.17 165 ALA H CA 1
ATOM 10034 C C . ALA H 1 165 ? 114.977 69.116 37.619 1 52.69 165 ALA H C 1
ATOM 10035 O O . ALA H 1 165 ? 115.993 69.691 37.972 1 53.2 165 ALA H O 1
ATOM 10037 N N . LYS H 1 166 ? 114.339 68.231 38.396 1 53.25 166 LYS H N 1
ATOM 10038 C CA . LYS H 1 166 ? 114.793 67.938 39.755 1 53.5 166 LYS H CA 1
ATOM 10039 C C . LYS H 1 166 ? 116.135 67.213 39.74 1 53.17 166 LYS H C 1
ATOM 10040 O O . LYS H 1 166 ? 117.047 67.581 40.485 1 53.17 166 LYS H O 1
ATOM 10043 N N . GLN H 1 167 ? 116.27 66.208 38.869 1 52.75 167 GLN H N 1
ATOM 10044 C CA . GLN H 1 167 ? 117.519 65.455 38.73 1 52.47 167 GLN H CA 1
ATOM 10045 C C . GLN H 1 167 ? 118.65 66.359 38.147 1 50.74 167 GLN H C 1
ATOM 10046 O O . GLN H 1 167 ? 119.809 66.221 38.533 1 51.26 167 GLN H O 1
ATOM 10052 N N . ALA H 1 168 ? 118.285 67.335 37.309 1 48.65 168 ALA H N 1
ATOM 10053 C CA . ALA H 1 168 ? 119.198 68.316 36.745 1 47.62 168 ALA H CA 1
ATOM 10054 C C . ALA H 1 168 ? 119.676 69.304 37.823 1 47.27 168 ALA H C 1
ATOM 10055 O O . ALA H 1 168 ? 120.86 69.642 37.835 1 47.16 168 ALA H O 1
ATOM 10057 N N . GLU H 1 169 ? 118.771 69.756 38.733 1 46.75 169 GLU H N 1
ATOM 10058 C CA . GLU H 1 169 ? 119.129 70.674 39.827 1 46.92 169 GLU H CA 1
ATOM 10059 C C . GLU H 1 169 ? 120.005 69.973 40.855 1 46.73 169 GLU H C 1
ATOM 10060 O O . GLU H 1 169 ? 120.962 70.551 41.331 1 45.96 169 GLU H O 1
ATOM 10066 N N . GLU H 1 170 ? 119.694 68.718 41.175 1 47.65 170 GLU H N 1
ATOM 10067 C CA . GLU H 1 170 ? 120.466 67.947 42.146 1 48.79 170 GLU H CA 1
ATOM 10068 C C . GLU H 1 170 ? 121.891 67.717 41.684 1 48.58 170 GLU H C 1
ATOM 10069 O O . GLU H 1 170 ? 122.814 67.87 42.48 1 48.94 170 GLU H O 1
ATOM 10075 N N . ALA H 1 171 ? 122.074 67.346 40.405 1 47.64 171 ALA H N 1
ATOM 10076 C CA . ALA H 1 171 ? 123.404 67.105 39.853 1 46.74 171 ALA H CA 1
ATOM 10077 C C . ALA H 1 171 ? 124.201 68.403 39.759 1 45.39 171 ALA H C 1
ATOM 10078 O O . ALA H 1 171 ? 125.349 68.425 40.167 1 45.45 171 ALA H O 1
ATOM 10080 N N . THR H 1 172 ? 123.584 69.486 39.291 1 44.39 172 THR H N 1
ATOM 10081 C CA . THR H 1 172 ? 124.238 70.787 39.18 1 44.74 172 THR H CA 1
ATOM 10082 C C . THR H 1 172 ? 124.653 71.324 40.544 1 46.12 172 THR H C 1
ATOM 10083 O O . THR H 1 172 ? 125.733 71.886 40.666 1 46.26 172 THR H O 1
ATOM 10087 N N . ASP H 1 173 ? 123.798 71.164 41.569 1 47.11 173 ASP H N 1
ATOM 10088 C CA . ASP H 1 173 ? 124.108 71.645 42.913 1 48.23 173 ASP H CA 1
ATOM 10089 C C . ASP H 1 173 ? 125.215 70.806 43.542 1 48.82 173 ASP H C 1
ATOM 10090 O O . ASP H 1 173 ? 126.143 71.372 44.106 1 48.96 173 ASP H O 1
ATOM 10095 N N . GLN H 1 174 ? 125.187 69.482 43.354 1 49.05 174 GLN H N 1
ATOM 10096 C CA . GLN H 1 174 ? 126.253 68.622 43.858 1 50.31 174 GLN H CA 1
ATOM 10097 C C . GLN H 1 174 ? 127.631 68.997 43.264 1 51.22 174 GLN H C 1
ATOM 10098 O O . GLN H 1 174 ? 128.657 68.805 43.904 1 51.35 174 GLN H O 1
ATOM 10104 N N . VAL H 1 175 ? 127.639 69.554 42.047 1 51.66 175 VAL H N 1
ATOM 10105 C CA . VAL H 1 175 ? 128.83 69.948 41.316 1 52.41 175 VAL H CA 1
ATOM 10106 C C . VAL H 1 175 ? 129.292 71.346 41.713 1 54.17 175 VAL H C 1
ATOM 10107 O O . VAL H 1 175 ? 130.479 71.564 41.923 1 54.1 175 VAL H O 1
ATOM 10111 N N . LEU H 1 176 ? 128.358 72.279 41.846 1 55.99 176 LEU H N 1
ATOM 10112 C CA . LEU H 1 176 ? 128.692 73.642 42.225 1 58.39 176 LEU H CA 1
ATOM 10113 C C . LEU H 1 176 ? 128.985 73.823 43.737 1 61.93 176 LEU H C 1
ATOM 10114 O O . LEU H 1 176 ? 129.293 74.935 44.162 1 62 176 LEU H O 1
ATOM 10119 N N . ASP H 1 177 ? 128.942 72.735 44.533 1 64.77 177 ASP H N 1
ATOM 10120 C CA . ASP H 1 177 ? 129.248 72.751 45.969 1 67.96 177 ASP H CA 1
ATOM 10121 C C . ASP H 1 177 ? 130.285 71.638 46.29 1 70.68 177 ASP H C 1
ATOM 10122 O O . ASP H 1 177 ? 129.919 70.467 46.347 1 71.06 177 ASP H O 1
ATOM 10127 N N . GLY H 1 178 ? 131.555 71.998 46.482 1 72.4 178 GLY H N 1
ATOM 10128 C CA . GLY H 1 178 ? 132.586 71.019 46.827 1 74.55 178 GLY H CA 1
ATOM 10129 C C . GLY H 1 178 ? 133.905 71.218 46.105 1 76.86 178 GLY H C 1
ATOM 10130 O O . GLY H 1 178 ? 134.832 71.838 46.642 1 76.98 178 GLY H O 1
ATOM 10131 N N . GLU H 1 179 ? 134.012 70.659 44.884 1 78.22 179 GLU H N 1
ATOM 10132 C CA . GLU H 1 179 ? 135.205 70.844 44.035 1 79.64 179 GLU H CA 1
ATOM 10133 C C . GLU H 1 179 ? 135.107 72.145 43.168 1 80.96 179 GLU H C 1
ATOM 10134 O O . GLU H 1 179 ? 136.023 72.463 42.406 1 81.04 179 GLU H O 1
ATOM 10140 N N . LEU H 1 180 ? 133.983 72.881 43.294 1 81.7 180 LEU H N 1
ATOM 10141 C CA . LEU H 1 180 ? 133.711 74.149 42.641 1 82.79 180 LEU H CA 1
ATOM 10142 C C . LEU H 1 180 ? 133.068 75.063 43.683 1 83.66 180 LEU H C 1
ATOM 10143 O O . LEU H 1 180 ? 132.195 74.643 44.444 1 83.63 180 LEU H O 1
ATOM 10145 N N . GLY H 1 181 ? 133.559 76.285 43.743 1 84.2 181 GLY H N 1
ATOM 10146 C CA . GLY H 1 181 ? 133.077 77.307 44.66 1 85.12 181 GLY H CA 1
ATOM 10147 C C . GLY H 1 181 ? 133.131 78.687 44.038 1 86.08 181 GLY H C 1
ATOM 10148 O O . GLY H 1 181 ? 132.342 79.561 44.402 1 86.4 181 GLY H O 1
ATOM 10149 N N . LYS H 1 182 ? 134.071 78.893 43.086 1 86.29 182 LYS H N 1
ATOM 10150 C CA . LYS H 1 182 ? 134.264 80.147 42.368 1 86.78 182 LYS H CA 1
ATOM 10151 C C . LYS H 1 182 ? 133.916 79.958 40.893 1 87.08 182 LYS H C 1
ATOM 10152 O O . LYS H 1 182 ? 132.973 80.574 40.398 1 87.15 182 LYS H O 1
ATOM 10154 N N . VAL H 1 186 ? 135.709 77.258 37.397 1 56.62 186 VAL H N 1
ATOM 10155 C CA . VAL H 1 186 ? 134.429 76.543 37.366 1 56.71 186 VAL H CA 1
ATOM 10156 C C . VAL H 1 186 ? 133.398 77.153 36.363 1 55.9 186 VAL H C 1
ATOM 10157 O O . VAL H 1 186 ? 132.291 77.515 36.782 1 56.68 186 VAL H O 1
ATOM 10159 N N . ALA H 1 187 ? 133.769 77.243 35.044 1 53.87 187 ALA H N 1
ATOM 10160 C CA . ALA H 1 187 ? 132.959 77.748 33.9 1 51.87 187 ALA H CA 1
ATOM 10161 C C . ALA H 1 187 ? 131.625 76.97 33.749 1 49.45 187 ALA H C 1
ATOM 10162 O O . ALA H 1 187 ? 131.483 75.895 34.333 1 49.66 187 ALA H O 1
ATOM 10164 N N . THR H 1 188 ? 130.666 77.493 32.963 1 46.56 188 THR H N 1
ATOM 10165 C CA . THR H 1 188 ? 129.377 76.84 32.756 1 44.15 188 THR H CA 1
ATOM 10166 C C . THR H 1 188 ? 129.521 75.513 32.025 1 40.93 188 THR H C 1
ATOM 10167 O O . THR H 1 188 ? 128.903 74.527 32.418 1 40.13 188 THR H O 1
ATOM 10171 N N . SER H 1 189 ? 130.341 75.48 30.971 1 39.06 189 SER H N 1
ATOM 10172 C CA . SER H 1 189 ? 130.524 74.245 30.208 1 37.85 189 SER H CA 1
ATOM 10173 C C . SER H 1 189 ? 131.243 73.194 31.028 1 36.09 189 SER H C 1
ATOM 10174 O O . SER H 1 189 ? 130.888 72.018 30.976 1 35.73 189 SER H O 1
ATOM 10177 N N . SER H 1 190 ? 132.205 73.625 31.842 1 34.78 190 SER H N 1
ATOM 10178 C CA . SER H 1 190 ? 132.966 72.769 32.733 1 33.85 190 SER H CA 1
ATOM 10179 C C . SER H 1 190 ? 132.054 72.155 33.789 1 31.93 190 SER H C 1
ATOM 10180 O O . SER H 1 190 ? 132.153 70.964 34.053 1 31.83 190 SER H O 1
ATOM 10183 N N . ALA H 1 191 ? 131.124 72.946 34.342 1 30.86 191 ALA H N 1
ATOM 10184 C CA . ALA H 1 191 ? 130.133 72.489 35.324 1 30.76 191 ALA H CA 1
ATOM 10185 C C . ALA H 1 191 ? 129.122 71.538 34.685 1 30.58 191 ALA H C 1
ATOM 10186 O O . ALA H 1 191 ? 128.676 70.596 35.338 1 31.53 191 ALA H O 1
ATOM 10188 N N . LEU H 1 192 ? 128.777 71.766 33.416 1 29.41 192 LEU H N 1
ATOM 10189 C CA . LEU H 1 192 ? 127.879 70.898 32.675 1 29.67 192 LEU H CA 1
ATOM 10190 C C . LEU H 1 192 ? 128.521 69.514 32.464 1 30.35 192 LEU H C 1
ATOM 10191 O O . LEU H 1 192 ? 127.861 68.487 32.687 1 31.38 192 LEU H O 1
ATOM 10196 N N . ARG H 1 193 ? 129.808 69.477 32.077 1 29 193 ARG H N 1
ATOM 10197 C CA . ARG H 1 193 ? 130.523 68.22 31.898 1 28.24 193 ARG H CA 1
ATOM 10198 C C . ARG H 1 193 ? 130.647 67.454 33.218 1 29.28 193 ARG H C 1
ATOM 10199 O O . ARG H 1 193 ? 130.575 66.232 33.222 1 29.82 193 ARG H O 1
ATOM 10207 N N . ALA H 1 194 ? 130.814 68.166 34.33 1 29.17 194 ALA H N 1
ATOM 10208 C CA . ALA H 1 194 ? 130.875 67.581 35.675 1 28.97 194 ALA H CA 1
ATOM 10209 C C . ALA H 1 194 ? 129.478 67.039 36.097 1 29.47 194 ALA H C 1
ATOM 10210 O O . ALA H 1 194 ? 129.391 65.951 36.659 1 29.77 194 ALA H O 1
ATOM 10212 N N . ALA H 1 195 ? 128.397 67.79 35.817 1 29.46 195 ALA H N 1
ATOM 10213 C CA . ALA H 1 195 ? 127.043 67.339 36.126 1 30.49 195 ALA H CA 1
ATOM 10214 C C . ALA H 1 195 ? 126.671 66.102 35.297 1 32.29 195 ALA H C 1
ATOM 10215 O O . ALA H 1 195 ? 126.092 65.161 35.831 1 33.27 195 ALA H O 1
ATOM 10217 N N . LEU H 1 196 ? 127.056 66.075 34.008 1 32.51 196 LEU H N 1
ATOM 10218 C CA . LEU H 1 196 ? 126.818 64.937 33.125 1 32.88 196 LEU H CA 1
ATOM 10219 C C . LEU H 1 196 ? 127.625 63.716 33.532 1 34.35 196 LEU H C 1
ATOM 10220 O O . LEU H 1 196 ? 127.16 62.573 33.384 1 34.8 196 LEU H O 1
ATOM 10225 N N . SER H 1 197 ? 128.847 63.943 34.021 1 34.74 197 SER H N 1
ATOM 10226 C CA . SER H 1 197 ? 129.711 62.871 34.496 1 35.5 197 SER H CA 1
ATOM 10227 C C . SER H 1 197 ? 129.064 62.199 35.722 1 36.83 197 SER H C 1
ATOM 10228 O O . SER H 1 197 ? 129.005 60.974 35.811 1 37.22 197 SER H O 1
ATOM 10231 N N . LEU H 1 198 ? 128.536 63.011 36.626 1 37.17 198 LEU H N 1
ATOM 10232 C CA . LEU H 1 198 ? 127.842 62.554 37.807 1 39.06 198 LEU H CA 1
ATOM 10233 C C . LEU H 1 198 ? 126.53 61.818 37.435 1 40.67 198 LEU H C 1
ATOM 10234 O O . LEU H 1 198 ? 126.259 60.74 37.97 1 41.64 198 LEU H O 1
ATOM 10239 N N . LEU H 1 199 ? 125.749 62.361 36.487 1 40.44 199 LEU H N 1
ATOM 10240 C CA . LEU H 1 199 ? 124.492 61.751 36.055 1 40.67 199 LEU H CA 1
ATOM 10241 C C . LEU H 1 199 ? 124.66 60.395 35.365 1 42.05 199 LEU H C 1
ATOM 10242 O O . LEU H 1 199 ? 123.734 59.586 35.388 1 42.77 199 LEU H O 1
ATOM 10247 N N . GLY H 1 200 ? 125.82 60.146 34.779 1 42.63 200 GLY H N 1
ATOM 10248 C CA . GLY H 1 200 ? 126.085 58.875 34.119 1 44.66 200 GLY H CA 1
ATOM 10249 C C . GLY H 1 200 ? 126.575 57.768 35.032 1 47.96 200 GLY H C 1
ATOM 10250 O O . GLY H 1 200 ? 126.754 56.629 34.587 1 48.23 200 GLY H O 1
ATOM 10251 N N . LYS H 1 201 ? 126.825 58.087 36.311 1 50.53 201 LYS H N 1
ATOM 10252 C CA . LYS H 1 201 ? 127.252 57.1 37.295 1 53.47 201 LYS H CA 1
ATOM 10253 C C . LYS H 1 201 ? 126.02 56.236 37.681 1 56.72 201 LYS H C 1
ATOM 10254 O O . LYS H 1 201 ? 124.939 56.779 37.951 1 56.97 201 LYS H O 1
ATOM 10256 N N . THR H 1 202 ? 126.163 54.899 37.667 1 58.77 202 THR H N 1
ATOM 10257 C CA . THR H 1 202 ? 125.04 54.009 38.011 1 61.12 202 THR H CA 1
ATOM 10258 C C . THR H 1 202 ? 124.796 53.924 39.534 1 62.18 202 THR H C 1
ATOM 10259 O O . THR H 1 202 ? 123.787 54.441 40.037 1 62.73 202 THR H O 1
#

Secondary structure (P-SEA, 3-state):
cccccccccccccccbbbbbcccccccccccccccccccccbbbbbbbbbbbcccbbbbbbcccaaaaaaaaaaaacccccaaaaaaaaaaccaaaaaaaaaacccccccccccccaaaaaaaaaaccccccccaaaaaaaaaaaacccaaaaaaaaaaaaccccaaaaaaaaaaaaaccc/cccccccccccccccbbbbbcccccccccccaaaaaaccccbbbbbbbbbbbcccbbbbbbcccaaaaaaaaaaaacccccaaaaaaaaaaccaaaaaaaaaacccccccccccccaaaaaaaaaaccccccccaaaaaaaaaaaaacccaaaaaaaaaaaaacccccccaaaaaaaaaaaaaccc/cccccccccccccccbbbbbcccccccccccccccccccccbbbbbbbbbbbcccbbbbbbcccaaaaaaaaaaaacccccaaaaaaaaaaccaaaaaaaaaacccccccccccccaaaaaaaaaaccccccaaaaaaaaaaaaccccaaaaaaaaaaccccccccccccaaaaaaaaaaaaac/cccccccccccccccbbbbbcccccccccccccccccccccbbbbbbbbbbbcccbbbbbbcccaaaaaaaaaaaacccccaaaaaaaaaaccaaaaaaaaaacccccccccccccaaaaaaaaaaccccccccaaaaaaaaaaaaacccaaaaaaaaaaaaaaccccaaaaaaaaaaaaaccc/cccccccccccccccbbbbbcccccccccccccccccccccbbbbbbbbbbbcccbbbbbbcccaaaaaaaaaaaacccccaaaaaaaaaaccaaaaaaaaaacccccccccccccaaaaaaaaaaccccaaaaaaaaaaaacccaaaaaaaaaaaccccccccccccaaaaaaaaaaaaac/cccccccccccccccbbbbbcccccccccccccccccccccbbbbbbbbbbbcccbbbbbbcccaaaaaaaaaaaacccccaaaaaaaaaaccaaaaaaaaaacccccccccccccaaaaaaaaaaccccccaaaaaaaaaaaaacccaaaaaaaaaaaaccccccccaaaaaaaaaaaaaccc/cccccccccccccccbbbbbcccccccccccccccccccccbbbbbbbbbbbcccbbbbbbcccaaaaaaaaaaaacccccaaaaaaaaaaccaaaaaaaaaacccccccccccccaaaaaaaaacccccccaaaaaaaaaaaacccaaaaaaaaaaccccccaaaaaaaaaaaaac/cccccccccccccccbbbbbcccccccccccccccccccccbbbbbbbbbbbcccbbbbbbcccaaaaaaaaaaaacccccaaaaaaaaaaccaaaaaaaaaacccccccccccccaaaaaaaaaaccccccaaaaaaaaaaaaaacccaaaaaaaaaaaaccccccccaaaaaaaaaaaaacc

B-factor: mean 55.33, std 26.59, range [19.54, 142.83]

Radius of gyration: 35.33 Å; Cα contacts (8 Å, |Δi|>4): 2972; chains: 8; bounding box: 104×112×93 Å

Nearest PDB structures (foldseek):
  7oa5-assembly1_C  TM=1.005E+00  e=3.421E-34  Mycobacterium leprae TN
  7oa5-assembly1_G  TM=9.941E-01  e=1.106E-30  Mycobacterium leprae TN
  7oa5-assembly1_D  TM=9.641E-01  e=6.577E-31  Mycobacterium leprae TN
  7oa5-assembly1_B  TM=9.577E-01  e=1.754E-30  Mycobacterium leprae TN
  7oa5-assembly1_F  TM=9.690E-01  e=2.950E-30  Mycobacterium leprae TN

Sequence (1462 aa):
MIFSVRGEVLEVALDHAVIEAAGIGYRVNATPSALATLRRQGSQARLVTAMVVREDSMTLYGFSDAENRDLFLALLSVSGVGPRLAMATLAVHDAAALRQALADSDVASLTRVPGIGKRGAERIVLELRDKVGPAVRGSVVEALVGLGFAAKQAEEATDQVLDGVATSSALRAALSLLGKTRMIFSVRGEVLEVALDHAVIEAAGIGYRVNATPSALATLRQGSQARLVTAMVVREDSMTLYGFSDAENRDLFLALLSVSGVGPRLAMATLAVHDAAALRQALADSDVASLTRVPGIGKRGAERIVLELRDKVGPNAVRGSVVEALVGLGFAAKQAEEATDQVLDGELGKVATSSALRAALSLLGKTRMIFSVRGEVLEVALDHAVIEAAGIGYRVNATPSALATLRRQGSQARLVTAMVVREDSMTLYGFSDAENRDLFLALLSVSGVGPRLAMATLAVHDAAALRQALADSDVASLTRVPGIGKRGAERIVLELRDKVAVRGSVVEALVGLGFAAKQAEEATDQVLDGELGKDGAVATSSALRAALSLLGKMIFSVRGEVLEVALDHAVIEAAGIGYRVNATPSALATLRQGSQARLVTAMVVREDSMTLYGFSDAENRDLFLALLSVSGVGPRLAMATLAVHDAAALRQALADSDVASLTRVPGIGKRGAERIVLELRDKVGGNAVRGSVVEALVGLGFAAKQAEEATDQVLDGELVATSSALRAALSLLGKTRMIFSVRGEVLEVALDHAVIEAAGIGYRVNATPSALATLRQGSQARLVTAMVVREDSMTLYGFSDAENRDLFLALLSVSGVGPRLAMATLAVHDAAALRQALADSDVASLTRVPGIGKRGAERIVLELRDAVRGSVVEALVGLGFAAKQAEEATDQVLDGELGKDGAVATSSALRAALSLLGKMIFSVRGEVLEVALDHAVIEAAGIGYRVNATPSALATLRQGSQARLVTAMVVREDDSMTLYGFSDAENRDLFLALLSVSGVGPRLAMATLAVHDAAALRQALADSDVASLTRVPGIGKRGAERIVLELRDKVNAVRGSVVEALVGLGFAAKQAEEATDQVLDGELGKVATSSALRAALSLLGKTRMIFSVRGEVLEVALDHAVIEAAGIGYRVNATPSALATLRRQGSQARLVTAMVVREDSMTLYGFSDAENRDLFLALLSVSGVGPRLAMATLAVHDAAALRQALADSDVASLTRVPGIGKRGAERIVLELRDKVAVRGSVVEALVGLGFAAKQAEEATDQVLDGEATSSALRAALSLLGKMIFSVRGEVLEVALDHAVIEAAGIGYRVNATPSALATLRQGSQARLVTAMVVREDDSMTLYGFSDAENRDLFLALLSVSGVGPRLAMATLAVHDAAALRQALADSDVASLTRVPGIGKRGAERIVLELRDKVGNAVRGSVVEALVGLGFAAKQAEEATDQVLDGELGKVATSSALRAALSLLGKT